Protein AF-A0A093VL85-F1 (afdb_monomer)

Nearest PDB structures (foldseek):
  7b8b-assembly2_B  TM=8.604E-01  e=1.290E-15  Arabidopsis thaliana
  1ib4-assembly2_B  TM=8.233E-01  e=4.290E-10  Aspergillus aculeatus
  2iq7-assembly1_A  TM=7.602E-01  e=1.601E-09  Colletotrichum lupini
  4mxn-assembly2_B  TM=7.550E-01  e=9.659E-07  Parabacteroides merdae ATCC 43184
  4mxn-assembly4_D  TM=7.518E-01  e=1.743E-06  Parabacteroides merdae ATCC 43184

pLDDT: mean 81.7, std 23.19, range [23.86, 98.94]

Sequence (753 aa):
MYWLRNLLPLTICSTAFAAAASKGGVWQKGKVCNVTALGGKRDDVPNILEAFSRCGKDGTIVFPEDQNYWIATRLNPIVSNVVIDWRGVWTFSDALDYWRNHSYPITFQNHHAGFVLTGDHITIEGHGTGQIYGNGNAWYNVEQGVTQPGRPMPFVFWNVSEVLVEDFTVKDPPLWSLNIMNGTNMVFNNITCNATAVNAPYGTNWVQNTDGFDTMDANNIELNGFTYQGGDDCVAIKPRSYNVRVSNVACHGGNGIAIGSLGQYLEDASVKNVVIDNVDIIGYNKDMHNAAYIKTYMGGRVLQRSYESAGLPNGGGWGTVENILFSNFNVQGASAGPAITQDTGDNGTFKGTSLIAISNVAFVNFTGYLNGVSRAASVSCSNVHPCYNIDFQNVDLLPSQNATAYGNVTCSYIESGGVRAMPPGRKRRANAEQPNNTNTDDEGRPSQRRRQSQDNASASDASEDEGHRAPSSTDVMVKKMVRLALSSEYARLPIRRTDISAKVLGEQGARQFKLVFDEAQKVLRHRFGMQMIELPAKEKVTITQRRAAQRVEKPSTATKSWMVMSTLPPSFRTPEILPPSKAPTSFLDSTYTALYTFIISVITLSGGSILEQKLDRYLKRTNIEQYTPIDRTDRLLQRLCKEGYLVRNREMDGGEEVIEYMVGPRGKIEVGESGVSGLVRKVYGRNAPAEGEANDDFEAKLARSVGSRRTVNQPTETTGATAVEESGQNNRQNRRSTRNRGVGDNDDADYRG

Organism: NCBI:txid1077442

Foldseek 3Di:
DDDDDDDDDDDDDPPPPPPPQPCFAWDDDPLEIEGAANDPLDACQVRVQVNCVRNLELHEYEDDQPHEHEHAAADEREHEQYEYNANHEYEYDLPQVCQQVHFDFDLQLRATARYEYAYENYEYHHVQRGEYEQVQLSLLVVCVQPDAHRQHAHEEYAHYENYEYENYEYEQRVAAHYEYHQYEAYEYYQYEYEHDNPPHPQLGASQPRNEYYEYELYEQYEAENYEYEHAAAPYEYWFNYEQYEAEDYEYEFHAAHEDDQAQFAQEARAYDNYEHEAYEQEYHSLGAAENYEYHYAFLDFDQAPRNSQVRGTTGNHAYEYAQEEDENYEHYAYNAYYEYAHHPTDPRPRGQHHRYAYENYEYYAADYEHNQHQHLYEYGHHLNHAAAHYEYENSYYHPGRPHPDHGDYYYYRHDDNRYDYDYHDPPPDDDDDDDDDDDDDDDDDDDDDDDDDDDDDDDDDDDDDDDDDDQDLLNQLLVQVLVLQVLCQLVLAKAFPVNSAPRRQDPPRPVCCVVSQVSNQVCCCPPVQKGKDKFDQPDQDDPVSVVVVVVDPDDDSRGIIIHMDHNDDPVQPDCVNVPAHPPPDPVLSVQLVVVLLVLQLVCLLVVQKDWPVRSLVVCVVVVQNQHGPHGGPVVSVVVCVRSFQKDWDWDQDPNDITIMIGGGRVVCVPCNLPNSLVVVCVVVVHDDDDPPPCPDPVNVVSCVSNPPPPPPDDDDDDDDDDDDDDDDDYDDDDDDDDDDDDDDDDDDDDDDD

Secondary structure (DSSP, 8-state):
------------------------EEEEETTEEEEE---TT-B-HHHHHHHHHHHSEEEEEEE-TT-EEEE-S-B--EEEEEEEEE-SEEEEP--HHHHHHHSEEETGGGEEESBEEEEEEEEEE-TTT-EEE--THHHHHHHTT---TTPEES-EEEEEEEEEEES-EEES-SS-SEEEEEEEEEEEEEEEEE---TTSPTT----TT--SEEEEEEEEEEEEEEEEESSSEEEEE-SSEEEEEEEEEEEESSSEEEEEEESSSSSB--EEEEEEEEEEEE-BTTB---SEEEEEE-SS-EE--SGGGTT-EE---EEEEEEEEEEEEEEEEES-SSEEEEEESSSSTTTT--EEEEEEEEEEEEEEEESS--EEEEEE--SSS-BEEEEEEEEEEESSTT-SSPPEEEEESB-TT-EEEEPPP---PPP-------------------------------------PPPPHHHHHHHHHHHHHHHHHHTT--EEHHHHIIIIITTTGGGGHHHHHHHHHHHHHHHHSEEEEEPPPPP--SHHHHHHHHT-SS--GGG-EEEEEE-S-GGG-STTTS--SSSSSHHHHHHHHHHHHHHHHHHHHTTSEEEHHHHHHHHHHTT-SSB-SSSBHHHHHHHHHHHTSEEEEEEEETTEEEEEEEE-HHHHHHTHHHHHHHHHHHHTTPPPPPTT----HHHHHHHHHHT-----PPP--------------------------------------

Mean predicted aligned error: 18.9 Å

InterPro domains:
  IPR000743 Glycoside hydrolase, family 28 [PF00295] (80-410)
  IPR002190 MAGE homology domain [PF01454] (481-673)
  IPR002190 MAGE homology domain [SM01373] (481-676)
  IPR011050 Pectin lyase fold/virulence factor [SSF51126] (27-424)
  IPR012334 Pectin lyase fold [G3DSA:2.160.20.10] (31-420)
  IPR041898 MAGE homology domain, winged helix WH1 motif [G3DSA:1.10.10.1200] (469-547)
  IPR041899 MAGE homology domain, winged helix WH2 motif [G3DSA:1.10.10.1210] (587-701)

Structure (mmCIF, N/CA/C/O backbone):
data_AF-A0A093VL85-F1
#
_entry.id   AF-A0A093VL85-F1
#
loop_
_atom_site.group_PDB
_atom_site.id
_atom_site.type_symbol
_atom_site.label_atom_id
_atom_site.label_alt_id
_atom_site.label_comp_id
_atom_site.label_asym_id
_atom_site.label_entity_id
_atom_site.label_seq_id
_atom_site.pdbx_PDB_ins_code
_atom_site.Cartn_x
_atom_site.Cartn_y
_atom_site.Cartn_z
_atom_site.occupancy
_atom_site.B_iso_or_equiv
_atom_site.auth_seq_id
_atom_site.auth_comp_id
_atom_site.auth_asym_id
_atom_site.auth_atom_id
_atom_site.pdbx_PDB_model_num
ATOM 1 N N . MET A 1 1 ? -15.412 71.790 -4.815 1.00 33.41 1 MET A N 1
ATOM 2 C CA . MET A 1 1 ? -15.743 72.721 -3.714 1.00 33.41 1 MET A CA 1
ATOM 3 C C . MET A 1 1 ? -16.733 72.026 -2.799 1.00 33.41 1 MET A C 1
ATOM 5 O O . MET A 1 1 ? -17.663 71.426 -3.314 1.00 33.41 1 MET A O 1
ATOM 9 N N . TYR A 1 2 ? -16.448 72.053 -1.494 1.00 36.53 2 TYR A N 1
ATOM 10 C CA . TYR A 1 2 ? -17.306 71.702 -0.356 1.00 36.53 2 TYR A CA 1
ATOM 11 C C . TYR A 1 2 ? -18.806 71.678 -0.653 1.00 36.53 2 TYR A C 1
ATOM 13 O O . TYR A 1 2 ? -19.271 72.648 -1.222 1.00 36.53 2 TYR A O 1
ATOM 21 N N . TRP A 1 3 ? -19.532 70.655 -0.182 1.00 29.45 3 TRP A N 1
ATOM 22 C CA . TRP A 1 3 ? -20.728 70.818 0.664 1.00 29.45 3 TRP A CA 1
ATOM 23 C C . TRP A 1 3 ? -21.102 69.480 1.329 1.00 29.45 3 TRP A C 1
ATOM 25 O O . TRP A 1 3 ? -21.512 68.519 0.687 1.00 29.45 3 TRP A O 1
ATOM 35 N N . LEU A 1 4 ? -20.936 69.455 2.653 1.00 38.03 4 LEU A N 1
ATOM 36 C CA . LEU A 1 4 ? -21.594 68.558 3.600 1.00 38.03 4 LEU A CA 1
ATOM 37 C C . LEU A 1 4 ? -23.066 68.968 3.745 1.00 38.03 4 LEU A C 1
ATOM 39 O O . LEU A 1 4 ? -23.323 70.158 3.919 1.00 38.03 4 LEU A O 1
ATOM 43 N N . ARG A 1 5 ? -23.971 67.979 3.799 1.00 37.41 5 ARG A N 1
ATOM 44 C CA . ARG A 1 5 ? -25.096 67.820 4.756 1.00 37.41 5 ARG A CA 1
ATOM 45 C C . ARG A 1 5 ? -26.275 67.086 4.107 1.00 37.41 5 ARG A C 1
ATOM 47 O O . ARG A 1 5 ? -26.949 67.637 3.248 1.00 37.41 5 ARG A O 1
ATOM 54 N N . ASN A 1 6 ? -26.575 65.882 4.594 1.00 31.45 6 ASN A N 1
ATOM 55 C CA . ASN A 1 6 ? -27.751 65.655 5.444 1.00 31.45 6 ASN A CA 1
ATOM 56 C C . ASN A 1 6 ? -27.790 64.194 5.919 1.00 31.45 6 ASN A C 1
ATOM 58 O O . ASN A 1 6 ? -27.934 63.264 5.133 1.00 31.45 6 ASN A O 1
ATOM 62 N N . LEU A 1 7 ? -27.652 64.031 7.233 1.00 36.12 7 LEU A N 1
ATOM 63 C CA . LEU A 1 7 ? -27.937 62.828 8.009 1.00 36.12 7 LEU A CA 1
ATOM 64 C C . LEU A 1 7 ? -29.182 63.118 8.848 1.00 36.12 7 LEU A C 1
ATOM 66 O O . LEU A 1 7 ? -29.247 64.200 9.430 1.00 36.12 7 LEU A O 1
ATOM 70 N N . LEU A 1 8 ? -30.103 62.152 8.938 1.00 33.00 8 LEU A N 1
ATOM 71 C CA . LEU A 1 8 ? -30.804 61.672 10.148 1.00 33.00 8 LEU A CA 1
ATOM 72 C C . LEU A 1 8 ? -31.817 60.566 9.738 1.00 33.00 8 LEU A C 1
ATOM 74 O O . LEU A 1 8 ? -32.118 60.435 8.553 1.00 33.00 8 LEU A O 1
ATOM 78 N N . PRO A 1 9 ? -32.243 59.680 10.658 1.00 37.94 9 PRO A N 1
ATOM 79 C CA . PRO A 1 9 ? -32.068 58.240 10.497 1.00 37.94 9 PRO A CA 1
ATOM 80 C C . PRO A 1 9 ? -33.404 57.485 10.421 1.00 37.94 9 PRO A C 1
ATOM 82 O O . PRO A 1 9 ? -34.382 57.876 11.052 1.00 37.94 9 PRO A O 1
ATOM 85 N N . LEU A 1 10 ? -33.428 56.346 9.723 1.00 30.89 10 LEU A N 1
ATOM 86 C CA . LEU A 1 10 ? -34.450 55.324 9.949 1.00 30.89 10 LEU A CA 1
ATOM 87 C C . LEU A 1 10 ? -33.812 54.107 10.614 1.00 30.89 10 LEU A C 1
ATOM 89 O O . LEU A 1 10 ? -32.969 53.413 10.050 1.00 30.89 10 LEU A O 1
ATOM 93 N N . THR A 1 11 ? -34.248 53.895 11.847 1.00 40.09 11 THR A N 1
ATOM 94 C CA . THR A 1 11 ? -34.185 52.669 12.631 1.00 40.09 11 THR A CA 1
ATOM 95 C C . THR A 1 11 ? -34.575 51.461 11.782 1.00 40.09 11 THR A C 1
ATOM 97 O O . THR A 1 11 ? -35.747 51.264 11.471 1.00 40.09 11 THR A O 1
ATOM 100 N N . ILE A 1 12 ? -33.599 50.614 11.452 1.00 35.81 12 ILE A N 1
ATOM 101 C CA . ILE A 1 12 ? -33.864 49.242 11.023 1.00 35.81 12 ILE A CA 1
ATOM 102 C C . ILE A 1 12 ? -33.504 48.335 12.190 1.00 35.81 12 ILE A C 1
ATOM 104 O O . ILE A 1 12 ? -32.388 48.330 12.700 1.00 35.81 12 ILE A O 1
ATOM 108 N N . CYS A 1 13 ? -34.536 47.633 12.637 1.00 31.06 13 CYS A N 1
ATOM 109 C CA . CYS A 1 13 ? -34.546 46.661 13.706 1.00 31.06 13 CYS A CA 1
ATOM 110 C C . CYS A 1 13 ? -33.465 45.598 13.453 1.00 31.06 13 CYS A C 1
ATOM 112 O O . CYS A 1 13 ? -33.593 44.779 12.542 1.00 31.06 13 CYS A O 1
ATOM 114 N N . SER A 1 14 ? -32.403 45.613 14.259 1.00 31.41 14 SER A N 1
ATOM 115 C CA . SER A 1 14 ? -31.425 44.531 14.332 1.00 31.41 14 SER A CA 1
ATOM 116 C C . SER A 1 14 ? -32.114 43.295 14.907 1.00 31.41 14 SER A C 1
ATOM 118 O O . SER A 1 14 ? -32.097 43.059 16.114 1.00 31.41 14 SER A O 1
ATOM 120 N N . THR A 1 15 ? -32.742 42.497 14.047 1.00 36.66 15 THR A N 1
ATOM 121 C CA . THR A 1 15 ? -33.015 41.099 14.371 1.00 36.66 15 THR A CA 1
ATOM 122 C C . THR A 1 15 ? -31.668 40.396 14.379 1.00 36.66 15 THR A C 1
ATOM 124 O O . THR A 1 15 ? -31.138 39.970 13.357 1.00 36.66 15 THR A O 1
ATOM 127 N N . ALA A 1 16 ? -31.059 40.347 15.562 1.00 34.50 16 ALA A N 1
ATOM 128 C CA . ALA A 1 16 ? -29.978 39.429 15.835 1.00 34.50 16 ALA A CA 1
ATOM 129 C C . ALA A 1 16 ? -30.532 38.014 15.628 1.00 34.50 16 ALA A C 1
ATOM 131 O O . ALA A 1 16 ? -31.125 37.426 16.531 1.00 34.50 16 ALA A O 1
ATOM 132 N N . PHE A 1 17 ? -30.342 37.461 14.430 1.00 34.59 17 PHE A N 1
ATOM 133 C CA . PHE A 1 17 ? -30.201 36.022 14.290 1.00 34.59 17 PHE A CA 1
ATOM 134 C C . PHE A 1 17 ? -28.934 35.666 15.063 1.00 34.59 17 PHE A C 1
ATOM 136 O O . PHE A 1 17 ? -27.824 35.666 14.535 1.00 34.59 17 PHE A O 1
ATOM 143 N N . ALA A 1 18 ? -29.099 35.422 16.361 1.00 34.16 18 ALA A N 1
ATOM 144 C CA . ALA A 1 18 ? -28.180 34.575 17.080 1.00 34.16 18 ALA A CA 1
ATOM 145 C C . ALA A 1 18 ? -28.209 33.242 16.330 1.00 34.16 18 ALA A C 1
ATOM 147 O O . ALA A 1 18 ? -29.152 32.465 16.471 1.00 34.16 18 ALA A O 1
ATOM 148 N N . ALA A 1 19 ? -27.214 33.019 15.470 1.00 37.97 19 ALA A N 1
ATOM 149 C CA . ALA A 1 19 ? -26.879 31.684 15.026 1.00 37.97 19 ALA A CA 1
ATOM 150 C C . ALA A 1 19 ? -26.625 30.905 16.315 1.00 37.97 19 ALA A C 1
ATOM 152 O O . ALA A 1 19 ? -25.609 31.100 16.986 1.00 37.97 19 ALA A O 1
ATOM 153 N N . ALA A 1 20 ? -27.615 30.118 16.731 1.00 38.44 20 ALA A N 1
ATOM 154 C CA . ALA A 1 20 ? -27.426 29.137 17.768 1.00 38.44 20 ALA A CA 1
ATOM 155 C C . ALA A 1 20 ? -26.298 28.248 17.252 1.00 38.44 20 ALA A C 1
ATOM 157 O O . ALA A 1 20 ? -26.505 27.470 16.326 1.00 38.44 20 ALA A O 1
ATOM 158 N N . ALA A 1 21 ? -25.090 28.442 17.781 1.00 42.44 21 ALA A N 1
ATOM 159 C CA . ALA A 1 21 ? -23.985 27.541 17.537 1.00 42.44 21 ALA A CA 1
ATOM 160 C C . ALA A 1 21 ? -24.482 26.163 17.970 1.00 42.44 21 ALA A C 1
ATOM 162 O O . ALA A 1 21 ? -24.641 25.907 19.170 1.00 42.44 21 ALA A O 1
ATOM 163 N N . SER A 1 22 ? -24.830 25.314 17.001 1.00 48.56 22 SER A N 1
ATOM 164 C CA . SER A 1 22 ? -25.170 23.929 17.274 1.00 48.56 22 SER A CA 1
ATOM 165 C C . SER A 1 22 ? -23.997 23.368 18.060 1.00 48.56 22 SER A C 1
ATOM 167 O O . SER A 1 22 ? -22.851 23.446 17.614 1.00 48.56 22 SER A O 1
ATOM 169 N N . LYS A 1 23 ? -24.250 22.881 19.275 1.00 62.25 23 LYS A N 1
ATOM 170 C CA . LYS A 1 23 ? -23.225 22.164 20.027 1.00 62.25 23 LYS A CA 1
ATOM 171 C C . LYS A 1 23 ? -22.862 20.942 19.179 1.00 62.25 23 LYS A C 1
ATOM 173 O O . LYS A 1 23 ? -23.643 19.998 19.149 1.00 62.25 23 LYS A O 1
ATOM 178 N N . GLY A 1 24 ? -21.748 21.008 18.444 1.00 75.88 24 GLY A N 1
ATOM 179 C CA . GLY A 1 24 ? -21.236 19.875 17.673 1.00 75.88 24 GLY A CA 1
ATOM 180 C C . GLY A 1 24 ? -21.079 18.646 18.569 1.00 75.88 24 GLY A C 1
ATOM 181 O O . GLY A 1 24 ? -20.912 18.781 19.786 1.00 75.88 24 GLY A O 1
ATOM 182 N N . GLY A 1 25 ? -21.188 17.455 17.989 1.00 90.12 25 GLY A N 1
ATOM 183 C CA . GLY A 1 25 ? -21.253 16.207 18.743 1.00 90.12 25 GLY A CA 1
ATOM 184 C C . GLY A 1 25 ? -21.916 15.070 17.972 1.00 90.12 25 GLY A C 1
ATOM 185 O O . GLY A 1 25 ? -22.231 15.197 16.790 1.00 90.12 25 GLY A O 1
ATOM 186 N N . VAL A 1 26 ? -22.129 13.950 18.664 1.00 95.44 26 VAL A N 1
ATOM 187 C CA . VAL A 1 26 ? -22.736 12.737 18.102 1.00 95.44 26 VAL A CA 1
ATOM 188 C C . VAL A 1 26 ? -24.163 12.586 18.609 1.00 95.44 26 VAL A C 1
ATOM 190 O O . VAL A 1 26 ? -24.396 12.413 19.808 1.00 95.44 26 VAL A O 1
ATOM 193 N N . TRP A 1 27 ? -25.125 12.587 17.693 1.00 95.56 27 TRP A N 1
ATOM 194 C CA . TRP A 1 27 ? -26.511 12.246 17.986 1.00 95.56 27 TRP A CA 1
ATOM 195 C C . TRP A 1 27 ? -26.825 10.841 17.476 1.00 95.56 27 TRP A C 1
ATOM 197 O O . TRP A 1 27 ? -26.611 10.536 16.306 1.00 95.56 27 TRP A O 1
ATOM 207 N N . GLN A 1 28 ? -27.349 9.976 18.345 1.00 95.81 28 GLN A N 1
ATOM 208 C CA . GLN A 1 28 ? -27.665 8.591 18.002 1.00 95.81 28 GLN A CA 1
ATOM 209 C C . GLN A 1 28 ? -29.170 8.332 18.080 1.00 95.81 28 GLN A C 1
ATOM 211 O O . GLN A 1 28 ? -29.809 8.617 19.095 1.00 95.81 28 GLN A O 1
ATOM 216 N N . LYS A 1 29 ? -29.722 7.700 17.040 1.00 94.56 29 LYS A N 1
ATOM 217 C CA . LYS A 1 29 ? -31.077 7.136 17.037 1.00 94.56 29 LYS A CA 1
ATOM 218 C C . LYS A 1 29 ? -31.030 5.703 16.519 1.00 94.56 29 LYS A C 1
ATOM 220 O O . LYS A 1 29 ? -30.822 5.457 15.334 1.00 94.56 29 LYS A O 1
ATOM 225 N N . GLY A 1 30 ? -31.232 4.744 17.421 1.00 94.75 30 GLY A N 1
ATOM 226 C CA . GLY A 1 30 ? -31.061 3.326 17.105 1.00 94.75 30 GLY A CA 1
ATOM 227 C C . GLY A 1 30 ? -29.612 3.019 16.714 1.00 94.75 30 GLY A C 1
ATOM 228 O O . GLY A 1 30 ? -28.687 3.324 17.465 1.00 94.75 30 GLY A O 1
ATOM 229 N N . LYS A 1 31 ? -29.423 2.425 15.534 1.00 96.31 31 LYS A N 1
ATOM 230 C CA . LYS A 1 31 ? -28.110 2.086 14.962 1.00 96.31 31 LYS A CA 1
ATOM 231 C C . LYS A 1 31 ? -27.536 3.160 14.034 1.00 96.31 31 LYS A C 1
ATOM 233 O O . LYS A 1 31 ? -26.546 2.905 13.361 1.00 96.31 31 LYS A O 1
ATOM 238 N N . VAL A 1 32 ? -28.139 4.348 14.014 1.00 98.62 32 VAL A N 1
ATOM 239 C CA . VAL A 1 32 ? -27.690 5.477 13.195 1.00 98.62 32 VAL A CA 1
ATOM 240 C C . VAL A 1 32 ? -27.070 6.550 14.086 1.00 98.62 32 VAL A C 1
ATOM 242 O O . VAL A 1 32 ? -27.720 7.014 15.028 1.00 98.62 32 VAL A O 1
ATOM 245 N N . CYS A 1 33 ? -25.837 6.949 13.781 1.00 98.62 33 CYS A N 1
ATOM 246 C CA . CYS A 1 33 ? -25.114 8.036 14.435 1.00 98.62 33 CYS A CA 1
ATOM 247 C C . CYS A 1 33 ? -24.933 9.191 13.446 1.00 98.62 33 CYS A C 1
ATOM 249 O O . CYS A 1 33 ? -24.246 9.036 12.445 1.00 98.62 33 CYS A O 1
ATOM 251 N N . ASN A 1 34 ? -25.526 10.346 13.733 1.00 98.38 34 ASN A N 1
ATOM 252 C CA . ASN A 1 34 ? -25.313 11.580 12.985 1.00 98.38 34 ASN A CA 1
ATOM 253 C C . ASN A 1 34 ? -24.260 12.426 13.711 1.00 98.38 34 ASN A C 1
ATOM 255 O O . ASN A 1 34 ? -24.376 12.653 14.920 1.00 98.38 34 ASN A O 1
ATOM 259 N N . VAL A 1 35 ? -23.220 12.847 12.994 1.00 98.19 35 VAL A N 1
ATOM 260 C CA . VAL A 1 35 ? -22.096 13.593 13.563 1.00 98.19 35 VAL A CA 1
ATOM 261 C C . VAL A 1 35 ? -22.171 15.039 13.096 1.00 98.19 35 VAL A C 1
ATOM 263 O O . VAL A 1 35 ? -22.143 15.309 11.904 1.00 98.19 35 VAL A O 1
ATOM 266 N N . THR A 1 36 ? -22.221 15.992 14.019 1.00 97.75 36 THR A N 1
ATOM 267 C CA . THR A 1 36 ? -22.151 17.428 13.707 1.00 97.75 36 THR A CA 1
ATOM 268 C C . THR A 1 36 ? -20.767 17.948 14.061 1.00 97.75 36 THR A C 1
ATOM 270 O O . THR A 1 36 ? -20.292 17.705 15.176 1.00 97.75 36 THR A O 1
ATOM 273 N N . ALA A 1 37 ? -20.129 18.665 13.137 1.00 97.69 37 ALA A N 1
ATOM 274 C CA . ALA A 1 37 ? -18.799 19.214 13.359 1.00 97.69 37 ALA A CA 1
ATOM 275 C C . ALA A 1 37 ? -18.815 20.238 14.504 1.00 97.69 37 ALA A C 1
ATOM 277 O O . ALA A 1 37 ? -19.776 20.986 14.709 1.00 97.69 37 ALA A O 1
ATOM 278 N N . LEU A 1 38 ? -17.727 20.300 15.267 1.00 96.56 38 LEU A N 1
ATOM 279 C CA . LEU A 1 38 ? -17.540 21.297 16.314 1.00 96.56 38 LEU A CA 1
ATOM 280 C C . LEU A 1 38 ? -17.374 22.698 15.719 1.00 96.56 38 LEU A C 1
ATOM 282 O O . LEU A 1 38 ? -17.750 23.684 16.358 1.00 96.56 38 LEU A O 1
ATOM 286 N N . GLY A 1 39 ? -16.798 22.806 14.523 1.00 94.12 39 GLY A N 1
ATOM 287 C CA . GLY A 1 39 ? -16.468 24.084 13.903 1.00 94.12 39 GLY A CA 1
ATOM 288 C C . GLY A 1 39 ? -15.358 24.847 14.639 1.00 94.12 39 GLY A C 1
ATOM 289 O O . GLY A 1 39 ? -14.909 24.481 15.731 1.00 94.12 39 GLY A O 1
ATOM 290 N N . GLY A 1 40 ? -14.885 25.930 14.015 1.00 93.69 40 GLY A N 1
ATOM 291 C CA . GLY A 1 40 ? -13.822 26.773 14.571 1.00 93.69 40 GLY A CA 1
ATOM 292 C C . GLY A 1 40 ? -12.465 26.069 14.700 1.00 93.69 40 GLY A C 1
ATOM 293 O O . GLY A 1 40 ? -11.735 26.360 15.642 1.00 93.69 40 GLY A O 1
ATOM 294 N N . LYS A 1 41 ? -12.146 25.129 13.791 1.00 95.69 41 LYS A N 1
ATOM 295 C CA . LYS A 1 41 ? -10.915 24.309 13.807 1.00 95.69 41 LYS A CA 1
ATOM 296 C C . LYS A 1 41 ? -10.677 23.555 15.130 1.00 95.69 41 LYS A C 1
ATOM 298 O O . LYS A 1 41 ? -9.538 23.341 15.542 1.00 95.69 41 LYS A O 1
ATOM 303 N N . ARG A 1 42 ? -11.747 23.182 15.833 1.00 97.19 42 ARG A N 1
ATOM 304 C CA . ARG A 1 42 ? -11.664 22.310 17.014 1.00 97.19 42 ARG A CA 1
ATOM 305 C C . ARG A 1 42 ? -11.597 20.858 16.562 1.00 97.19 42 ARG A C 1
ATOM 307 O O . ARG A 1 42 ? -12.303 20.504 15.633 1.00 97.19 42 ARG A O 1
ATOM 314 N N . ASP A 1 43 ? -10.768 20.051 17.218 1.00 98.12 43 ASP A N 1
ATOM 315 C CA . ASP A 1 43 ? -10.546 18.657 16.821 1.00 98.12 43 ASP A CA 1
ATOM 316 C C . ASP A 1 43 ? -11.829 17.817 16.915 1.00 98.12 43 ASP A C 1
ATOM 318 O O . ASP A 1 43 ? -12.355 17.597 18.007 1.00 98.12 43 ASP A O 1
ATOM 322 N N . ASP A 1 44 ? -12.317 17.350 15.768 1.00 98.69 44 ASP A N 1
ATOM 323 C CA . ASP A 1 44 ? -13.530 16.541 15.636 1.00 98.69 44 ASP A CA 1
ATOM 324 C C . ASP A 1 44 ? -13.270 15.038 15.808 1.00 98.69 44 ASP A C 1
ATOM 326 O O . ASP A 1 44 ? -14.215 14.258 15.954 1.00 98.69 44 ASP A O 1
ATOM 330 N N . VAL A 1 45 ? -12.002 14.616 15.848 1.00 98.62 45 VAL A N 1
ATOM 331 C CA . VAL A 1 45 ? -11.611 13.203 15.974 1.00 98.62 45 VAL A CA 1
ATOM 332 C C . VAL A 1 45 ? -12.259 12.499 17.173 1.00 98.62 45 VAL A C 1
ATOM 334 O O . VAL A 1 45 ? -12.755 11.387 16.982 1.00 98.62 45 VAL A O 1
ATOM 337 N N . PRO A 1 46 ? -12.353 13.093 18.382 1.00 98.25 46 PRO A N 1
ATOM 338 C CA . PRO A 1 46 ? -13.058 12.458 19.496 1.00 98.25 46 PRO A CA 1
ATOM 339 C C . PRO A 1 46 ? -14.533 12.150 19.191 1.00 98.25 46 PRO A C 1
ATOM 341 O O . PRO A 1 46 ? -14.999 11.056 19.503 1.00 98.25 46 PRO A O 1
ATOM 344 N N . ASN A 1 47 ? -15.251 13.069 18.533 1.00 97.31 47 ASN A N 1
ATOM 345 C CA . ASN A 1 47 ? -16.654 12.869 18.153 1.00 97.31 47 ASN A CA 1
ATOM 346 C C . ASN A 1 47 ? -16.784 11.803 17.058 1.00 97.31 47 ASN A C 1
ATOM 348 O O . ASN A 1 47 ? -17.670 10.953 17.106 1.00 97.31 47 ASN A O 1
ATOM 352 N N . ILE A 1 48 ? -15.876 11.814 16.084 1.00 98.62 48 ILE A N 1
ATOM 353 C CA . ILE A 1 48 ? -15.822 10.808 15.021 1.00 98.62 48 ILE A CA 1
ATOM 354 C C . ILE A 1 48 ? -15.594 9.411 15.621 1.00 98.62 48 ILE A C 1
ATOM 356 O O . ILE A 1 48 ? -16.343 8.479 15.326 1.00 98.62 48 ILE A O 1
ATOM 360 N N . LEU A 1 49 ? -14.613 9.259 16.516 1.00 98.56 49 LEU A N 1
ATOM 361 C CA . LEU A 1 49 ? -14.330 7.992 17.199 1.00 98.56 49 LEU A CA 1
ATOM 362 C C . LEU A 1 49 ? -15.484 7.542 18.105 1.00 98.56 49 LEU A C 1
ATOM 364 O O . LEU A 1 49 ? -15.764 6.347 18.192 1.00 98.56 49 LEU A O 1
ATOM 368 N N . GLU A 1 50 ? -16.190 8.473 18.749 1.00 98.12 50 GLU A N 1
ATOM 369 C CA . GLU A 1 50 ? -17.407 8.174 19.508 1.00 98.12 50 GLU A CA 1
ATOM 370 C C . GLU A 1 50 ? -18.519 7.620 18.602 1.00 98.12 50 GLU A C 1
ATOM 372 O O . GLU A 1 50 ? -19.166 6.632 18.961 1.00 98.12 50 GLU A O 1
ATOM 377 N N . ALA A 1 51 ? -18.713 8.194 17.411 1.00 98.56 51 ALA A N 1
ATOM 378 C CA . ALA A 1 51 ? -19.678 7.695 16.433 1.00 98.56 51 ALA A CA 1
ATOM 379 C C . ALA A 1 51 ? -19.309 6.292 15.925 1.00 98.56 51 ALA A C 1
ATOM 381 O O . ALA A 1 51 ? -20.167 5.405 15.910 1.00 98.56 51 ALA A O 1
ATOM 382 N N . PHE A 1 52 ? -18.032 6.053 15.605 1.00 98.50 52 PHE A N 1
ATOM 383 C CA . PHE A 1 52 ? -17.532 4.718 15.256 1.00 98.50 52 PHE A CA 1
ATOM 384 C C . PHE A 1 52 ? -17.699 3.712 16.396 1.00 98.50 52 PHE A C 1
ATOM 386 O O . PHE A 1 52 ? -18.117 2.584 16.162 1.00 98.50 52 PHE A O 1
ATOM 393 N N . SER A 1 53 ? -17.460 4.111 17.642 1.00 97.94 53 SER A N 1
ATOM 394 C CA . SER A 1 53 ? -17.664 3.238 18.803 1.00 97.94 53 SER A CA 1
ATOM 395 C C . SER A 1 53 ? -19.136 2.839 18.987 1.00 97.94 53 SER A C 1
ATOM 397 O O . SER A 1 53 ? -19.447 1.689 19.302 1.00 97.94 53 SER A O 1
ATOM 399 N N . ARG A 1 54 ? -20.068 3.772 18.758 1.00 97.88 54 ARG A N 1
ATOM 400 C CA . ARG A 1 54 ? -21.510 3.553 18.970 1.00 97.88 54 ARG A CA 1
ATOM 401 C C . ARG A 1 54 ? -22.209 2.841 17.814 1.00 97.88 54 ARG A C 1
ATOM 403 O O . ARG A 1 54 ? -23.076 2.000 18.057 1.00 97.88 54 ARG A O 1
ATOM 410 N N . CYS A 1 55 ? -21.862 3.199 16.581 1.00 98.50 55 CYS A N 1
ATOM 411 C CA . CYS A 1 55 ? -22.563 2.768 15.371 1.00 98.50 55 CYS A CA 1
ATOM 412 C C . CYS A 1 55 ? -21.663 2.072 14.342 1.00 98.50 55 CYS A C 1
ATOM 414 O O . CYS A 1 55 ? -22.169 1.620 13.323 1.00 98.50 55 CYS A O 1
ATOM 416 N N . GLY A 1 56 ? -20.364 1.909 14.612 1.00 97.81 56 GLY A N 1
ATOM 417 C CA . GLY A 1 56 ? -19.424 1.206 13.730 1.00 97.81 56 GLY A CA 1
ATOM 418 C C . GLY A 1 56 ? -19.597 -0.313 13.688 1.00 97.81 56 GLY A C 1
ATOM 419 O O . GLY A 1 56 ? -18.793 -0.993 13.057 1.00 97.81 56 GLY A O 1
ATOM 420 N N . LYS A 1 57 ? -20.624 -0.849 14.362 1.00 98.31 57 LYS A N 1
ATOM 421 C CA . LYS A 1 57 ? -21.027 -2.249 14.261 1.00 98.31 57 LYS A CA 1
ATOM 422 C C . LYS A 1 57 ? -22.526 -2.404 14.017 1.00 98.31 57 LYS A C 1
ATOM 424 O O . LYS A 1 57 ? -23.332 -2.015 14.879 1.00 98.31 57 LYS A O 1
ATOM 429 N N . ASP A 1 58 ? -22.873 -3.055 12.907 1.00 98.12 58 ASP A N 1
ATOM 430 C CA . ASP A 1 58 ? -24.253 -3.295 12.464 1.00 98.12 58 ASP A CA 1
ATOM 431 C C . ASP A 1 58 ? -25.061 -1.985 12.410 1.00 98.12 58 ASP A C 1
ATOM 433 O O . ASP A 1 58 ? -26.159 -1.891 12.972 1.00 98.12 58 ASP A O 1
ATOM 437 N N . GLY A 1 59 ? -24.468 -0.926 11.854 1.00 98.44 59 GLY A N 1
ATOM 438 C CA . GLY A 1 59 ? -25.020 0.423 11.941 1.00 98.44 59 GLY A CA 1
ATOM 439 C C . GLY A 1 59 ? -24.593 1.368 10.829 1.00 98.44 59 GLY A C 1
ATOM 440 O O . GLY A 1 59 ? -23.879 0.996 9.901 1.00 98.44 59 GLY A O 1
ATOM 441 N N . THR A 1 60 ? -25.076 2.603 10.934 1.00 98.88 60 THR A N 1
ATOM 442 C CA . THR A 1 60 ? -24.840 3.671 9.963 1.00 98.88 60 THR A CA 1
ATOM 443 C C . THR A 1 60 ? -24.255 4.887 10.661 1.00 98.88 60 THR A C 1
ATOM 445 O O . THR A 1 60 ? -24.753 5.317 11.705 1.00 98.88 60 THR A O 1
ATOM 448 N N . ILE A 1 61 ? -23.215 5.467 10.080 1.00 98.88 61 ILE A N 1
ATOM 449 C CA . ILE A 1 61 ? -22.624 6.726 10.528 1.00 98.88 61 ILE A CA 1
ATOM 450 C C . ILE A 1 61 ? -22.837 7.742 9.417 1.00 98.88 61 ILE A C 1
ATOM 452 O O . ILE A 1 61 ? -22.515 7.465 8.268 1.00 98.88 61 ILE A O 1
ATOM 456 N N . VAL A 1 62 ? -23.405 8.892 9.765 1.00 98.81 62 VAL A N 1
ATOM 457 C CA . VAL A 1 62 ? -23.751 9.955 8.823 1.00 98.81 62 VAL A CA 1
ATOM 458 C C . VAL A 1 62 ? -22.896 11.179 9.120 1.00 98.81 62 VAL A C 1
ATOM 460 O O . VAL A 1 62 ? -22.953 11.720 10.230 1.00 98.81 62 VAL A O 1
ATOM 463 N N . PHE A 1 63 ? -22.153 11.626 8.111 1.00 98.69 63 PHE A N 1
ATOM 464 C CA . PHE A 1 63 ? -21.445 12.902 8.079 1.00 98.69 63 PHE A CA 1
ATOM 465 C C . PHE A 1 63 ? -22.177 13.842 7.107 1.00 98.69 63 PHE A C 1
ATOM 467 O O . PHE A 1 63 ? -21.973 13.711 5.899 1.00 98.69 63 PHE A O 1
ATOM 474 N N . PRO A 1 64 ? -23.063 14.743 7.580 1.00 98.12 64 PRO A N 1
ATOM 475 C CA . PRO A 1 64 ? -23.892 15.569 6.702 1.00 98.12 64 PRO A CA 1
ATOM 476 C C . PRO A 1 64 ? -23.092 16.513 5.791 1.00 98.12 64 PRO A C 1
ATOM 478 O O . PRO A 1 64 ? -21.987 16.934 6.122 1.00 98.12 64 PRO A O 1
ATOM 481 N N . GLU A 1 65 ? -23.685 16.856 4.646 1.00 96.62 65 GLU A N 1
ATOM 482 C CA . GLU A 1 65 ? -23.053 17.610 3.549 1.00 96.62 65 GLU A CA 1
ATOM 483 C C . GLU A 1 65 ? -22.597 19.020 3.947 1.00 96.62 65 GLU A C 1
ATOM 485 O O . GLU A 1 65 ? -21.569 19.507 3.487 1.00 96.62 65 GLU A O 1
ATOM 490 N N . ASP A 1 66 ? -23.330 19.672 4.847 1.00 95.31 66 ASP A N 1
ATOM 491 C CA . ASP A 1 66 ? -23.062 21.036 5.307 1.00 95.31 66 ASP A CA 1
ATOM 492 C C . ASP A 1 66 ? -21.977 21.115 6.399 1.00 95.31 66 ASP A C 1
ATOM 494 O O . ASP A 1 66 ? -21.736 22.184 6.967 1.00 95.31 66 ASP A O 1
ATOM 498 N N . GLN A 1 67 ? -21.315 19.995 6.704 1.00 97.75 67 GLN A N 1
ATOM 499 C CA . GLN A 1 67 ? -20.326 19.890 7.771 1.00 97.75 67 GLN A CA 1
ATOM 500 C C . GLN A 1 67 ? -18.895 19.839 7.229 1.00 97.75 67 GLN A C 1
ATOM 502 O O . GLN A 1 67 ? -18.584 19.147 6.258 1.00 97.75 67 GLN A O 1
ATOM 507 N N . ASN A 1 68 ? -17.995 20.530 7.932 1.00 98.19 68 ASN A N 1
ATOM 508 C CA . ASN A 1 68 ? -16.553 20.406 7.749 1.00 98.19 68 ASN A CA 1
ATOM 509 C C . ASN A 1 68 ? -15.899 20.037 9.086 1.00 98.19 68 ASN A C 1
ATOM 511 O O . ASN A 1 68 ? -15.884 20.849 10.015 1.00 98.19 68 ASN A O 1
ATOM 515 N N . TYR A 1 69 ? -15.383 18.814 9.166 1.00 98.69 69 TYR A N 1
ATOM 516 C CA . TYR A 1 69 ? -14.771 18.236 10.356 1.00 98.69 69 TYR A CA 1
ATOM 517 C C . TYR A 1 69 ? -13.279 18.525 10.360 1.00 98.69 69 TYR A C 1
ATOM 519 O O . TYR A 1 69 ? -12.576 18.209 9.401 1.00 98.69 69 TYR A O 1
ATOM 527 N N . TRP A 1 70 ? -12.777 19.104 11.444 1.00 98.69 70 TRP A N 1
ATOM 528 C CA . TRP A 1 70 ? -11.359 19.401 11.576 1.00 98.69 70 TRP A CA 1
ATOM 529 C C . TRP A 1 70 ? -10.629 18.230 12.237 1.00 98.69 70 TRP A C 1
ATOM 531 O O . TRP A 1 70 ? -10.772 17.983 13.432 1.00 98.69 70 TRP A O 1
ATOM 541 N N . ILE A 1 71 ? -9.834 17.510 11.452 1.00 98.75 71 ILE A N 1
ATOM 542 C CA . ILE A 1 71 ? -9.051 16.352 11.880 1.00 98.75 71 ILE A CA 1
ATOM 543 C C . ILE A 1 71 ? -7.701 16.860 12.393 1.00 98.75 71 ILE A C 1
ATOM 545 O O . ILE A 1 71 ? -6.780 17.114 11.610 1.00 98.75 71 ILE A O 1
ATOM 549 N N . ALA A 1 72 ? -7.581 17.075 13.706 1.00 98.12 72 ALA A N 1
ATOM 550 C CA . ALA A 1 72 ? -6.350 17.589 14.314 1.00 98.12 72 ALA A CA 1
ATOM 551 C C . ALA A 1 72 ? -5.485 16.500 14.953 1.00 98.12 72 ALA A C 1
ATOM 553 O O . ALA A 1 72 ? -4.323 16.758 15.263 1.00 98.12 72 ALA A O 1
ATOM 554 N N . THR A 1 73 ? -6.031 15.299 15.140 1.00 98.38 73 THR A N 1
ATOM 555 C CA . THR A 1 73 ? -5.301 14.152 15.677 1.00 98.38 73 THR A CA 1
ATOM 556 C C . THR A 1 73 ? -5.435 12.908 14.800 1.00 98.38 73 THR A C 1
ATOM 558 O O . THR A 1 73 ? -6.338 12.789 13.975 1.00 98.38 73 THR A O 1
ATOM 561 N N . ARG A 1 74 ? -4.485 11.976 14.923 1.00 97.94 74 ARG A N 1
ATOM 562 C CA . ARG A 1 74 ? -4.562 10.685 14.220 1.00 97.94 74 ARG A CA 1
ATOM 563 C C . ARG A 1 74 ? -5.731 9.833 14.732 1.00 97.94 74 ARG A C 1
ATOM 565 O O . ARG A 1 74 ? -6.058 9.891 15.917 1.00 97.94 74 ARG A O 1
ATOM 572 N N . LEU A 1 75 ? -6.305 8.993 13.872 1.00 98.31 75 LEU A N 1
ATOM 573 C CA . LEU A 1 75 ? -7.420 8.112 14.237 1.00 98.31 75 LEU A CA 1
ATOM 574 C C . LEU A 1 75 ? -7.366 6.743 13.551 1.00 98.31 75 LEU A C 1
ATOM 576 O O . LEU A 1 75 ? -6.933 6.628 12.405 1.00 98.31 75 LEU A O 1
ATOM 580 N N . ASN A 1 76 ? -7.816 5.707 14.266 1.00 98.00 76 ASN A N 1
ATOM 581 C CA . ASN A 1 76 ? -7.822 4.325 13.784 1.00 98.00 76 ASN A CA 1
ATOM 582 C C . ASN A 1 76 ? -9.058 3.504 14.220 1.00 98.00 76 ASN A C 1
ATOM 584 O O . ASN A 1 76 ? -8.933 2.572 15.021 1.00 98.00 76 ASN A O 1
ATOM 588 N N . PRO A 1 77 ? -10.274 3.851 13.767 1.00 98.00 77 PRO A N 1
ATOM 589 C CA . PRO A 1 77 ? -11.470 3.089 14.113 1.00 98.00 77 PRO A CA 1
ATOM 590 C C . PRO A 1 77 ? -11.424 1.648 13.578 1.00 98.00 77 PRO A C 1
ATOM 592 O O . PRO A 1 77 ? -10.896 1.375 12.499 1.00 98.00 77 PRO A O 1
ATOM 595 N N . ILE A 1 78 ? -12.040 0.739 14.340 1.00 97.62 78 ILE A N 1
ATOM 596 C CA . ILE A 1 78 ? -12.279 -0.654 13.951 1.00 97.62 78 ILE A CA 1
ATOM 597 C C . ILE A 1 78 ? -13.788 -0.848 13.814 1.00 97.62 78 ILE A C 1
ATOM 599 O O . ILE A 1 78 ? -14.526 -0.579 14.764 1.00 97.62 78 ILE A O 1
ATOM 603 N N . VAL A 1 79 ? -14.239 -1.308 12.651 1.00 98.31 79 VAL A N 1
ATOM 604 C CA . VAL A 1 79 ? -15.661 -1.402 12.296 1.00 98.31 79 VAL A CA 1
ATOM 605 C C . VAL A 1 79 ? -16.029 -2.788 11.765 1.00 98.31 79 VAL A C 1
ATOM 607 O O . VAL A 1 79 ? -15.160 -3.572 11.400 1.00 98.31 79 VAL A O 1
ATOM 610 N N . SER A 1 80 ? -17.316 -3.125 11.750 1.00 98.56 80 SER A N 1
ATOM 611 C CA . SER A 1 80 ? -17.807 -4.352 11.113 1.00 98.56 80 SER A CA 1
ATOM 612 C C . SER A 1 80 ? -19.260 -4.182 10.691 1.00 98.56 80 SER A C 1
ATOM 614 O O . SER A 1 80 ? -20.077 -3.749 11.506 1.00 98.56 80 SER A O 1
ATOM 616 N N . ASN A 1 81 ? -19.593 -4.530 9.449 1.00 98.44 81 ASN A N 1
ATOM 617 C CA . ASN A 1 81 ? -20.947 -4.397 8.907 1.00 98.44 81 ASN A CA 1
ATOM 618 C C . ASN A 1 81 ? -21.501 -2.974 9.117 1.00 98.44 81 ASN A C 1
ATOM 620 O O . ASN A 1 81 ? -22.460 -2.754 9.866 1.00 98.44 81 ASN A O 1
ATOM 624 N N . VAL A 1 82 ? -20.818 -1.989 8.529 1.00 98.81 82 VAL A N 1
ATOM 625 C CA . VAL A 1 82 ? -21.109 -0.560 8.707 1.00 98.81 82 VAL A CA 1
ATOM 626 C C . VAL A 1 82 ? -21.359 0.126 7.369 1.00 98.81 82 VAL A C 1
ATOM 628 O O . VAL A 1 82 ? -20.657 -0.123 6.390 1.00 98.81 82 VAL A O 1
ATOM 631 N N . VAL A 1 83 ? -22.320 1.049 7.363 1.00 98.94 83 VAL A N 1
ATOM 632 C CA . VAL A 1 83 ? -22.494 2.038 6.293 1.00 98.94 83 VAL A CA 1
ATOM 633 C C . VAL A 1 83 ? -22.002 3.394 6.790 1.00 98.94 83 VAL A C 1
ATOM 635 O O . VAL A 1 83 ? -22.436 3.878 7.836 1.00 98.94 83 VAL A O 1
ATOM 638 N N . ILE A 1 84 ? -21.097 4.014 6.050 1.00 98.88 84 ILE A N 1
ATOM 639 C CA . ILE A 1 84 ? -20.597 5.361 6.296 1.00 98.88 84 ILE A CA 1
ATOM 640 C C . ILE A 1 84 ? -21.170 6.257 5.191 1.00 98.88 84 ILE A C 1
ATOM 642 O O . ILE A 1 84 ? -20.610 6.330 4.101 1.00 98.88 84 ILE A O 1
ATOM 646 N N . ASP A 1 85 ? -22.300 6.909 5.476 1.00 98.81 85 ASP A N 1
ATOM 647 C CA . ASP A 1 85 ? -22.900 7.941 4.616 1.00 98.81 85 ASP A CA 1
ATOM 648 C C . ASP A 1 85 ? -22.084 9.227 4.816 1.00 98.81 85 ASP A C 1
ATOM 650 O O . ASP A 1 85 ? -22.214 9.931 5.825 1.00 98.81 85 ASP A O 1
ATOM 654 N N . TRP A 1 86 ? -21.145 9.470 3.905 1.00 98.75 86 TRP A N 1
ATOM 655 C CA . TRP A 1 86 ? -20.084 10.454 4.061 1.00 98.75 86 TRP A CA 1
ATOM 656 C C . TRP A 1 86 ? -20.257 11.597 3.067 1.00 98.75 86 TRP A C 1
ATOM 658 O O . TRP A 1 86 ? -19.583 11.646 2.051 1.00 98.75 86 TRP A O 1
ATOM 668 N N . ARG A 1 87 ? -21.109 12.574 3.382 1.00 98.50 87 ARG A N 1
ATOM 669 C CA . ARG A 1 87 ? -21.360 13.741 2.510 1.00 98.50 87 ARG A CA 1
ATOM 670 C C . ARG A 1 87 ? -20.495 14.949 2.843 1.00 98.50 87 ARG A C 1
ATOM 672 O O . ARG A 1 87 ? -20.252 15.776 1.970 1.00 98.50 87 ARG A O 1
ATOM 679 N N . GLY A 1 88 ? -20.102 15.082 4.108 1.00 98.00 88 GLY A N 1
ATOM 680 C CA . GLY A 1 88 ? -19.317 16.206 4.614 1.00 98.00 88 GLY A CA 1
ATOM 681 C C . GLY A 1 88 ? -17.822 16.103 4.308 1.00 98.00 88 GLY A C 1
ATOM 682 O O . GLY A 1 88 ? -17.308 15.062 3.892 1.00 98.00 88 GLY A O 1
ATOM 683 N N . VAL A 1 89 ? -17.100 17.190 4.578 1.00 98.75 89 VAL A N 1
ATOM 684 C CA . VAL A 1 89 ? -15.656 17.291 4.320 1.00 98.75 89 VAL A CA 1
ATOM 685 C C . VAL A 1 89 ? -14.867 17.019 5.594 1.00 98.75 89 VAL A C 1
ATOM 687 O O . VAL A 1 89 ? -15.117 17.634 6.625 1.00 98.75 89 VAL A O 1
ATOM 690 N N . TRP A 1 90 ? -13.873 16.139 5.536 1.00 98.75 90 TRP A N 1
ATOM 691 C CA . TRP A 1 90 ? -12.883 15.976 6.600 1.00 98.75 90 TRP A CA 1
ATOM 692 C C . TRP A 1 90 ? -11.612 16.737 6.243 1.00 98.75 90 TRP A C 1
ATOM 694 O O . TRP A 1 90 ? -10.850 16.315 5.377 1.00 98.75 90 TRP A O 1
ATOM 704 N N . THR A 1 91 ? -11.372 17.857 6.917 1.00 98.81 91 THR A N 1
ATOM 705 C CA . THR A 1 91 ? -10.181 18.683 6.724 1.00 98.81 91 THR A CA 1
ATOM 706 C C . THR A 1 91 ? -9.094 18.317 7.726 1.00 98.81 91 THR A C 1
ATOM 708 O O . THR A 1 91 ? -9.259 18.526 8.926 1.00 98.81 91 THR A O 1
ATOM 711 N N . PHE A 1 92 ? -7.947 17.845 7.246 1.00 98.75 92 PHE A N 1
ATOM 712 C CA . PHE A 1 92 ? -6.770 17.614 8.081 1.00 98.75 92 PHE A CA 1
ATOM 713 C C . PHE A 1 92 ? -6.120 18.931 8.508 1.00 98.75 92 PHE A C 1
ATOM 715 O O . PHE A 1 92 ? -6.022 19.894 7.739 1.00 98.75 92 PHE A O 1
ATOM 722 N N . SER A 1 93 ? -5.647 18.973 9.753 1.00 98.38 93 SER A N 1
ATOM 723 C CA . SER A 1 93 ? -4.961 20.152 10.267 1.00 98.38 93 SER A CA 1
ATOM 724 C C . SER A 1 93 ? -3.642 20.422 9.540 1.00 98.38 93 SER A C 1
ATOM 726 O O . SER A 1 93 ? -2.915 19.502 9.170 1.00 98.38 93 SER A O 1
ATOM 728 N N . ASP A 1 94 ? -3.303 21.700 9.389 1.00 96.31 94 ASP A N 1
ATOM 729 C CA . ASP A 1 94 ? -2.029 22.209 8.855 1.00 96.31 94 ASP A CA 1
ATOM 730 C C . ASP A 1 94 ? -0.878 22.150 9.881 1.00 96.31 94 ASP A C 1
ATOM 732 O O . ASP A 1 94 ? 0.169 22.770 9.697 1.00 96.31 94 ASP A O 1
ATOM 736 N N . ALA A 1 95 ? -1.033 21.394 10.972 1.00 97.38 95 ALA A N 1
ATOM 737 C CA . ALA A 1 95 ? -0.020 21.252 12.012 1.00 97.38 95 ALA A CA 1
ATOM 738 C C . ALA A 1 95 ? 1.063 20.235 11.601 1.00 97.38 95 ALA A C 1
ATOM 740 O O . ALA A 1 95 ? 1.100 19.107 12.094 1.00 97.38 95 ALA A O 1
ATOM 741 N N . LEU A 1 96 ? 1.956 20.637 10.692 1.00 97.75 96 LEU A N 1
ATOM 742 C CA . LEU A 1 96 ? 3.028 19.789 10.144 1.00 97.75 96 LEU A CA 1
ATOM 743 C C . LEU A 1 96 ? 3.847 19.085 11.242 1.00 97.75 96 LEU A C 1
ATOM 745 O O . LEU A 1 96 ? 4.028 17.867 11.195 1.00 97.75 96 LEU A O 1
ATOM 749 N N . ASP A 1 97 ? 4.281 19.827 12.265 1.00 97.25 97 ASP A N 1
ATOM 750 C CA . ASP A 1 97 ? 5.070 19.279 13.377 1.00 97.25 97 ASP A CA 1
ATOM 751 C C . ASP A 1 97 ? 4.298 18.245 14.201 1.00 97.25 97 ASP A C 1
ATOM 753 O O . ASP A 1 97 ? 4.879 17.261 14.666 1.00 97.25 97 ASP A O 1
ATOM 757 N N . TYR A 1 98 ? 2.985 18.426 14.371 1.00 97.88 98 TYR A N 1
ATOM 758 C CA . TYR A 1 98 ? 2.157 17.417 15.025 1.00 97.88 98 TYR A CA 1
ATOM 759 C C . TYR A 1 98 ? 2.179 16.127 14.204 1.00 97.88 98 TYR A C 1
ATOM 761 O O . TYR A 1 98 ? 2.544 15.076 14.730 1.00 97.88 98 TYR A O 1
ATOM 769 N N . TRP A 1 99 ? 1.862 16.209 12.912 1.00 98.06 99 TRP A N 1
ATOM 770 C CA . TRP A 1 99 ? 1.740 15.035 12.052 1.00 98.06 99 TRP A CA 1
ATOM 771 C C . TRP A 1 99 ? 3.046 14.262 11.885 1.00 98.06 99 TRP A C 1
ATOM 773 O O . TRP A 1 99 ? 3.019 13.031 11.950 1.00 98.06 99 TRP A O 1
ATOM 783 N N . ARG A 1 100 ? 4.191 14.948 11.767 1.00 95.25 100 ARG A N 1
ATOM 784 C CA . ARG A 1 100 ? 5.498 14.270 11.710 1.00 95.25 100 ARG A CA 1
ATOM 785 C C . ARG A 1 100 ? 5.781 13.433 12.954 1.00 95.25 100 ARG A C 1
ATOM 787 O O . ARG A 1 100 ? 6.375 12.366 12.847 1.00 95.25 100 ARG A O 1
ATOM 794 N N . ASN A 1 101 ? 5.345 13.903 14.121 1.00 96.00 101 ASN A N 1
ATOM 795 C CA . ASN A 1 101 ? 5.668 13.283 15.406 1.00 96.00 101 ASN A CA 1
ATOM 796 C C . ASN A 1 101 ? 4.574 12.342 15.939 1.00 96.00 101 ASN A C 1
ATOM 798 O O . ASN A 1 101 ? 4.841 11.547 16.839 1.00 96.00 101 ASN A O 1
ATOM 802 N N . HIS A 1 102 ? 3.348 12.421 15.410 1.00 94.62 102 HIS A N 1
ATOM 803 C CA . HIS A 1 102 ? 2.189 11.720 15.970 1.00 94.62 102 HIS A CA 1
ATOM 804 C C . HIS A 1 102 ? 1.431 10.850 14.969 1.00 94.62 102 HIS A C 1
ATOM 806 O O . HIS A 1 102 ? 0.496 10.176 15.381 1.00 94.62 102 HIS A O 1
ATOM 812 N N . SER A 1 103 ? 1.800 10.801 13.691 1.00 96.12 103 SER A N 1
ATOM 813 C CA . SER A 1 103 ? 1.215 9.856 12.724 1.00 96.12 103 SER A CA 1
ATOM 814 C C . SER A 1 103 ? 1.535 8.388 13.064 1.00 96.12 103 SER A C 1
ATOM 816 O O . SER A 1 103 ? 2.418 8.094 13.874 1.00 96.12 103 SER A O 1
ATOM 818 N N . TYR A 1 104 ? 0.784 7.442 12.495 1.00 97.06 104 TYR A N 1
ATOM 819 C CA . TYR A 1 104 ? 1.087 6.013 12.609 1.00 97.06 104 TYR A CA 1
ATOM 820 C C . TYR A 1 104 ? 2.248 5.660 11.672 1.00 97.06 104 TYR A C 1
ATOM 822 O O . TYR A 1 104 ? 2.114 5.886 10.470 1.00 97.06 104 TYR A O 1
ATOM 830 N N . PRO A 1 105 ? 3.370 5.117 12.173 1.00 95.44 105 PRO A N 1
ATOM 831 C CA . PRO A 1 105 ? 4.480 4.725 11.314 1.00 95.44 105 PRO A CA 1
ATOM 832 C C . PRO A 1 105 ? 4.119 3.489 10.483 1.00 95.44 105 PRO A C 1
ATOM 834 O O . PRO A 1 105 ? 3.558 2.520 10.998 1.00 95.44 105 PRO A O 1
ATOM 837 N N . ILE A 1 106 ? 4.498 3.513 9.209 1.00 93.25 106 ILE A N 1
ATOM 838 C CA . ILE A 1 106 ? 4.382 2.414 8.253 1.00 93.25 106 ILE A CA 1
ATOM 839 C C . ILE A 1 106 ? 5.789 2.045 7.796 1.00 93.25 106 ILE A C 1
ATOM 841 O O . ILE A 1 106 ? 6.510 2.843 7.204 1.00 93.25 106 ILE A O 1
ATOM 845 N N . THR A 1 107 ? 6.198 0.813 8.099 1.00 89.44 107 THR A N 1
ATOM 846 C CA . THR A 1 107 ? 7.561 0.344 7.816 1.00 89.44 107 THR A CA 1
ATOM 847 C C . THR A 1 107 ? 7.871 0.347 6.322 1.00 89.44 107 THR A C 1
ATOM 849 O O . THR A 1 107 ? 8.987 0.688 5.932 1.00 89.44 107 THR A O 1
ATOM 852 N N . PHE A 1 108 ? 6.892 -0.013 5.490 1.00 93.00 108 PHE A N 1
ATOM 853 C CA . PHE A 1 108 ? 7.053 0.017 4.044 1.00 93.00 108 PHE A CA 1
ATOM 854 C C . PHE A 1 108 ? 7.290 1.454 3.576 1.00 93.00 108 PHE A C 1
ATOM 856 O O . PHE A 1 108 ? 6.491 2.346 3.845 1.00 93.00 108 PHE A O 1
ATOM 863 N N . GLN A 1 109 ? 8.427 1.667 2.919 1.00 93.44 109 GLN A N 1
ATOM 864 C CA . GLN A 1 109 ? 8.878 2.955 2.400 1.00 93.44 109 GLN A CA 1
ATOM 865 C C . GLN A 1 109 ? 8.966 4.082 3.443 1.00 93.44 109 GLN A C 1
ATOM 867 O O . GLN A 1 109 ? 8.931 5.250 3.081 1.00 93.44 109 GLN A O 1
ATOM 872 N N . ASN A 1 110 ? 9.136 3.763 4.736 1.00 94.62 110 ASN A N 1
ATOM 873 C CA . ASN A 1 110 ? 9.261 4.775 5.798 1.00 94.62 110 ASN A CA 1
ATOM 874 C C . ASN A 1 110 ? 8.100 5.797 5.773 1.00 94.62 110 ASN A C 1
ATOM 876 O O . ASN A 1 110 ? 8.291 7.010 5.910 1.00 94.62 110 ASN A O 1
ATOM 880 N N . HIS A 1 111 ? 6.894 5.297 5.508 1.00 96.12 111 HIS A N 1
ATOM 881 C CA . HIS A 1 111 ? 5.687 6.097 5.361 1.00 96.12 111 HIS A CA 1
ATOM 882 C C . HIS A 1 111 ? 4.950 6.261 6.683 1.00 96.12 111 HIS A C 1
ATOM 884 O O . HIS A 1 111 ? 5.300 5.687 7.713 1.00 96.12 111 HIS A O 1
ATOM 890 N N . HIS A 1 112 ? 3.940 7.118 6.664 1.00 97.00 112 HIS A N 1
ATOM 891 C CA . HIS A 1 112 ? 3.171 7.490 7.836 1.00 97.00 112 HIS A CA 1
ATOM 892 C C . HIS A 1 112 ? 1.697 7.613 7.462 1.00 97.00 112 HIS A C 1
ATOM 894 O O . HIS A 1 112 ? 1.386 8.020 6.348 1.00 97.00 112 HIS A O 1
ATOM 900 N N . ALA A 1 113 ? 0.785 7.306 8.382 1.00 98.38 113 ALA A N 1
ATOM 901 C CA . ALA A 1 113 ? -0.656 7.451 8.178 1.00 98.38 113 ALA A CA 1
ATOM 902 C C . ALA A 1 113 ? -1.293 8.345 9.245 1.00 98.38 113 ALA A C 1
ATOM 904 O O . ALA A 1 113 ? -0.962 8.261 10.430 1.00 98.38 113 ALA A O 1
ATOM 905 N N . GLY A 1 114 ? -2.223 9.202 8.826 1.00 98.12 114 GLY A N 1
ATOM 906 C CA . GLY A 1 114 ? -3.049 10.011 9.724 1.00 98.12 114 GLY A CA 1
ATOM 907 C C . GLY A 1 114 ? -4.369 9.327 10.086 1.00 98.12 114 GLY A C 1
ATOM 908 O O . GLY A 1 114 ? -4.797 9.395 11.237 1.00 98.12 114 GLY A O 1
ATOM 909 N N . PHE A 1 115 ? -4.967 8.611 9.131 1.00 98.69 115 PHE A N 1
ATOM 910 C CA . PHE A 1 115 ? -6.209 7.861 9.304 1.00 98.69 115 PHE A CA 1
ATOM 911 C C . PHE A 1 115 ? -6.051 6.432 8.786 1.00 98.69 115 PHE A C 1
ATOM 913 O O . PHE A 1 115 ? -5.667 6.224 7.635 1.00 98.69 115 PHE A O 1
ATOM 920 N N . VAL A 1 116 ? -6.360 5.462 9.649 1.00 98.81 116 VAL A N 1
ATOM 921 C CA . VAL A 1 116 ? -6.361 4.031 9.326 1.00 98.81 116 VAL A CA 1
ATOM 922 C C . VAL A 1 116 ? -7.744 3.446 9.602 1.00 98.81 116 VAL A C 1
ATOM 924 O O . VAL A 1 116 ? -8.197 3.463 10.741 1.00 98.81 116 VAL A O 1
ATOM 927 N N . LEU A 1 117 ? -8.418 2.906 8.593 1.00 98.81 117 LEU A N 1
ATOM 928 C CA . LEU A 1 117 ? -9.688 2.204 8.763 1.00 98.81 117 LEU A CA 1
ATOM 929 C C . LEU A 1 117 ? -9.458 0.690 8.738 1.00 98.81 117 LEU A C 1
ATOM 931 O O . LEU A 1 117 ? -8.883 0.165 7.785 1.00 98.81 117 LEU A O 1
ATOM 935 N N . THR A 1 118 ? -9.927 -0.003 9.774 1.00 98.69 118 THR A N 1
ATOM 936 C CA . THR A 1 118 ? -9.801 -1.461 9.930 1.00 98.69 118 THR A CA 1
ATOM 937 C C . THR A 1 118 ? -11.177 -2.089 10.122 1.00 98.69 118 THR A C 1
ATOM 939 O O . THR A 1 118 ? -12.030 -1.492 10.778 1.00 98.69 118 THR A O 1
ATOM 942 N N . GLY A 1 119 ? -11.410 -3.297 9.601 1.00 95.81 119 GLY A N 1
ATOM 943 C CA . GLY A 1 119 ? -12.706 -3.956 9.764 1.00 95.81 119 GLY A CA 1
ATOM 944 C C . GLY A 1 119 ? -13.172 -4.802 8.591 1.00 95.81 119 GLY A C 1
ATOM 945 O O . GLY A 1 119 ? -12.427 -5.060 7.655 1.00 95.81 119 GLY A O 1
ATOM 946 N N . ASP A 1 120 ? -14.433 -5.208 8.626 1.00 98.50 120 ASP A N 1
ATOM 947 C CA . ASP A 1 120 ? -15.053 -6.012 7.572 1.00 98.50 120 AS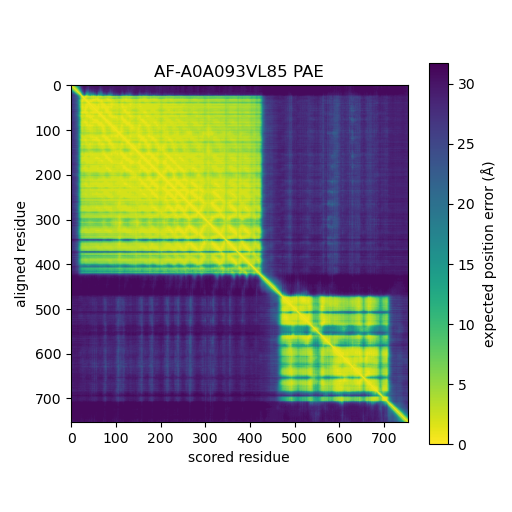P A CA 1
ATOM 948 C C . ASP A 1 120 ? -16.451 -5.504 7.196 1.00 98.50 120 ASP A C 1
ATOM 950 O O . ASP A 1 120 ? -17.108 -4.859 8.010 1.00 98.50 120 ASP A O 1
ATOM 954 N N . HIS A 1 121 ? -16.916 -5.789 5.977 1.00 98.69 121 HIS A N 1
ATOM 955 C CA . HIS A 1 121 ? -18.243 -5.384 5.486 1.00 98.69 121 HIS A CA 1
ATOM 956 C C . HIS A 1 121 ? -18.472 -3.871 5.645 1.00 98.69 121 HIS A C 1
ATOM 958 O O . HIS A 1 121 ? -19.333 -3.417 6.402 1.00 98.69 121 HIS A O 1
ATOM 964 N N . ILE A 1 122 ? -17.641 -3.081 4.968 1.00 98.94 122 ILE A N 1
ATOM 965 C CA . ILE A 1 122 ? -17.631 -1.619 5.063 1.00 98.94 122 ILE A CA 1
ATOM 966 C C . ILE A 1 122 ? -18.203 -1.049 3.770 1.00 98.94 122 ILE A C 1
ATOM 968 O O . ILE A 1 122 ? -17.680 -1.318 2.695 1.00 98.94 122 ILE A O 1
ATOM 972 N N . THR A 1 123 ? -19.243 -0.229 3.867 1.00 98.94 123 THR A N 1
ATOM 973 C CA . THR A 1 123 ? -19.748 0.570 2.742 1.00 98.94 123 THR A CA 1
ATOM 974 C C . THR A 1 123 ? -19.494 2.046 3.021 1.00 98.94 123 THR A C 1
ATOM 976 O O . THR A 1 123 ? -19.847 2.524 4.097 1.00 98.94 123 THR A O 1
ATOM 979 N N . ILE A 1 124 ? -18.877 2.765 2.084 1.00 98.94 124 ILE A N 1
ATOM 980 C CA . ILE A 1 124 ? -18.652 4.215 2.147 1.00 98.94 124 ILE A CA 1
ATOM 981 C C . ILE A 1 124 ? -19.347 4.865 0.956 1.00 98.94 124 ILE A C 1
ATOM 983 O O . ILE A 1 124 ? -18.984 4.604 -0.188 1.00 98.94 124 ILE A O 1
ATOM 987 N N . GLU A 1 125 ? -20.309 5.737 1.239 1.00 98.75 125 GLU A N 1
ATOM 988 C CA . GLU A 1 125 ? -21.100 6.441 0.228 1.00 98.75 125 GLU A CA 1
ATOM 989 C C . GLU A 1 125 ? -20.752 7.932 0.267 1.00 98.75 125 GLU A C 1
ATOM 991 O O . GLU A 1 125 ? -21.145 8.651 1.187 1.00 98.75 125 GLU A O 1
ATOM 996 N N . GLY A 1 126 ? -19.976 8.402 -0.712 1.00 98.44 126 GLY A N 1
ATOM 997 C CA . GLY A 1 126 ? -19.532 9.794 -0.791 1.00 98.44 126 GLY A CA 1
ATOM 998 C C . GLY A 1 126 ? -20.568 10.749 -1.392 1.00 98.44 126 GLY A C 1
ATOM 999 O O . GLY A 1 126 ? -20.516 11.955 -1.159 1.00 98.44 126 GLY A O 1
ATOM 1000 N N . HIS A 1 127 ? -21.530 10.237 -2.167 1.00 97.62 127 HIS A N 1
ATOM 1001 C CA . HIS A 1 127 ? -22.578 11.027 -2.832 1.00 97.62 127 HIS A CA 1
ATOM 1002 C C . HIS A 1 127 ? -22.060 12.207 -3.687 1.00 97.62 127 HIS A C 1
ATOM 1004 O O . HIS A 1 127 ? -22.793 13.164 -3.937 1.00 97.62 127 HIS A O 1
ATOM 1010 N N . GLY A 1 128 ? -20.797 12.167 -4.125 1.00 94.44 128 GLY A N 1
ATOM 1011 C CA . GLY A 1 128 ? -20.163 13.209 -4.937 1.00 94.44 128 GLY A CA 1
ATOM 1012 C C . GLY A 1 128 ? -19.699 14.452 -4.167 1.00 94.44 128 GLY A C 1
ATOM 1013 O O . GLY A 1 128 ? -19.027 15.300 -4.753 1.00 94.44 128 GLY A O 1
ATOM 1014 N N . THR A 1 129 ? -20.013 14.572 -2.874 1.00 97.50 129 THR A N 1
ATOM 1015 C CA . THR A 1 129 ? -19.572 15.686 -2.007 1.00 97.50 129 THR A CA 1
ATOM 1016 C C . THR A 1 129 ? -18.625 15.233 -0.898 1.00 97.50 129 THR A C 1
ATOM 1018 O O . THR A 1 129 ? -17.819 16.025 -0.408 1.00 97.50 129 THR A O 1
ATOM 1021 N N . GLY A 1 130 ? -18.693 13.951 -0.539 1.00 98.31 130 GLY A N 1
ATOM 1022 C CA . GLY A 1 130 ? -17.839 13.280 0.423 1.00 98.31 130 GLY A CA 1
ATOM 1023 C C . GLY A 1 130 ? -16.372 13.419 0.087 1.00 98.31 130 GLY A C 1
ATOM 1024 O O . GLY A 1 130 ? -15.913 13.008 -0.985 1.00 98.31 130 GLY A O 1
ATOM 1025 N N . GLN A 1 131 ? -15.627 14.012 1.016 1.00 98.19 131 GLN A N 1
ATOM 1026 C CA . GLN A 1 131 ? -14.247 14.369 0.748 1.00 98.19 131 GLN A CA 1
ATOM 1027 C C . GLN A 1 131 ? -13.367 14.302 1.990 1.00 98.19 131 GLN A C 1
ATOM 1029 O O . GLN A 1 131 ? -13.725 14.792 3.061 1.00 98.19 131 GLN A O 1
ATOM 1034 N N . ILE A 1 132 ? -12.148 13.804 1.801 1.00 98.88 132 ILE A N 1
ATOM 1035 C CA . ILE A 1 132 ? -11.008 14.154 2.647 1.00 98.88 132 ILE A CA 1
ATOM 1036 C C . ILE A 1 132 ? -10.240 15.291 1.978 1.00 98.88 132 ILE A C 1
ATOM 1038 O O . ILE A 1 132 ? -9.805 15.175 0.834 1.00 98.88 132 ILE A O 1
ATOM 1042 N N . TYR A 1 133 ? -10.054 16.388 2.704 1.00 98.81 133 TYR A N 1
ATOM 1043 C CA . TYR A 1 133 ? -9.167 17.484 2.342 1.00 98.81 133 TYR A CA 1
ATOM 1044 C C . TYR A 1 133 ? -7.909 17.409 3.217 1.00 98.81 133 TYR A C 1
ATOM 1046 O O . TYR A 1 133 ? -7.913 17.793 4.387 1.00 98.81 133 TYR A O 1
ATOM 1054 N N . GLY A 1 134 ? -6.824 16.875 2.659 1.00 98.50 134 GLY A N 1
ATOM 1055 C CA . GLY A 1 134 ? -5.584 16.557 3.370 1.00 98.50 134 GLY A CA 1
ATOM 1056 C C . GLY A 1 134 ? -4.718 17.768 3.734 1.00 98.50 134 GLY A C 1
ATOM 1057 O O . GLY A 1 134 ? -3.757 17.626 4.488 1.00 98.50 134 GLY A O 1
ATOM 1058 N N . ASN A 1 135 ? -5.058 18.959 3.225 1.00 97.75 135 ASN A N 1
ATOM 1059 C CA . ASN A 1 135 ? -4.327 20.209 3.458 1.00 97.75 135 ASN A CA 1
ATOM 1060 C C . ASN A 1 135 ? -2.844 20.151 3.014 1.00 97.75 135 ASN A C 1
ATOM 1062 O O . ASN A 1 135 ? -1.955 20.792 3.579 1.00 97.75 135 ASN A O 1
ATOM 1066 N N . GLY A 1 136 ? -2.583 19.373 1.962 1.00 97.81 136 GLY A N 1
ATOM 1067 C CA . GLY A 1 136 ? -1.272 19.059 1.399 1.00 97.81 136 GLY A CA 1
ATOM 1068 C C . GLY A 1 136 ? -0.482 20.278 0.932 1.00 97.81 136 GLY A C 1
ATOM 1069 O O . GLY A 1 136 ? 0.737 20.293 1.063 1.00 97.81 136 GLY A O 1
ATOM 1070 N N . ASN A 1 137 ? -1.147 21.353 0.494 1.00 97.19 137 ASN A N 1
ATOM 1071 C CA . ASN A 1 137 ? -0.459 22.568 0.046 1.00 97.19 137 ASN A CA 1
ATOM 1072 C C . ASN A 1 137 ? 0.449 23.185 1.123 1.00 97.19 137 ASN A C 1
ATOM 1074 O O . ASN A 1 137 ? 1.485 23.756 0.789 1.00 97.19 137 ASN A O 1
ATOM 1078 N N . ALA A 1 138 ? 0.123 23.025 2.412 1.00 97.19 138 ALA A N 1
ATOM 1079 C CA . ALA A 1 138 ? 1.012 23.434 3.500 1.00 97.19 138 ALA A CA 1
ATOM 1080 C C . ALA A 1 138 ? 2.361 22.687 3.457 1.00 97.19 138 ALA A C 1
ATOM 1082 O O . ALA A 1 138 ? 3.409 23.299 3.654 1.00 97.19 138 ALA A O 1
ATOM 1083 N N . TRP A 1 139 ? 2.344 21.395 3.123 1.00 97.81 139 TRP A N 1
ATOM 1084 C CA . TRP A 1 139 ? 3.538 20.566 2.950 1.00 97.81 139 TRP A CA 1
ATOM 1085 C C . TRP A 1 139 ? 4.293 20.921 1.674 1.00 97.81 139 TRP A C 1
ATOM 1087 O O . TRP A 1 139 ? 5.503 21.141 1.720 1.00 97.81 139 TRP A O 1
ATOM 1097 N N . TYR A 1 140 ? 3.580 21.045 0.551 1.00 98.00 140 TYR A N 1
ATOM 1098 C CA . TYR A 1 140 ? 4.182 21.331 -0.754 1.00 98.00 140 TYR A CA 1
ATOM 1099 C C . TYR A 1 140 ? 4.962 22.653 -0.743 1.00 98.00 140 TYR A C 1
ATOM 1101 O O . TYR A 1 140 ? 6.045 22.737 -1.315 1.00 98.00 140 TYR A O 1
ATOM 1109 N N . ASN A 1 141 ? 4.454 23.673 -0.041 1.00 97.12 141 ASN A N 1
ATOM 1110 C CA . ASN A 1 141 ? 5.119 24.973 0.082 1.00 97.12 141 ASN A CA 1
ATOM 1111 C C . ASN A 1 141 ? 6.434 24.912 0.864 1.00 97.12 141 ASN A C 1
ATOM 1113 O O . ASN A 1 141 ? 7.368 25.648 0.544 1.00 97.12 141 ASN A O 1
ATOM 1117 N N . VAL A 1 142 ? 6.485 24.079 1.907 1.00 96.56 142 VAL A N 1
ATOM 1118 C CA . VAL A 1 142 ? 7.659 23.944 2.779 1.00 96.56 142 VAL A CA 1
ATOM 1119 C C . VAL A 1 142 ? 8.723 23.065 2.125 1.00 96.56 142 VAL A C 1
ATOM 1121 O O . VAL A 1 142 ? 9.909 23.361 2.241 1.00 96.56 142 VAL A O 1
ATOM 1124 N N . GLU A 1 143 ? 8.313 21.996 1.441 1.00 95.88 143 GLU A N 1
ATOM 1125 C CA . GLU A 1 143 ? 9.234 20.979 0.920 1.00 95.88 143 GLU A CA 1
ATOM 1126 C C . GLU A 1 143 ? 9.595 21.157 -0.559 1.00 95.88 143 GLU A C 1
ATOM 1128 O O . GLU A 1 143 ? 10.642 20.677 -0.985 1.00 95.88 143 GLU A O 1
ATOM 1133 N N . GLN A 1 144 ? 8.760 21.843 -1.346 1.00 96.19 144 GLN A N 1
ATOM 1134 C CA . GLN A 1 144 ? 9.036 22.225 -2.738 1.00 96.19 144 GLN A CA 1
ATOM 1135 C C . GLN A 1 144 ? 9.504 21.057 -3.631 1.00 96.19 144 GLN A C 1
ATOM 1137 O O . GLN A 1 144 ? 10.424 21.197 -4.436 1.00 96.19 144 GLN A O 1
ATOM 1142 N N . GL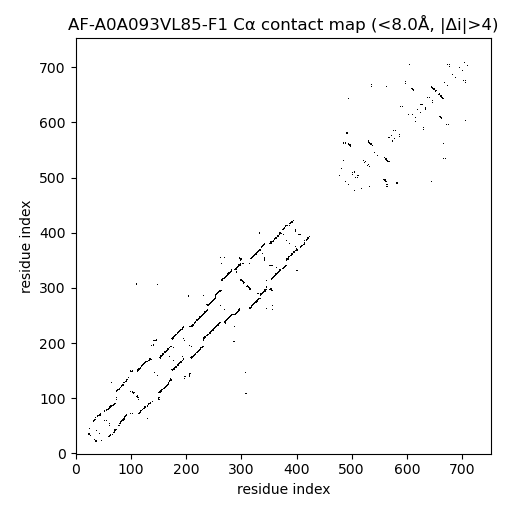Y A 1 145 ? 8.875 19.887 -3.471 1.00 91.94 145 GLY A N 1
ATOM 1143 C CA . GLY A 1 145 ? 9.202 18.658 -4.207 1.00 91.94 145 GLY A CA 1
ATOM 1144 C C . GLY A 1 145 ? 10.283 17.780 -3.562 1.00 91.94 145 GLY A C 1
ATOM 1145 O O . GLY A 1 145 ? 10.507 16.661 -4.015 1.00 91.94 145 GLY A O 1
ATOM 1146 N N . VAL A 1 146 ? 10.929 18.227 -2.478 1.00 94.31 146 VAL A N 1
ATOM 1147 C CA . VAL A 1 146 ? 11.923 17.437 -1.733 1.00 94.31 146 VAL A CA 1
ATOM 1148 C C . VAL A 1 146 ? 11.272 16.776 -0.520 1.00 94.31 146 VAL A C 1
ATOM 1150 O O . VAL A 1 146 ? 11.437 17.216 0.620 1.00 94.31 146 VAL A O 1
ATOM 1153 N N . THR A 1 147 ? 10.540 15.695 -0.780 1.00 93.38 147 THR A N 1
ATOM 1154 C CA . THR A 1 147 ? 9.798 14.952 0.242 1.00 93.38 147 THR A CA 1
ATOM 1155 C C . THR A 1 147 ? 10.647 14.557 1.449 1.00 93.38 147 THR A C 1
ATOM 1157 O O . THR A 1 147 ? 11.731 13.990 1.301 1.00 93.38 147 THR A O 1
ATOM 1160 N N . GLN A 1 148 ? 10.119 14.808 2.651 1.00 93.12 148 GLN A N 1
ATOM 1161 C CA . GLN A 1 148 ? 10.723 14.397 3.922 1.00 93.12 148 GLN A CA 1
ATOM 1162 C C . GLN A 1 148 ? 9.850 13.376 4.680 1.00 93.12 148 GLN A C 1
ATOM 1164 O O . GLN A 1 148 ? 8.627 13.387 4.531 1.00 93.12 148 GLN A O 1
ATOM 1169 N N . PRO A 1 149 ? 10.430 12.534 5.562 1.00 93.00 149 PRO A N 1
ATOM 1170 C CA . PRO A 1 149 ? 9.663 11.600 6.391 1.00 93.00 149 PRO A CA 1
ATOM 1171 C C . PRO A 1 149 ? 8.623 12.290 7.283 1.00 93.00 149 PRO A C 1
ATOM 1173 O O . PRO A 1 149 ? 8.842 13.401 7.774 1.00 93.00 149 PRO A O 1
ATOM 1176 N N . GLY A 1 150 ? 7.510 11.608 7.558 1.00 92.88 150 GLY A N 1
ATOM 1177 C CA . GLY A 1 150 ? 6.482 12.081 8.494 1.00 92.88 150 GLY A CA 1
ATOM 1178 C C . GLY A 1 150 ? 5.279 12.791 7.864 1.00 92.88 150 GLY A C 1
ATOM 1179 O O . GLY A 1 150 ? 4.401 13.232 8.605 1.00 92.88 150 GLY A O 1
ATOM 1180 N N . ARG A 1 151 ? 5.198 12.889 6.528 1.00 96.25 151 ARG A N 1
ATOM 1181 C CA . ARG A 1 151 ? 3.959 13.305 5.847 1.00 96.25 151 ARG A CA 1
ATOM 1182 C C . ARG A 1 151 ? 2.907 12.198 5.989 1.00 96.25 151 ARG A C 1
ATOM 1184 O O . ARG A 1 151 ? 3.192 11.068 5.591 1.00 96.25 151 ARG A O 1
ATOM 1191 N N . PRO A 1 152 ? 1.721 12.465 6.557 1.00 97.62 152 PRO A N 1
ATOM 1192 C CA . PRO A 1 152 ? 0.721 11.426 6.743 1.00 97.62 152 PRO A CA 1
ATOM 1193 C C . PRO A 1 152 ? -0.055 11.174 5.446 1.00 97.62 152 PRO A C 1
ATOM 1195 O O . PRO A 1 152 ? -0.609 12.097 4.853 1.00 97.62 152 PRO A O 1
ATOM 1198 N N . MET A 1 153 ? -0.182 9.909 5.059 1.00 98.56 153 MET A N 1
ATOM 1199 C CA . MET A 1 153 ? -1.249 9.465 4.166 1.00 98.56 153 MET A CA 1
ATOM 1200 C C . MET A 1 153 ? -2.592 9.734 4.854 1.00 98.56 153 MET A C 1
ATOM 1202 O O . MET A 1 153 ? -2.765 9.348 6.021 1.00 98.56 153 MET A O 1
ATOM 1206 N N . PRO A 1 154 ? -3.534 10.417 4.187 1.00 98.38 154 PRO A N 1
ATOM 1207 C CA . PRO A 1 154 ? -4.755 10.866 4.826 1.00 98.38 154 PRO A CA 1
ATOM 1208 C C . PRO A 1 154 ? -5.848 9.791 4.816 1.00 98.38 154 PRO A C 1
ATOM 1210 O O . PRO A 1 154 ? -6.839 9.966 5.518 1.00 98.38 154 PRO A O 1
ATOM 1213 N N . PHE A 1 155 ? -5.682 8.687 4.073 1.00 98.56 155 PHE A N 1
ATOM 1214 C CA . PHE A 1 155 ? -6.630 7.576 4.085 1.00 98.56 155 PHE A CA 1
ATOM 1215 C C . PHE A 1 155 ? -5.965 6.224 3.780 1.00 98.56 155 PHE A C 1
ATOM 1217 O O . PHE A 1 155 ? -5.539 5.960 2.655 1.00 98.56 155 PHE A O 1
ATOM 1224 N N . VAL A 1 156 ? -5.892 5.354 4.790 1.00 98.81 156 VAL A N 1
ATOM 1225 C CA . VAL A 1 156 ? -5.365 3.991 4.655 1.00 98.81 156 VAL A CA 1
ATOM 1226 C C . VAL A 1 156 ? -6.420 2.975 5.075 1.00 98.81 156 VAL A C 1
ATOM 1228 O O . VAL A 1 156 ? -6.912 3.013 6.202 1.00 98.81 156 VAL A O 1
ATOM 1231 N N . PHE A 1 157 ? -6.730 2.027 4.198 1.00 98.88 157 PHE A N 1
ATOM 1232 C CA . PHE A 1 157 ? -7.449 0.810 4.557 1.00 98.88 157 PHE A CA 1
ATOM 1233 C C . PHE A 1 157 ? -6.440 -0.226 5.035 1.00 98.88 157 PHE A C 1
ATOM 1235 O O . PHE A 1 157 ? -5.559 -0.607 4.267 1.00 98.88 157 PHE A O 1
ATOM 1242 N N . TRP A 1 158 ? -6.548 -0.688 6.284 1.00 98.31 158 TRP A N 1
ATOM 1243 C CA . TRP A 1 158 ? -5.602 -1.661 6.830 1.00 98.31 158 TRP A CA 1
ATOM 1244 C C . TRP A 1 158 ? -6.292 -2.817 7.538 1.00 98.31 158 TRP A C 1
ATOM 1246 O O . TRP A 1 158 ? -7.026 -2.598 8.502 1.00 98.31 158 TRP A O 1
ATOM 1256 N N . ASN A 1 159 ? -5.990 -4.046 7.108 1.00 97.50 159 ASN A N 1
ATOM 1257 C CA . ASN A 1 159 ? -6.582 -5.284 7.614 1.00 97.50 159 ASN A CA 1
ATOM 1258 C C . ASN A 1 159 ? -8.096 -5.248 7.405 1.00 97.50 159 ASN A C 1
ATOM 1260 O O . ASN A 1 159 ? -8.865 -5.273 8.370 1.00 97.50 159 ASN A O 1
ATOM 1264 N N . VAL A 1 160 ? -8.500 -5.129 6.139 1.00 97.69 160 VAL A N 1
ATOM 1265 C CA . VAL A 1 160 ? -9.906 -4.992 5.761 1.00 97.69 160 VAL A CA 1
ATOM 1266 C C . VAL A 1 160 ? -10.390 -6.088 4.825 1.00 97.69 160 VAL A C 1
ATOM 1268 O O . VAL A 1 160 ? -9.619 -6.632 4.032 1.00 97.69 160 VAL A O 1
ATOM 1271 N N . SER A 1 161 ? -11.685 -6.389 4.881 1.00 98.12 161 SER A N 1
ATOM 1272 C CA . SER A 1 161 ? -12.325 -7.272 3.905 1.00 98.12 161 SER A CA 1
ATOM 1273 C C . SER A 1 161 ? -13.757 -6.871 3.583 1.00 98.12 161 SER A C 1
ATOM 1275 O O . SER A 1 161 ? -14.449 -6.380 4.468 1.00 98.12 161 SER A O 1
ATOM 1277 N N . GLU A 1 162 ? -14.228 -7.156 2.369 1.00 98.38 162 GLU A N 1
ATOM 1278 C CA . GLU A 1 162 ? -15.598 -6.839 1.929 1.00 98.38 162 GLU A CA 1
ATOM 1279 C C . GLU A 1 162 ? -15.871 -5.330 2.024 1.00 98.38 162 GLU A C 1
ATOM 1281 O O . GLU A 1 162 ? -16.590 -4.858 2.906 1.00 98.38 162 GLU A O 1
ATOM 1286 N N . VAL A 1 163 ? -15.231 -4.552 1.150 1.00 98.94 163 VAL A N 1
ATOM 1287 C CA . VAL A 1 163 ? -15.327 -3.085 1.165 1.00 98.94 163 VAL A CA 1
ATOM 1288 C C . VAL A 1 163 ? -15.914 -2.563 -0.141 1.00 98.94 163 VAL A C 1
ATOM 1290 O O . VAL A 1 163 ? -15.473 -2.955 -1.217 1.00 98.94 163 VAL A O 1
ATOM 1293 N N . LEU A 1 164 ? -16.864 -1.639 -0.039 1.00 98.94 164 LEU A N 1
ATOM 1294 C CA . LEU A 1 164 ? -17.385 -0.846 -1.148 1.00 98.94 164 LEU A CA 1
ATOM 1295 C C . LEU A 1 164 ? -17.173 0.641 -0.843 1.00 98.94 164 LEU A C 1
ATOM 1297 O O . LEU A 1 164 ? -17.562 1.110 0.226 1.00 98.94 164 LEU A O 1
ATOM 1301 N N . VAL A 1 165 ? -16.569 1.377 -1.773 1.00 98.94 165 VAL A N 1
ATOM 1302 C CA . VAL A 1 165 ? -16.411 2.838 -1.700 1.00 98.94 165 VAL A CA 1
ATOM 1303 C C . VAL A 1 165 ? -16.919 3.457 -2.992 1.00 98.94 165 VAL A C 1
ATOM 1305 O O . VAL A 1 165 ? -16.446 3.091 -4.068 1.00 98.94 165 VAL A O 1
ATOM 1308 N N . GLU A 1 166 ? -17.842 4.409 -2.891 1.00 98.69 166 GLU A N 1
ATOM 1309 C CA . GLU A 1 166 ? -18.458 5.051 -4.056 1.00 98.69 166 GLU A CA 1
ATOM 1310 C C . GLU A 1 166 ? -18.437 6.581 -3.957 1.00 98.69 166 GLU A C 1
ATOM 1312 O O . GLU A 1 166 ? -18.649 7.148 -2.884 1.00 98.69 166 GLU A O 1
ATOM 1317 N N . ASP A 1 167 ? -18.202 7.244 -5.094 1.00 98.75 167 ASP A N 1
ATOM 1318 C CA . ASP A 1 167 ? -18.340 8.695 -5.296 1.00 98.75 167 ASP A CA 1
ATOM 1319 C C . ASP A 1 167 ? -17.570 9.556 -4.274 1.00 98.75 167 ASP A C 1
ATOM 1321 O O . ASP A 1 167 ? -18.103 10.525 -3.720 1.00 98.75 167 ASP A O 1
ATOM 1325 N N . PHE A 1 168 ? -16.313 9.194 -4.002 1.00 98.81 168 PHE A N 1
ATOM 1326 C CA . PHE A 1 168 ? -15.499 9.786 -2.935 1.00 98.81 168 PHE A CA 1
ATOM 1327 C C . PHE A 1 168 ? -14.271 10.538 -3.464 1.00 98.81 168 PHE A C 1
ATOM 1329 O O . PHE A 1 168 ? -13.623 10.113 -4.424 1.00 98.81 168 PHE A O 1
ATOM 1336 N N . THR A 1 169 ? -13.906 11.642 -2.802 1.00 98.88 169 THR A N 1
ATOM 1337 C CA . THR A 1 169 ? -12.753 12.470 -3.191 1.00 98.88 169 THR A CA 1
ATOM 1338 C C . THR A 1 169 ? -11.672 12.547 -2.108 1.00 98.88 169 THR A C 1
ATOM 1340 O O . THR A 1 169 ? -11.951 12.842 -0.949 1.00 98.88 169 THR A O 1
ATOM 1343 N N . VAL A 1 170 ? -10.402 12.410 -2.497 1.00 98.88 170 VAL A N 1
ATOM 1344 C CA . VAL A 1 170 ? -9.241 12.811 -1.686 1.00 98.88 170 VAL A CA 1
ATOM 1345 C C . VAL A 1 170 ? -8.558 14.000 -2.357 1.00 98.88 170 VAL A C 1
ATOM 1347 O O . VAL A 1 170 ? -8.046 13.898 -3.469 1.00 98.88 170 VAL A O 1
ATOM 1350 N N . LYS A 1 171 ? -8.555 15.151 -1.687 1.00 98.75 171 LYS A N 1
ATOM 1351 C CA . LYS A 1 171 ? -7.984 16.398 -2.199 1.00 98.75 171 LYS A CA 1
ATOM 1352 C C . LYS A 1 171 ? -6.810 16.862 -1.351 1.00 98.75 171 LYS A C 1
ATOM 1354 O O . LYS A 1 171 ? -6.880 16.839 -0.127 1.00 98.75 171 LYS A O 1
ATOM 1359 N N . ASP A 1 172 ? -5.766 17.326 -2.023 1.00 98.44 172 ASP A N 1
ATOM 1360 C CA . ASP A 1 172 ? -4.499 17.805 -1.483 1.00 98.44 172 ASP A CA 1
ATOM 1361 C C . ASP A 1 172 ? -3.954 16.879 -0.381 1.00 98.44 172 ASP A C 1
ATOM 1363 O O . ASP A 1 172 ? -3.860 17.280 0.780 1.00 98.44 172 ASP A O 1
ATOM 1367 N N . PRO A 1 173 ? -3.638 15.613 -0.697 1.00 98.56 173 PRO A N 1
ATOM 1368 C CA . PRO A 1 173 ? -3.067 14.676 0.264 1.00 98.56 173 PRO A CA 1
ATOM 1369 C C . PRO A 1 173 ? -1.604 15.046 0.596 1.00 98.56 173 PRO A C 1
ATOM 1371 O O . PRO A 1 173 ? -0.828 15.346 -0.310 1.00 98.56 173 PRO A O 1
ATOM 1374 N N . PRO A 1 174 ? -1.156 15.015 1.865 1.00 98.12 174 PRO A N 1
ATOM 1375 C CA . PRO A 1 174 ? 0.249 15.292 2.191 1.00 98.12 174 PRO A CA 1
ATOM 1376 C C . PRO A 1 174 ? 1.250 14.297 1.580 1.00 98.12 174 PRO A C 1
ATOM 1378 O O . PRO A 1 174 ? 2.412 14.642 1.382 1.00 98.12 174 PRO A O 1
ATOM 1381 N N . LEU A 1 175 ? 0.813 13.063 1.322 1.00 98.06 175 LEU A N 1
ATOM 1382 C CA . LEU A 1 175 ? 1.575 11.975 0.700 1.00 98.06 175 LEU A CA 1
ATOM 1383 C C . LEU A 1 175 ? 0.623 11.199 -0.234 1.00 98.06 175 LEU A C 1
ATOM 1385 O O . LEU A 1 175 ? -0.222 11.825 -0.871 1.00 98.06 175 LEU A O 1
ATOM 1389 N N . TRP A 1 176 ? 0.706 9.869 -0.294 1.00 98.44 176 TRP A N 1
ATOM 1390 C CA . TRP A 1 176 ? -0.221 9.014 -1.036 1.00 98.44 176 TRP A CA 1
ATOM 1391 C C . TRP A 1 176 ? -1.662 9.250 -0.593 1.00 98.44 176 TRP A C 1
ATOM 1393 O O . TRP A 1 176 ? -1.920 9.446 0.596 1.00 98.44 176 TRP A O 1
ATOM 1403 N N . SER A 1 177 ? -2.586 9.235 -1.550 1.00 98.50 177 SER A N 1
ATOM 1404 C CA . SER A 1 177 ? -3.973 9.663 -1.361 1.00 98.50 177 SER A CA 1
ATOM 1405 C C . SER A 1 177 ? -4.816 8.579 -0.693 1.00 98.50 177 SER A C 1
ATOM 1407 O O . SER A 1 177 ? -5.355 8.804 0.393 1.00 98.50 177 SER A O 1
ATOM 1409 N N . LEU A 1 178 ? -4.925 7.416 -1.345 1.00 97.81 178 LEU A N 1
ATOM 1410 C CA . LEU A 1 178 ? -5.701 6.263 -0.897 1.00 97.81 178 LEU A CA 1
ATOM 1411 C C . LEU A 1 178 ? -4.838 5.009 -1.023 1.00 97.81 178 LEU A C 1
ATOM 1413 O O . LEU A 1 178 ? -4.404 4.644 -2.114 1.00 97.81 178 LEU A O 1
ATOM 1417 N N . ASN A 1 179 ? -4.601 4.339 0.104 1.00 97.31 179 ASN A N 1
ATOM 1418 C CA . ASN A 1 179 ? -3.757 3.151 0.150 1.00 97.31 179 ASN A CA 1
ATOM 1419 C C . ASN A 1 179 ? -4.482 1.963 0.796 1.00 97.31 179 ASN A C 1
ATOM 1421 O O . ASN A 1 179 ? -5.197 2.121 1.789 1.00 97.31 179 ASN A O 1
ATOM 1425 N N . ILE A 1 180 ? -4.272 0.773 0.239 1.00 98.81 180 ILE A N 1
ATOM 1426 C CA . ILE A 1 180 ? -4.728 -0.501 0.794 1.00 98.81 180 ILE A CA 1
ATOM 1427 C C . ILE A 1 180 ? -3.514 -1.262 1.316 1.00 98.81 180 ILE A C 1
ATOM 1429 O O . ILE A 1 180 ? -2.606 -1.577 0.552 1.00 98.81 180 ILE A O 1
ATOM 1433 N N . MET A 1 181 ? -3.543 -1.620 2.596 1.00 97.81 181 MET A N 1
ATOM 1434 C CA . MET A 1 181 ? -2.560 -2.482 3.245 1.00 97.81 181 MET A CA 1
ATOM 1435 C C . MET A 1 181 ? -3.269 -3.700 3.833 1.00 97.81 181 MET A C 1
ATOM 1437 O O . MET A 1 181 ? -4.005 -3.587 4.808 1.00 97.81 181 MET A O 1
ATOM 1441 N N . ASN A 1 182 ? -3.044 -4.889 3.281 1.00 97.56 182 ASN A N 1
ATOM 1442 C CA . ASN A 1 182 ? -3.743 -6.103 3.715 1.00 97.56 182 ASN A CA 1
ATOM 1443 C C . ASN A 1 182 ? -5.275 -5.975 3.573 1.00 97.56 182 ASN A C 1
ATOM 1445 O O . ASN A 1 182 ? -6.006 -5.862 4.562 1.00 97.56 182 ASN A O 1
ATOM 1449 N N . GLY A 1 183 ? -5.743 -5.942 2.324 1.00 97.31 183 GLY A N 1
ATOM 1450 C CA . GLY A 1 183 ? -7.157 -5.801 1.964 1.00 97.31 183 GLY A CA 1
ATOM 1451 C C . GLY A 1 183 ? -7.648 -6.954 1.091 1.00 97.31 183 GLY A C 1
ATOM 1452 O O . GLY A 1 183 ? -6.903 -7.453 0.249 1.00 97.31 183 GLY A O 1
ATOM 1453 N N . THR A 1 184 ? -8.888 -7.410 1.273 1.00 98.06 184 THR A N 1
ATOM 1454 C CA . THR A 1 184 ? -9.476 -8.478 0.442 1.00 98.06 184 THR A CA 1
ATOM 1455 C C . THR A 1 184 ? -10.905 -8.164 0.014 1.00 98.06 184 THR A C 1
ATOM 1457 O O . THR A 1 184 ? -11.700 -7.746 0.844 1.00 98.06 184 THR A O 1
ATOM 1460 N N . ASN A 1 185 ? -11.256 -8.426 -1.248 1.00 98.50 185 ASN A N 1
ATOM 1461 C CA . ASN A 1 185 ? -12.607 -8.218 -1.790 1.00 98.50 185 ASN A CA 1
ATOM 1462 C C . ASN A 1 185 ? -13.059 -6.762 -1.619 1.00 98.50 185 ASN A C 1
ATOM 1464 O O . ASN A 1 185 ? -13.847 -6.433 -0.731 1.00 98.50 185 ASN A O 1
ATOM 1468 N N . MET A 1 186 ? -12.504 -5.875 -2.443 1.00 98.88 186 MET A N 1
ATOM 1469 C CA . MET A 1 186 ? -12.766 -4.440 -2.345 1.00 98.88 186 MET A CA 1
ATOM 1470 C C . MET A 1 186 ? -13.135 -3.853 -3.703 1.00 98.88 186 MET A C 1
ATOM 1472 O O . MET A 1 186 ? -12.472 -4.145 -4.697 1.00 98.88 186 MET A O 1
ATOM 1476 N N . VAL A 1 187 ? -14.159 -3.004 -3.726 1.00 98.94 187 VAL A N 1
ATOM 1477 C CA . VAL A 1 187 ? -14.654 -2.317 -4.920 1.00 98.94 187 VAL A CA 1
ATOM 1478 C C . VAL A 1 187 ? -14.649 -0.812 -4.680 1.00 98.94 187 VAL A C 1
ATOM 1480 O O . VAL A 1 187 ? -15.139 -0.330 -3.659 1.00 98.94 187 VAL A O 1
ATOM 1483 N N . PHE A 1 188 ? -14.099 -0.077 -5.637 1.00 98.94 188 PHE A N 1
ATOM 1484 C CA . PHE A 1 188 ? -13.993 1.373 -5.627 1.00 98.94 188 PHE A CA 1
ATOM 1485 C C . PHE A 1 188 ? -14.592 1.925 -6.917 1.00 98.94 188 PHE A C 1
ATOM 1487 O O . PHE A 1 188 ? -14.060 1.668 -7.998 1.00 98.94 188 PHE A O 1
ATOM 1494 N N . ASN A 1 189 ? -15.670 2.697 -6.799 1.00 98.88 189 ASN A N 1
ATOM 1495 C CA . ASN A 1 189 ? -16.358 3.311 -7.929 1.00 98.88 189 ASN A CA 1
ATOM 1496 C C . ASN A 1 189 ? -16.277 4.835 -7.849 1.00 98.88 189 ASN A C 1
ATOM 1498 O O . ASN A 1 189 ? -16.562 5.419 -6.805 1.00 98.88 189 ASN A O 1
ATOM 1502 N N . ASN A 1 190 ? -15.950 5.486 -8.967 1.00 98.81 190 ASN A N 1
ATOM 1503 C CA . ASN A 1 190 ? -15.981 6.948 -9.102 1.00 98.81 190 ASN A CA 1
ATOM 1504 C C . ASN A 1 190 ? -15.144 7.671 -8.033 1.00 98.81 190 ASN A C 1
ATOM 1506 O O . ASN A 1 190 ? -15.625 8.549 -7.313 1.00 98.81 190 ASN A O 1
ATOM 1510 N N . ILE A 1 191 ? -13.872 7.295 -7.925 1.00 98.88 191 ILE A N 1
ATOM 1511 C CA . ILE A 1 191 ? -12.942 7.906 -6.974 1.00 98.88 191 ILE A CA 1
ATOM 1512 C C . ILE A 1 191 ? -12.182 9.048 -7.650 1.00 98.88 191 ILE A C 1
ATOM 1514 O O . ILE A 1 191 ? -11.734 8.929 -8.792 1.00 98.88 191 ILE A O 1
ATOM 1518 N N . THR A 1 192 ? -12.007 10.161 -6.938 1.00 98.88 192 THR A N 1
ATOM 1519 C CA . THR A 1 192 ? -11.185 11.288 -7.402 1.00 98.88 192 THR A CA 1
ATOM 1520 C C . THR A 1 192 ? -10.046 11.570 -6.432 1.00 98.88 192 THR A C 1
ATOM 1522 O O . THR A 1 192 ? -10.274 11.801 -5.247 1.00 98.88 192 THR A O 1
ATOM 1525 N N . CYS A 1 193 ? -8.818 11.626 -6.939 1.00 98.81 193 CYS A N 1
ATOM 1526 C CA . CYS A 1 193 ? -7.646 12.084 -6.201 1.00 98.81 193 CYS A CA 1
ATOM 1527 C C . CYS A 1 193 ? -7.057 13.316 -6.891 1.00 98.81 193 CYS A C 1
ATOM 1529 O O . CYS A 1 193 ? -6.765 13.283 -8.084 1.00 98.81 193 CYS A O 1
ATOM 1531 N N . ASN A 1 194 ? -6.892 14.418 -6.161 1.00 98.44 194 ASN A N 1
ATOM 1532 C CA . ASN A 1 194 ? -6.349 15.655 -6.721 1.00 98.44 194 ASN A CA 1
ATOM 1533 C C . ASN A 1 194 ? -5.346 16.290 -5.761 1.00 98.44 194 ASN A C 1
ATOM 1535 O O . ASN A 1 194 ? -5.733 16.689 -4.670 1.00 98.44 194 ASN A O 1
ATOM 1539 N N . ALA A 1 195 ? -4.094 16.429 -6.182 1.00 98.19 195 ALA A N 1
ATOM 1540 C CA . ALA A 1 195 ? -3.063 17.188 -5.493 1.00 98.19 195 ALA A CA 1
ATOM 1541 C C . ALA A 1 195 ? -2.694 18.427 -6.316 1.00 98.19 195 ALA A C 1
ATOM 1543 O O . ALA A 1 195 ? -2.255 18.322 -7.464 1.00 98.19 195 ALA A O 1
ATOM 1544 N N . THR A 1 196 ? -2.849 19.613 -5.729 1.00 95.94 196 THR A N 1
ATOM 1545 C CA . THR A 1 196 ? -2.516 20.880 -6.384 1.00 95.94 196 THR A CA 1
ATOM 1546 C C . THR A 1 196 ? -1.653 21.758 -5.478 1.00 95.94 196 THR A C 1
ATOM 1548 O O . THR A 1 196 ? -2.097 22.264 -4.449 1.00 95.94 196 THR A O 1
ATOM 1551 N N . ALA A 1 197 ? -0.412 22.019 -5.899 1.00 96.06 197 ALA A N 1
ATOM 1552 C CA . ALA A 1 197 ? 0.450 23.017 -5.268 1.00 96.06 197 ALA A CA 1
ATOM 1553 C C . ALA A 1 197 ? 0.232 24.396 -5.904 1.00 96.06 197 ALA A C 1
ATOM 1555 O O . ALA A 1 197 ? 0.834 24.725 -6.924 1.00 96.06 197 ALA A O 1
ATOM 1556 N N . VAL A 1 198 ? -0.620 25.225 -5.298 1.00 94.81 198 VAL A N 1
ATOM 1557 C CA . VAL A 1 198 ? -1.038 26.518 -5.884 1.00 94.81 198 VAL A CA 1
ATOM 1558 C C . VAL A 1 198 ? 0.088 27.551 -5.985 1.00 94.81 198 VAL A C 1
ATOM 1560 O O . VAL A 1 198 ? -0.017 28.492 -6.766 1.00 94.81 198 VAL A O 1
ATOM 1563 N N . ASN A 1 199 ? 1.162 27.382 -5.208 1.00 95.56 199 ASN A N 1
ATOM 1564 C CA . ASN A 1 199 ? 2.320 28.280 -5.216 1.00 95.56 199 ASN A CA 1
ATOM 1565 C C . ASN A 1 199 ? 3.502 27.735 -6.031 1.00 95.56 199 ASN A C 1
ATOM 1567 O O . ASN A 1 199 ? 4.533 28.404 -6.122 1.00 95.56 199 ASN A O 1
ATOM 1571 N N . ALA A 1 200 ? 3.383 26.530 -6.598 1.00 95.88 200 ALA A N 1
ATOM 1572 C CA . ALA A 1 200 ? 4.453 25.940 -7.385 1.00 95.88 200 ALA A CA 1
ATOM 1573 C C . ALA A 1 200 ? 4.629 26.705 -8.709 1.00 95.88 200 ALA A C 1
ATOM 1575 O O . ALA A 1 200 ? 3.644 26.975 -9.404 1.00 95.88 200 ALA A O 1
ATOM 1576 N N . PRO A 1 201 ? 5.868 27.043 -9.106 1.00 95.94 201 PRO A N 1
ATOM 1577 C CA . PRO A 1 201 ? 6.132 27.568 -10.437 1.00 95.94 201 PRO A CA 1
ATOM 1578 C C . PRO A 1 201 ? 5.643 26.611 -11.537 1.00 95.94 201 PRO A C 1
ATOM 1580 O O . PRO A 1 201 ? 5.755 25.389 -11.419 1.00 95.94 201 PRO A O 1
ATOM 1583 N N . TYR A 1 202 ? 5.153 27.161 -12.647 1.00 94.88 202 TYR A N 1
ATOM 1584 C CA . TYR A 1 202 ? 4.758 26.358 -13.807 1.00 94.88 202 TYR A CA 1
ATOM 1585 C C . TYR A 1 202 ? 5.905 25.459 -14.299 1.00 94.88 202 TYR A C 1
ATOM 1587 O O . TYR A 1 202 ? 7.039 25.915 -14.461 1.00 94.88 202 TYR A O 1
ATOM 1595 N N . GLY A 1 203 ? 5.603 24.191 -14.582 1.00 92.94 203 GLY A N 1
ATOM 1596 C CA . GLY A 1 203 ? 6.584 23.185 -14.988 1.00 92.94 203 GLY A CA 1
ATOM 1597 C C . GLY A 1 203 ? 7.393 22.576 -13.841 1.00 92.94 203 GLY A C 1
ATOM 1598 O O . GLY A 1 203 ? 8.352 21.861 -14.116 1.00 92.94 203 GLY A O 1
ATOM 1599 N N . THR A 1 204 ? 7.054 22.869 -12.581 1.00 95.31 204 THR A N 1
ATOM 1600 C CA . THR A 1 204 ? 7.698 22.259 -11.407 1.00 95.31 204 THR A CA 1
ATOM 1601 C C . THR A 1 204 ? 6.732 21.350 -10.657 1.00 95.31 204 THR A C 1
ATOM 1603 O O . THR A 1 204 ? 5.544 21.653 -10.535 1.00 95.31 204 THR A O 1
ATOM 1606 N N . ASN A 1 205 ? 7.253 20.235 -10.148 1.00 95.75 205 ASN A N 1
ATOM 1607 C CA . ASN A 1 205 ? 6.491 19.258 -9.384 1.00 95.75 205 ASN A CA 1
ATOM 1608 C C . ASN A 1 205 ? 6.772 19.428 -7.883 1.00 95.75 205 ASN A C 1
ATOM 1610 O O . ASN A 1 205 ? 7.794 18.975 -7.373 1.00 95.75 205 ASN A O 1
ATOM 1614 N N . TRP A 1 206 ? 5.875 20.116 -7.172 1.00 97.00 206 TRP A N 1
ATOM 1615 C CA . TRP A 1 206 ? 5.917 20.226 -5.703 1.00 97.00 206 TRP A CA 1
ATOM 1616 C C . TRP A 1 206 ? 5.003 19.218 -4.997 1.00 97.00 206 TRP A C 1
ATOM 1618 O O . TRP A 1 206 ? 4.981 19.169 -3.770 1.00 97.00 206 TRP A O 1
ATOM 1628 N N . VAL A 1 207 ? 4.271 18.410 -5.766 1.00 96.94 207 VAL A N 1
ATOM 1629 C CA . VAL A 1 207 ? 3.338 17.383 -5.286 1.00 96.94 207 VAL A CA 1
ATOM 1630 C C . VAL A 1 207 ? 3.928 15.977 -5.472 1.00 96.94 207 VAL A C 1
ATOM 1632 O O . VAL A 1 207 ? 3.213 15.010 -5.706 1.00 96.94 207 VAL A O 1
ATOM 1635 N N . GLN A 1 208 ? 5.253 15.848 -5.365 1.00 94.31 208 GLN A N 1
ATOM 1636 C CA . GLN A 1 208 ? 5.965 14.568 -5.419 1.00 94.31 208 GLN A CA 1
ATOM 1637 C C . GLN A 1 208 ? 5.442 13.599 -4.340 1.00 94.31 208 GLN A C 1
ATOM 1639 O O . GLN A 1 208 ? 5.188 14.012 -3.204 1.00 94.31 208 GLN A O 1
ATOM 1644 N N . ASN A 1 209 ? 5.341 12.307 -4.672 1.00 96.69 209 ASN A N 1
ATOM 1645 C CA . ASN A 1 209 ? 4.800 11.234 -3.826 1.00 96.69 209 ASN A CA 1
ATOM 1646 C C . ASN A 1 209 ? 3.349 11.468 -3.367 1.00 96.69 209 ASN A C 1
ATOM 1648 O O . ASN A 1 209 ? 2.975 11.078 -2.260 1.00 96.69 209 ASN A O 1
ATOM 1652 N N . THR A 1 210 ? 2.543 12.146 -4.189 1.00 98.12 210 THR A N 1
ATOM 1653 C CA . THR A 1 210 ? 1.082 12.215 -4.025 1.00 98.12 210 THR A CA 1
ATOM 1654 C C . THR A 1 210 ? 0.402 11.162 -4.888 1.00 98.12 210 THR A C 1
ATOM 1656 O O . THR A 1 210 ? -0.424 11.471 -5.746 1.00 98.12 210 THR A O 1
ATOM 1659 N N . ASP A 1 211 ? 0.807 9.907 -4.707 1.00 98.69 211 ASP A N 1
ATOM 1660 C CA . ASP A 1 211 ? 0.270 8.767 -5.443 1.00 98.69 211 ASP A CA 1
ATOM 1661 C C . ASP A 1 211 ? -1.262 8.704 -5.276 1.00 98.69 211 ASP A C 1
ATOM 1663 O O . ASP A 1 211 ? -1.819 9.100 -4.243 1.00 98.69 211 ASP A O 1
ATOM 1667 N N . GLY A 1 212 ? -1.969 8.285 -6.323 1.00 98.75 212 GLY A N 1
ATOM 1668 C CA . GLY A 1 212 ? -3.430 8.278 -6.349 1.00 98.75 212 GLY A CA 1
ATOM 1669 C C . GLY A 1 212 ? -4.019 7.092 -5.593 1.00 98.75 212 GLY A C 1
ATOM 1670 O O . GLY A 1 212 ? -4.649 7.262 -4.547 1.00 98.75 212 GLY A O 1
ATOM 1671 N N . PHE A 1 213 ? -3.824 5.897 -6.145 1.00 98.88 213 PHE A N 1
ATOM 1672 C CA . PHE A 1 213 ? -4.362 4.652 -5.607 1.00 98.88 213 PHE A CA 1
ATOM 1673 C C . PHE A 1 213 ? -3.280 3.578 -5.512 1.00 98.88 213 PHE A C 1
ATOM 1675 O O . PHE A 1 213 ? -2.737 3.133 -6.527 1.00 98.88 213 PHE A O 1
ATOM 1682 N N . ASP A 1 214 ? -3.017 3.110 -4.298 1.00 98.81 214 ASP A N 1
ATOM 1683 C CA . ASP A 1 214 ? -1.954 2.151 -4.022 1.00 98.81 214 ASP A CA 1
ATOM 1684 C C . ASP A 1 214 ? -2.489 0.864 -3.394 1.00 98.81 214 ASP A C 1
ATOM 1686 O O . ASP A 1 214 ? -3.304 0.897 -2.468 1.00 98.81 214 ASP A O 1
ATOM 1690 N N . THR A 1 215 ? -1.967 -0.283 -3.832 1.00 98.44 215 THR A N 1
ATOM 1691 C CA . THR A 1 215 ? -2.292 -1.587 -3.234 1.00 98.44 215 THR A CA 1
ATOM 1692 C C . THR A 1 215 ? -1.055 -2.281 -2.695 1.00 98.44 215 THR A C 1
ATOM 1694 O O . THR A 1 215 ? -0.076 -2.437 -3.415 1.00 98.44 215 THR A O 1
ATOM 1697 N N . MET A 1 216 ? -1.112 -2.783 -1.469 1.00 97.69 216 MET A N 1
ATOM 1698 C CA . MET A 1 216 ? -0.090 -3.631 -0.867 1.00 97.69 216 MET A CA 1
ATOM 1699 C C . MET A 1 216 ? -0.766 -4.743 -0.071 1.00 97.69 216 MET A C 1
ATOM 1701 O O . MET A 1 216 ? -1.735 -4.497 0.650 1.00 97.69 216 MET A O 1
ATOM 1705 N N . ASP A 1 217 ? -0.256 -5.971 -0.181 1.00 97.56 217 ASP A N 1
ATOM 1706 C CA . ASP A 1 217 ? -0.860 -7.126 0.494 1.00 97.56 217 ASP A CA 1
ATOM 1707 C C . ASP A 1 217 ? -2.356 -7.290 0.141 1.00 97.56 217 ASP A C 1
ATOM 1709 O O . ASP A 1 217 ? -3.183 -7.640 0.978 1.00 97.56 217 ASP A O 1
ATOM 1713 N N . ALA A 1 218 ? -2.736 -6.972 -1.097 1.00 98.12 218 ALA A N 1
ATOM 1714 C CA . ALA A 1 218 ? -4.133 -6.861 -1.499 1.00 98.12 218 ALA A CA 1
ATOM 1715 C C . ALA A 1 218 ? -4.582 -8.041 -2.372 1.00 98.12 218 ALA A C 1
ATOM 1717 O O . ALA A 1 218 ? -3.829 -8.525 -3.214 1.00 98.12 218 ALA A O 1
ATOM 1718 N N . ASN A 1 219 ? -5.823 -8.497 -2.218 1.00 98.50 219 ASN A N 1
ATOM 1719 C CA . ASN A 1 219 ? -6.375 -9.556 -3.057 1.00 98.50 219 ASN A CA 1
ATOM 1720 C C . ASN A 1 219 ? -7.814 -9.267 -3.490 1.00 98.50 219 ASN A C 1
ATOM 1722 O O . ASN A 1 219 ? -8.660 -8.979 -2.651 1.00 98.50 219 ASN A O 1
ATOM 1726 N N . ASN A 1 220 ? -8.109 -9.449 -4.778 1.00 98.56 220 ASN A N 1
ATOM 1727 C CA . ASN A 1 220 ? -9.438 -9.224 -5.351 1.00 98.56 220 ASN A CA 1
ATOM 1728 C C . ASN A 1 220 ? -9.906 -7.770 -5.163 1.00 98.56 220 ASN A C 1
ATOM 1730 O O . ASN A 1 220 ? -10.776 -7.477 -4.340 1.00 98.56 220 ASN A O 1
ATOM 1734 N N . ILE A 1 221 ? -9.266 -6.868 -5.907 1.00 98.94 221 ILE A N 1
ATOM 1735 C CA . ILE A 1 221 ? -9.517 -5.424 -5.866 1.00 98.94 221 ILE A CA 1
ATOM 1736 C C . ILE A 1 221 ? -10.049 -4.972 -7.222 1.00 98.94 221 ILE A C 1
ATOM 1738 O O . ILE A 1 221 ? -9.440 -5.273 -8.249 1.00 98.94 221 ILE A O 1
ATOM 1742 N N . GLU A 1 222 ? -11.143 -4.220 -7.223 1.00 98.94 222 GLU A N 1
ATOM 1743 C CA . GLU A 1 222 ? -11.703 -3.580 -8.409 1.00 98.94 222 GLU A CA 1
ATOM 1744 C C . GLU A 1 222 ? -11.740 -2.062 -8.218 1.00 98.94 222 GLU A C 1
ATOM 1746 O O . GLU A 1 222 ? -12.337 -1.560 -7.269 1.00 98.94 222 GLU A O 1
ATOM 1751 N N . LEU A 1 223 ? -11.091 -1.332 -9.124 1.00 98.94 223 LEU A N 1
ATOM 1752 C CA . LEU A 1 223 ? -11.157 0.122 -9.224 1.00 98.94 223 LEU A CA 1
ATOM 1753 C C . LEU A 1 223 ? -11.767 0.485 -10.574 1.00 98.94 223 LEU A C 1
ATOM 1755 O O . LEU A 1 223 ? -11.186 0.186 -11.618 1.00 98.94 223 LEU A O 1
ATOM 1759 N N . ASN A 1 224 ? -12.917 1.145 -10.557 1.00 98.88 224 ASN A N 1
ATOM 1760 C CA . ASN A 1 224 ? -13.642 1.514 -11.759 1.00 98.88 224 ASN A CA 1
ATOM 1761 C C . ASN A 1 224 ? -14.068 2.988 -11.725 1.00 98.88 224 ASN A C 1
ATOM 1763 O O . ASN A 1 224 ? -14.771 3.419 -10.817 1.00 98.88 224 ASN A O 1
ATOM 1767 N N . GLY A 1 225 ? -13.676 3.765 -12.735 1.00 98.81 225 GLY A N 1
ATOM 1768 C CA . GLY A 1 225 ? -13.954 5.201 -12.754 1.00 98.81 225 GLY A CA 1
ATOM 1769 C C . GLY A 1 225 ? -13.042 5.934 -11.774 1.00 98.81 225 GLY A C 1
ATOM 1770 O O . GLY A 1 225 ? -13.447 6.274 -10.667 1.00 98.81 225 GLY A O 1
ATOM 1771 N N . PHE A 1 226 ? -11.793 6.164 -12.169 1.00 98.88 226 PHE A N 1
ATOM 1772 C CA . PHE A 1 226 ? -10.812 6.850 -11.329 1.00 98.88 226 PHE A CA 1
ATOM 1773 C C . PHE A 1 226 ? -10.262 8.086 -12.030 1.00 98.88 226 PHE A C 1
ATOM 1775 O O . PHE A 1 226 ? -9.769 7.997 -13.152 1.00 98.88 226 PHE A O 1
ATOM 1782 N N . THR A 1 227 ? -10.325 9.238 -11.367 1.00 98.88 227 THR A N 1
ATOM 1783 C CA . THR A 1 227 ? -9.716 10.478 -11.864 1.00 98.88 227 THR A CA 1
ATOM 1784 C C . THR A 1 227 ? -8.593 10.901 -10.935 1.00 98.88 227 THR A C 1
ATOM 1786 O O . THR A 1 227 ? -8.812 11.145 -9.750 1.00 98.88 227 THR A O 1
ATOM 1789 N N . TYR A 1 228 ? -7.393 11.026 -11.485 1.00 98.88 228 TYR A N 1
ATOM 1790 C CA . TYR A 1 228 ? -6.198 11.435 -10.768 1.00 98.88 228 TYR A CA 1
ATOM 1791 C C . TYR A 1 228 ? -5.632 12.724 -11.350 1.00 98.88 228 TYR A C 1
ATOM 1793 O O . TYR A 1 228 ? -5.468 12.843 -12.563 1.00 98.88 228 TYR A O 1
ATOM 1801 N N . GLN A 1 229 ? -5.256 13.656 -10.481 1.00 98.62 229 GLN A N 1
ATOM 1802 C CA . GLN A 1 229 ? -4.321 14.726 -10.795 1.00 98.62 229 GLN A CA 1
ATOM 1803 C C . GLN A 1 229 ? -3.277 14.811 -9.687 1.00 98.62 229 GLN A C 1
ATOM 1805 O O . GLN A 1 229 ? -3.640 14.992 -8.527 1.00 98.62 229 GLN A O 1
ATOM 1810 N N . GLY A 1 230 ? -1.996 14.742 -10.023 1.00 97.06 230 GLY A N 1
ATOM 1811 C CA . GLY A 1 230 ? -0.930 14.851 -9.031 1.00 97.06 230 GLY A CA 1
ATOM 1812 C C . GLY A 1 230 ? 0.453 14.840 -9.664 1.00 97.06 230 GLY A C 1
ATOM 1813 O O . GLY A 1 230 ? 0.605 15.246 -10.815 1.00 97.06 230 GLY A O 1
ATOM 1814 N N . GLY A 1 231 ? 1.460 14.429 -8.895 1.00 95.94 231 GLY A N 1
ATOM 1815 C CA . GLY A 1 231 ? 2.868 14.470 -9.315 1.00 95.94 231 GLY A CA 1
ATOM 1816 C C . GLY A 1 231 ? 3.632 13.175 -9.101 1.00 95.94 231 GLY A C 1
ATOM 1817 O O . GLY A 1 231 ? 4.859 13.201 -9.081 1.00 95.94 231 GLY A O 1
ATOM 1818 N N . ASP A 1 232 ? 2.948 12.052 -8.903 1.00 97.25 232 ASP A N 1
ATOM 1819 C CA . ASP A 1 232 ? 3.594 10.744 -8.794 1.00 97.25 232 ASP A CA 1
ATOM 1820 C C . ASP A 1 232 ? 2.707 9.652 -9.414 1.00 97.25 232 ASP A C 1
ATOM 1822 O O . ASP A 1 232 ? 1.985 9.927 -10.374 1.00 97.25 232 ASP A O 1
ATOM 1826 N N . ASP A 1 233 ? 2.798 8.403 -8.966 1.00 98.56 233 ASP A N 1
ATOM 1827 C CA . ASP A 1 233 ? 2.044 7.300 -9.558 1.00 98.56 233 ASP A CA 1
ATOM 1828 C C . ASP A 1 233 ? 0.523 7.537 -9.480 1.00 98.56 233 ASP A C 1
ATOM 1830 O O . ASP A 1 233 ? -0.054 7.753 -8.418 1.00 98.56 233 ASP A O 1
ATOM 1834 N N . CYS A 1 234 ? -0.157 7.468 -10.626 1.00 98.69 234 CYS A N 1
ATOM 1835 C CA . CYS A 1 234 ? -1.615 7.566 -10.691 1.00 98.69 234 CYS A CA 1
ATOM 1836 C C . CYS A 1 234 ? -2.251 6.362 -9.982 1.00 98.69 234 CYS A C 1
ATOM 1838 O O . CYS A 1 234 ? -3.080 6.506 -9.086 1.00 98.69 234 CYS A O 1
ATOM 1840 N N . VAL A 1 235 ? -1.793 5.164 -10.345 1.00 98.88 235 VAL A N 1
ATOM 1841 C CA . VAL A 1 235 ? -2.100 3.907 -9.659 1.00 98.88 235 VAL A CA 1
ATOM 1842 C C . VAL A 1 235 ? -0.792 3.152 -9.486 1.00 98.88 235 VAL A C 1
ATOM 1844 O O . VAL A 1 235 ? -0.052 3.012 -10.463 1.00 98.88 235 VAL A O 1
ATOM 1847 N N . ALA A 1 236 ? -0.522 2.632 -8.292 1.00 98.75 236 ALA A N 1
ATOM 1848 C CA . ALA A 1 236 ? 0.657 1.820 -8.024 1.00 98.75 236 ALA A CA 1
ATOM 1849 C C . ALA A 1 236 ? 0.309 0.495 -7.332 1.00 98.75 236 ALA A C 1
ATOM 1851 O O . ALA A 1 236 ? -0.137 0.432 -6.188 1.00 98.75 236 ALA A O 1
ATOM 1852 N N . ILE A 1 237 ? 0.577 -0.608 -8.029 1.00 98.88 237 ILE A N 1
ATOM 1853 C CA . ILE A 1 237 ? 0.394 -1.960 -7.496 1.00 98.88 237 ILE A CA 1
ATOM 1854 C C . ILE A 1 237 ? 1.700 -2.404 -6.829 1.00 98.88 237 ILE A C 1
ATOM 1856 O O . ILE A 1 237 ? 2.668 -2.757 -7.506 1.00 98.88 237 ILE A O 1
ATOM 1860 N N . LYS A 1 238 ? 1.745 -2.344 -5.497 1.00 98.38 238 LYS A N 1
ATOM 1861 C CA . LYS A 1 238 ? 2.904 -2.678 -4.650 1.00 98.38 238 LYS A CA 1
ATOM 1862 C C . LYS A 1 238 ? 2.916 -4.188 -4.298 1.00 98.38 238 LYS A C 1
ATOM 1864 O O . LYS A 1 238 ? 2.005 -4.925 -4.700 1.00 98.38 238 LYS A O 1
ATOM 1869 N N . PRO A 1 239 ? 3.955 -4.684 -3.588 1.00 98.50 239 PRO A N 1
ATOM 1870 C CA . PRO A 1 239 ? 4.142 -6.096 -3.251 1.00 98.50 239 PRO A CA 1
ATOM 1871 C C . PRO A 1 239 ? 2.910 -6.843 -2.734 1.00 98.50 239 PRO A C 1
ATOM 1873 O O . PRO A 1 239 ? 2.104 -6.301 -1.976 1.00 98.50 239 PRO A O 1
ATOM 1876 N N . ARG A 1 240 ? 2.844 -8.133 -3.088 1.00 98.31 240 ARG A N 1
ATOM 1877 C CA . ARG A 1 240 ? 1.857 -9.122 -2.622 1.00 98.31 240 ARG A CA 1
ATOM 1878 C C . ARG A 1 240 ? 0.420 -8.728 -2.959 1.00 98.31 240 ARG A C 1
ATOM 1880 O O . ARG A 1 240 ? -0.495 -8.957 -2.175 1.00 98.31 240 ARG A O 1
ATOM 1887 N N . SER A 1 241 ? 0.248 -8.160 -4.152 1.00 98.62 241 SER A N 1
ATOM 1888 C CA . SER A 1 241 ? -1.051 -7.789 -4.713 1.00 98.62 241 SER A CA 1
ATOM 1889 C C . SER A 1 241 ? -1.490 -8.786 -5.790 1.00 98.62 241 SER A C 1
ATOM 1891 O O . SER A 1 241 ? -0.741 -9.072 -6.728 1.00 98.62 241 SER A O 1
ATOM 1893 N N . TYR A 1 242 ? -2.705 -9.317 -5.667 1.00 98.12 242 TYR A N 1
ATOM 1894 C CA . TYR A 1 242 ? -3.228 -10.393 -6.509 1.00 98.12 242 TYR A CA 1
ATOM 1895 C C . TYR A 1 242 ? -4.650 -10.100 -6.984 1.00 98.12 242 TYR A C 1
ATOM 1897 O O . TYR A 1 242 ? -5.474 -9.618 -6.212 1.00 98.12 242 TYR A O 1
ATOM 1905 N N . ASN A 1 243 ? -4.974 -10.469 -8.224 1.00 98.38 243 ASN A N 1
ATOM 1906 C CA . ASN A 1 243 ? -6.332 -10.338 -8.771 1.00 98.38 243 ASN A CA 1
ATOM 1907 C C . ASN A 1 243 ? -6.831 -8.884 -8.681 1.00 98.38 243 ASN A C 1
ATOM 1909 O O . ASN A 1 243 ? -7.778 -8.580 -7.958 1.00 98.38 243 ASN A O 1
ATOM 1913 N N . VAL A 1 244 ? -6.144 -7.978 -9.375 1.00 98.94 244 VAL A N 1
ATOM 1914 C CA . VAL A 1 244 ? -6.471 -6.546 -9.372 1.00 98.94 244 VAL A CA 1
ATOM 1915 C C . VAL A 1 244 ? -7.008 -6.142 -10.737 1.00 98.94 244 VAL A C 1
ATOM 1917 O O . VAL A 1 244 ? -6.377 -6.404 -11.763 1.00 98.94 244 VAL A O 1
ATOM 1920 N N . ARG A 1 245 ? -8.169 -5.490 -10.756 1.00 98.94 245 ARG A N 1
ATOM 1921 C CA . ARG A 1 245 ? -8.790 -4.944 -11.959 1.00 98.94 245 ARG A CA 1
ATOM 1922 C C . ARG A 1 245 ? -8.925 -3.438 -11.825 1.00 98.94 245 ARG A C 1
ATOM 1924 O O . ARG A 1 245 ? -9.511 -2.952 -10.868 1.00 98.94 245 ARG A O 1
ATOM 1931 N N . VAL A 1 246 ? -8.393 -2.715 -12.798 1.00 98.94 246 VAL A N 1
ATOM 1932 C CA . VAL A 1 246 ? -8.470 -1.258 -12.864 1.00 98.94 246 VAL A CA 1
ATOM 1933 C C . VAL A 1 246 ? -9.049 -0.880 -14.217 1.00 98.94 246 VAL A C 1
ATOM 1935 O O . VAL A 1 246 ? -8.523 -1.308 -15.245 1.00 98.94 246 VAL A O 1
ATOM 1938 N N . SER A 1 247 ? -10.128 -0.103 -14.240 1.00 98.88 247 SER A N 1
ATOM 1939 C CA . SER A 1 247 ? -10.734 0.339 -15.493 1.00 98.88 247 SER A CA 1
ATOM 1940 C C . SER A 1 247 ? -11.302 1.747 -15.460 1.00 98.88 247 SER A C 1
ATOM 1942 O O . SER A 1 247 ? -11.733 2.227 -14.415 1.00 98.88 247 SER A O 1
ATOM 1944 N N . ASN A 1 248 ? -11.363 2.384 -16.633 1.00 98.88 248 ASN A N 1
ATOM 1945 C CA . ASN A 1 248 ? -11.925 3.726 -16.813 1.00 98.88 248 ASN A CA 1
ATOM 1946 C C . ASN A 1 248 ? -11.172 4.760 -15.963 1.00 98.88 248 ASN A C 1
ATOM 1948 O O . ASN A 1 248 ? -11.715 5.322 -15.011 1.00 98.88 248 ASN A O 1
ATOM 1952 N N . VAL A 1 249 ? -9.895 4.965 -16.286 1.00 98.88 249 VAL A N 1
ATOM 1953 C CA . VAL A 1 249 ? -8.992 5.832 -15.518 1.00 98.88 249 VAL A CA 1
ATOM 1954 C C . VAL A 1 249 ? -8.563 7.043 -16.336 1.00 98.88 249 VAL A C 1
ATOM 1956 O O . VAL A 1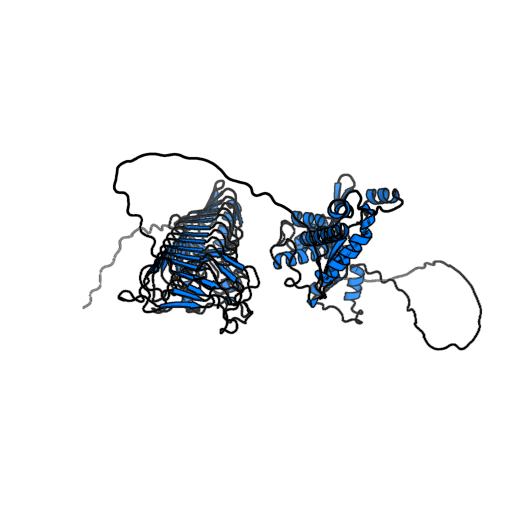 249 ? -8.182 6.890 -17.491 1.00 98.88 249 VAL A O 1
ATOM 1959 N N . ALA A 1 250 ? -8.544 8.224 -15.722 1.00 98.88 250 ALA A N 1
ATOM 1960 C CA . ALA A 1 250 ? -7.936 9.430 -16.275 1.00 98.88 250 ALA A CA 1
ATOM 1961 C C . ALA A 1 250 ? -6.826 9.936 -15.344 1.00 98.88 250 ALA A C 1
ATOM 1963 O O . ALA A 1 250 ? -7.091 10.326 -14.207 1.00 98.88 250 ALA A O 1
ATOM 1964 N N . CYS A 1 251 ? -5.583 9.937 -15.826 1.00 98.81 251 CYS A N 1
ATOM 1965 C CA . CYS A 1 251 ? -4.410 10.396 -15.084 1.00 98.81 251 CYS A CA 1
ATOM 1966 C C . CYS A 1 251 ? -3.890 11.718 -15.662 1.00 98.81 251 CYS A C 1
ATOM 1968 O O . CYS A 1 251 ? -3.448 11.762 -16.811 1.00 98.81 251 CYS A O 1
ATOM 1970 N N . HIS A 1 252 ? -3.885 12.776 -14.853 1.00 98.44 252 HIS A N 1
ATOM 1971 C CA . HIS A 1 252 ? -3.375 14.104 -15.193 1.00 98.44 252 HIS A CA 1
ATOM 1972 C C . HIS A 1 252 ? -2.081 14.400 -14.421 1.00 98.44 252 HIS A C 1
ATOM 1974 O O . HIS A 1 252 ? -2.109 14.661 -13.220 1.00 98.44 252 HIS A O 1
ATOM 1980 N N . GLY A 1 253 ? -0.943 14.410 -15.112 1.00 96.69 253 GLY A N 1
ATOM 1981 C CA . GLY A 1 253 ? 0.363 14.574 -14.459 1.00 96.69 253 GLY A CA 1
ATOM 1982 C C . GLY A 1 253 ? 0.866 13.323 -13.730 1.00 96.69 253 GLY A C 1
ATOM 1983 O O . GLY A 1 253 ? 0.193 12.291 -13.694 1.00 96.69 253 GLY A O 1
ATOM 1984 N N . GLY A 1 254 ? 2.076 13.401 -13.178 1.00 96.44 254 GLY A N 1
ATOM 1985 C CA . GLY A 1 254 ? 2.693 12.340 -12.390 1.00 96.44 254 GLY A CA 1
ATOM 1986 C C . GLY A 1 254 ? 3.477 11.297 -13.189 1.00 96.44 254 GLY A C 1
ATOM 1987 O O . GLY A 1 254 ? 4.065 11.571 -14.235 1.00 96.44 254 GLY A O 1
ATOM 1988 N N . ASN A 1 255 ? 3.533 10.070 -12.676 1.00 96.81 255 ASN A N 1
ATOM 1989 C CA . ASN A 1 255 ? 4.409 9.008 -13.172 1.00 96.81 255 ASN A CA 1
ATOM 1990 C C . ASN A 1 255 ? 3.715 7.967 -14.062 1.00 96.81 255 ASN A C 1
ATOM 1992 O O . ASN A 1 255 ? 4.405 7.156 -14.690 1.00 96.81 255 ASN A O 1
ATOM 1996 N N . GLY A 1 256 ? 2.384 8.030 -14.169 1.00 97.62 256 GLY A N 1
ATOM 1997 C CA . GLY A 1 256 ? 1.556 7.077 -14.909 1.00 97.62 256 GLY A CA 1
ATOM 1998 C C . GLY A 1 256 ? 1.100 5.899 -14.051 1.00 97.62 256 GLY A C 1
ATOM 1999 O O . GLY A 1 256 ? 0.982 6.013 -12.832 1.00 97.62 256 GLY A O 1
ATOM 2000 N N . ILE A 1 257 ? 0.816 4.766 -14.693 1.00 98.75 257 ILE A N 1
ATOM 2001 C CA . ILE A 1 257 ? 0.391 3.535 -14.013 1.00 98.75 257 ILE A CA 1
ATOM 2002 C C . ILE A 1 257 ? 1.605 2.655 -13.700 1.00 98.75 257 ILE A C 1
ATOM 2004 O O . ILE A 1 257 ? 2.330 2.261 -14.615 1.00 98.75 257 ILE A O 1
ATOM 2008 N N . ALA A 1 258 ? 1.803 2.292 -12.436 1.00 98.56 258 ALA A N 1
ATOM 2009 C CA . ALA A 1 258 ? 2.944 1.513 -11.974 1.00 98.56 258 ALA A CA 1
ATOM 2010 C C . ALA A 1 258 ? 2.555 0.116 -11.464 1.00 98.56 258 ALA A C 1
ATOM 2012 O O . ALA A 1 258 ? 1.632 -0.054 -10.669 1.00 98.56 258 ALA A O 1
ATOM 2013 N N . ILE A 1 259 ? 3.350 -0.890 -11.829 1.00 98.81 259 ILE A N 1
ATOM 2014 C CA . ILE A 1 259 ? 3.532 -2.097 -11.016 1.00 98.81 259 ILE A CA 1
ATOM 2015 C C . ILE A 1 259 ? 4.868 -1.934 -10.289 1.00 98.81 259 ILE A C 1
ATOM 2017 O O . ILE A 1 259 ? 5.938 -2.006 -10.903 1.00 98.81 259 ILE A O 1
ATOM 2021 N N . GLY A 1 260 ? 4.802 -1.680 -8.985 1.00 96.62 260 GLY A N 1
ATOM 2022 C CA . GLY A 1 260 ? 5.950 -1.516 -8.105 1.00 96.62 260 GLY A CA 1
ATOM 2023 C C . GLY A 1 260 ? 6.106 -0.130 -7.457 1.00 96.62 260 GLY A C 1
ATOM 2024 O O . GLY A 1 260 ? 5.200 0.695 -7.444 1.00 96.62 260 GLY A O 1
ATOM 2025 N N . SER A 1 261 ? 7.271 0.178 -6.886 1.00 95.69 261 SER A N 1
ATOM 2026 C CA . SER A 1 261 ? 8.491 -0.636 -6.926 1.00 95.69 261 SER A CA 1
ATOM 2027 C C . SER A 1 261 ? 8.332 -1.981 -6.207 1.00 95.69 261 SER A C 1
ATOM 2029 O O . SER A 1 261 ? 7.656 -2.093 -5.188 1.00 95.69 261 SER A O 1
ATOM 2031 N N . LEU A 1 262 ? 8.940 -3.026 -6.769 1.00 98.12 262 LEU A N 1
ATOM 2032 C CA . LEU A 1 262 ? 8.967 -4.373 -6.188 1.00 98.12 262 LEU A CA 1
ATOM 2033 C C . LEU A 1 262 ? 10.398 -4.776 -5.838 1.00 98.12 262 LEU A C 1
ATOM 2035 O O . LEU A 1 262 ? 11.343 -4.339 -6.487 1.00 98.12 262 LEU A O 1
ATOM 2039 N N . GLY A 1 263 ? 10.572 -5.630 -4.832 1.00 95.75 263 GLY A N 1
ATOM 2040 C CA . GLY A 1 263 ? 11.883 -6.164 -4.447 1.00 95.75 263 GLY A CA 1
ATOM 2041 C C . GLY A 1 263 ? 12.762 -5.208 -3.626 1.00 95.75 263 GLY A C 1
ATOM 2042 O O . GLY A 1 263 ? 13.955 -5.462 -3.462 1.00 95.75 263 GLY A O 1
ATOM 2043 N N . GLN A 1 264 ? 12.196 -4.106 -3.119 1.00 94.56 264 GLN A N 1
ATOM 2044 C CA . GLN A 1 264 ? 12.916 -3.131 -2.290 1.00 94.56 264 GLN A CA 1
ATOM 2045 C C . GLN A 1 264 ? 13.432 -3.737 -0.977 1.00 94.56 264 GLN A C 1
ATOM 2047 O O . GLN A 1 264 ? 14.515 -3.382 -0.515 1.00 94.56 264 GLN A O 1
ATOM 2052 N N . TYR A 1 265 ? 12.662 -4.647 -0.386 1.00 93.25 265 TYR A N 1
ATOM 2053 C CA . TYR A 1 265 ? 12.944 -5.273 0.904 1.00 93.25 265 TYR A CA 1
ATOM 2054 C C . TYR A 1 265 ? 13.142 -6.779 0.741 1.00 93.25 265 TYR A C 1
ATOM 2056 O O . TYR A 1 265 ? 12.682 -7.356 -0.240 1.00 93.25 265 TYR A O 1
ATOM 2064 N N . LEU A 1 266 ? 13.820 -7.412 1.705 1.00 92.38 266 LEU A N 1
ATOM 2065 C CA . LEU A 1 266 ? 14.117 -8.853 1.724 1.00 92.38 266 LEU A CA 1
ATOM 2066 C C . LEU A 1 266 ? 12.876 -9.690 2.063 1.00 92.38 266 LEU A C 1
ATOM 2068 O O . LEU A 1 266 ? 12.808 -10.364 3.089 1.00 92.38 266 LEU A O 1
ATOM 2072 N N . GLU A 1 267 ? 11.888 -9.621 1.191 1.00 89.19 267 GLU A N 1
ATOM 2073 C CA . GLU A 1 267 ? 10.617 -10.314 1.299 1.00 89.19 267 GLU A CA 1
ATOM 2074 C C . GLU A 1 267 ? 10.082 -10.653 -0.094 1.00 89.19 267 GLU A C 1
ATOM 2076 O O . GLU A 1 267 ? 10.580 -10.156 -1.110 1.00 89.19 267 GLU A O 1
ATOM 2081 N N . ASP A 1 268 ? 9.058 -11.509 -0.130 1.00 94.19 268 ASP A N 1
ATOM 2082 C CA . ASP A 1 268 ? 8.317 -11.759 -1.360 1.00 94.19 268 ASP A CA 1
ATOM 2083 C C . ASP A 1 268 ? 7.613 -10.476 -1.813 1.00 94.19 268 ASP A C 1
ATOM 2085 O O . ASP A 1 268 ? 6.852 -9.864 -1.061 1.00 94.19 268 ASP A O 1
ATOM 2089 N N . ALA A 1 269 ? 7.862 -10.095 -3.059 1.00 97.25 269 ALA A N 1
ATOM 2090 C CA . ALA A 1 269 ? 7.298 -8.931 -3.716 1.00 97.25 269 ALA A CA 1
ATOM 2091 C C . ALA A 1 269 ? 6.472 -9.305 -4.950 1.00 97.25 269 ALA A C 1
ATOM 2093 O O . ALA A 1 269 ? 6.411 -8.544 -5.915 1.00 97.25 269 ALA A O 1
ATOM 2094 N N . SER A 1 270 ? 5.855 -10.488 -4.929 1.00 98.25 270 SER A N 1
ATOM 2095 C CA . SER A 1 270 ? 5.066 -10.988 -6.050 1.00 98.25 270 SER A CA 1
ATOM 2096 C C . SER A 1 270 ? 3.829 -10.130 -6.335 1.00 98.25 270 SER A C 1
ATOM 2098 O O . SER A 1 270 ? 3.174 -9.640 -5.418 1.00 98.25 270 SER A O 1
ATOM 2100 N N . VAL A 1 271 ? 3.490 -9.985 -7.615 1.00 98.81 271 VAL A N 1
ATOM 2101 C CA . VAL A 1 271 ? 2.254 -9.365 -8.108 1.00 98.81 271 VAL A CA 1
ATOM 2102 C C . VAL A 1 271 ? 1.709 -10.235 -9.232 1.00 98.81 271 VAL A C 1
ATOM 2104 O O . VAL A 1 271 ? 2.438 -10.532 -10.181 1.00 98.81 271 VAL A O 1
ATOM 2107 N N . LYS A 1 272 ? 0.446 -10.669 -9.143 1.00 98.44 272 LYS A N 1
ATOM 2108 C CA . LYS A 1 272 ? -0.139 -11.548 -10.171 1.00 98.44 272 LYS A CA 1
ATOM 2109 C C . LYS A 1 272 ? -1.570 -11.211 -10.535 1.00 98.44 272 LYS A C 1
ATOM 2111 O O . LYS A 1 272 ? -2.342 -10.782 -9.682 1.00 98.44 272 LYS A O 1
ATOM 2116 N N . ASN A 1 273 ? -1.944 -11.543 -11.769 1.00 97.94 273 ASN A N 1
ATOM 2117 C CA . ASN A 1 273 ? -3.312 -11.427 -12.276 1.00 97.94 273 ASN A CA 1
ATOM 2118 C C . ASN A 1 273 ? -3.817 -9.982 -12.179 1.00 97.94 273 ASN A C 1
ATOM 2120 O O . ASN A 1 273 ? -4.733 -9.684 -11.412 1.00 97.94 273 ASN A O 1
ATOM 2124 N N . VAL A 1 274 ? -3.190 -9.083 -12.933 1.00 98.94 274 VAL A N 1
ATOM 2125 C CA . VAL A 1 274 ? -3.568 -7.667 -12.965 1.00 98.94 274 VAL A CA 1
ATOM 2126 C C . VAL A 1 274 ? -4.069 -7.306 -14.355 1.00 98.94 274 VAL A C 1
ATOM 2128 O O . VAL A 1 274 ? -3.408 -7.600 -15.349 1.00 98.94 274 VAL A O 1
ATOM 2131 N N . VAL A 1 275 ? -5.231 -6.663 -14.427 1.00 98.88 275 VAL A N 1
ATOM 2132 C CA . VAL A 1 275 ? -5.800 -6.136 -15.672 1.00 98.88 275 VAL A CA 1
ATOM 2133 C C . VAL A 1 275 ? -6.054 -4.649 -15.498 1.00 98.88 275 VAL A C 1
ATOM 2135 O O . VAL A 1 275 ? -6.797 -4.254 -14.604 1.00 98.88 275 VAL A O 1
ATOM 2138 N N . ILE A 1 276 ? -5.454 -3.842 -16.365 1.00 98.94 276 ILE A N 1
ATOM 2139 C CA . ILE A 1 276 ? -5.617 -2.391 -16.399 1.00 98.94 276 ILE A CA 1
ATOM 2140 C C . ILE A 1 276 ? -6.110 -2.012 -17.788 1.00 98.94 276 ILE A C 1
ATOM 2142 O O . ILE A 1 276 ? -5.404 -2.242 -18.770 1.00 98.94 276 ILE A O 1
ATOM 2146 N N . ASP A 1 277 ? -7.320 -1.471 -17.866 1.00 98.88 277 ASP A N 1
ATOM 2147 C CA . ASP A 1 277 ? -8.036 -1.285 -19.124 1.00 98.88 277 ASP A CA 1
ATOM 2148 C C . ASP A 1 277 ? -8.694 0.093 -19.244 1.00 98.88 277 ASP A C 1
ATOM 2150 O O . ASP A 1 277 ? -9.237 0.614 -18.277 1.00 98.88 277 ASP A O 1
ATOM 2154 N N . ASN A 1 278 ? -8.711 0.655 -20.451 1.00 98.81 278 ASN A N 1
ATOM 2155 C CA . ASN A 1 278 ? -9.340 1.943 -20.755 1.00 98.81 278 ASN A CA 1
ATOM 2156 C C . ASN A 1 278 ? -8.784 3.091 -19.890 1.00 98.81 278 ASN A C 1
ATOM 2158 O O . ASN A 1 278 ? -9.397 3.513 -18.903 1.00 98.81 278 ASN A O 1
ATOM 2162 N N . VAL A 1 279 ? -7.594 3.566 -20.265 1.00 98.94 279 VAL A N 1
ATOM 2163 C CA . VAL A 1 279 ? -6.828 4.562 -19.506 1.00 98.94 279 VAL A CA 1
ATOM 2164 C C . VAL A 1 279 ? -6.452 5.752 -20.383 1.00 98.94 279 VAL A C 1
ATOM 2166 O O . VAL A 1 279 ? -5.791 5.596 -21.411 1.00 98.94 279 VAL A O 1
ATOM 2169 N N . ASP A 1 280 ? -6.796 6.951 -19.928 1.00 98.88 280 ASP A N 1
ATOM 2170 C CA . ASP A 1 280 ? -6.299 8.214 -20.459 1.00 98.88 280 ASP A CA 1
ATOM 2171 C C . ASP A 1 280 ? -5.071 8.671 -19.656 1.00 98.88 280 ASP A C 1
ATOM 2173 O O . ASP A 1 280 ? -5.141 8.925 -18.453 1.00 98.88 280 ASP A O 1
ATOM 2177 N N . ILE A 1 281 ? -3.931 8.799 -20.334 1.00 98.62 281 ILE A N 1
ATOM 2178 C CA . ILE A 1 281 ? -2.688 9.344 -19.783 1.00 98.62 281 ILE A CA 1
ATOM 2179 C C . ILE A 1 281 ? -2.490 10.742 -20.356 1.00 98.62 281 ILE A C 1
ATOM 2181 O O . ILE A 1 281 ? -2.219 10.893 -21.548 1.00 98.62 281 ILE A O 1
ATOM 2185 N N . ILE A 1 282 ? -2.596 11.767 -19.514 1.00 98.25 282 ILE A N 1
ATOM 2186 C CA . ILE A 1 282 ? -2.657 13.163 -19.942 1.00 98.25 282 ILE A CA 1
ATOM 2187 C C . ILE A 1 282 ? -1.551 13.964 -19.251 1.00 98.25 282 ILE A C 1
ATOM 2189 O O . ILE A 1 282 ? -1.478 14.050 -18.025 1.00 98.25 282 ILE A O 1
ATOM 2193 N N . GLY A 1 283 ? -0.689 14.591 -20.050 1.00 96.00 283 GLY A N 1
ATOM 2194 C CA . GLY A 1 283 ? 0.299 15.544 -19.562 1.00 96.00 283 GLY A CA 1
ATOM 2195 C C . GLY A 1 283 ? -0.369 16.753 -18.907 1.00 96.00 283 GLY A C 1
ATOM 2196 O O . GLY A 1 283 ? -1.256 17.376 -19.491 1.00 96.00 283 GLY A O 1
ATOM 2197 N N . TYR A 1 284 ? 0.087 17.122 -17.713 1.00 95.00 284 TYR A N 1
ATOM 2198 C CA . TYR A 1 284 ? -0.405 18.285 -16.975 1.00 95.00 284 TYR A CA 1
ATOM 2199 C C . TYR A 1 284 ? 0.770 19.018 -16.335 1.00 95.00 284 TYR A C 1
ATOM 2201 O O . TYR A 1 284 ? 1.673 18.388 -15.808 1.00 95.00 284 TYR A O 1
ATOM 2209 N N . ASN A 1 285 ? 0.807 20.353 -16.403 1.00 90.75 285 ASN A N 1
ATOM 2210 C CA . ASN A 1 285 ? 1.927 21.146 -15.870 1.00 90.75 285 ASN A CA 1
ATOM 2211 C C . ASN A 1 285 ? 3.321 20.705 -16.393 1.00 90.75 285 ASN A C 1
ATOM 2213 O O . ASN A 1 285 ? 4.307 20.760 -15.666 1.00 90.75 285 ASN A O 1
ATOM 2217 N N . LYS A 1 286 ? 3.407 20.260 -17.661 1.00 90.19 286 LYS A N 1
ATOM 2218 C CA . LYS A 1 286 ? 4.603 19.633 -18.279 1.00 90.19 286 LYS A CA 1
ATOM 2219 C C . LYS A 1 286 ? 5.107 18.367 -17.572 1.00 90.19 286 LYS A C 1
ATOM 2221 O O . LYS A 1 286 ? 6.228 17.935 -17.828 1.00 90.19 286 LYS A O 1
ATOM 2226 N N . ASP A 1 287 ? 4.271 17.773 -16.739 1.00 93.12 287 ASP A N 1
ATOM 2227 C CA . ASP A 1 287 ? 4.550 16.568 -15.987 1.00 93.12 287 ASP A CA 1
ATOM 2228 C C . ASP A 1 287 ? 3.700 15.422 -16.546 1.00 93.12 287 ASP A C 1
ATOM 2230 O O . ASP A 1 287 ? 2.516 15.598 -16.835 1.00 93.12 287 ASP A O 1
ATOM 2234 N N . MET A 1 288 ? 4.357 14.298 -16.808 1.00 95.62 288 MET A N 1
ATOM 2235 C CA . MET A 1 288 ? 3.811 12.964 -17.076 1.00 95.62 288 MET A CA 1
ATOM 2236 C C . MET A 1 288 ? 4.992 12.107 -17.537 1.00 95.62 288 MET A C 1
ATOM 2238 O O . MET A 1 288 ? 5.493 12.272 -18.657 1.00 95.62 288 MET A O 1
ATOM 2242 N N . HIS A 1 289 ? 5.490 11.216 -16.685 1.00 95.00 289 HIS A N 1
ATOM 2243 C CA . HIS A 1 289 ? 6.738 10.505 -16.965 1.00 95.00 289 HIS A CA 1
ATOM 2244 C C . HIS A 1 289 ? 6.546 9.271 -17.848 1.00 95.00 289 HIS A C 1
ATOM 2246 O O . HIS A 1 289 ? 7.266 9.123 -18.835 1.00 95.00 289 HIS A O 1
ATOM 2252 N N . ASN A 1 290 ? 5.587 8.400 -17.535 1.00 95.56 290 ASN A N 1
ATOM 2253 C CA . ASN A 1 290 ? 5.345 7.163 -18.280 1.00 95.56 290 ASN A CA 1
ATOM 2254 C C . ASN A 1 290 ? 3.851 6.994 -18.566 1.00 95.56 290 ASN A C 1
ATOM 2256 O O . ASN A 1 290 ? 3.013 7.526 -17.848 1.00 95.56 290 ASN A O 1
ATOM 2260 N N . ALA A 1 291 ? 3.513 6.205 -19.585 1.00 96.69 291 ALA A N 1
ATOM 2261 C CA . ALA A 1 291 ? 2.142 5.730 -19.764 1.00 96.69 291 ALA A CA 1
ATOM 2262 C C . ALA A 1 291 ? 1.806 4.622 -18.753 1.00 96.69 291 ALA A C 1
ATOM 2264 O O . ALA A 1 291 ? 0.907 4.755 -17.925 1.00 96.69 291 ALA A O 1
ATOM 2265 N N . ALA A 1 292 ? 2.579 3.539 -18.797 1.00 98.25 292 ALA A N 1
ATOM 2266 C CA . ALA A 1 292 ? 2.481 2.416 -17.876 1.00 98.25 292 ALA A CA 1
ATOM 2267 C C . ALA A 1 292 ? 3.861 1.789 -17.699 1.00 98.25 292 ALA A C 1
ATOM 2269 O O . ALA A 1 292 ? 4.637 1.731 -18.657 1.00 98.25 292 ALA A O 1
ATOM 2270 N N . TYR A 1 293 ? 4.191 1.315 -16.502 1.00 98.12 293 TYR A N 1
ATOM 2271 C CA . TYR A 1 293 ? 5.506 0.747 -16.272 1.00 98.12 293 TYR A CA 1
ATOM 2272 C C . TYR A 1 293 ? 5.580 -0.265 -15.129 1.00 98.12 293 TYR A C 1
ATOM 2274 O O . TYR A 1 293 ? 4.856 -0.190 -14.143 1.00 98.12 293 TYR A O 1
ATOM 2282 N N . ILE A 1 294 ? 6.498 -1.220 -15.266 1.00 98.69 294 ILE A N 1
ATOM 2283 C CA . ILE A 1 294 ? 6.860 -2.183 -14.223 1.00 98.69 294 ILE A CA 1
ATOM 2284 C C . ILE A 1 294 ? 8.259 -1.820 -13.726 1.00 98.69 294 ILE A C 1
ATOM 2286 O O . ILE A 1 294 ? 9.200 -1.788 -14.522 1.00 98.69 294 ILE A O 1
ATOM 2290 N N . LYS A 1 295 ? 8.402 -1.548 -12.424 1.00 96.62 295 LYS A N 1
ATOM 2291 C CA . LYS A 1 295 ? 9.681 -1.196 -11.787 1.00 96.62 295 LYS A CA 1
ATOM 2292 C C . LYS A 1 295 ? 10.036 -2.178 -10.673 1.00 96.62 295 LYS A C 1
ATOM 2294 O O . LYS A 1 295 ? 9.317 -2.297 -9.683 1.00 96.62 295 LYS A O 1
ATOM 2299 N N . THR A 1 296 ? 11.179 -2.851 -10.790 1.00 96.56 296 THR A N 1
ATOM 2300 C CA . THR A 1 296 ? 11.720 -3.712 -9.727 1.00 96.56 296 THR A CA 1
ATOM 2301 C C . THR A 1 296 ? 13.122 -3.273 -9.319 1.00 96.56 296 THR A C 1
ATOM 2303 O O . THR A 1 296 ? 13.871 -2.696 -10.112 1.00 96.56 296 THR A O 1
ATOM 2306 N N . TYR A 1 297 ? 13.460 -3.515 -8.055 1.00 94.56 297 TYR A N 1
ATOM 2307 C CA . TYR A 1 297 ? 14.778 -3.266 -7.494 1.00 94.56 297 TYR A CA 1
ATOM 2308 C C . TYR A 1 297 ? 15.805 -4.273 -8.008 1.00 94.56 297 TYR A C 1
ATOM 2310 O O . TYR A 1 297 ? 15.481 -5.422 -8.327 1.00 94.56 297 TYR A O 1
ATOM 2318 N N . MET A 1 298 ? 17.061 -3.837 -8.026 1.00 93.25 298 MET A N 1
ATOM 2319 C CA . MET A 1 298 ? 18.219 -4.702 -8.242 1.00 93.25 298 MET A CA 1
ATOM 2320 C C . MET A 1 298 ? 18.342 -5.777 -7.144 1.00 93.25 298 MET A C 1
ATOM 2322 O O . MET A 1 298 ? 17.788 -5.650 -6.050 1.00 93.25 298 MET A O 1
ATOM 2326 N N . GLY A 1 299 ? 19.065 -6.863 -7.435 1.00 92.19 299 GLY A N 1
ATOM 2327 C CA . GLY A 1 299 ? 19.203 -7.999 -6.514 1.00 92.19 299 GLY A CA 1
ATOM 2328 C C . GLY A 1 299 ? 20.230 -7.786 -5.401 1.00 92.19 299 GLY A C 1
ATOM 2329 O O . GLY A 1 299 ? 20.182 -8.462 -4.378 1.00 92.19 299 GLY A O 1
ATOM 2330 N N . GLY A 1 300 ? 21.158 -6.845 -5.580 1.00 89.00 300 GLY A N 1
ATOM 2331 C CA . GLY A 1 300 ? 22.112 -6.458 -4.544 1.00 89.00 300 GLY A CA 1
ATOM 2332 C C . GLY A 1 300 ? 21.515 -5.470 -3.544 1.00 89.00 300 GLY A C 1
ATOM 2333 O O . GLY A 1 300 ? 20.683 -4.639 -3.898 1.00 89.00 300 GLY A O 1
ATOM 2334 N N . ARG A 1 301 ? 21.975 -5.536 -2.290 1.00 89.38 301 ARG A N 1
ATOM 2335 C CA . ARG A 1 301 ? 21.615 -4.558 -1.258 1.00 89.38 301 ARG A CA 1
ATOM 2336 C C . ARG A 1 301 ? 22.556 -3.368 -1.306 1.00 89.38 301 ARG A C 1
ATOM 2338 O O . ARG A 1 301 ? 23.757 -3.528 -1.095 1.00 89.38 301 ARG A O 1
ATOM 2345 N N . VAL A 1 302 ? 22.005 -2.180 -1.502 1.00 87.75 302 VAL A N 1
ATOM 2346 C CA . VAL A 1 302 ? 22.776 -0.935 -1.580 1.00 87.75 302 VAL A CA 1
ATOM 2347 C C . VAL A 1 302 ? 22.125 0.184 -0.799 1.00 87.75 302 VAL A C 1
ATOM 2349 O O . VAL A 1 302 ? 20.899 0.300 -0.739 1.00 87.75 302 VAL A O 1
ATOM 2352 N N . LEU A 1 303 ? 22.979 1.001 -0.184 1.00 88.12 303 LEU A N 1
ATOM 2353 C CA . LEU A 1 303 ? 22.573 2.164 0.587 1.00 88.12 303 LEU A CA 1
ATOM 2354 C C . LEU A 1 303 ? 21.779 3.124 -0.299 1.00 88.12 303 LEU A C 1
ATOM 2356 O O . LEU A 1 303 ? 22.296 3.637 -1.290 1.00 88.12 303 LEU A O 1
ATOM 2360 N N . GLN A 1 304 ? 20.541 3.400 0.091 1.00 87.56 304 GLN A N 1
ATOM 2361 C CA . GLN A 1 304 ? 19.689 4.341 -0.622 1.00 87.56 304 GLN A CA 1
ATOM 2362 C C . GLN A 1 304 ? 19.670 5.693 0.081 1.00 87.56 304 GLN A C 1
ATOM 2364 O O . GLN A 1 304 ? 19.628 5.776 1.308 1.00 87.56 304 GLN A O 1
ATOM 2369 N N . ARG A 1 305 ? 19.662 6.764 -0.717 1.00 85.75 305 ARG A N 1
ATOM 2370 C CA . ARG A 1 305 ? 19.564 8.144 -0.218 1.00 85.75 305 ARG A CA 1
ATOM 2371 C C . ARG A 1 305 ? 18.123 8.640 -0.083 1.00 85.75 305 ARG A C 1
ATOM 2373 O O . ARG A 1 305 ? 17.912 9.637 0.596 1.00 85.75 305 ARG A O 1
ATOM 2380 N N . SER A 1 306 ? 17.159 7.978 -0.733 1.00 89.12 306 SER A N 1
ATOM 2381 C CA . SER A 1 306 ? 15.739 8.349 -0.645 1.00 89.12 306 SER A CA 1
ATOM 2382 C C . SER A 1 306 ? 15.250 8.268 0.803 1.00 89.12 306 SER A C 1
ATOM 2384 O O . SER A 1 306 ? 15.602 7.332 1.532 1.00 89.12 306 SER A O 1
ATOM 2386 N N . TYR A 1 307 ? 14.397 9.217 1.197 1.00 91.44 307 TYR A N 1
ATOM 2387 C CA . TYR A 1 307 ? 13.728 9.208 2.498 1.00 91.44 307 TYR A CA 1
ATOM 2388 C C . TYR A 1 307 ? 12.919 7.917 2.702 1.00 91.44 307 TYR A C 1
ATOM 2390 O O . TYR A 1 307 ? 12.849 7.415 3.826 1.00 91.44 307 TYR A O 1
ATOM 2398 N N . GLU A 1 308 ? 12.392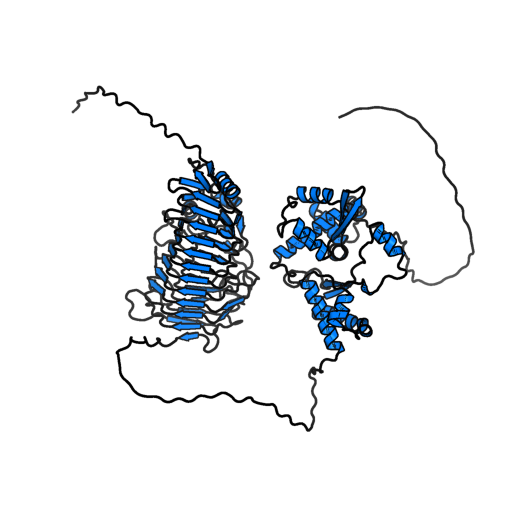 7.343 1.610 1.00 92.19 308 GLU A N 1
ATOM 2399 C CA . GLU A 1 308 ? 11.618 6.096 1.611 1.00 92.19 308 GLU A CA 1
ATOM 2400 C C . GLU A 1 308 ? 12.439 4.910 2.126 1.00 92.19 308 GLU A C 1
ATOM 2402 O O . GLU A 1 308 ? 11.927 3.882 2.556 1.00 92.19 308 GLU A O 1
ATOM 2407 N N . SER A 1 309 ? 13.763 5.030 2.062 1.00 89.62 309 SER A N 1
ATOM 2408 C CA . SER A 1 309 ? 14.679 3.992 2.510 1.00 89.62 309 SER A CA 1
ATOM 2409 C C . SER A 1 309 ? 15.209 4.223 3.920 1.00 89.62 309 SER A C 1
ATOM 2411 O O . SER A 1 309 ? 15.967 3.388 4.399 1.00 89.62 309 SER A O 1
ATOM 2413 N N . ALA A 1 310 ? 14.866 5.340 4.574 1.00 87.00 310 ALA A N 1
ATOM 2414 C CA . ALA A 1 310 ? 15.393 5.734 5.886 1.00 87.00 310 ALA A CA 1
ATOM 2415 C C . ALA A 1 310 ? 16.937 5.688 5.982 1.00 87.00 310 ALA A C 1
ATOM 2417 O O . ALA A 1 310 ? 17.497 5.439 7.049 1.00 87.00 310 ALA A O 1
ATOM 2418 N N . GLY A 1 311 ? 17.638 5.884 4.858 1.00 84.75 311 GLY A N 1
ATOM 2419 C CA . GLY A 1 311 ? 19.095 5.737 4.792 1.00 84.75 311 GLY A CA 1
ATOM 2420 C C . GLY A 1 311 ? 19.595 4.301 4.996 1.00 84.75 311 GLY A C 1
ATOM 2421 O O . GLY A 1 311 ? 20.731 4.114 5.425 1.00 84.75 311 GLY A O 1
ATOM 2422 N N . LEU A 1 312 ? 18.770 3.283 4.733 1.00 87.75 312 LEU A N 1
ATOM 2423 C CA . LEU A 1 312 ? 19.120 1.870 4.885 1.00 87.75 312 LEU A CA 1
ATOM 2424 C C . LEU A 1 312 ? 19.445 1.200 3.537 1.00 87.75 312 LEU A C 1
ATOM 2426 O O . LEU A 1 312 ? 18.983 1.651 2.482 1.00 87.75 312 LEU A O 1
ATOM 2430 N N . PRO A 1 313 ? 20.236 0.107 3.545 1.00 89.56 313 PRO A N 1
ATOM 2431 C CA . PRO A 1 313 ? 20.458 -0.702 2.353 1.00 89.56 313 PRO A CA 1
ATOM 2432 C C . PRO A 1 313 ? 19.208 -1.478 1.920 1.00 89.56 313 PRO A C 1
ATOM 2434 O O . PRO A 1 313 ? 18.754 -2.372 2.647 1.00 89.56 313 PRO A O 1
ATOM 2437 N N . ASN A 1 314 ? 18.741 -1.198 0.702 1.00 91.56 314 ASN A N 1
ATOM 2438 C CA . ASN A 1 314 ? 17.580 -1.821 0.057 1.00 91.56 314 ASN A CA 1
ATOM 2439 C C . ASN A 1 314 ? 17.984 -2.571 -1.222 1.00 91.56 314 ASN A C 1
ATOM 2441 O O . ASN A 1 314 ? 19.098 -2.397 -1.716 1.00 91.56 314 ASN A O 1
ATOM 2445 N N . GLY A 1 315 ? 17.073 -3.394 -1.739 1.00 92.12 315 GLY A N 1
ATOM 2446 C CA . GLY A 1 315 ? 17.284 -4.337 -2.838 1.00 92.12 315 GLY A CA 1
ATOM 2447 C C . GLY A 1 315 ? 17.327 -5.788 -2.354 1.00 92.12 315 GLY A C 1
ATOM 2448 O O . GLY A 1 315 ? 17.344 -6.064 -1.152 1.00 92.12 315 GLY A O 1
ATOM 2449 N N . GLY A 1 316 ? 17.342 -6.727 -3.298 1.00 92.31 316 GLY A N 1
ATOM 2450 C CA . GLY A 1 316 ? 17.419 -8.164 -3.006 1.00 92.31 316 GLY A CA 1
ATOM 2451 C C . GLY A 1 316 ? 16.109 -8.836 -2.594 1.00 92.31 316 GLY A C 1
ATOM 2452 O O . GLY A 1 316 ? 16.130 -10.006 -2.218 1.00 92.31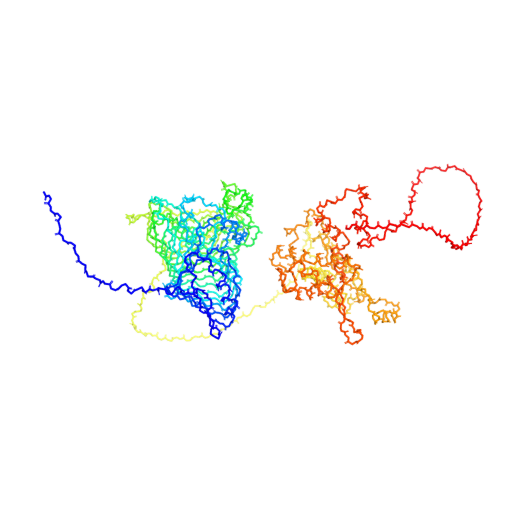 316 GLY A O 1
ATOM 2453 N N . GLY A 1 317 ? 14.973 -8.144 -2.676 1.00 94.00 317 GLY A N 1
ATOM 2454 C CA . GLY A 1 317 ? 13.674 -8.807 -2.609 1.00 94.00 317 GLY A CA 1
ATOM 2455 C C . GLY A 1 317 ? 13.427 -9.693 -3.827 1.00 94.00 317 GLY A C 1
ATOM 2456 O O . GLY A 1 317 ? 13.930 -9.426 -4.921 1.00 94.00 317 GLY A O 1
ATOM 2457 N N . TRP A 1 318 ? 12.652 -10.753 -3.628 1.00 95.12 318 TRP A N 1
ATOM 2458 C CA . TRP A 1 318 ? 12.393 -11.798 -4.622 1.00 95.12 318 TRP A CA 1
ATOM 2459 C C . TRP A 1 318 ? 10.894 -11.940 -4.872 1.00 95.12 318 TRP A C 1
ATOM 2461 O O . TRP A 1 318 ? 10.080 -11.338 -4.182 1.00 95.12 318 TRP A O 1
ATOM 2471 N N . GLY A 1 319 ? 10.513 -12.713 -5.884 1.00 96.12 319 GLY A N 1
ATOM 2472 C CA . GLY A 1 319 ? 9.111 -12.928 -6.222 1.00 96.12 319 GLY A CA 1
ATOM 2473 C C . GLY A 1 319 ? 8.879 -12.946 -7.722 1.00 96.12 319 GLY A C 1
ATOM 2474 O O . GLY A 1 319 ? 9.803 -13.108 -8.520 1.00 96.12 319 GLY A O 1
ATOM 2475 N N . THR A 1 320 ? 7.618 -12.803 -8.107 1.00 97.38 320 THR A N 1
ATOM 2476 C CA . THR A 1 320 ? 7.183 -12.951 -9.497 1.00 97.38 320 THR A CA 1
ATOM 2477 C C . THR A 1 320 ? 6.182 -11.874 -9.886 1.00 97.38 320 THR A C 1
ATOM 2479 O O . THR A 1 320 ? 5.232 -11.627 -9.150 1.00 97.38 320 THR A O 1
ATOM 2482 N N . VAL A 1 321 ? 6.379 -11.262 -11.052 1.00 98.75 321 VAL A N 1
ATOM 2483 C CA . VAL A 1 321 ? 5.373 -10.447 -11.740 1.00 98.75 321 VAL A CA 1
ATOM 2484 C C . VAL A 1 321 ? 4.840 -11.275 -12.893 1.00 98.75 321 VAL A C 1
ATOM 2486 O O . VAL A 1 321 ? 5.587 -11.614 -13.813 1.00 98.75 321 VAL A O 1
ATOM 2489 N N . GLU A 1 322 ? 3.571 -11.656 -12.818 1.00 97.94 322 GLU A N 1
ATOM 2490 C CA . GLU A 1 322 ? 3.010 -12.642 -13.737 1.00 97.94 322 GLU A CA 1
ATOM 2491 C C . GLU A 1 322 ? 1.561 -12.335 -14.104 1.00 97.94 322 GLU A C 1
ATOM 2493 O O . GLU A 1 322 ? 0.756 -11.991 -13.240 1.00 97.94 322 GLU A O 1
ATOM 2498 N N . ASN A 1 323 ? 1.210 -12.547 -15.374 1.00 96.94 323 ASN A N 1
ATOM 2499 C CA . ASN A 1 323 ? -0.154 -12.403 -15.882 1.00 96.94 323 ASN A CA 1
ATOM 2500 C C . ASN A 1 323 ? -0.677 -10.970 -15.690 1.00 96.94 323 ASN A C 1
ATOM 2502 O O . ASN A 1 323 ? -1.592 -10.715 -14.902 1.00 96.94 323 ASN A O 1
ATOM 2506 N N . ILE A 1 324 ? -0.034 -10.035 -16.392 1.00 98.75 324 ILE A N 1
ATOM 2507 C CA . ILE A 1 324 ? -0.344 -8.604 -16.354 1.00 98.75 324 ILE A CA 1
ATOM 2508 C C . ILE A 1 324 ? -0.810 -8.160 -17.740 1.00 98.75 324 ILE A C 1
ATOM 2510 O O . ILE A 1 324 ? -0.095 -8.340 -18.725 1.00 98.75 324 ILE A O 1
ATOM 2514 N N . LEU A 1 325 ? -1.986 -7.548 -17.820 1.00 98.62 325 LEU A N 1
ATOM 2515 C CA . LEU A 1 325 ? -2.515 -6.959 -19.044 1.00 98.62 325 LEU A CA 1
ATOM 2516 C C . LEU A 1 325 ? -2.700 -5.457 -18.854 1.00 98.62 325 LEU A C 1
ATOM 2518 O O . LEU A 1 325 ? -3.479 -5.031 -18.006 1.00 98.62 325 LEU A O 1
ATOM 2522 N N . PHE A 1 326 ? -2.032 -4.674 -19.695 1.00 98.88 326 PHE A N 1
ATOM 2523 C CA . PHE A 1 326 ? -2.339 -3.267 -19.914 1.00 98.88 326 PHE A CA 1
ATOM 2524 C C . PHE A 1 326 ? -3.009 -3.131 -21.278 1.00 98.88 326 PHE A C 1
ATOM 2526 O O . PHE A 1 326 ? -2.397 -3.475 -22.294 1.00 98.88 326 PHE A O 1
ATOM 2533 N N . SER A 1 327 ? -4.243 -2.635 -21.324 1.00 98.69 327 SER A N 1
ATOM 2534 C CA . SER A 1 327 ? -4.993 -2.493 -22.569 1.00 98.69 327 SER A CA 1
ATOM 2535 C C . SER A 1 327 ? -5.693 -1.148 -22.728 1.00 98.69 327 SER A C 1
ATOM 2537 O O . SER A 1 327 ? -6.135 -0.538 -21.762 1.00 98.69 327 SER A O 1
ATOM 2539 N N . ASN A 1 328 ? -5.819 -0.701 -23.981 1.00 98.69 328 ASN A N 1
ATOM 2540 C CA . ASN A 1 328 ? -6.612 0.469 -24.369 1.00 98.69 328 ASN A CA 1
ATOM 2541 C C . ASN A 1 328 ? -6.146 1.762 -23.679 1.00 98.69 328 ASN A C 1
ATOM 2543 O O . ASN A 1 328 ? -6.891 2.396 -22.936 1.00 98.69 328 ASN A O 1
ATOM 2547 N N . PHE A 1 329 ? -4.896 2.143 -23.941 1.00 98.75 329 PHE A N 1
ATOM 2548 C CA . PHE A 1 329 ? -4.290 3.368 -23.424 1.00 98.75 329 PHE A CA 1
ATOM 2549 C C . PHE A 1 329 ? -4.306 4.470 -24.488 1.00 98.75 329 PHE A C 1
ATOM 2551 O O . PHE A 1 329 ? -3.792 4.294 -25.599 1.00 98.75 329 PHE A O 1
ATOM 2558 N N . ASN A 1 330 ? -4.843 5.631 -24.126 1.00 98.50 330 ASN A N 1
ATOM 2559 C CA . ASN A 1 330 ? -4.777 6.859 -24.908 1.00 98.50 330 ASN A CA 1
ATOM 2560 C C . ASN A 1 330 ? -3.777 7.819 -24.250 1.00 98.50 330 ASN A C 1
ATOM 2562 O O . ASN A 1 330 ? -3.994 8.302 -23.142 1.00 98.50 330 ASN A O 1
ATOM 2566 N N . VAL A 1 331 ? -2.652 8.066 -24.916 1.00 97.81 331 VAL A N 1
ATOM 2567 C CA . VAL A 1 331 ? -1.503 8.784 -24.354 1.00 97.81 331 VAL A CA 1
ATOM 2568 C C . VAL A 1 331 ? -1.369 10.160 -24.994 1.00 97.81 331 VAL A C 1
ATOM 2570 O O . VAL A 1 331 ? -1.258 10.287 -26.212 1.00 97.81 331 VAL A O 1
ATOM 2573 N N . GLN A 1 332 ? -1.329 11.203 -24.170 1.00 96.81 332 GLN A N 1
ATOM 2574 C CA . GLN A 1 332 ? -1.244 12.596 -24.599 1.00 96.81 332 GLN A CA 1
ATOM 2575 C C . GLN A 1 332 ? -0.148 13.326 -23.821 1.00 96.81 332 GLN A C 1
ATOM 2577 O O . GLN A 1 332 ? -0.382 13.893 -22.758 1.00 96.81 332 GLN A O 1
ATOM 2582 N N . GLY A 1 333 ? 1.067 13.344 -24.367 1.00 93.75 333 GLY A N 1
ATOM 2583 C CA . GLY A 1 333 ? 2.173 14.133 -23.821 1.00 93.75 333 GLY A CA 1
ATOM 2584 C C . GLY A 1 333 ? 2.918 13.489 -22.647 1.00 93.75 333 GLY A C 1
ATOM 2585 O O . GLY A 1 333 ? 3.475 14.215 -21.828 1.00 93.75 333 GLY A O 1
ATOM 2586 N N . ALA A 1 334 ? 2.968 12.155 -22.574 1.00 95.38 334 ALA A N 1
ATOM 2587 C CA . ALA A 1 334 ? 3.857 11.445 -21.648 1.00 95.38 334 ALA A CA 1
ATOM 2588 C C . ALA A 1 334 ? 5.328 11.470 -22.112 1.00 95.38 334 ALA A C 1
ATOM 2590 O O . ALA A 1 334 ? 5.612 11.563 -23.308 1.00 95.38 334 ALA A O 1
ATOM 2591 N N . SER A 1 335 ? 6.269 11.331 -21.173 1.00 93.69 335 SER A N 1
ATOM 2592 C CA . SER A 1 335 ? 7.720 11.305 -21.445 1.00 93.69 335 SER A CA 1
ATOM 2593 C C . SER A 1 335 ? 8.258 9.925 -21.849 1.00 93.69 335 SER A C 1
ATOM 2595 O O . SER A 1 335 ? 9.424 9.771 -22.223 1.00 93.69 335 SER A O 1
ATOM 2597 N N . ALA A 1 336 ? 7.427 8.894 -21.770 1.00 93.62 336 ALA A N 1
ATOM 2598 C CA . ALA A 1 336 ? 7.725 7.551 -22.230 1.00 93.62 336 ALA A CA 1
ATOM 2599 C C . ALA A 1 336 ? 6.422 6.782 -22.434 1.00 93.62 336 ALA A C 1
ATOM 2601 O O . ALA A 1 336 ? 5.438 7.001 -21.723 1.00 93.62 336 ALA A O 1
ATOM 2602 N N . GLY A 1 337 ? 6.431 5.860 -23.393 1.00 94.75 337 GLY A N 1
ATOM 2603 C CA . GLY A 1 337 ? 5.379 4.857 -23.510 1.00 94.75 337 GLY A CA 1
ATOM 2604 C C . GLY A 1 337 ? 5.532 3.734 -22.474 1.00 94.75 337 GLY A C 1
ATOM 2605 O O . GLY A 1 337 ? 6.070 3.965 -21.387 1.00 94.75 337 GLY A O 1
ATOM 2606 N N . PRO A 1 338 ? 5.071 2.511 -22.785 1.00 96.38 338 PRO A N 1
ATOM 2607 C CA . PRO A 1 338 ? 5.157 1.392 -21.859 1.00 96.38 338 PRO A CA 1
ATOM 2608 C C . PRO A 1 338 ? 6.594 0.976 -21.540 1.00 96.38 338 PRO A C 1
ATOM 2610 O O . PRO A 1 338 ? 7.439 0.891 -22.441 1.00 96.38 338 PRO A O 1
ATOM 2613 N N . ALA A 1 339 ? 6.870 0.668 -20.272 1.00 96.19 339 ALA A N 1
ATOM 2614 C CA . ALA A 1 339 ? 8.213 0.302 -19.839 1.00 96.19 339 ALA A CA 1
ATOM 2615 C C . ALA A 1 339 ? 8.277 -0.871 -18.847 1.00 96.19 339 ALA A C 1
ATOM 2617 O O . ALA A 1 339 ? 7.425 -1.041 -17.983 1.00 96.19 339 ALA A O 1
ATOM 2618 N N . ILE A 1 340 ? 9.352 -1.653 -18.917 1.00 97.56 340 ILE A N 1
ATOM 2619 C CA . ILE A 1 340 ? 9.766 -2.593 -17.870 1.00 97.56 340 ILE A CA 1
ATOM 2620 C C . ILE A 1 340 ? 11.207 -2.255 -17.498 1.00 97.56 340 ILE A C 1
ATOM 2622 O O . ILE A 1 340 ? 12.068 -2.163 -18.375 1.00 97.56 340 ILE A O 1
ATOM 2626 N N . THR A 1 341 ? 11.479 -2.079 -16.208 1.00 95.25 341 THR A N 1
ATOM 2627 C CA . THR A 1 341 ? 12.832 -1.906 -15.677 1.00 95.25 341 THR A CA 1
ATOM 2628 C C . THR A 1 341 ? 13.032 -2.716 -14.402 1.00 95.25 341 THR A C 1
ATOM 2630 O O . THR A 1 341 ? 12.241 -2.640 -13.464 1.00 95.25 341 THR A O 1
ATOM 2633 N N . GLN A 1 342 ? 14.122 -3.477 -14.362 1.00 94.12 342 GLN A N 1
ATOM 2634 C CA . GLN A 1 342 ? 14.541 -4.257 -13.196 1.00 94.12 342 GLN A CA 1
ATOM 2635 C C . GLN A 1 342 ? 15.794 -3.694 -12.505 1.00 94.12 342 GLN A C 1
ATOM 2637 O O . GLN A 1 342 ? 16.472 -4.389 -11.747 1.00 94.12 342 GLN A O 1
ATOM 2642 N N . ASP A 1 343 ? 16.102 -2.425 -12.775 1.00 91.06 343 ASP A N 1
ATOM 2643 C CA . ASP A 1 343 ? 17.344 -1.764 -12.367 1.00 91.06 343 ASP A CA 1
ATOM 2644 C C . ASP A 1 343 ? 17.105 -0.632 -11.353 1.00 91.06 343 ASP A C 1
ATOM 2646 O O . ASP A 1 343 ? 17.887 0.315 -11.265 1.00 91.06 343 ASP A O 1
ATOM 2650 N N . THR A 1 344 ? 16.007 -0.690 -10.592 1.00 89.06 344 THR A N 1
ATOM 2651 C CA . THR A 1 344 ? 15.679 0.360 -9.616 1.00 89.06 344 THR A CA 1
ATOM 2652 C C . THR A 1 344 ? 16.599 0.281 -8.392 1.00 89.06 344 THR A C 1
ATOM 2654 O O . THR A 1 344 ? 16.901 -0.804 -7.894 1.00 89.06 344 THR A O 1
ATOM 2657 N N . GLY A 1 345 ? 17.012 1.449 -7.889 1.00 76.25 345 GLY A N 1
ATOM 2658 C CA . GLY A 1 345 ? 17.654 1.630 -6.585 1.00 76.25 345 GLY A CA 1
ATOM 2659 C C . GLY A 1 345 ? 19.149 1.319 -6.515 1.00 76.25 345 GLY A C 1
ATOM 2660 O O . GLY A 1 345 ? 19.499 0.292 -5.967 1.00 76.25 345 GLY A O 1
ATOM 2661 N N . ASP A 1 346 ? 20.027 2.206 -6.992 1.00 70.69 346 ASP A N 1
ATOM 2662 C CA . ASP A 1 346 ? 21.480 2.336 -6.703 1.00 70.69 346 ASP A CA 1
ATOM 2663 C C . ASP A 1 346 ? 22.048 3.457 -7.616 1.00 70.69 346 ASP A C 1
ATOM 2665 O O . ASP A 1 346 ? 21.305 4.063 -8.387 1.00 70.69 346 ASP A O 1
ATOM 2669 N N . ASN A 1 347 ? 23.368 3.681 -7.620 1.00 68.94 347 ASN A N 1
ATOM 2670 C CA . ASN A 1 347 ? 24.126 4.330 -8.700 1.00 68.94 347 ASN A CA 1
ATOM 2671 C C . ASN A 1 347 ? 24.358 3.432 -9.946 1.00 68.94 347 ASN A C 1
ATOM 2673 O O . ASN A 1 347 ? 25.048 3.855 -10.874 1.00 68.94 347 ASN A O 1
ATOM 2677 N N . GLY A 1 348 ? 23.814 2.206 -9.963 1.00 71.38 348 GLY A N 1
ATOM 2678 C CA . GLY A 1 348 ? 23.928 1.239 -11.061 1.00 71.38 348 GLY A CA 1
ATOM 2679 C C . GLY A 1 348 ? 24.892 0.062 -10.837 1.00 71.38 348 GLY A C 1
ATOM 2680 O O . GLY A 1 348 ? 25.132 -0.680 -11.788 1.00 71.38 348 GLY A O 1
ATOM 2681 N N . THR A 1 349 ? 25.426 -0.156 -9.626 1.00 82.62 349 THR A N 1
ATOM 2682 C CA . THR A 1 349 ? 26.405 -1.229 -9.330 1.00 82.62 349 THR A CA 1
ATOM 2683 C C . THR A 1 349 ? 25.847 -2.629 -9.590 1.00 82.62 349 THR A C 1
ATOM 2685 O O . THR A 1 349 ? 26.558 -3.497 -10.091 1.00 82.62 349 THR A O 1
ATOM 2688 N N . PHE A 1 350 ? 24.570 -2.858 -9.281 1.00 87.19 350 PHE A N 1
ATOM 2689 C CA . PHE A 1 350 ? 23.919 -4.170 -9.387 1.00 87.19 350 PHE A CA 1
ATOM 2690 C C . PHE A 1 350 ? 22.954 -4.278 -10.574 1.00 87.19 350 PHE A C 1
ATOM 2692 O O . PHE A 1 350 ? 21.987 -5.045 -10.532 1.00 87.19 350 PHE A O 1
ATOM 2699 N N . LYS A 1 351 ? 23.202 -3.517 -11.645 1.00 89.25 351 LYS A N 1
ATOM 2700 C CA . LYS A 1 351 ? 22.352 -3.525 -12.840 1.00 89.25 351 LYS A CA 1
ATOM 2701 C C . LYS A 1 351 ? 22.191 -4.944 -13.404 1.00 89.25 351 LYS A C 1
ATOM 2703 O O . LYS A 1 351 ? 23.163 -5.685 -13.535 1.00 89.25 351 LYS A O 1
ATOM 2708 N N . GLY A 1 352 ? 20.966 -5.317 -13.758 1.00 89.94 352 GLY A N 1
ATOM 2709 C CA . GLY A 1 352 ? 20.625 -6.603 -14.355 1.00 89.94 352 GLY A CA 1
ATOM 2710 C C . GLY A 1 352 ? 20.667 -7.777 -13.377 1.00 89.94 352 GLY A C 1
ATOM 2711 O O . GLY A 1 352 ? 20.813 -8.910 -13.823 1.00 89.94 352 GLY A O 1
ATOM 2712 N N . THR A 1 353 ? 20.579 -7.541 -12.064 1.00 93.50 353 THR A N 1
ATOM 2713 C CA . THR A 1 353 ? 20.654 -8.612 -11.045 1.00 93.50 353 THR A CA 1
ATOM 2714 C C . THR A 1 353 ? 19.356 -8.857 -10.281 1.00 93.50 353 THR A C 1
ATOM 2716 O O . THR A 1 353 ? 19.363 -9.624 -9.324 1.00 93.50 353 THR A O 1
ATOM 2719 N N . SER A 1 354 ? 18.249 -8.200 -10.646 1.00 95.12 354 SER A N 1
ATOM 2720 C CA . SER A 1 354 ? 16.980 -8.340 -9.919 1.00 95.12 354 SER A CA 1
ATOM 2721 C C . SER A 1 354 ? 16.575 -9.804 -9.733 1.00 95.12 354 SER A C 1
ATOM 2723 O O . SER A 1 354 ? 16.696 -10.610 -10.659 1.00 95.12 354 SER A O 1
ATOM 2725 N N . LEU A 1 355 ? 16.072 -10.120 -8.537 1.00 95.44 355 LEU A N 1
ATOM 2726 C CA . LEU A 1 355 ? 15.589 -11.453 -8.160 1.00 95.44 355 LEU A CA 1
ATOM 2727 C C . LEU A 1 355 ? 14.081 -11.627 -8.411 1.00 95.44 355 LEU A C 1
ATOM 2729 O O . LEU A 1 355 ? 13.498 -12.641 -8.032 1.00 95.44 355 LEU A O 1
ATOM 2733 N N . ILE A 1 356 ? 13.440 -10.637 -9.035 1.00 96.88 356 ILE A N 1
ATOM 2734 C CA . ILE A 1 356 ? 12.047 -10.726 -9.467 1.00 96.88 356 ILE A CA 1
ATOM 2735 C C . ILE A 1 356 ? 12.006 -11.355 -10.860 1.00 96.88 356 ILE A C 1
ATOM 2737 O O . ILE A 1 356 ? 12.628 -10.839 -11.785 1.00 96.88 356 ILE A O 1
ATOM 2741 N N . ALA A 1 357 ? 11.258 -12.440 -11.039 1.00 95.88 357 ALA A N 1
ATOM 2742 C CA . ALA A 1 357 ? 10.988 -12.968 -12.375 1.00 95.88 357 ALA A CA 1
ATOM 2743 C C . ALA A 1 357 ? 9.764 -12.265 -12.980 1.00 95.88 357 ALA A C 1
ATOM 2745 O O . ALA A 1 357 ? 8.736 -12.144 -12.314 1.00 95.88 357 ALA A O 1
ATOM 2746 N N . ILE A 1 358 ? 9.858 -11.811 -14.232 1.00 97.88 358 ILE A N 1
ATOM 2747 C CA . ILE A 1 358 ? 8.762 -11.136 -14.943 1.00 97.88 358 ILE A CA 1
ATOM 2748 C C . ILE A 1 358 ? 8.360 -11.977 -16.151 1.00 97.88 358 ILE A C 1
ATOM 2750 O O . ILE A 1 358 ? 9.200 -12.280 -16.999 1.00 97.88 358 ILE A O 1
ATOM 2754 N N . SER A 1 359 ? 7.082 -12.342 -16.246 1.00 95.69 359 SER A N 1
ATOM 2755 C CA . SER A 1 359 ? 6.573 -13.110 -17.384 1.00 95.69 359 SER A CA 1
ATOM 2756 C C . SER A 1 359 ? 5.092 -12.875 -17.653 1.00 95.69 359 SER A C 1
ATOM 2758 O O . SER A 1 359 ? 4.369 -12.395 -16.783 1.00 95.69 359 SER A O 1
ATOM 2760 N N . ASN A 1 360 ? 4.627 -13.243 -18.849 1.00 94.50 360 ASN A N 1
ATOM 2761 C CA . ASN A 1 360 ? 3.212 -13.161 -19.234 1.00 94.50 360 ASN A CA 1
ATOM 2762 C C . ASN A 1 360 ? 2.659 -11.733 -19.057 1.00 94.50 360 ASN A C 1
ATOM 2764 O O . ASN A 1 360 ? 1.687 -11.518 -18.331 1.00 94.50 360 ASN A O 1
ATOM 2768 N N . VAL A 1 361 ? 3.318 -10.757 -19.684 1.00 98.25 361 VAL A N 1
ATOM 2769 C CA . VAL A 1 361 ? 2.919 -9.342 -19.650 1.00 98.25 361 VAL A CA 1
ATOM 2770 C C . VAL A 1 361 ? 2.518 -8.912 -21.051 1.00 98.25 361 VAL A C 1
ATOM 2772 O O . VAL A 1 361 ? 3.266 -9.145 -21.994 1.00 98.25 361 VAL A O 1
ATOM 2775 N N . ALA A 1 362 ? 1.373 -8.253 -21.198 1.00 97.25 362 ALA A N 1
ATOM 2776 C CA . ALA A 1 362 ? 0.916 -7.743 -22.483 1.00 97.25 362 ALA A CA 1
ATOM 2777 C C . ALA A 1 362 ? 0.606 -6.243 -22.419 1.00 97.25 362 ALA A C 1
ATOM 2779 O O . ALA A 1 362 ? -0.119 -5.787 -21.535 1.00 97.25 362 ALA A O 1
ATOM 2780 N N . PHE A 1 363 ? 1.120 -5.494 -23.395 1.00 98.06 363 PHE A N 1
ATOM 2781 C CA . PHE A 1 363 ? 0.776 -4.099 -23.663 1.00 98.06 363 PHE A CA 1
ATOM 2782 C C . PHE A 1 363 ? -0.004 -4.030 -24.976 1.00 98.06 363 PHE A C 1
ATOM 2784 O O . PHE A 1 363 ? 0.550 -4.277 -26.052 1.00 98.06 363 PHE A O 1
ATOM 2791 N N . VAL A 1 364 ? -1.298 -3.726 -24.897 1.00 97.50 364 VAL A N 1
ATOM 2792 C CA . VAL A 1 364 ? -2.231 -3.843 -26.023 1.00 97.50 364 VAL A CA 1
ATOM 2793 C C . VAL A 1 364 ? -2.942 -2.519 -26.288 1.00 97.50 364 VAL A C 1
ATOM 2795 O O . VAL A 1 364 ? -3.553 -1.950 -25.394 1.00 97.50 364 VAL A O 1
ATOM 2798 N N . ASN A 1 365 ? -2.945 -2.058 -27.538 1.00 96.81 365 ASN A N 1
ATOM 2799 C CA . ASN A 1 365 ? -3.680 -0.867 -27.971 1.00 96.81 365 ASN A CA 1
ATOM 2800 C C . ASN A 1 365 ? -3.268 0.406 -27.205 1.00 96.81 365 ASN A C 1
ATOM 2802 O O . ASN A 1 365 ? -4.064 0.991 -26.472 1.00 96.81 365 ASN A O 1
ATOM 2806 N N . PHE A 1 366 ? -2.009 0.812 -27.374 1.00 97.06 366 PHE A N 1
ATOM 2807 C CA . PHE A 1 366 ? -1.489 2.094 -26.893 1.00 97.06 366 PHE A CA 1
ATOM 2808 C C . PHE A 1 366 ? -1.445 3.063 -28.069 1.00 97.06 366 PHE A C 1
ATOM 2810 O O . PHE A 1 366 ? -0.750 2.798 -29.045 1.00 97.06 366 PHE A O 1
ATOM 2817 N N . THR A 1 367 ? -2.165 4.176 -27.991 1.00 95.62 367 THR A N 1
ATOM 2818 C CA . THR A 1 367 ? -2.282 5.147 -29.092 1.00 95.62 367 THR A CA 1
ATOM 2819 C C . THR A 1 367 ? -2.056 6.572 -28.601 1.00 95.62 367 THR A C 1
ATOM 2821 O O . THR A 1 367 ? -2.175 6.839 -27.408 1.00 95.62 367 THR A O 1
ATOM 2824 N N . GLY A 1 368 ? -1.710 7.487 -29.509 1.00 94.75 368 GLY A N 1
ATOM 2825 C CA . GLY A 1 368 ? -1.536 8.909 -29.206 1.00 94.75 368 GLY A CA 1
ATOM 2826 C C . GLY A 1 368 ? -0.096 9.388 -29.394 1.00 94.75 368 GLY A C 1
ATOM 2827 O O . GLY A 1 368 ? 0.583 8.973 -30.337 1.00 94.75 368 GLY A O 1
ATOM 2828 N N . TYR A 1 369 ? 0.369 10.300 -28.538 1.00 93.75 369 TYR A N 1
ATOM 2829 C CA . TYR A 1 369 ? 1.669 10.957 -28.689 1.00 93.75 369 TYR A CA 1
ATOM 2830 C C . TYR A 1 369 ? 2.405 11.216 -27.364 1.00 93.75 369 TYR A C 1
ATOM 2832 O O . TYR A 1 369 ? 1.804 11.432 -26.314 1.00 93.75 369 TYR A O 1
ATOM 2840 N N . LEU A 1 370 ? 3.735 11.244 -27.438 1.00 93.81 370 LEU A N 1
ATOM 2841 C CA . LEU A 1 370 ? 4.672 11.585 -26.366 1.00 93.81 370 LEU A CA 1
ATOM 2842 C C . LEU A 1 370 ? 5.051 13.079 -26.403 1.00 93.81 370 LEU A C 1
ATOM 2844 O O . LEU A 1 370 ? 4.626 13.824 -27.285 1.00 93.81 370 LEU A O 1
ATOM 2848 N N . ASN A 1 371 ? 5.847 13.559 -25.448 1.00 91.25 371 ASN A N 1
ATOM 2849 C CA . ASN A 1 371 ? 6.192 14.983 -25.299 1.00 91.25 371 ASN A CA 1
ATOM 2850 C C . ASN A 1 371 ? 7.495 15.436 -26.001 1.00 91.25 371 ASN A C 1
ATOM 2852 O O . ASN A 1 371 ? 8.196 16.316 -25.506 1.00 91.25 371 ASN A O 1
ATOM 2856 N N . GLY A 1 372 ? 7.813 14.888 -27.177 1.00 80.94 372 GLY A N 1
ATOM 2857 C CA . GLY A 1 372 ? 9.026 15.231 -27.941 1.00 80.94 372 GLY A CA 1
ATOM 2858 C C . GLY A 1 372 ? 10.209 14.290 -27.698 1.00 80.94 372 GLY A C 1
ATOM 2859 O O . GLY A 1 372 ? 11.345 14.615 -28.039 1.00 80.94 372 GLY A O 1
ATOM 2860 N N . VAL A 1 373 ? 9.944 13.120 -27.123 1.00 69.62 373 VAL A N 1
ATOM 2861 C CA . VAL A 1 373 ? 10.921 12.092 -26.747 1.00 69.62 373 VAL A CA 1
ATOM 2862 C C . VAL A 1 373 ? 10.745 10.836 -27.592 1.00 69.62 373 VAL A C 1
ATOM 2864 O O . VAL A 1 373 ? 9.638 10.473 -27.984 1.00 69.62 373 VAL A O 1
ATOM 2867 N N . SER A 1 374 ? 11.849 10.144 -27.877 1.00 69.06 374 SER A N 1
ATOM 2868 C CA . SER A 1 374 ? 11.854 9.004 -28.795 1.00 69.06 374 SER A CA 1
ATOM 2869 C C . SER A 1 374 ? 11.599 7.647 -28.134 1.00 69.06 374 SER A C 1
ATOM 2871 O O . SER A 1 374 ? 11.685 6.653 -28.833 1.00 69.06 374 SER A O 1
ATOM 2873 N N . ARG A 1 375 ? 11.291 7.532 -26.834 1.00 84.50 375 ARG A N 1
ATOM 2874 C CA . ARG A 1 375 ? 11.106 6.215 -26.183 1.00 84.50 375 ARG A CA 1
ATOM 2875 C C . ARG A 1 375 ? 9.643 5.758 -26.225 1.00 84.50 375 ARG A C 1
ATOM 2877 O O . ARG A 1 375 ? 8.905 5.934 -25.256 1.00 84.50 375 ARG A O 1
ATOM 2884 N N . ALA A 1 376 ? 9.246 5.154 -27.345 1.00 87.62 376 ALA A N 1
ATOM 2885 C CA . ALA A 1 376 ? 7.897 4.618 -27.549 1.00 87.62 376 ALA A CA 1
ATOM 2886 C C . ALA A 1 376 ? 7.614 3.380 -26.686 1.00 87.62 376 ALA A C 1
ATOM 2888 O O . ALA A 1 376 ? 6.498 3.223 -26.206 1.00 87.62 376 ALA A O 1
ATOM 2889 N N . ALA A 1 377 ? 8.618 2.533 -26.451 1.00 92.44 377 ALA A N 1
ATOM 2890 C CA . ALA A 1 377 ? 8.554 1.444 -25.478 1.00 92.44 377 ALA A CA 1
ATOM 2891 C C . ALA A 1 377 ? 9.964 1.023 -25.037 1.00 92.44 377 ALA A C 1
ATOM 2893 O O . ALA A 1 377 ? 10.934 1.204 -25.780 1.00 92.44 377 ALA A O 1
ATOM 2894 N N . SER A 1 378 ? 10.098 0.442 -23.844 1.00 93.62 378 SER A N 1
ATOM 2895 C CA . SER A 1 378 ? 11.386 -0.100 -23.389 1.00 93.62 378 SER A CA 1
ATOM 2896 C C . SER A 1 378 ? 11.251 -1.288 -22.448 1.00 93.62 378 SER A C 1
ATOM 2898 O O . SER A 1 378 ? 10.489 -1.227 -21.492 1.00 93.62 378 SER A O 1
ATOM 2900 N N . VAL A 1 379 ? 12.058 -2.328 -22.648 1.00 94.69 379 VAL A N 1
ATOM 2901 C CA . VAL A 1 379 ? 12.118 -3.500 -21.763 1.00 94.69 379 VAL A CA 1
ATOM 2902 C C . VAL A 1 379 ? 13.561 -3.734 -21.327 1.00 94.69 379 VAL A C 1
ATOM 2904 O O . VAL A 1 379 ? 14.407 -4.061 -22.151 1.00 94.69 379 VAL A O 1
ATOM 2907 N N . SER A 1 380 ? 13.854 -3.572 -20.037 1.00 93.12 380 SER A N 1
ATOM 2908 C CA . SER A 1 380 ? 15.142 -3.921 -19.428 1.00 93.12 380 SER A CA 1
ATOM 2909 C C . SER A 1 380 ? 14.911 -4.840 -18.236 1.00 93.12 380 SER A C 1
ATOM 2911 O O . SER A 1 380 ? 14.422 -4.397 -17.195 1.00 93.12 380 SER A O 1
ATOM 2913 N N . CYS A 1 381 ? 15.249 -6.114 -18.405 1.00 92.00 381 CYS A N 1
ATOM 2914 C CA . CYS A 1 381 ? 14.990 -7.159 -17.416 1.00 92.00 381 CYS A CA 1
ATOM 2915 C C . CYS A 1 381 ? 16.261 -7.544 -16.628 1.00 92.00 381 CYS A C 1
ATOM 2917 O O . CYS A 1 381 ? 17.197 -6.749 -16.526 1.00 92.00 381 CYS A O 1
ATOM 2919 N N . SER A 1 382 ? 16.294 -8.732 -16.024 1.00 92.12 382 SER A N 1
ATOM 2920 C CA . SER A 1 382 ? 17.414 -9.252 -15.231 1.00 92.12 382 SER A CA 1
ATOM 2921 C C . SER A 1 382 ? 18.213 -10.313 -15.997 1.00 92.12 382 SER A C 1
ATOM 2923 O O . SER A 1 382 ? 17.644 -11.112 -16.723 1.00 92.12 382 SER A O 1
ATOM 2925 N N . ASN A 1 383 ? 19.530 -10.390 -15.797 1.00 90.94 383 ASN A N 1
ATOM 2926 C CA . ASN A 1 383 ? 20.346 -11.523 -16.256 1.00 90.94 383 ASN A CA 1
ATOM 2927 C C . ASN A 1 383 ? 20.170 -12.764 -15.369 1.00 90.94 383 ASN A C 1
ATOM 2929 O O . ASN A 1 383 ? 20.482 -13.871 -15.798 1.00 90.94 383 ASN A O 1
ATOM 2933 N N . VAL A 1 384 ? 19.703 -12.581 -14.129 1.00 90.81 384 VAL A N 1
ATOM 2934 C CA . VAL A 1 384 ? 19.446 -13.677 -13.181 1.00 90.81 384 VAL A CA 1
ATOM 2935 C C . VAL A 1 384 ? 18.128 -14.368 -13.521 1.00 90.81 384 VAL A C 1
ATOM 2937 O O . VAL A 1 384 ? 18.049 -15.595 -13.537 1.00 90.81 384 VAL A O 1
ATOM 2940 N N . HIS A 1 385 ? 17.111 -13.567 -13.843 1.00 88.56 385 HIS A N 1
ATOM 2941 C CA . HIS A 1 385 ? 15.805 -14.024 -14.308 1.00 88.56 385 HIS A CA 1
ATOM 2942 C C . HIS A 1 385 ? 15.388 -13.218 -15.544 1.00 88.56 385 HIS A C 1
ATOM 2944 O O . HIS A 1 385 ? 14.634 -12.250 -15.409 1.00 88.56 385 HIS A O 1
ATOM 2950 N N . PRO A 1 386 ? 15.890 -13.576 -16.741 1.00 89.56 386 PRO A N 1
ATOM 2951 C CA . PRO A 1 386 ? 15.482 -12.912 -17.970 1.00 89.56 386 PRO A CA 1
ATOM 2952 C C . PRO A 1 386 ? 13.970 -13.015 -18.158 1.00 89.56 386 PRO A C 1
ATOM 2954 O O . PRO A 1 386 ? 13.365 -14.058 -17.906 1.00 89.56 386 PRO A O 1
ATOM 2957 N N . CYS A 1 387 ? 13.344 -11.914 -18.566 1.00 91.81 387 CYS A N 1
ATOM 2958 C CA . CYS A 1 387 ? 11.903 -11.908 -18.777 1.00 91.81 387 CYS A CA 1
ATOM 2959 C C . CYS A 1 387 ? 11.530 -12.621 -20.081 1.00 91.81 387 CYS A C 1
ATOM 2961 O O . CYS A 1 387 ? 12.283 -12.600 -21.063 1.00 91.81 387 CYS A O 1
ATOM 2963 N N . TYR A 1 388 ? 10.342 -13.225 -20.089 1.00 89.12 388 TYR A N 1
ATOM 2964 C CA . TYR A 1 388 ? 9.808 -13.967 -21.228 1.00 89.12 388 TYR A CA 1
ATOM 2965 C C . TYR A 1 388 ? 8.289 -13.806 -21.350 1.00 89.12 388 TYR A C 1
ATOM 2967 O O . TYR A 1 388 ? 7.601 -13.462 -20.391 1.00 89.12 388 TYR A O 1
ATOM 2975 N N . ASN A 1 389 ? 7.756 -14.075 -22.543 1.00 90.75 389 ASN A N 1
ATOM 2976 C CA . ASN A 1 389 ? 6.341 -13.888 -22.874 1.00 90.75 389 ASN A CA 1
ATOM 2977 C C . ASN A 1 389 ? 5.841 -12.458 -22.578 1.00 90.75 389 ASN A C 1
ATOM 2979 O O . ASN A 1 389 ? 4.841 -12.258 -21.886 1.00 90.75 389 ASN A O 1
ATOM 2983 N N . ILE A 1 390 ? 6.593 -11.472 -23.072 1.00 95.44 390 ILE A N 1
ATOM 2984 C CA . ILE A 1 390 ? 6.240 -10.053 -23.043 1.00 95.44 390 ILE A CA 1
ATOM 2985 C C . ILE A 1 390 ? 5.741 -9.657 -24.435 1.00 95.44 390 ILE A C 1
ATOM 2987 O O . ILE A 1 390 ? 6.517 -9.620 -25.393 1.00 95.44 390 ILE A O 1
ATOM 2991 N N . ASP A 1 391 ? 4.454 -9.361 -24.557 1.00 92.94 391 ASP A N 1
ATOM 2992 C CA . ASP A 1 391 ? 3.813 -9.101 -25.841 1.00 92.94 391 ASP A CA 1
ATOM 2993 C C . ASP A 1 391 ? 3.432 -7.619 -25.983 1.00 92.94 391 ASP A C 1
ATOM 2995 O O . ASP A 1 391 ? 2.817 -7.017 -25.104 1.00 92.94 391 ASP A O 1
ATOM 2999 N N . PHE A 1 392 ? 3.774 -7.027 -27.127 1.00 94.31 392 PHE A N 1
ATOM 3000 C CA . PHE A 1 392 ? 3.328 -5.694 -27.534 1.00 94.31 392 PHE A CA 1
ATOM 3001 C C . PHE A 1 392 ? 2.414 -5.837 -28.750 1.00 94.31 392 PHE A C 1
ATOM 3003 O O . PHE A 1 392 ? 2.809 -6.418 -29.762 1.00 94.31 392 PHE A O 1
ATOM 3010 N N . GLN A 1 393 ? 1.196 -5.305 -28.677 1.00 92.31 393 GLN A N 1
ATOM 3011 C CA . GLN A 1 393 ? 0.214 -5.378 -29.759 1.00 92.31 393 GLN A CA 1
ATOM 3012 C C . GLN A 1 393 ? -0.430 -4.009 -29.983 1.00 92.31 393 GLN A C 1
ATOM 3014 O O . GLN A 1 393 ? -1.044 -3.469 -29.071 1.00 92.31 393 GLN A O 1
ATOM 3019 N N . ASN A 1 394 ? -0.365 -3.475 -31.206 1.00 90.81 394 ASN A N 1
ATOM 3020 C CA . ASN A 1 394 ? -0.939 -2.165 -31.560 1.00 90.81 394 ASN A CA 1
ATOM 3021 C C . ASN A 1 394 ? -0.449 -1.038 -30.625 1.00 90.81 394 ASN A C 1
ATOM 3023 O O . ASN A 1 394 ? -1.241 -0.380 -29.955 1.00 90.81 394 ASN A O 1
ATOM 3027 N N . VAL A 1 395 ? 0.870 -0.880 -30.512 1.00 91.81 395 VAL A N 1
ATOM 3028 C CA . VAL A 1 395 ? 1.501 0.185 -29.719 1.00 91.81 395 VAL A CA 1
ATOM 3029 C C . VAL A 1 395 ? 1.989 1.249 -30.697 1.00 91.81 395 VAL A C 1
ATOM 3031 O O . VAL A 1 395 ? 3.111 1.201 -31.193 1.00 91.81 395 VAL A O 1
ATOM 3034 N N . ASP A 1 396 ? 1.094 2.184 -30.995 1.00 89.38 396 ASP A N 1
ATOM 3035 C CA . ASP A 1 396 ? 1.206 3.214 -32.022 1.00 89.38 396 ASP A CA 1
ATOM 3036 C C . ASP A 1 396 ? 1.366 4.594 -31.358 1.00 89.38 396 ASP A C 1
ATOM 3038 O O . ASP A 1 396 ? 0.453 5.423 -31.356 1.00 89.38 396 ASP A O 1
ATOM 3042 N N . LEU A 1 397 ? 2.539 4.834 -30.759 1.00 91.38 397 LEU A N 1
ATOM 3043 C CA . LEU A 1 397 ? 2.869 6.092 -30.079 1.00 91.38 397 LEU A CA 1
ATOM 3044 C C . LEU A 1 397 ? 3.802 6.964 -30.923 1.00 91.38 397 LEU A C 1
ATOM 3046 O O . LEU A 1 397 ? 4.933 6.583 -31.243 1.00 91.38 397 LEU A O 1
ATOM 3050 N N . LEU A 1 398 ? 3.335 8.168 -31.250 1.00 91.31 398 LEU A N 1
ATOM 3051 C CA . LEU A 1 398 ? 4.131 9.176 -31.942 1.00 91.31 398 LEU A CA 1
ATOM 3052 C C . LEU A 1 398 ? 5.057 9.905 -30.950 1.00 91.31 398 LEU A C 1
ATOM 3054 O O . LEU A 1 398 ? 4.625 10.229 -29.848 1.00 91.31 398 LEU A O 1
ATOM 3058 N N . PRO A 1 399 ? 6.309 10.237 -31.308 1.00 89.06 399 PRO A N 1
ATOM 3059 C CA . PRO A 1 399 ? 7.218 10.996 -30.441 1.00 89.06 399 PRO A CA 1
ATOM 3060 C C . PRO A 1 399 ? 6.694 12.377 -30.031 1.00 89.06 399 PRO A C 1
ATOM 3062 O O . PRO A 1 399 ? 7.093 12.907 -28.999 1.00 89.06 399 PRO A O 1
ATOM 3065 N N . SER A 1 400 ? 5.834 12.982 -30.851 1.00 90.62 400 SER A N 1
ATOM 3066 C CA . SER A 1 400 ? 5.140 14.242 -30.581 1.00 90.62 400 SER A CA 1
ATOM 3067 C C . SER A 1 400 ? 3.850 14.322 -31.396 1.00 90.62 400 SER A C 1
ATOM 3069 O O . SER A 1 400 ? 3.670 13.562 -32.346 1.00 90.62 400 SER A O 1
ATOM 3071 N N . GLN A 1 401 ? 2.955 15.250 -31.044 1.00 87.19 401 GLN A N 1
ATOM 3072 C CA . GLN A 1 401 ? 1.626 15.384 -31.659 1.00 87.19 401 GLN A CA 1
ATOM 3073 C C . GLN A 1 401 ? 1.652 15.503 -33.194 1.00 87.19 401 GLN A C 1
ATOM 3075 O O . GLN A 1 401 ? 0.746 15.019 -33.862 1.00 87.19 401 GLN A O 1
ATOM 3080 N N . ASN A 1 402 ? 2.700 16.118 -33.750 1.00 86.44 402 ASN A N 1
ATOM 3081 C CA . ASN A 1 402 ? 2.847 16.357 -35.190 1.00 86.44 402 ASN A CA 1
ATOM 3082 C C . ASN A 1 402 ? 3.917 15.466 -35.841 1.00 86.44 402 ASN A C 1
ATOM 3084 O O . ASN A 1 402 ? 4.324 15.719 -36.976 1.00 86.44 402 ASN A O 1
ATOM 3088 N N . ALA A 1 403 ? 4.435 14.467 -35.124 1.00 85.25 403 ALA A N 1
ATOM 3089 C CA . ALA A 1 403 ? 5.433 13.567 -35.679 1.00 85.25 403 ALA A CA 1
ATOM 3090 C C . ALA A 1 403 ? 4.804 12.626 -36.715 1.00 85.25 403 ALA A C 1
ATOM 3092 O O . ALA A 1 403 ? 3.686 12.148 -36.555 1.00 85.25 403 ALA A O 1
ATOM 3093 N N . THR A 1 404 ? 5.554 12.335 -37.774 1.00 78.81 404 THR A N 1
ATOM 3094 C CA . THR A 1 404 ? 5.142 11.426 -38.857 1.00 78.81 404 THR A CA 1
ATOM 3095 C C . THR A 1 404 ? 5.865 10.078 -38.816 1.00 78.81 404 THR A C 1
ATOM 3097 O O . THR A 1 404 ? 5.531 9.180 -39.584 1.00 78.81 404 THR A O 1
ATOM 3100 N N . ALA A 1 405 ? 6.845 9.928 -37.920 1.00 78.12 405 ALA A N 1
ATOM 3101 C CA . ALA A 1 405 ? 7.604 8.704 -37.693 1.00 78.12 405 ALA A CA 1
ATOM 3102 C C . ALA A 1 405 ? 7.454 8.255 -36.236 1.00 78.12 405 ALA A C 1
ATOM 3104 O O . ALA A 1 405 ? 7.389 9.091 -35.335 1.00 78.12 405 ALA A O 1
ATOM 3105 N N . TYR A 1 406 ? 7.412 6.943 -36.015 1.00 75.56 406 TYR A N 1
ATOM 3106 C CA . TYR A 1 406 ? 7.286 6.348 -34.685 1.00 75.56 406 TYR A CA 1
ATOM 3107 C C . TYR A 1 406 ? 8.572 6.483 -33.860 1.00 75.56 406 TYR A C 1
ATOM 3109 O O . TYR A 1 406 ? 9.667 6.638 -34.404 1.00 75.56 406 TYR A O 1
ATOM 3117 N N . GLY A 1 407 ? 8.429 6.425 -32.534 1.00 73.56 407 GLY A N 1
ATOM 3118 C CA . GLY A 1 407 ? 9.566 6.428 -31.616 1.00 73.56 407 GLY A CA 1
ATOM 3119 C C . GLY A 1 407 ? 10.359 5.118 -31.626 1.00 73.56 407 GLY A C 1
ATOM 3120 O O . GLY A 1 407 ? 9.920 4.085 -32.123 1.00 73.56 407 GLY A O 1
ATOM 3121 N N . ASN A 1 408 ? 11.539 5.169 -31.025 1.00 82.88 408 ASN A N 1
ATOM 3122 C CA . ASN A 1 408 ? 12.420 4.037 -30.794 1.00 82.88 408 ASN A CA 1
ATOM 3123 C C . ASN A 1 408 ? 11.844 3.083 -29.737 1.00 82.88 408 ASN A C 1
ATOM 3125 O O . ASN A 1 408 ? 11.256 3.500 -28.733 1.00 82.88 408 ASN A O 1
ATOM 3129 N N . VAL A 1 409 ? 12.121 1.797 -29.938 1.00 85.56 409 VAL A N 1
ATOM 3130 C CA . VAL A 1 409 ? 11.865 0.717 -28.982 1.00 85.56 409 VAL A CA 1
ATOM 3131 C C . VAL A 1 409 ? 13.201 0.105 -28.575 1.00 85.56 409 VAL A C 1
ATOM 3133 O O . VAL A 1 409 ? 14.054 -0.135 -29.430 1.00 85.56 409 VAL A O 1
ATOM 3136 N N . THR A 1 410 ? 13.402 -0.142 -27.281 1.00 86.50 410 THR A N 1
ATOM 3137 C CA . THR A 1 410 ? 14.630 -0.768 -26.765 1.00 86.50 410 THR A CA 1
ATOM 3138 C C . THR A 1 410 ? 14.330 -2.026 -25.957 1.00 86.50 410 THR A C 1
ATOM 3140 O O . THR A 1 410 ? 13.328 -2.104 -25.248 1.00 86.50 410 THR A O 1
ATOM 3143 N N . CYS A 1 411 ? 15.203 -3.031 -26.060 1.00 84.31 411 CYS A N 1
ATOM 3144 C CA . CYS A 1 411 ? 15.111 -4.283 -25.307 1.00 84.31 411 CYS A CA 1
ATOM 3145 C C . CYS A 1 411 ? 16.503 -4.705 -24.807 1.00 84.31 411 CYS A C 1
ATOM 3147 O O . CYS A 1 411 ? 17.461 -4.687 -25.580 1.00 84.31 411 CYS A O 1
ATOM 3149 N N . SER A 1 412 ? 16.615 -5.104 -23.540 1.00 82.94 412 SER A N 1
ATOM 3150 C CA . SER A 1 412 ? 17.841 -5.628 -22.924 1.00 82.94 412 SER A CA 1
ATOM 3151 C C . SER A 1 412 ? 17.539 -6.685 -21.857 1.00 82.94 412 SER A C 1
ATOM 3153 O O . SER A 1 412 ? 16.541 -6.588 -21.144 1.00 82.94 412 SER A O 1
ATOM 3155 N N . TYR A 1 413 ? 18.435 -7.672 -21.727 1.00 75.00 413 TYR A N 1
ATOM 3156 C CA . TYR A 1 413 ? 18.367 -8.753 -20.725 1.00 75.00 413 TYR A CA 1
ATOM 3157 C C . TYR A 1 413 ? 17.108 -9.633 -20.819 1.00 75.00 413 TYR A C 1
ATOM 3159 O O . TYR A 1 413 ? 16.499 -9.986 -19.815 1.00 75.00 413 TYR A O 1
ATOM 3167 N N . ILE A 1 414 ? 16.710 -9.974 -22.044 1.00 81.12 414 ILE A N 1
ATOM 3168 C CA . ILE A 1 414 ? 15.510 -10.767 -22.340 1.00 81.12 414 ILE A CA 1
ATOM 3169 C C . ILE A 1 414 ? 15.886 -12.194 -22.747 1.00 81.12 414 ILE A C 1
ATOM 3171 O O . ILE A 1 414 ? 16.961 -12.406 -23.316 1.00 81.12 414 ILE A O 1
ATOM 3175 N N . GLU A 1 415 ? 15.000 -13.167 -22.515 1.00 75.25 415 GLU A N 1
ATOM 3176 C CA . GLU A 1 415 ? 15.155 -14.476 -23.159 1.00 75.25 415 GLU A CA 1
ATOM 3177 C C . GLU A 1 415 ? 15.047 -14.343 -24.686 1.00 75.25 415 GLU A C 1
ATOM 3179 O O . GLU A 1 415 ? 14.381 -13.446 -25.214 1.00 75.25 415 GLU A O 1
ATOM 3184 N N . SER A 1 416 ? 15.685 -15.256 -25.424 1.00 79.25 416 SER A N 1
ATOM 3185 C CA . SER A 1 416 ? 15.553 -15.303 -26.884 1.00 79.25 416 SER A CA 1
ATOM 3186 C C . SER A 1 416 ? 14.088 -15.528 -27.276 1.00 79.25 416 SER A C 1
ATOM 3188 O O . SER A 1 416 ? 13.480 -16.515 -26.872 1.00 79.25 416 SER A O 1
ATOM 3190 N N . GLY A 1 417 ? 13.505 -14.596 -28.038 1.00 77.25 417 GLY A N 1
ATOM 3191 C CA . GLY A 1 417 ? 12.072 -14.607 -28.364 1.00 77.25 417 GLY A CA 1
ATOM 3192 C C . GLY A 1 417 ? 11.144 -14.253 -27.192 1.00 77.25 417 GLY A C 1
ATOM 3193 O O . GLY A 1 417 ? 9.928 -14.372 -27.330 1.00 77.25 417 GLY A O 1
ATOM 3194 N N . GLY A 1 418 ? 11.697 -13.810 -26.057 1.00 75.44 418 GLY A N 1
ATOM 3195 C CA . GLY A 1 418 ? 10.960 -13.464 -24.842 1.00 75.44 418 GLY A CA 1
ATOM 3196 C C . GLY A 1 418 ? 10.134 -12.181 -24.951 1.00 75.44 418 GLY A C 1
ATOM 3197 O O . GLY A 1 418 ? 9.168 -12.030 -24.208 1.00 75.44 418 GLY A O 1
ATOM 3198 N N . VAL A 1 419 ? 10.467 -11.295 -25.896 1.00 84.69 419 VAL A N 1
ATOM 3199 C CA . VAL A 1 419 ? 9.666 -10.115 -26.255 1.00 84.69 419 VAL A CA 1
ATOM 3200 C C . VAL A 1 419 ? 9.191 -10.256 -27.694 1.00 84.69 419 VAL A C 1
ATOM 3202 O O . VAL A 1 419 ? 10.001 -10.514 -28.588 1.00 84.69 419 VAL A O 1
ATOM 3205 N N . ARG A 1 420 ? 7.890 -10.075 -27.937 1.00 85.81 420 ARG A N 1
ATOM 3206 C CA . ARG A 1 420 ? 7.302 -10.204 -29.275 1.00 85.81 420 ARG A CA 1
ATOM 3207 C C . ARG A 1 420 ? 6.413 -9.013 -29.604 1.00 85.81 420 ARG A C 1
ATOM 3209 O O . ARG A 1 420 ? 5.581 -8.593 -28.806 1.00 85.81 420 ARG A O 1
ATOM 3216 N N . ALA A 1 421 ? 6.565 -8.509 -30.824 1.00 77.56 421 ALA A N 1
ATOM 3217 C CA . ALA A 1 421 ? 5.559 -7.663 -31.445 1.00 77.56 421 ALA A CA 1
ATOM 3218 C C . ALA A 1 421 ? 4.520 -8.574 -32.110 1.00 77.56 421 ALA A C 1
ATOM 3220 O O . ALA A 1 421 ? 4.852 -9.347 -33.012 1.00 77.56 421 ALA A O 1
ATOM 3221 N N . MET A 1 422 ? 3.274 -8.507 -31.655 1.00 63.25 422 MET A N 1
ATOM 3222 C CA . MET A 1 422 ? 2.181 -9.273 -32.245 1.00 63.25 422 MET A CA 1
ATOM 3223 C C . MET A 1 422 ? 1.634 -8.520 -33.464 1.00 63.25 422 MET A C 1
ATOM 3225 O O . MET A 1 422 ? 1.387 -7.313 -33.373 1.00 63.25 422 MET A O 1
ATOM 3229 N N . PRO A 1 423 ? 1.423 -9.192 -34.613 1.00 51.31 423 PRO A N 1
ATOM 3230 C CA . PRO A 1 423 ? 0.819 -8.549 -35.772 1.00 51.31 423 PRO A CA 1
ATOM 3231 C C . PRO A 1 423 ? -0.584 -8.031 -35.412 1.00 51.31 423 PRO A C 1
ATOM 3233 O O . PRO A 1 423 ? -1.283 -8.679 -34.625 1.00 51.31 423 PRO A O 1
ATOM 3236 N N . PRO A 1 424 ? -1.027 -6.895 -35.982 1.00 51.06 424 PRO A N 1
ATOM 3237 C CA . PRO A 1 424 ? -2.337 -6.338 -35.683 1.00 51.06 424 PRO A CA 1
ATOM 3238 C C . PRO A 1 424 ? -3.417 -7.387 -35.942 1.00 51.06 424 PRO A C 1
ATOM 3240 O O . PRO A 1 424 ? -3.601 -7.859 -37.069 1.00 51.06 424 PRO A O 1
ATOM 3243 N N . GLY A 1 425 ? -4.120 -7.780 -34.877 1.00 45.88 425 GLY A N 1
ATOM 3244 C CA . GLY A 1 425 ? -5.232 -8.717 -34.957 1.00 45.88 425 GLY A CA 1
ATOM 3245 C C . GLY A 1 425 ? -6.234 -8.208 -35.986 1.00 45.88 425 GLY A C 1
ATOM 3246 O O . GLY A 1 425 ? -6.775 -7.112 -35.836 1.00 45.88 425 GLY A O 1
ATOM 3247 N N . ARG A 1 426 ? -6.454 -8.976 -37.063 1.00 35.44 426 ARG A N 1
ATOM 3248 C CA . ARG A 1 426 ? -7.469 -8.670 -38.080 1.00 35.44 426 ARG A CA 1
ATOM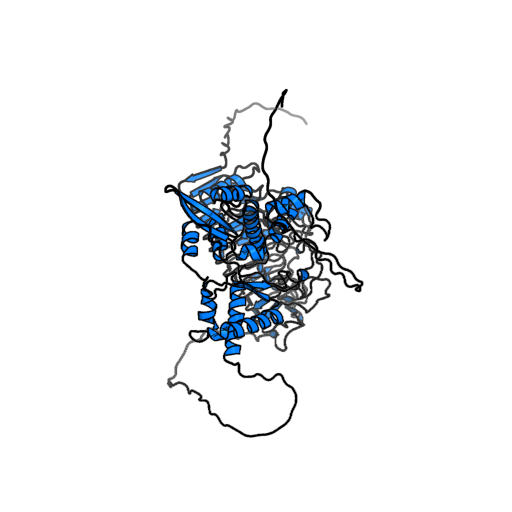 3249 C C . ARG A 1 426 ? -8.780 -8.362 -37.359 1.00 35.44 426 ARG A C 1
ATOM 3251 O O . ARG A 1 426 ? -9.393 -9.270 -36.800 1.00 35.44 426 ARG A O 1
ATOM 3258 N N . LYS A 1 427 ? -9.218 -7.097 -37.399 1.00 32.88 427 LYS A N 1
ATOM 3259 C CA . LYS A 1 427 ? -10.581 -6.705 -37.024 1.00 32.88 427 LYS A CA 1
ATOM 3260 C C . LYS A 1 427 ? -11.530 -7.652 -37.756 1.00 32.88 427 LYS A C 1
ATOM 3262 O O . LYS A 1 427 ? -11.610 -7.608 -38.985 1.00 32.88 427 LYS A O 1
ATOM 3267 N N . ARG A 1 428 ? -12.219 -8.535 -37.025 1.00 33.00 428 ARG A N 1
ATOM 3268 C CA . ARG A 1 428 ? -13.367 -9.267 -37.568 1.00 33.00 428 ARG A CA 1
ATOM 3269 C C . ARG A 1 428 ? -14.392 -8.206 -37.961 1.00 33.00 428 ARG A C 1
ATOM 3271 O O . ARG A 1 428 ? -15.040 -7.619 -37.102 1.00 33.00 428 ARG A O 1
ATOM 3278 N N . ARG A 1 429 ? -14.465 -7.902 -39.260 1.00 30.62 429 ARG A N 1
ATOM 3279 C CA . ARG A 1 429 ? -15.573 -7.144 -39.840 1.00 30.62 429 ARG A CA 1
ATOM 3280 C C . ARG A 1 429 ? -16.863 -7.896 -39.520 1.00 30.62 429 ARG A C 1
ATOM 3282 O O . ARG A 1 429 ? -16.914 -9.116 -39.663 1.00 30.62 429 ARG A O 1
ATOM 3289 N N . ALA A 1 430 ? -17.855 -7.142 -39.063 1.00 30.58 430 ALA A N 1
ATOM 3290 C CA . ALA A 1 430 ? -19.213 -7.602 -38.845 1.00 30.58 430 ALA A CA 1
ATOM 3291 C C . ALA A 1 430 ? -19.775 -8.290 -40.103 1.00 30.58 430 ALA A C 1
ATOM 3293 O O . ALA A 1 430 ? -19.460 -7.898 -41.229 1.00 30.58 430 ALA A O 1
ATOM 3294 N N . ASN A 1 431 ? -20.575 -9.329 -39.860 1.00 28.91 431 ASN A N 1
ATOM 3295 C CA . ASN A 1 431 ? -21.253 -10.167 -40.844 1.00 28.91 431 ASN A CA 1
ATOM 3296 C C . ASN A 1 431 ? -21.997 -9.359 -41.918 1.00 28.91 431 ASN A C 1
ATOM 3298 O O . ASN A 1 431 ? -22.728 -8.425 -41.600 1.00 28.91 431 ASN A O 1
ATOM 3302 N N . ALA A 1 432 ? -21.890 -9.825 -43.162 1.00 28.64 432 ALA A N 1
ATOM 3303 C CA . ALA A 1 432 ? -22.939 -9.695 -44.166 1.00 28.64 432 ALA A CA 1
ATOM 3304 C C . ALA A 1 432 ? -23.569 -11.084 -44.373 1.00 28.64 432 ALA A C 1
ATOM 3306 O O . ALA A 1 432 ? -22.872 -12.100 -44.343 1.00 28.64 432 ALA A O 1
ATOM 3307 N N . GLU A 1 433 ? -24.891 -11.112 -44.497 1.00 29.95 433 GLU A N 1
ATOM 3308 C CA . GLU A 1 433 ? -25.752 -12.294 -44.498 1.00 29.95 433 GLU A CA 1
ATOM 3309 C C . GLU A 1 433 ? -25.662 -13.157 -45.778 1.00 29.95 433 GLU A C 1
ATOM 3311 O O . GLU A 1 433 ? -25.747 -12.629 -46.881 1.00 29.95 433 GLU A O 1
ATOM 3316 N N . GLN A 1 434 ? -25.618 -14.486 -45.552 1.00 25.14 434 GLN A N 1
ATOM 3317 C CA . GLN A 1 434 ? -26.234 -15.619 -46.296 1.00 25.14 434 GLN A CA 1
ATOM 3318 C C . GLN A 1 434 ? -25.831 -15.968 -47.758 1.00 25.14 434 GLN A C 1
ATOM 3320 O O . GLN A 1 434 ? -25.325 -15.105 -48.469 1.00 25.14 434 GLN A O 1
ATOM 3325 N N . PRO A 1 435 ? -26.130 -17.200 -48.279 1.00 38.16 435 PRO A N 1
ATOM 3326 C CA . PRO A 1 435 ? -26.681 -18.428 -47.645 1.00 38.16 435 PRO A CA 1
ATOM 3327 C C . PRO A 1 435 ? -25.959 -19.777 -47.975 1.00 38.16 435 PRO A C 1
ATOM 3329 O O . PRO A 1 435 ? -25.179 -19.879 -48.913 1.00 38.16 435 PRO A O 1
ATOM 3332 N N . ASN A 1 436 ? -26.325 -20.820 -47.204 1.00 26.38 436 ASN A N 1
ATOM 3333 C CA . ASN A 1 436 ? -26.386 -22.281 -47.471 1.00 26.38 436 ASN A CA 1
ATOM 3334 C C . ASN A 1 436 ? -25.273 -23.028 -48.247 1.00 26.38 436 ASN A C 1
ATOM 3336 O O . ASN A 1 436 ? -25.159 -22.869 -49.457 1.00 26.38 436 ASN A O 1
ATOM 3340 N N . ASN A 1 437 ? -24.659 -24.049 -47.614 1.00 27.55 437 ASN A N 1
ATOM 3341 C CA . ASN A 1 437 ? -24.978 -25.466 -47.910 1.00 27.55 437 ASN A CA 1
ATOM 3342 C C . ASN A 1 437 ? -24.276 -26.506 -46.994 1.00 27.55 437 ASN A C 1
ATOM 3344 O O . ASN A 1 437 ? -23.064 -26.475 -46.814 1.00 27.55 437 ASN A O 1
ATOM 3348 N N . THR A 1 438 ? -25.102 -27.447 -46.510 1.00 28.77 438 THR A N 1
ATOM 3349 C CA . THR A 1 438 ? -24.903 -28.903 -46.281 1.00 28.77 438 THR A CA 1
ATOM 3350 C C . THR A 1 438 ? -23.775 -29.470 -45.397 1.00 28.77 438 THR A C 1
ATOM 3352 O O . THR A 1 438 ? -22.610 -29.458 -45.770 1.00 28.77 438 THR A O 1
ATOM 3355 N N . ASN A 1 439 ? -24.219 -30.097 -44.293 1.00 27.67 439 ASN A N 1
ATOM 3356 C CA . ASN A 1 439 ? -23.934 -31.450 -43.764 1.00 27.67 439 ASN A CA 1
ATOM 3357 C C . ASN A 1 439 ? -22.633 -32.172 -44.168 1.00 27.67 439 ASN A C 1
ATOM 3359 O O . ASN A 1 439 ? -22.428 -32.419 -45.350 1.00 27.67 439 ASN A O 1
ATOM 3363 N N . THR A 1 440 ? -21.902 -32.694 -43.171 1.00 29.83 440 THR A N 1
ATOM 3364 C CA . THR A 1 440 ? -21.904 -34.134 -42.804 1.00 29.83 440 THR A CA 1
ATOM 3365 C C . THR A 1 440 ? -21.169 -34.368 -41.479 1.00 29.83 440 THR A C 1
ATOM 3367 O O . THR A 1 440 ? -20.144 -33.743 -41.211 1.00 29.83 440 THR A O 1
ATOM 3370 N N . ASP A 1 441 ? -21.732 -35.281 -40.692 1.00 29.22 441 ASP A N 1
ATOM 3371 C CA . ASP A 1 441 ? -21.262 -35.849 -39.425 1.00 29.22 441 ASP A CA 1
ATOM 3372 C C . ASP A 1 441 ? -19.942 -36.638 -39.556 1.00 29.22 441 ASP A C 1
ATOM 3374 O O . ASP A 1 441 ? -19.687 -37.195 -40.621 1.00 29.22 441 ASP A O 1
ATOM 3378 N N . ASP A 1 442 ? -19.152 -36.745 -38.474 1.00 28.47 442 ASP A N 1
ATOM 3379 C CA . ASP A 1 442 ? -18.785 -38.053 -37.885 1.00 28.47 442 ASP A CA 1
ATOM 3380 C C . ASP A 1 442 ? -18.104 -37.906 -36.502 1.00 28.47 442 ASP A C 1
ATOM 3382 O O . ASP A 1 442 ? -17.301 -37.001 -36.258 1.00 28.47 442 ASP A O 1
ATOM 3386 N N . GLU A 1 443 ? -18.452 -38.814 -35.591 1.00 29.30 443 GLU A N 1
ATOM 3387 C CA . GLU A 1 443 ? -17.988 -38.929 -34.205 1.00 29.30 443 GLU A CA 1
ATOM 3388 C C . GLU A 1 443 ? -16.718 -39.804 -34.067 1.00 29.30 443 GLU A C 1
ATOM 3390 O O . GLU A 1 443 ? -16.401 -40.616 -34.927 1.00 29.30 443 GLU A O 1
ATOM 3395 N N . GLY A 1 444 ? -16.060 -39.758 -32.892 1.00 29.20 444 GLY A N 1
ATOM 3396 C CA . GLY A 1 444 ? -15.548 -41.003 -32.280 1.00 29.20 444 GLY A CA 1
ATOM 3397 C C . GLY A 1 444 ? -14.069 -41.105 -31.855 1.00 29.20 444 GLY A C 1
ATOM 3398 O O . GLY A 1 444 ? -13.277 -41.738 -32.532 1.00 29.20 444 GLY A O 1
ATOM 3399 N N . ARG A 1 445 ? -13.758 -40.573 -30.656 1.00 29.22 445 ARG A N 1
ATOM 3400 C CA . ARG A 1 445 ? -12.996 -41.137 -29.493 1.00 29.22 445 ARG A CA 1
ATOM 3401 C C . ARG A 1 445 ? -11.668 -41.968 -29.624 1.00 29.22 445 ARG A C 1
ATOM 3403 O O . ARG A 1 445 ? -11.340 -42.520 -30.659 1.00 29.22 445 ARG A O 1
ATOM 3410 N N . PRO A 1 446 ? -10.863 -42.069 -28.526 1.00 34.91 446 PRO A N 1
ATOM 3411 C CA . PRO A 1 446 ? -9.389 -42.086 -28.562 1.00 34.91 446 PRO A CA 1
ATOM 3412 C C . PRO A 1 446 ? -8.718 -43.423 -28.162 1.00 34.91 446 PRO A C 1
ATOM 3414 O O . PRO A 1 446 ? -9.289 -44.220 -27.418 1.00 34.91 446 PRO A O 1
ATOM 3417 N N . SER A 1 447 ? -7.449 -43.629 -28.554 1.00 27.78 447 SER A N 1
ATOM 3418 C CA . SER A 1 447 ? -6.657 -44.819 -28.180 1.00 27.78 447 SER A CA 1
ATOM 3419 C C . SER A 1 447 ? -5.652 -44.578 -27.040 1.00 27.78 447 SER A C 1
ATOM 3421 O O . SER A 1 447 ? -4.789 -43.702 -27.124 1.00 27.78 447 SER A O 1
ATOM 3423 N N . GLN A 1 448 ? -5.722 -45.436 -26.019 1.00 28.27 448 GLN A N 1
ATOM 3424 C CA . GLN A 1 448 ? -4.741 -45.641 -24.947 1.00 28.27 448 GLN A CA 1
ATOM 3425 C C . GLN A 1 448 ? -3.427 -46.257 -25.469 1.00 28.27 448 GLN A C 1
ATOM 3427 O O . GLN A 1 448 ? -3.452 -47.154 -26.310 1.00 28.27 448 GLN A O 1
ATOM 3432 N N . ARG A 1 449 ? -2.276 -45.864 -24.899 1.00 27.59 449 ARG A N 1
ATOM 3433 C CA . ARG A 1 449 ? -0.973 -46.524 -25.118 1.00 27.59 449 ARG A CA 1
ATOM 3434 C C . ARG A 1 449 ? -0.518 -47.280 -23.868 1.00 27.59 449 ARG A C 1
ATOM 3436 O O . ARG A 1 449 ? -0.374 -46.706 -22.791 1.00 27.59 449 ARG A O 1
ATOM 3443 N N . ARG A 1 450 ? -0.281 -48.582 -24.049 1.00 24.86 450 ARG A N 1
ATOM 3444 C CA . ARG A 1 450 ? 0.192 -49.567 -23.066 1.00 24.86 450 ARG A CA 1
ATOM 3445 C C . ARG A 1 450 ? 1.711 -49.751 -23.198 1.00 24.86 450 ARG A C 1
ATOM 3447 O O . ARG A 1 450 ? 2.230 -49.814 -24.306 1.00 24.86 450 ARG A O 1
ATOM 3454 N N . ARG A 1 451 ? 2.391 -49.837 -22.047 1.00 25.98 451 ARG A N 1
ATOM 3455 C CA . ARG A 1 451 ? 3.819 -50.168 -21.861 1.00 25.98 451 ARG A CA 1
ATOM 3456 C C . ARG A 1 451 ? 4.157 -51.573 -22.372 1.00 25.98 451 ARG A C 1
ATOM 3458 O O . ARG A 1 451 ? 3.382 -52.499 -22.134 1.00 25.98 451 ARG A O 1
ATOM 3465 N N . GLN A 1 452 ? 5.360 -51.734 -22.922 1.00 27.19 452 GLN A N 1
ATOM 3466 C CA . GLN A 1 452 ? 5.992 -53.033 -23.146 1.00 27.19 452 GLN A CA 1
ATOM 3467 C C . GLN A 1 452 ? 7.452 -52.994 -22.669 1.00 27.19 452 GLN A C 1
ATOM 3469 O O . GLN A 1 452 ? 8.163 -52.018 -22.899 1.00 27.19 452 GLN A O 1
ATOM 3474 N N . SER A 1 453 ? 7.830 -54.035 -21.931 1.00 27.75 453 SER A N 1
ATOM 3475 C CA . SER A 1 453 ? 9.140 -54.328 -21.345 1.00 27.75 453 SER A CA 1
ATOM 3476 C C . SER A 1 453 ? 9.998 -55.165 -22.292 1.00 27.75 453 SER A C 1
ATOM 3478 O O . SER A 1 453 ? 9.447 -56.038 -22.963 1.00 27.75 453 SER A O 1
ATOM 3480 N N . GLN A 1 454 ? 11.323 -55.013 -22.241 1.00 28.80 454 GLN A N 1
ATOM 3481 C CA . GLN A 1 454 ? 12.274 -56.057 -22.637 1.00 28.80 454 GLN A CA 1
ATOM 3482 C C . GLN A 1 454 ? 13.622 -55.861 -21.923 1.00 28.80 454 GLN A C 1
ATOM 3484 O O . GLN A 1 454 ? 14.109 -54.738 -21.814 1.00 28.80 454 GLN A O 1
ATOM 3489 N N . ASP A 1 455 ? 14.164 -56.972 -21.418 1.00 29.52 455 ASP A N 1
ATOM 3490 C CA . ASP A 1 455 ? 15.390 -57.103 -20.623 1.00 29.52 455 ASP A CA 1
ATOM 3491 C C . ASP A 1 455 ? 16.624 -57.496 -21.467 1.00 29.52 455 ASP A C 1
ATOM 3493 O O . ASP A 1 455 ? 16.498 -58.216 -22.455 1.00 29.52 455 ASP A O 1
ATOM 3497 N N . ASN A 1 456 ? 17.796 -57.121 -20.922 1.00 30.08 456 ASN A N 1
ATOM 3498 C CA . ASN A 1 456 ? 19.153 -57.715 -20.975 1.00 30.08 456 ASN A CA 1
ATOM 3499 C C . ASN A 1 456 ? 20.000 -57.713 -22.269 1.00 30.08 456 ASN A C 1
ATOM 3501 O O . ASN A 1 456 ? 19.675 -58.389 -23.236 1.00 30.08 456 ASN A O 1
ATOM 3505 N N . ALA A 1 457 ? 21.222 -57.141 -22.218 1.00 31.25 457 ALA A N 1
ATOM 3506 C CA . ALA A 1 457 ? 22.443 -57.751 -21.639 1.00 31.25 457 ALA A CA 1
ATOM 3507 C C . ALA A 1 457 ? 23.719 -56.867 -21.833 1.00 31.25 457 ALA A C 1
ATOM 3509 O O . ALA A 1 457 ? 23.916 -56.356 -22.927 1.00 31.25 457 ALA A O 1
ATOM 3510 N N . SER A 1 458 ? 24.555 -56.753 -20.773 1.00 29.08 458 SER A N 1
ATOM 3511 C CA . SER A 1 458 ? 26.050 -56.612 -20.652 1.00 29.08 458 SER A CA 1
ATOM 3512 C C . SER A 1 458 ? 26.865 -55.719 -21.635 1.00 29.08 458 SER A C 1
ATOM 3514 O O . SER A 1 458 ? 26.631 -55.784 -22.828 1.00 29.08 458 SER A O 1
ATOM 3516 N N . ALA A 1 459 ? 27.921 -54.954 -21.293 1.00 30.50 459 ALA A N 1
ATOM 3517 C CA . ALA A 1 459 ? 28.999 -55.095 -20.292 1.00 30.50 459 ALA A CA 1
ATOM 3518 C C . ALA A 1 459 ? 29.853 -53.789 -20.151 1.00 30.50 459 ALA A C 1
ATOM 3520 O O . ALA A 1 459 ? 29.975 -53.056 -21.124 1.00 30.50 459 ALA A O 1
ATOM 3521 N N . SER A 1 460 ? 30.474 -53.588 -18.969 1.00 29.06 460 SER A N 1
ATOM 3522 C CA . SER A 1 460 ? 31.712 -52.821 -18.629 1.00 29.06 460 SER A CA 1
ATOM 3523 C C . SER A 1 460 ? 31.949 -51.392 -19.164 1.00 29.06 460 SER A C 1
ATOM 3525 O O . SER A 1 460 ? 32.261 -51.234 -20.337 1.00 29.06 460 SER A O 1
ATOM 3527 N N . ASP A 1 461 ? 32.022 -50.389 -18.277 1.00 29.47 461 ASP A N 1
ATOM 3528 C CA . ASP A 1 461 ? 33.306 -49.843 -17.783 1.00 29.47 461 ASP A CA 1
ATOM 3529 C C . ASP A 1 461 ? 33.090 -48.927 -16.556 1.00 29.47 461 ASP A C 1
ATOM 3531 O O . ASP A 1 461 ? 31.985 -48.437 -16.320 1.00 29.47 461 ASP A O 1
ATOM 3535 N N . ALA A 1 462 ? 34.126 -48.767 -15.738 1.00 33.62 462 ALA A N 1
ATOM 3536 C CA . ALA A 1 462 ? 34.097 -48.146 -14.419 1.00 33.62 462 ALA A CA 1
ATOM 3537 C C . ALA A 1 462 ? 34.381 -46.632 -14.440 1.00 33.62 462 ALA A C 1
ATOM 3539 O O . ALA A 1 462 ? 35.411 -46.200 -14.951 1.00 33.62 462 ALA A O 1
ATOM 3540 N N . SER A 1 463 ? 33.544 -45.845 -13.758 1.00 31.59 463 SER A N 1
ATOM 3541 C CA . SER A 1 463 ? 33.954 -44.620 -13.056 1.00 31.59 463 SER A CA 1
ATOM 3542 C C . SER A 1 463 ? 32.897 -44.206 -12.023 1.00 31.59 463 SER A C 1
ATOM 3544 O O . SER A 1 463 ? 31.713 -44.513 -12.150 1.00 31.59 463 SER A O 1
ATOM 3546 N N . GLU A 1 464 ? 33.374 -43.610 -10.933 1.00 41.22 464 GLU A N 1
ATOM 3547 C CA . GLU A 1 464 ? 32.644 -43.299 -9.704 1.00 41.22 464 GLU A CA 1
ATOM 3548 C C . GLU A 1 464 ? 31.542 -42.252 -9.933 1.00 41.22 464 GLU A C 1
ATOM 3550 O O . GLU A 1 464 ? 31.830 -41.092 -10.219 1.00 41.22 464 GLU A O 1
ATOM 3555 N N . ASP A 1 465 ? 30.283 -42.657 -9.758 1.00 33.12 465 ASP A N 1
ATOM 3556 C CA . ASP A 1 465 ? 29.129 -41.759 -9.662 1.00 33.12 465 ASP A CA 1
ATOM 3557 C C . ASP A 1 465 ? 28.237 -42.206 -8.490 1.00 33.12 465 ASP A C 1
ATOM 3559 O O . ASP A 1 465 ? 28.062 -43.408 -8.246 1.00 33.12 465 ASP A O 1
ATOM 3563 N N . GLU A 1 466 ? 27.712 -41.247 -7.720 1.00 45.06 466 GLU A N 1
ATOM 3564 C CA . GLU A 1 466 ? 26.894 -41.485 -6.524 1.00 45.06 466 GLU A CA 1
ATOM 3565 C C . GLU A 1 466 ? 25.563 -42.162 -6.898 1.00 45.06 466 GLU A C 1
ATOM 3567 O O . GLU A 1 466 ? 24.518 -41.544 -7.126 1.00 45.06 466 GLU A O 1
ATOM 3572 N N . GLY A 1 467 ? 25.613 -43.493 -6.943 1.00 36.03 467 GLY A N 1
ATOM 3573 C CA . GLY A 1 467 ? 24.515 -44.358 -7.336 1.00 36.03 467 GLY A CA 1
ATOM 3574 C C . GLY A 1 467 ? 23.272 -44.203 -6.460 1.00 36.03 467 GLY A C 1
ATOM 3575 O O . GLY A 1 467 ? 23.265 -44.495 -5.260 1.00 36.03 467 GLY A O 1
ATOM 3576 N N . HIS A 1 468 ? 22.168 -43.846 -7.114 1.00 47.44 468 HIS A N 1
ATOM 3577 C CA . HIS A 1 468 ? 20.808 -44.005 -6.615 1.00 47.44 468 HIS A CA 1
ATOM 3578 C C . HIS A 1 468 ? 20.512 -45.485 -6.307 1.00 47.44 468 HIS A C 1
ATOM 3580 O O . HIS A 1 468 ? 20.009 -46.232 -7.146 1.00 47.44 468 HIS A O 1
ATOM 3586 N N . ARG A 1 469 ? 20.784 -45.922 -5.070 1.00 48.41 469 ARG A N 1
ATOM 3587 C CA . ARG A 1 469 ? 20.192 -47.151 -4.520 1.00 48.41 469 ARG A CA 1
ATOM 3588 C C . ARG A 1 469 ? 18.684 -46.953 -4.363 1.00 48.41 469 ARG A C 1
ATOM 3590 O O . ARG A 1 469 ? 18.238 -45.945 -3.811 1.00 48.41 469 ARG A O 1
ATOM 3597 N N . ALA A 1 470 ? 17.897 -47.936 -4.801 1.00 45.47 470 ALA A N 1
ATOM 3598 C CA . ALA A 1 470 ? 16.474 -47.993 -4.478 1.00 45.47 470 ALA A CA 1
ATOM 3599 C C . ALA A 1 470 ? 16.301 -47.912 -2.944 1.00 45.47 470 ALA A C 1
ATOM 3601 O O . ALA A 1 470 ? 16.997 -48.636 -2.226 1.00 45.47 470 ALA A O 1
ATOM 3602 N N . PRO A 1 471 ? 15.438 -47.023 -2.417 1.00 54.81 471 PRO A N 1
ATOM 3603 C CA . PRO A 1 471 ? 15.369 -46.775 -0.982 1.00 54.81 471 PRO A CA 1
ATOM 3604 C C . PRO A 1 471 ? 14.911 -48.034 -0.243 1.00 54.81 471 PRO A C 1
ATOM 3606 O O . PRO A 1 471 ? 13.851 -48.587 -0.543 1.00 54.81 471 PRO A O 1
ATOM 3609 N N . SER A 1 472 ? 15.690 -48.468 0.749 1.00 72.75 472 SER A N 1
ATOM 3610 C CA . SER A 1 472 ? 15.283 -49.551 1.641 1.00 72.75 472 SER A CA 1
ATOM 3611 C C . SER A 1 472 ? 14.048 -49.137 2.451 1.00 72.75 472 SER A C 1
ATOM 3613 O O . SER A 1 472 ? 13.775 -47.947 2.646 1.00 72.75 472 SER A O 1
ATOM 3615 N N . SER A 1 473 ? 13.300 -50.111 2.986 1.00 79.62 473 SER A N 1
ATOM 3616 C CA . SER A 1 473 ? 12.173 -49.826 3.891 1.00 79.62 473 SER A CA 1
ATOM 3617 C C . SER A 1 473 ? 12.593 -48.900 5.044 1.00 79.62 473 SER A C 1
ATOM 3619 O O . SER A 1 473 ? 11.826 -48.022 5.443 1.00 79.62 473 SER A O 1
ATOM 3621 N N . THR A 1 474 ? 13.823 -49.053 5.547 1.00 84.62 474 THR A N 1
ATOM 3622 C CA . THR A 1 474 ? 14.413 -48.209 6.595 1.00 84.62 474 THR A CA 1
ATOM 3623 C C . THR A 1 474 ? 14.651 -46.780 6.115 1.00 84.62 474 THR A C 1
ATOM 3625 O O . THR A 1 474 ? 14.270 -45.849 6.822 1.00 84.62 474 THR A O 1
ATOM 3628 N N . ASP A 1 475 ? 15.167 -46.575 4.900 1.00 87.00 475 ASP A N 1
ATOM 3629 C CA . ASP A 1 475 ? 15.394 -45.232 4.336 1.00 87.00 475 ASP A CA 1
ATOM 3630 C C . ASP A 1 475 ? 14.088 -44.449 4.186 1.00 87.00 475 ASP A C 1
ATOM 3632 O O . ASP A 1 475 ? 14.023 -43.242 4.442 1.00 87.00 475 ASP A O 1
ATOM 3636 N N . VAL A 1 476 ? 13.009 -45.140 3.808 1.00 88.88 476 VAL A N 1
ATOM 3637 C CA . VAL A 1 476 ? 11.670 -44.546 3.743 1.00 88.88 476 VAL A CA 1
ATOM 3638 C C . VAL A 1 476 ? 11.204 -44.109 5.133 1.00 88.88 476 VAL A C 1
ATOM 3640 O O . VAL A 1 476 ? 10.681 -43.000 5.278 1.00 88.88 476 VAL A O 1
ATOM 3643 N N . MET A 1 477 ? 11.413 -44.937 6.161 1.00 91.25 477 MET A N 1
ATOM 3644 C CA . MET A 1 477 ? 11.066 -44.598 7.546 1.00 91.25 477 MET A CA 1
ATOM 3645 C C . MET A 1 477 ? 11.904 -43.434 8.084 1.00 91.25 477 MET A C 1
ATOM 3647 O O . MET A 1 477 ? 11.342 -42.527 8.694 1.00 91.25 477 MET A O 1
ATOM 3651 N N . VAL A 1 478 ? 13.206 -43.382 7.790 1.00 94.25 478 VAL A N 1
ATOM 3652 C CA . VAL A 1 478 ? 14.076 -42.251 8.157 1.00 94.25 478 VAL A CA 1
ATOM 3653 C C . VAL A 1 478 ? 13.572 -40.958 7.512 1.00 94.25 478 VAL A C 1
ATOM 3655 O O . VAL A 1 478 ? 13.349 -39.968 8.208 1.00 94.25 478 VAL A O 1
ATOM 3658 N N . LYS A 1 479 ? 13.270 -40.965 6.206 1.00 92.75 479 LYS A N 1
ATOM 3659 C CA . LYS A 1 479 ? 12.702 -39.791 5.514 1.00 92.75 479 LYS A CA 1
ATOM 3660 C C . LYS A 1 479 ? 11.346 -39.368 6.095 1.00 92.75 479 LYS A C 1
ATOM 3662 O O . LYS A 1 479 ? 11.078 -38.171 6.189 1.00 92.75 479 LYS A O 1
ATOM 3667 N N . LYS A 1 480 ? 10.486 -40.317 6.490 1.00 94.06 480 LYS A N 1
ATOM 3668 C CA . LYS A 1 480 ? 9.211 -40.024 7.172 1.00 94.06 480 LYS A CA 1
ATOM 3669 C C . LYS A 1 480 ? 9.432 -39.399 8.553 1.00 94.06 480 LYS A C 1
ATOM 3671 O O . LYS A 1 480 ? 8.742 -38.439 8.882 1.00 94.06 480 LYS A O 1
ATOM 3676 N N . MET A 1 481 ? 10.396 -39.901 9.327 1.00 95.31 481 MET A N 1
ATOM 3677 C CA . MET A 1 481 ? 10.763 -39.364 10.641 1.00 95.31 481 MET A CA 1
ATOM 3678 C C . MET A 1 481 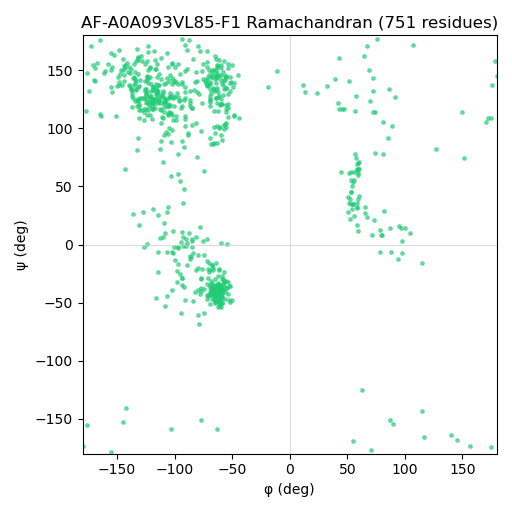? 11.253 -37.915 10.532 1.00 95.31 481 MET A C 1
ATOM 3680 O O . MET A 1 481 ? 10.769 -37.050 11.257 1.00 95.31 481 MET A O 1
ATOM 3684 N N . VAL A 1 482 ? 12.149 -37.634 9.579 1.00 96.19 482 VAL A N 1
ATOM 3685 C CA . VAL A 1 482 ? 12.667 -36.281 9.310 1.00 96.19 482 VAL A CA 1
ATOM 3686 C C . VAL A 1 482 ? 11.540 -35.338 8.882 1.00 96.19 482 VAL A C 1
ATOM 3688 O O . VAL A 1 482 ? 11.426 -34.238 9.414 1.00 96.19 482 VAL A O 1
ATOM 3691 N N . ARG A 1 483 ? 10.649 -35.772 7.979 1.00 95.44 483 ARG A N 1
ATOM 3692 C CA . ARG A 1 483 ? 9.480 -34.971 7.568 1.00 95.44 483 ARG A CA 1
ATOM 3693 C C . ARG A 1 483 ? 8.533 -34.672 8.729 1.00 95.44 483 ARG A C 1
ATOM 3695 O O . ARG A 1 483 ? 8.061 -33.543 8.849 1.00 95.44 483 ARG A O 1
ATOM 3702 N N . LEU A 1 484 ? 8.262 -35.659 9.585 1.00 94.75 484 LEU A N 1
ATOM 3703 C CA . LEU A 1 484 ? 7.463 -35.450 10.792 1.00 94.75 484 LEU A CA 1
ATOM 3704 C C . LEU A 1 484 ? 8.136 -34.423 11.709 1.00 94.75 484 LEU A C 1
ATOM 3706 O O . LEU A 1 484 ? 7.467 -33.502 12.155 1.00 94.75 484 LEU A O 1
ATOM 3710 N N . ALA A 1 485 ? 9.449 -34.532 11.925 1.00 94.88 485 ALA A N 1
ATOM 3711 C CA . ALA A 1 485 ? 10.199 -33.596 12.754 1.00 94.88 485 ALA A CA 1
ATOM 3712 C C . ALA A 1 485 ? 10.118 -32.151 12.228 1.00 94.88 485 ALA A C 1
ATOM 3714 O O . ALA A 1 485 ? 9.684 -31.262 12.957 1.00 94.88 485 ALA A O 1
ATOM 3715 N N . LEU A 1 486 ? 10.450 -31.928 10.952 1.00 91.94 486 LEU A N 1
ATOM 3716 C CA . LEU A 1 486 ? 10.454 -30.591 10.345 1.00 91.94 486 LEU A CA 1
ATOM 3717 C C . LEU A 1 486 ? 9.052 -29.963 10.292 1.00 91.94 486 LEU A C 1
ATOM 3719 O O . LEU A 1 486 ? 8.886 -28.789 10.611 1.00 91.94 486 LEU A O 1
ATOM 3723 N N . SER A 1 487 ? 8.025 -30.742 9.936 1.00 90.56 487 SER A N 1
ATOM 3724 C CA . SER A 1 487 ? 6.641 -30.241 9.900 1.00 90.56 487 SER A CA 1
ATOM 3725 C C . SER A 1 487 ? 6.082 -29.940 11.293 1.00 90.56 487 SER A C 1
ATOM 3727 O O . SER A 1 487 ? 5.349 -28.965 11.465 1.00 90.56 487 SER A O 1
ATOM 3729 N N . SER A 1 488 ? 6.435 -30.746 12.300 1.00 90.62 488 SER A N 1
ATOM 3730 C CA . SER A 1 488 ? 6.084 -30.475 13.693 1.00 90.62 488 SER A CA 1
ATOM 3731 C C . SER A 1 488 ? 6.766 -29.218 14.219 1.00 90.62 488 SER A C 1
ATOM 3733 O O . SER A 1 488 ? 6.112 -28.458 14.927 1.00 90.62 488 SER A O 1
ATOM 3735 N N . GLU A 1 489 ? 8.019 -28.959 13.838 1.00 88.12 489 GLU A N 1
ATOM 3736 C CA . GLU A 1 489 ? 8.709 -27.728 14.227 1.00 88.12 489 GLU A CA 1
ATOM 3737 C C . GLU A 1 489 ? 8.089 -26.494 13.581 1.00 88.12 489 GLU A C 1
ATOM 3739 O O . GLU A 1 489 ? 7.734 -25.548 14.279 1.00 88.12 489 GLU A O 1
ATOM 3744 N N . TYR A 1 490 ? 7.826 -26.557 12.273 1.00 85.62 490 TYR A N 1
ATOM 3745 C CA . TYR A 1 490 ? 7.127 -25.494 11.554 1.00 85.62 490 TYR A CA 1
ATOM 3746 C C . TYR A 1 490 ? 5.772 -25.145 12.199 1.00 85.62 490 TYR A C 1
ATOM 3748 O O . TYR A 1 490 ? 5.396 -23.979 12.293 1.00 85.62 490 TYR A O 1
ATOM 3756 N N . ALA A 1 491 ? 5.044 -26.144 12.708 1.00 85.94 491 ALA A N 1
ATOM 3757 C CA . ALA A 1 491 ? 3.768 -25.955 13.399 1.00 85.94 491 ALA A CA 1
ATOM 3758 C C . ALA A 1 491 ? 3.884 -25.720 14.922 1.00 85.94 491 ALA A C 1
ATOM 3760 O O . ALA A 1 491 ? 2.854 -25.619 15.591 1.00 85.94 491 ALA A O 1
ATOM 3761 N N . ARG A 1 492 ? 5.100 -25.684 15.481 1.00 87.88 492 ARG A N 1
ATOM 3762 C CA . ARG A 1 492 ? 5.400 -25.649 16.924 1.00 87.88 492 ARG A CA 1
ATOM 3763 C C . ARG A 1 492 ? 4.693 -26.735 17.760 1.00 87.88 492 ARG A C 1
ATOM 3765 O O . ARG A 1 492 ? 4.351 -26.529 18.926 1.00 87.88 492 ARG A O 1
ATOM 3772 N N . LEU A 1 493 ? 4.514 -27.931 17.205 1.00 87.94 493 LEU A N 1
ATOM 3773 C CA . LEU A 1 493 ? 3.843 -29.046 17.879 1.00 87.94 493 LEU A CA 1
ATOM 3774 C C . LEU A 1 493 ? 4.835 -30.044 18.500 1.00 87.94 493 LEU A C 1
ATOM 3776 O O . LEU A 1 493 ? 5.818 -30.410 17.858 1.00 87.94 493 LEU A O 1
ATOM 3780 N N . PRO A 1 494 ? 4.561 -30.567 19.711 1.00 88.69 494 PRO A N 1
ATOM 3781 C CA . PRO A 1 494 ? 5.360 -31.643 20.287 1.00 88.69 494 PRO A CA 1
ATOM 3782 C C . PRO A 1 494 ? 5.146 -32.960 19.527 1.00 88.69 494 PRO A C 1
ATOM 3784 O O . PRO A 1 494 ? 4.016 -33.348 19.228 1.00 88.69 494 PRO A O 1
ATOM 3787 N N . ILE A 1 495 ? 6.231 -33.692 19.283 1.00 92.31 495 ILE A N 1
ATOM 3788 C CA . ILE A 1 495 ? 6.243 -34.974 18.569 1.00 92.31 495 ILE A CA 1
ATOM 3789 C C . ILE A 1 495 ? 6.085 -36.102 19.590 1.00 92.31 495 ILE A C 1
ATOM 3791 O O . ILE A 1 495 ? 6.997 -36.349 20.375 1.00 92.31 495 ILE A O 1
ATOM 3795 N N . ARG A 1 496 ? 4.952 -36.811 19.613 1.00 90.56 496 ARG A N 1
ATOM 3796 C CA . ARG A 1 496 ? 4.709 -37.887 20.597 1.00 90.56 496 ARG A CA 1
ATOM 3797 C C . ARG A 1 496 ? 5.202 -39.245 20.096 1.00 90.56 496 ARG A C 1
ATOM 3799 O O . ARG A 1 496 ? 5.148 -39.538 18.901 1.00 90.56 496 ARG A O 1
ATOM 3806 N N . ARG A 1 497 ? 5.602 -40.141 21.010 1.00 88.31 497 ARG A N 1
ATOM 3807 C CA . ARG A 1 497 ? 6.004 -41.524 20.663 1.00 88.31 497 ARG A CA 1
ATOM 3808 C C . ARG A 1 497 ? 4.902 -42.297 19.930 1.00 88.31 497 ARG A C 1
ATOM 3810 O O . ARG A 1 497 ? 5.208 -43.134 19.075 1.00 88.31 497 ARG A O 1
ATOM 3817 N N . THR A 1 498 ? 3.642 -42.008 20.246 1.00 88.12 498 THR A N 1
ATOM 3818 C CA . THR A 1 498 ? 2.458 -42.563 19.575 1.00 88.12 498 THR A CA 1
ATOM 3819 C C . THR A 1 498 ? 2.364 -42.110 18.121 1.00 88.12 498 THR A C 1
ATOM 3821 O O . THR A 1 498 ? 2.150 -42.943 17.245 1.00 88.12 498 THR A O 1
ATOM 3824 N N . ASP A 1 499 ? 2.626 -40.830 17.843 1.00 89.56 499 ASP A N 1
ATOM 3825 C CA . ASP A 1 499 ? 2.579 -40.271 16.488 1.00 89.56 499 ASP A CA 1
ATOM 3826 C C . ASP A 1 499 ? 3.691 -40.846 15.613 1.00 89.56 499 ASP A C 1
ATOM 3828 O O . ASP A 1 499 ? 3.453 -41.186 14.458 1.00 89.56 499 ASP A O 1
ATOM 3832 N N . ILE A 1 500 ? 4.889 -41.029 16.178 1.00 91.19 500 ILE A N 1
ATOM 3833 C CA . ILE A 1 500 ? 6.000 -41.700 15.490 1.00 91.19 500 ILE A CA 1
ATOM 3834 C C . ILE A 1 500 ? 5.621 -43.149 15.156 1.00 91.19 500 ILE A C 1
ATOM 3836 O O . ILE A 1 500 ? 5.851 -43.613 14.042 1.00 91.19 500 ILE A O 1
ATOM 3840 N N . SER A 1 501 ? 4.999 -43.867 16.095 1.00 89.31 501 SER A N 1
ATOM 3841 C CA . SER A 1 501 ? 4.566 -45.248 15.844 1.00 89.31 501 SER A CA 1
ATOM 3842 C C . SER A 1 501 ? 3.544 -45.311 14.709 1.00 89.31 501 SER A C 1
ATOM 3844 O O . SER A 1 501 ? 3.730 -46.079 13.773 1.00 89.31 501 SER A O 1
ATOM 3846 N N . ALA A 1 502 ? 2.522 -44.455 14.745 1.00 88.62 502 ALA A N 1
ATOM 3847 C CA . ALA A 1 502 ? 1.443 -44.459 13.762 1.00 88.62 502 ALA A CA 1
ATOM 3848 C C . ALA A 1 502 ? 1.875 -43.947 12.376 1.00 88.62 502 ALA A C 1
ATOM 3850 O O . ALA A 1 502 ? 1.513 -44.534 11.361 1.00 88.62 502 ALA A O 1
ATOM 3851 N N . LYS A 1 503 ? 2.646 -42.854 12.312 1.00 90.00 503 LYS A N 1
ATOM 3852 C CA . LYS A 1 503 ? 2.943 -42.140 11.054 1.00 90.00 503 LYS A CA 1
ATOM 3853 C C . LYS A 1 503 ? 4.260 -42.558 10.400 1.00 90.00 503 LYS A C 1
ATOM 3855 O O . LYS A 1 503 ? 4.418 -42.387 9.191 1.00 90.00 503 LYS A O 1
ATOM 3860 N N . VAL A 1 504 ? 5.214 -43.070 11.180 1.00 91.06 504 VAL A N 1
ATOM 3861 C CA . VAL A 1 504 ? 6.566 -43.397 10.697 1.00 91.06 504 VAL A CA 1
ATOM 3862 C C . VAL A 1 504 ? 6.774 -44.905 10.618 1.00 91.06 504 VAL A C 1
ATOM 3864 O O . VAL A 1 504 ? 7.156 -45.394 9.559 1.00 91.06 504 VAL A O 1
ATOM 3867 N N . LEU A 1 505 ? 6.515 -45.624 11.714 1.00 87.19 505 LEU A N 1
ATOM 3868 C CA . LEU A 1 505 ? 6.920 -47.027 11.872 1.00 87.19 505 LEU A CA 1
ATOM 3869 C C . LEU A 1 505 ? 5.841 -48.049 11.461 1.00 87.19 505 LEU A C 1
ATOM 3871 O O . LEU A 1 505 ? 6.185 -49.151 11.043 1.00 87.19 505 LEU A O 1
ATOM 3875 N N . GLY A 1 506 ? 4.553 -47.712 11.576 1.00 80.88 506 GLY A N 1
ATOM 3876 C CA . GLY A 1 506 ? 3.443 -48.652 11.361 1.00 80.88 506 GLY A CA 1
ATOM 3877 C C . GLY A 1 506 ? 3.309 -49.710 12.470 1.00 80.88 506 GLY A C 1
ATOM 3878 O O . GLY A 1 506 ? 4.047 -49.693 13.457 1.00 80.88 506 GLY A O 1
ATOM 3879 N N . GLU A 1 507 ? 2.365 -50.646 12.313 1.00 71.44 507 GLU A N 1
ATOM 3880 C CA . GLU A 1 507 ? 1.999 -51.633 13.350 1.00 71.44 507 GLU A CA 1
ATOM 3881 C C . GLU A 1 507 ? 3.147 -52.578 13.753 1.00 71.44 507 GLU A C 1
ATOM 3883 O O . GLU A 1 507 ? 3.261 -52.945 14.921 1.00 71.44 507 GLU A O 1
ATOM 3888 N N . GLN A 1 508 ? 4.046 -52.929 12.824 1.00 65.81 508 GLN A N 1
ATOM 3889 C CA . GLN A 1 508 ? 5.160 -53.859 13.078 1.00 65.81 508 GLN A CA 1
ATOM 3890 C C . GLN A 1 508 ? 6.530 -53.174 13.278 1.00 65.81 508 GLN A C 1
ATOM 3892 O O . GLN A 1 508 ? 7.501 -53.827 13.665 1.00 65.81 508 GLN A O 1
ATOM 3897 N N . GLY A 1 509 ? 6.636 -51.855 13.078 1.00 72.31 509 GLY A N 1
ATOM 3898 C CA . GLY A 1 509 ? 7.920 -51.138 13.065 1.00 72.31 509 GLY A CA 1
ATOM 3899 C C . GLY A 1 509 ? 8.457 -50.704 14.435 1.00 72.31 509 GLY A C 1
ATOM 3900 O O . GLY A 1 509 ? 9.506 -50.064 14.512 1.00 72.31 509 GLY A O 1
ATOM 3901 N N . ALA A 1 510 ? 7.789 -51.041 15.545 1.00 77.25 510 ALA A N 1
ATOM 3902 C CA . ALA A 1 510 ? 8.192 -50.591 16.885 1.00 77.25 510 ALA A CA 1
ATOM 3903 C C . ALA A 1 510 ? 9.632 -50.998 17.264 1.00 77.25 510 ALA A C 1
ATOM 3905 O O . ALA A 1 510 ? 10.329 -50.227 17.928 1.00 77.25 510 ALA A O 1
ATOM 3906 N N . ARG A 1 511 ? 10.095 -52.169 16.797 1.00 82.19 511 ARG A N 1
ATOM 3907 C CA . ARG A 1 511 ? 11.457 -52.691 17.030 1.00 82.19 511 ARG A CA 1
ATOM 3908 C C . ARG A 1 511 ? 12.545 -51.899 16.296 1.00 82.19 511 ARG A C 1
ATOM 3910 O O . ARG A 1 511 ? 13.696 -51.922 16.712 1.00 82.19 511 ARG A O 1
ATOM 3917 N N . GLN A 1 512 ? 12.181 -51.175 15.240 1.00 85.69 512 GLN A N 1
ATOM 3918 C CA . GLN A 1 512 ? 13.108 -50.400 14.411 1.00 85.69 512 GLN A CA 1
ATOM 3919 C C . GLN A 1 512 ? 13.236 -48.941 14.866 1.00 85.69 512 GLN A C 1
ATOM 3921 O O . GLN A 1 512 ? 14.040 -48.203 14.304 1.00 85.69 512 GLN A O 1
ATOM 3926 N N . PHE A 1 513 ? 12.498 -48.524 15.905 1.00 89.81 513 PHE A N 1
ATOM 3927 C CA . PHE A 1 513 ? 12.504 -47.141 16.388 1.00 89.81 513 PHE A CA 1
ATOM 3928 C C . PHE A 1 513 ? 13.911 -46.613 16.654 1.00 89.81 513 PHE A C 1
ATOM 3930 O O . PHE A 1 513 ? 14.227 -45.536 16.175 1.00 89.81 513 PHE A O 1
ATOM 3937 N N . LYS A 1 514 ? 14.751 -47.359 17.386 1.00 91.50 514 LYS A N 1
ATOM 3938 C CA . LYS A 1 514 ? 16.096 -46.889 17.751 1.00 91.50 514 LYS A CA 1
ATOM 3939 C C . LYS A 1 514 ? 16.946 -46.618 16.508 1.00 91.50 514 LYS A C 1
ATOM 3941 O O . LYS A 1 514 ? 17.461 -45.521 16.360 1.00 91.50 514 LYS A O 1
ATOM 3946 N N . LEU A 1 515 ? 16.998 -47.582 15.587 1.00 92.44 515 LEU A N 1
ATOM 3947 C CA . LEU A 1 515 ? 17.737 -47.453 14.331 1.00 92.44 515 LEU A CA 1
ATOM 3948 C C . LEU A 1 515 ? 17.234 -46.264 13.498 1.00 92.44 515 LEU A C 1
ATOM 3950 O O . LEU A 1 515 ? 18.021 -45.421 13.086 1.00 92.44 515 LEU A O 1
ATOM 3954 N N . VAL A 1 516 ? 15.917 -46.166 13.286 1.00 93.44 516 VAL A N 1
ATOM 3955 C CA . VAL A 1 516 ? 15.310 -45.084 12.492 1.00 93.44 516 VAL A CA 1
ATOM 3956 C C . VAL A 1 516 ? 15.509 -43.720 13.156 1.00 93.44 516 VAL A C 1
ATOM 3958 O O . VAL A 1 516 ? 15.767 -42.738 12.465 1.00 93.44 516 VAL A O 1
ATOM 3961 N N . PHE A 1 517 ? 15.394 -43.645 14.482 1.00 95.00 517 PHE A N 1
ATOM 3962 C CA . PHE A 1 517 ? 15.587 -42.419 15.251 1.00 95.00 517 PHE A CA 1
ATOM 3963 C C . PHE A 1 517 ? 17.040 -41.941 15.176 1.00 95.00 517 PHE A C 1
ATOM 3965 O O . PHE A 1 517 ? 17.273 -40.769 14.890 1.00 95.00 517 PHE A O 1
ATOM 3972 N N . ASP A 1 518 ? 18.005 -42.841 15.374 1.00 95.62 518 ASP A N 1
ATOM 3973 C CA . ASP A 1 518 ? 19.432 -42.512 15.351 1.00 95.62 518 ASP A CA 1
ATOM 3974 C C . ASP A 1 518 ? 19.876 -42.046 13.951 1.00 95.62 518 ASP A C 1
ATOM 3976 O O . ASP A 1 518 ? 20.569 -41.033 13.828 1.00 95.62 518 ASP A O 1
ATOM 3980 N N . GLU A 1 519 ? 19.412 -42.703 12.883 1.00 95.50 519 GLU A N 1
ATOM 3981 C CA . GLU A 1 519 ? 19.688 -42.267 11.506 1.00 95.50 519 GLU A CA 1
ATOM 3982 C C . GLU A 1 519 ? 18.979 -40.950 11.151 1.00 95.50 519 GLU A C 1
ATOM 3984 O O . GLU A 1 519 ? 19.580 -40.061 10.545 1.00 95.50 519 GLU A O 1
ATOM 3989 N N . ALA A 1 520 ? 17.730 -40.752 11.585 1.00 96.31 520 ALA A N 1
ATOM 3990 C CA . ALA A 1 520 ? 17.034 -39.481 11.389 1.00 96.31 520 ALA A CA 1
ATOM 3991 C C . ALA A 1 520 ? 17.736 -38.319 12.110 1.00 96.31 520 ALA A C 1
ATOM 3993 O O . ALA A 1 520 ? 17.827 -37.227 11.551 1.00 96.31 520 ALA A O 1
ATOM 3994 N N . GLN A 1 521 ? 18.289 -38.551 13.305 1.00 96.81 521 GLN A N 1
ATOM 3995 C CA . GLN A 1 521 ? 19.084 -37.555 14.028 1.00 96.81 521 GLN A CA 1
ATOM 3996 C C . GLN A 1 521 ? 20.355 -37.163 13.270 1.00 96.81 521 GLN A C 1
ATOM 3998 O O . GLN A 1 521 ? 20.711 -35.985 13.256 1.00 96.81 521 GLN A O 1
ATOM 4003 N N . LYS A 1 522 ? 21.030 -38.111 12.603 1.00 96.00 522 LYS A N 1
ATOM 4004 C CA . LYS A 1 522 ? 22.183 -37.796 11.740 1.00 96.00 522 LYS A CA 1
ATOM 4005 C C . LYS A 1 522 ? 21.772 -36.900 10.575 1.00 96.00 522 LYS A C 1
ATOM 4007 O O . LYS A 1 522 ? 22.432 -35.895 10.323 1.00 96.00 522 LYS A O 1
ATOM 4012 N N . VAL A 1 523 ? 20.662 -37.222 9.906 1.00 96.06 523 VAL A N 1
ATOM 4013 C CA . VAL A 1 523 ? 20.144 -36.422 8.784 1.00 96.06 523 VAL A CA 1
ATOM 4014 C C . VAL A 1 523 ? 19.751 -35.016 9.236 1.00 96.06 523 VAL A C 1
ATOM 4016 O O . VAL A 1 523 ? 20.145 -34.046 8.592 1.00 96.06 523 VAL A O 1
ATOM 4019 N N . LEU A 1 524 ? 19.017 -34.890 10.346 1.00 95.44 524 LEU A N 1
ATOM 4020 C CA . LEU A 1 524 ? 18.622 -33.594 10.904 1.00 95.44 524 LEU A CA 1
ATOM 4021 C C . LEU A 1 524 ? 19.843 -32.730 11.238 1.00 95.44 524 LEU A C 1
ATOM 4023 O O . LEU A 1 524 ? 19.878 -31.562 10.857 1.00 95.44 524 LEU A O 1
ATOM 4027 N N . ARG A 1 525 ? 20.878 -33.303 11.863 1.00 95.12 525 ARG A N 1
ATOM 4028 C CA . ARG A 1 525 ? 22.088 -32.549 12.221 1.00 95.12 525 ARG A CA 1
ATOM 4029 C C . ARG A 1 525 ? 22.895 -32.137 10.999 1.00 95.12 525 ARG A C 1
ATOM 4031 O O . ARG A 1 525 ? 23.229 -30.968 10.863 1.00 95.12 525 ARG A O 1
ATOM 4038 N N . HIS A 1 526 ? 23.193 -33.084 10.110 1.00 92.00 526 HIS A N 1
ATOM 4039 C CA . HIS A 1 526 ? 24.109 -32.850 8.995 1.00 92.00 526 HIS A CA 1
ATOM 4040 C C . HIS A 1 526 ? 23.487 -32.002 7.881 1.00 92.00 526 HIS A C 1
ATOM 4042 O O . HIS A 1 526 ? 24.183 -31.209 7.256 1.00 92.00 526 HIS A O 1
ATOM 4048 N N . ARG A 1 527 ? 22.197 -32.192 7.575 1.00 92.00 527 ARG A N 1
ATOM 4049 C CA . ARG A 1 527 ? 21.551 -31.502 6.444 1.00 92.00 527 ARG A CA 1
ATOM 4050 C C . ARG A 1 527 ? 20.769 -30.266 6.855 1.00 92.00 527 ARG A C 1
ATOM 4052 O O . ARG A 1 527 ? 20.679 -29.336 6.067 1.00 92.00 527 ARG A O 1
ATOM 4059 N N . PHE A 1 528 ? 20.189 -30.271 8.053 1.00 89.00 528 PHE A N 1
ATOM 4060 C CA . PHE A 1 528 ? 19.277 -29.213 8.492 1.00 89.00 528 PHE A CA 1
ATOM 4061 C C . PHE A 1 528 ? 19.823 -28.394 9.664 1.00 89.00 528 PHE A C 1
ATOM 4063 O O . PHE A 1 528 ? 19.191 -27.417 10.050 1.00 89.00 528 PHE A O 1
ATOM 4070 N N . GLY A 1 529 ? 20.965 -28.771 10.255 1.00 91.12 529 GLY A N 1
ATOM 4071 C CA . GLY A 1 529 ? 21.484 -28.095 11.445 1.00 91.12 529 GLY A CA 1
ATOM 4072 C C . GLY A 1 529 ? 20.488 -28.128 12.607 1.00 91.12 529 GLY A C 1
ATOM 4073 O O . GLY A 1 529 ? 20.350 -27.146 13.334 1.00 91.12 529 GLY A O 1
ATOM 4074 N N . MET A 1 530 ? 19.744 -29.227 12.749 1.00 93.06 530 MET A N 1
ATOM 4075 C CA . MET A 1 530 ? 18.700 -29.404 13.757 1.00 93.06 530 MET A CA 1
ATOM 4076 C C . MET A 1 530 ? 18.845 -30.744 14.476 1.00 93.06 530 MET A C 1
ATOM 4078 O O . MET A 1 530 ? 19.473 -31.677 13.982 1.00 93.06 530 MET A O 1
ATOM 4082 N N . GLN A 1 531 ? 18.225 -30.879 15.643 1.00 95.19 531 GLN A N 1
ATOM 4083 C CA . GLN A 1 531 ? 18.115 -32.165 16.325 1.00 95.19 531 GLN A CA 1
ATOM 4084 C C . GLN A 1 531 ? 16.811 -32.286 17.101 1.00 95.19 531 GLN A C 1
ATOM 4086 O O . GLN A 1 531 ? 16.283 -31.303 17.618 1.00 95.19 531 GLN A O 1
ATOM 4091 N N . MET A 1 532 ? 16.317 -33.514 17.230 1.00 95.12 532 MET A N 1
ATOM 4092 C CA . MET A 1 532 ? 15.213 -33.823 18.130 1.00 95.12 532 MET A CA 1
ATOM 4093 C C . MET A 1 532 ? 15.722 -33.921 19.571 1.00 95.12 532 MET A C 1
ATOM 4095 O O . MET A 1 532 ? 16.668 -34.661 19.846 1.00 95.12 532 MET A O 1
ATOM 4099 N N . ILE A 1 533 ? 15.072 -33.223 20.498 1.00 92.75 533 ILE A N 1
ATOM 4100 C CA . ILE A 1 533 ? 15.380 -33.235 21.934 1.00 92.75 533 ILE A CA 1
ATOM 4101 C C . ILE A 1 533 ? 14.164 -33.756 22.693 1.00 92.75 533 ILE A C 1
ATOM 4103 O O . ILE A 1 533 ? 13.033 -33.361 22.412 1.00 92.75 533 ILE A O 1
ATOM 4107 N N . GLU A 1 534 ? 14.387 -34.686 23.625 1.00 92.50 534 GLU A N 1
ATOM 4108 C CA . GLU A 1 534 ? 13.322 -35.231 24.470 1.00 92.50 534 GLU A CA 1
ATOM 4109 C C . GLU A 1 534 ? 12.842 -34.151 25.448 1.00 92.50 534 GLU A C 1
ATOM 4111 O O . GLU A 1 534 ? 13.631 -33.561 26.183 1.00 92.50 534 GLU A O 1
ATOM 4116 N N . LEU A 1 535 ? 11.538 -33.884 25.442 1.00 88.88 535 LEU A N 1
ATOM 4117 C CA . LEU A 1 535 ? 10.909 -32.938 26.352 1.00 88.88 535 LEU A CA 1
ATOM 4118 C C . LEU A 1 535 ? 10.798 -33.549 27.760 1.00 88.88 535 LEU A C 1
ATOM 4120 O O . LEU A 1 535 ? 10.450 -34.730 27.878 1.00 88.88 535 LEU A O 1
ATOM 4124 N N . PRO A 1 536 ? 10.994 -32.758 28.831 1.00 85.38 536 PRO A N 1
ATOM 4125 C CA . PRO A 1 536 ? 10.752 -33.211 30.195 1.00 85.38 536 PRO A CA 1
ATOM 4126 C C . PRO A 1 536 ? 9.324 -33.734 30.380 1.00 85.38 536 PRO A C 1
ATOM 4128 O O . PRO A 1 536 ? 8.363 -33.189 29.827 1.00 85.38 536 PRO A O 1
ATOM 4131 N N . ALA A 1 537 ? 9.164 -34.773 31.201 1.00 75.94 537 ALA A N 1
ATOM 4132 C CA . ALA A 1 537 ? 7.836 -35.249 31.568 1.00 75.94 537 ALA A CA 1
ATOM 4133 C C . ALA A 1 537 ? 7.046 -34.123 32.254 1.00 75.94 537 ALA A C 1
ATOM 4135 O O . ALA A 1 537 ? 7.584 -33.385 33.081 1.00 75.94 537 ALA A O 1
ATOM 4136 N N . LYS A 1 538 ? 5.755 -33.997 31.922 1.00 71.25 538 LYS A N 1
ATOM 4137 C CA . LYS A 1 538 ? 4.871 -33.037 32.593 1.00 71.25 538 LYS A CA 1
ATOM 4138 C C . LYS A 1 538 ? 4.848 -33.329 34.094 1.00 71.25 538 LYS A C 1
ATOM 4140 O O . LYS A 1 538 ? 4.605 -34.470 34.497 1.00 71.25 538 LYS A O 1
ATOM 4145 N N . GLU A 1 539 ? 5.089 -32.302 34.903 1.00 69.25 539 GLU A N 1
ATOM 4146 C CA . GLU A 1 539 ? 5.037 -32.425 36.356 1.00 69.25 539 GLU A CA 1
ATOM 4147 C C . GLU A 1 539 ? 3.619 -32.784 36.804 1.00 69.25 539 GLU A C 1
ATOM 4149 O O . GLU A 1 539 ? 2.625 -32.239 36.321 1.00 69.25 539 GLU A O 1
ATOM 4154 N N . LYS A 1 540 ? 3.530 -33.748 37.719 1.00 68.44 540 LYS A N 1
ATOM 4155 C CA . LYS A 1 540 ? 2.268 -34.217 38.291 1.00 68.44 540 LYS A CA 1
ATOM 4156 C C . LYS A 1 540 ? 2.016 -33.434 39.569 1.00 68.44 540 LYS A C 1
ATOM 4158 O O . LYS A 1 540 ? 2.495 -33.806 40.642 1.00 68.44 540 LYS A O 1
ATOM 4163 N N . VAL A 1 541 ? 1.342 -32.302 39.425 1.00 63.09 541 VAL A N 1
ATOM 4164 C CA . VAL A 1 541 ? 1.261 -31.299 40.495 1.00 63.09 541 VAL A CA 1
ATOM 4165 C C . VAL A 1 541 ? 0.011 -31.494 41.352 1.00 63.09 541 VAL A C 1
ATOM 4167 O O . VAL A 1 541 ? 0.112 -31.404 42.572 1.00 63.09 541 VAL A O 1
ATOM 4170 N N . THR A 1 542 ? -1.102 -31.919 40.748 1.00 65.00 542 THR A N 1
ATOM 4171 C CA . THR A 1 542 ? -2.364 -32.161 41.470 1.00 65.00 542 THR A CA 1
ATOM 4172 C C . THR A 1 542 ? -2.302 -33.394 42.381 1.00 65.00 542 THR A C 1
ATOM 4174 O O . THR A 1 542 ? -1.622 -34.385 42.075 1.00 65.00 542 THR A O 1
ATOM 4177 N N . ILE A 1 543 ? -3.059 -33.387 43.485 1.00 61.31 543 ILE A N 1
ATOM 4178 C CA . ILE A 1 543 ? -3.147 -34.522 44.432 1.00 61.31 543 ILE A CA 1
ATOM 4179 C C . ILE A 1 543 ? -3.591 -35.803 43.707 1.00 61.31 543 ILE A C 1
ATOM 4181 O O . ILE A 1 543 ? -3.043 -36.887 43.928 1.00 61.31 543 ILE A O 1
ATOM 4185 N N . THR A 1 544 ? -4.544 -35.675 42.788 1.00 67.12 544 THR A N 1
ATOM 4186 C CA . THR A 1 544 ? -5.090 -36.766 41.975 1.00 67.12 544 THR A CA 1
ATOM 4187 C C . THR A 1 544 ? -4.035 -37.345 41.030 1.00 67.12 544 THR A C 1
ATOM 4189 O O . THR A 1 544 ? -3.884 -38.565 40.946 1.00 67.12 544 THR A O 1
ATOM 4192 N N . GLN A 1 545 ? -3.236 -36.495 40.372 1.00 68.56 545 GLN A N 1
ATOM 4193 C CA . GLN A 1 545 ? -2.142 -36.937 39.499 1.00 68.56 545 GLN A CA 1
ATOM 4194 C C . GLN A 1 545 ? -0.996 -37.584 40.286 1.00 68.56 545 GLN A C 1
ATOM 4196 O O . GLN A 1 545 ? -0.425 -38.567 39.809 1.00 68.56 545 GLN A O 1
ATOM 4201 N N . ARG A 1 546 ? -0.666 -37.083 41.486 1.00 66.56 546 ARG A N 1
ATOM 4202 C CA . ARG A 1 546 ? 0.357 -37.681 42.365 1.00 66.56 546 ARG A CA 1
ATOM 4203 C C . ARG A 1 546 ? -0.063 -39.069 42.853 1.00 66.56 546 ARG A C 1
ATOM 4205 O O . ARG A 1 546 ? 0.722 -40.008 42.748 1.00 66.56 546 ARG A O 1
ATOM 4212 N N . ARG A 1 547 ? -1.320 -39.233 43.281 1.00 65.06 547 ARG A N 1
ATOM 4213 C CA . ARG A 1 547 ? -1.888 -40.538 43.679 1.00 65.06 547 ARG A CA 1
ATOM 4214 C C . ARG A 1 547 ? -1.971 -41.523 42.507 1.00 65.06 547 ARG A C 1
ATOM 4216 O O . ARG A 1 547 ? -1.657 -42.696 42.678 1.00 65.06 547 ARG A O 1
ATOM 4223 N N . ALA A 1 548 ? -2.333 -41.061 41.307 1.00 64.38 548 ALA A N 1
ATOM 4224 C CA . ALA A 1 548 ? -2.327 -41.893 40.101 1.00 64.38 548 ALA A CA 1
ATOM 4225 C C . ALA A 1 548 ? -0.904 -42.302 39.672 1.00 64.38 548 ALA A C 1
ATOM 4227 O O . ALA A 1 548 ? -0.703 -43.403 39.170 1.00 64.38 548 ALA A O 1
ATOM 4228 N N . ALA A 1 549 ? 0.099 -41.444 39.893 1.00 60.84 549 ALA A N 1
ATOM 4229 C CA . ALA A 1 549 ? 1.502 -41.749 39.612 1.00 60.84 549 ALA A CA 1
ATOM 4230 C C . ALA A 1 549 ? 2.076 -42.837 40.519 1.00 60.84 549 ALA A C 1
ATOM 4232 O O . ALA A 1 549 ? 2.843 -43.664 40.045 1.00 60.84 549 ALA A O 1
ATOM 4233 N N . GLN A 1 550 ? 1.688 -42.837 41.796 1.00 64.19 550 GLN A N 1
ATOM 4234 C CA . GLN A 1 550 ? 2.127 -43.825 42.784 1.00 64.19 550 GLN A CA 1
ATOM 4235 C C . GLN A 1 550 ? 1.586 -45.236 42.504 1.00 64.19 550 GLN A C 1
ATOM 4237 O O . GLN A 1 550 ? 2.135 -46.204 43.012 1.00 64.19 550 GLN A O 1
ATOM 4242 N N . ARG A 1 551 ? 0.537 -45.367 41.678 1.00 66.50 551 ARG A N 1
ATOM 4243 C CA . ARG A 1 551 ? -0.035 -46.659 41.261 1.00 66.50 551 ARG A CA 1
ATOM 4244 C C . ARG A 1 551 ? 0.673 -47.297 40.058 1.00 66.50 551 ARG A C 1
ATOM 4246 O O . ARG A 1 551 ? 0.274 -48.376 39.637 1.00 66.50 551 ARG A O 1
ATOM 4253 N N . VAL A 1 552 ? 1.676 -46.638 39.472 1.00 63.88 552 VAL A N 1
ATOM 4254 C CA . VAL A 1 552 ? 2.366 -47.102 38.258 1.00 63.88 552 VAL A CA 1
ATOM 4255 C C . VAL A 1 552 ? 3.850 -47.320 38.564 1.00 63.88 552 VAL A C 1
ATOM 4257 O O . VAL A 1 552 ? 4.594 -46.358 38.716 1.00 63.88 552 VAL A O 1
ATOM 4260 N N . GLU A 1 553 ? 4.290 -48.581 38.621 1.00 52.22 553 GLU A N 1
ATOM 4261 C CA . GLU A 1 553 ? 5.666 -48.957 39.005 1.00 52.22 553 GLU A CA 1
ATOM 4262 C C . GLU A 1 553 ? 6.746 -48.584 37.968 1.00 52.22 553 GLU A C 1
ATOM 4264 O O . GLU A 1 553 ? 7.909 -48.407 38.329 1.00 52.22 553 GLU A O 1
ATOM 4269 N N . LYS A 1 554 ? 6.394 -48.428 36.679 1.00 56.53 554 LYS A N 1
ATOM 4270 C CA . LYS A 1 554 ? 7.315 -47.976 35.616 1.00 56.53 554 LYS A CA 1
ATOM 4271 C C . LYS A 1 554 ? 6.654 -46.951 34.683 1.00 56.53 554 LYS A C 1
ATOM 4273 O O . LYS A 1 554 ? 5.5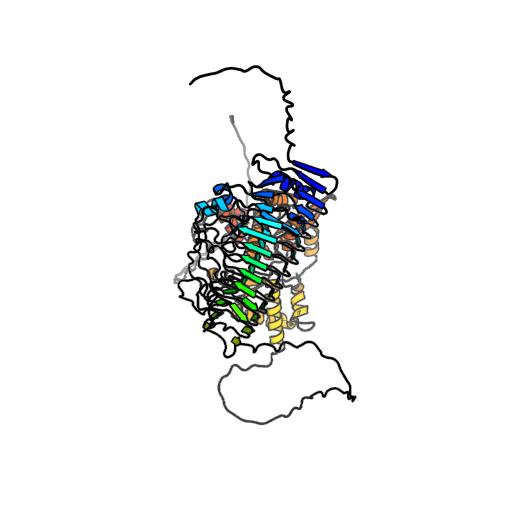95 -47.244 34.127 1.00 56.53 554 LYS A O 1
ATOM 4278 N N . PRO A 1 555 ? 7.267 -45.773 34.443 1.00 59.16 555 PRO A N 1
ATOM 4279 C CA . PRO A 1 555 ? 6.757 -44.821 33.462 1.00 59.16 555 PRO A CA 1
ATOM 4280 C C . PRO A 1 555 ? 6.778 -45.432 32.053 1.00 59.16 555 PRO A C 1
ATOM 4282 O O . PRO A 1 555 ? 7.804 -45.933 31.594 1.00 59.16 555 PRO A O 1
ATOM 4285 N N . SER A 1 556 ? 5.637 -45.396 31.362 1.00 60.22 556 SER A N 1
ATOM 4286 C CA . SER A 1 556 ? 5.503 -45.936 30.005 1.00 60.22 556 SER A CA 1
ATOM 4287 C C . SER A 1 556 ? 6.337 -45.137 28.998 1.00 60.22 556 SER A C 1
ATOM 4289 O O . SER A 1 556 ? 6.267 -43.912 28.949 1.00 60.22 556 SER A O 1
ATOM 4291 N N . THR A 1 557 ? 7.068 -45.819 28.114 1.00 60.19 557 THR A N 1
ATOM 4292 C CA . THR A 1 557 ? 7.782 -45.176 26.994 1.00 60.19 557 THR A CA 1
ATOM 4293 C C . THR A 1 557 ? 6.836 -44.506 25.992 1.00 60.19 557 THR A C 1
ATOM 4295 O O . THR A 1 557 ? 7.271 -43.651 25.220 1.00 60.19 557 THR A O 1
ATOM 4298 N N . ALA A 1 558 ? 5.538 -44.835 26.028 1.00 61.00 558 ALA A N 1
ATOM 4299 C CA . ALA A 1 558 ? 4.505 -44.208 25.206 1.00 61.00 558 ALA A CA 1
ATOM 4300 C C . ALA A 1 558 ? 4.253 -42.731 25.565 1.00 61.00 558 ALA A C 1
ATOM 4302 O O . ALA A 1 558 ? 3.690 -42.004 24.751 1.00 61.00 558 ALA A O 1
ATOM 4303 N N . THR A 1 559 ? 4.686 -42.268 26.746 1.00 68.94 559 THR A N 1
ATOM 4304 C CA . THR A 1 559 ? 4.509 -40.870 27.176 1.00 68.94 559 THR A CA 1
ATOM 4305 C C . THR A 1 559 ? 5.663 -39.955 26.776 1.00 68.94 559 THR A C 1
ATOM 4307 O O . THR A 1 559 ? 5.615 -38.766 27.080 1.00 68.94 559 THR A O 1
ATOM 4310 N N . LYS A 1 560 ? 6.704 -40.483 26.119 1.00 85.19 560 LYS A N 1
ATOM 4311 C CA . LYS A 1 560 ? 7.827 -39.672 25.642 1.00 85.19 560 LYS A CA 1
ATOM 4312 C C . LYS A 1 560 ? 7.394 -38.767 24.491 1.00 85.19 560 LYS A C 1
ATOM 4314 O O . LYS A 1 560 ? 6.651 -39.183 23.594 1.00 85.19 560 LYS A O 1
ATOM 4319 N N . SER A 1 561 ? 7.895 -37.539 24.513 1.00 90.31 561 SER A N 1
ATOM 4320 C CA . SER A 1 561 ? 7.690 -36.554 23.457 1.00 90.31 561 SER A CA 1
ATOM 4321 C C . SER A 1 561 ? 8.978 -35.809 23.163 1.00 90.31 561 SER A C 1
ATOM 4323 O O . SER A 1 561 ? 9.794 -35.620 24.059 1.00 90.31 561 SER A O 1
ATOM 4325 N N . TRP A 1 562 ? 9.128 -35.356 21.927 1.00 93.69 562 TRP A N 1
ATOM 4326 C CA . TRP A 1 562 ? 10.285 -34.611 21.457 1.00 93.69 562 TRP A CA 1
ATOM 4327 C C . TRP A 1 562 ? 9.859 -33.272 20.862 1.00 93.69 562 TRP A C 1
ATOM 4329 O O . TRP A 1 562 ? 8.723 -33.113 20.415 1.00 93.69 562 TRP A O 1
ATOM 4339 N N . MET A 1 563 ? 10.790 -32.331 20.825 1.00 91.81 563 MET A N 1
ATOM 4340 C CA . MET A 1 563 ? 10.729 -31.126 19.996 1.00 91.81 563 MET A CA 1
ATOM 4341 C C . MET A 1 563 ? 11.971 -31.065 19.108 1.00 91.81 563 MET A C 1
ATOM 4343 O O . MET A 1 563 ? 12.930 -31.797 19.361 1.00 91.81 563 MET A O 1
ATOM 4347 N N . VAL A 1 564 ? 11.971 -30.220 18.081 1.00 92.44 564 VAL A N 1
ATOM 4348 C CA . VAL A 1 564 ? 13.161 -29.995 17.256 1.00 92.44 564 VAL A CA 1
ATOM 4349 C C . VAL A 1 564 ? 13.813 -28.692 17.695 1.00 92.44 564 VAL A C 1
ATOM 4351 O O . VAL A 1 564 ? 13.136 -27.724 18.006 1.00 92.44 564 VAL A O 1
ATOM 4354 N N . MET A 1 565 ? 15.139 -28.664 17.755 1.00 89.38 565 MET A N 1
ATOM 4355 C CA . MET A 1 565 ? 15.892 -27.447 18.038 1.00 89.38 565 MET A CA 1
ATOM 4356 C C . MET A 1 565 ? 17.024 -27.273 17.043 1.00 89.38 565 MET A C 1
ATOM 4358 O O . MET A 1 565 ? 17.637 -28.253 16.614 1.00 89.38 565 MET A O 1
ATOM 4362 N N . SER A 1 566 ? 17.333 -26.017 16.727 1.00 89.44 566 SER A N 1
ATOM 4363 C CA . SER A 1 566 ? 18.518 -25.679 15.947 1.00 89.44 566 SER A CA 1
ATOM 4364 C C . SER A 1 566 ? 19.793 -26.007 16.727 1.00 89.44 566 SER A C 1
ATOM 4366 O O . SER A 1 566 ? 19.945 -25.642 17.895 1.00 89.44 566 SER A O 1
ATOM 4368 N N . THR A 1 567 ? 20.725 -26.681 16.061 1.00 91.50 567 THR A N 1
ATOM 4369 C CA . THR A 1 567 ? 22.098 -26.903 16.527 1.00 91.50 567 THR A CA 1
ATOM 4370 C C . THR A 1 567 ? 23.063 -25.856 15.978 1.00 91.50 567 THR A C 1
ATOM 4372 O O . THR A 1 567 ? 24.259 -25.945 16.238 1.00 91.50 567 THR A O 1
ATOM 4375 N N . LEU A 1 568 ? 22.573 -24.871 15.218 1.00 87.06 568 LEU A N 1
ATOM 4376 C CA . LEU A 1 568 ? 23.412 -23.817 14.660 1.00 87.06 568 LEU A CA 1
ATOM 4377 C C . LEU A 1 568 ? 23.974 -22.910 15.774 1.00 87.06 568 LEU A C 1
ATOM 4379 O O . LEU A 1 568 ? 23.295 -22.696 16.790 1.00 87.06 568 LEU A O 1
ATOM 4383 N N . PRO A 1 569 ? 25.189 -22.356 15.612 1.00 86.81 569 PRO A N 1
ATOM 4384 C CA . PRO A 1 569 ? 25.726 -21.330 16.508 1.00 86.81 569 PRO A CA 1
ATOM 4385 C C . PRO A 1 569 ? 24.842 -20.068 16.548 1.00 86.81 569 PRO A C 1
ATOM 4387 O O . PRO A 1 569 ? 24.164 -19.789 15.558 1.00 86.81 569 PRO A O 1
ATOM 4390 N N . PRO A 1 570 ? 24.855 -19.269 17.638 1.00 78.69 570 PRO A N 1
ATOM 4391 C CA . PRO A 1 570 ? 24.002 -18.081 17.781 1.00 78.69 570 PRO A CA 1
ATOM 4392 C C . PRO A 1 570 ? 24.077 -17.087 16.615 1.00 78.69 570 PRO A C 1
ATOM 4394 O O . PRO A 1 570 ? 23.051 -16.538 16.230 1.00 78.69 570 PRO A O 1
ATOM 4397 N N . SER A 1 571 ? 25.254 -16.913 16.006 1.00 81.81 571 SER A N 1
ATOM 4398 C CA . SER A 1 571 ? 25.463 -16.049 14.834 1.00 81.81 571 SER A CA 1
ATOM 4399 C C . SER A 1 571 ? 24.656 -16.463 13.600 1.00 81.81 571 SER A C 1
ATOM 4401 O O . SER A 1 571 ? 24.444 -15.646 12.715 1.00 81.81 571 SER A O 1
ATOM 4403 N N . PHE A 1 572 ? 24.213 -17.721 13.540 1.00 81.12 572 PHE A N 1
ATOM 4404 C CA . PHE A 1 572 ? 23.426 -18.280 12.442 1.00 81.12 572 PHE A CA 1
ATOM 4405 C C . PHE A 1 572 ? 21.972 -18.566 12.843 1.00 81.12 572 PHE A C 1
ATOM 4407 O O . PHE A 1 572 ? 21.221 -19.160 12.075 1.00 81.12 572 PHE A O 1
ATOM 4414 N N . ARG A 1 573 ? 21.554 -18.163 14.050 1.00 80.00 573 ARG A N 1
ATOM 4415 C CA . ARG A 1 573 ? 20.156 -18.251 14.504 1.00 80.00 573 ARG A CA 1
ATOM 4416 C C . ARG A 1 573 ? 19.403 -16.967 14.183 1.00 80.00 573 ARG A C 1
ATOM 4418 O O . ARG A 1 573 ? 18.752 -16.389 15.049 1.00 80.00 573 ARG A O 1
ATOM 4425 N N . THR A 1 574 ? 19.551 -16.504 12.951 1.00 76.19 574 THR A N 1
ATOM 4426 C CA . THR A 1 574 ? 18.874 -15.309 12.462 1.00 76.19 574 THR A CA 1
ATOM 4427 C C . THR A 1 574 ? 17.639 -15.713 11.650 1.00 76.19 574 THR A C 1
ATOM 4429 O O . THR A 1 574 ? 17.627 -16.817 11.092 1.00 76.19 574 THR A O 1
ATOM 4432 N N . PRO A 1 575 ? 16.599 -14.865 11.571 1.00 67.88 575 PRO A N 1
ATOM 4433 C CA . PRO A 1 575 ? 15.395 -15.163 10.791 1.00 67.88 575 PRO A CA 1
ATOM 4434 C C . PRO A 1 575 ? 15.662 -15.451 9.305 1.00 67.88 575 PRO A C 1
ATOM 4436 O O . PRO A 1 575 ? 14.871 -16.135 8.665 1.00 67.88 575 PRO A O 1
ATOM 4439 N N . GLU A 1 576 ? 16.776 -14.960 8.753 1.00 69.12 576 GLU A N 1
ATOM 4440 C CA . GLU A 1 576 ? 17.189 -15.209 7.366 1.00 69.12 576 GLU A CA 1
ATOM 4441 C C . GLU A 1 576 ? 17.651 -16.658 7.136 1.00 69.12 576 GLU A C 1
ATOM 4443 O O . GLU A 1 576 ? 17.535 -17.175 6.028 1.00 69.12 576 GLU A O 1
ATOM 4448 N N . ILE A 1 577 ? 18.179 -17.319 8.173 1.00 74.00 577 ILE A N 1
ATOM 4449 C CA . ILE A 1 577 ? 18.718 -18.689 8.102 1.00 74.00 577 ILE A CA 1
ATOM 4450 C C . ILE A 1 577 ? 17.729 -19.696 8.693 1.00 74.00 577 ILE A C 1
ATOM 4452 O O . ILE A 1 577 ? 17.561 -20.800 8.173 1.00 74.00 577 ILE A O 1
ATOM 4456 N N . LEU A 1 578 ? 17.072 -19.320 9.789 1.00 75.88 578 LEU A N 1
ATOM 4457 C CA . LEU A 1 578 ? 16.010 -20.083 10.429 1.00 75.88 578 LEU A CA 1
ATOM 4458 C C . LEU A 1 578 ? 14.702 -19.311 10.235 1.00 75.88 578 LEU A C 1
ATOM 4460 O O . LEU A 1 578 ? 14.370 -18.478 11.082 1.00 75.88 578 LEU A O 1
ATOM 4464 N N . PRO A 1 579 ? 13.977 -19.555 9.126 1.00 67.19 579 PRO A N 1
ATOM 4465 C CA . PRO A 1 579 ? 12.749 -18.831 8.847 1.00 67.19 579 PRO A CA 1
ATOM 4466 C C . PRO A 1 579 ? 11.729 -19.045 9.972 1.00 67.19 579 PRO A C 1
ATOM 4468 O O . PRO A 1 579 ? 11.753 -20.091 10.638 1.00 67.19 579 PRO A O 1
ATOM 4471 N N . PRO A 1 580 ? 10.827 -18.071 10.188 1.00 64.81 580 PRO A N 1
ATOM 4472 C CA . PRO A 1 580 ? 9.811 -18.173 11.219 1.00 64.81 580 PRO A CA 1
ATOM 4473 C C . PRO A 1 580 ? 8.958 -19.429 11.020 1.00 64.81 580 PRO A C 1
ATOM 4475 O O . PRO A 1 580 ? 8.857 -20.000 9.931 1.00 64.81 580 PRO A O 1
ATOM 4478 N N . SER A 1 581 ? 8.340 -19.863 12.116 1.00 69.19 581 SER A N 1
ATOM 4479 C CA . SER A 1 581 ? 7.383 -20.974 12.121 1.00 69.19 581 SER A CA 1
ATOM 4480 C C . SER A 1 581 ? 6.137 -20.634 11.272 1.00 69.19 581 SER A C 1
ATOM 4482 O O . SER A 1 581 ? 6.161 -19.731 10.449 1.00 69.19 581 SER A O 1
ATOM 4484 N N . LYS A 1 582 ? 4.982 -21.278 11.470 1.00 68.75 582 LYS A N 1
ATOM 4485 C CA . LYS A 1 582 ? 3.708 -20.909 10.803 1.00 68.75 582 LYS A CA 1
ATOM 4486 C C . LYS A 1 582 ? 3.278 -19.422 10.977 1.00 68.75 582 LYS A C 1
ATOM 4488 O O . LYS A 1 582 ? 2.203 -19.037 10.527 1.00 68.75 582 LYS A O 1
ATOM 4493 N N . ALA A 1 583 ? 4.052 -18.594 11.678 1.00 61.34 583 ALA A N 1
ATOM 4494 C CA . ALA A 1 583 ? 3.880 -17.150 11.722 1.00 61.34 583 ALA A CA 1
ATOM 4495 C C . ALA A 1 583 ? 4.213 -16.520 10.347 1.00 61.34 583 ALA A C 1
ATOM 4497 O O . ALA A 1 583 ? 5.273 -16.804 9.794 1.00 61.34 583 ALA A O 1
ATOM 4498 N N . PRO A 1 584 ? 3.346 -15.653 9.792 1.00 56.53 584 PRO A N 1
ATOM 4499 C CA . PRO A 1 584 ? 3.515 -15.133 8.434 1.00 56.53 584 PRO A CA 1
ATOM 4500 C C . PRO A 1 584 ? 4.669 -14.126 8.292 1.00 56.53 584 PRO A C 1
ATOM 4502 O O . PRO A 1 584 ? 5.083 -13.849 7.173 1.00 56.53 584 PRO A O 1
ATOM 4505 N N . THR A 1 585 ? 5.215 -13.596 9.397 1.00 74.31 585 THR A N 1
ATOM 4506 C CA . THR A 1 585 ? 6.345 -12.650 9.383 1.00 74.31 585 THR A CA 1
ATOM 4507 C C . THR A 1 585 ? 7.316 -12.882 10.548 1.00 74.31 585 THR A C 1
ATOM 4509 O O . THR A 1 585 ? 6.929 -13.363 11.617 1.00 74.31 585 THR A O 1
ATOM 4512 N N . SER A 1 586 ? 8.581 -12.480 10.364 1.00 77.19 586 SER A N 1
ATOM 4513 C CA . SER A 1 586 ? 9.613 -12.481 11.421 1.00 77.19 586 SER A CA 1
ATOM 4514 C C . SER A 1 586 ? 9.230 -11.585 12.607 1.00 77.19 586 SER A C 1
ATOM 4516 O O . SER A 1 586 ? 9.488 -11.927 13.763 1.00 77.19 586 SER A O 1
ATOM 4518 N N . PHE A 1 587 ? 8.541 -10.470 12.334 1.00 80.19 587 PHE A N 1
ATOM 4519 C CA . PHE A 1 587 ? 8.004 -9.594 13.372 1.00 80.19 587 PHE A CA 1
ATOM 4520 C C . PHE A 1 587 ? 7.013 -10.343 14.264 1.00 80.19 587 PHE A C 1
ATOM 4522 O O . PHE A 1 587 ? 7.218 -10.394 15.471 1.00 80.19 587 PHE A O 1
ATOM 4529 N N . LEU A 1 588 ? 6.004 -11.004 13.684 1.00 81.88 588 LEU A N 1
ATOM 4530 C CA . LEU A 1 588 ? 5.015 -11.755 14.461 1.00 81.88 588 LEU A CA 1
ATOM 4531 C C . LEU A 1 588 ? 5.642 -12.917 15.238 1.00 81.88 588 LEU A C 1
ATOM 4533 O O . LEU A 1 588 ? 5.252 -13.158 16.379 1.00 81.88 588 LEU A O 1
ATOM 4537 N N . ASP A 1 589 ? 6.626 -13.614 14.666 1.00 83.44 589 ASP A N 1
ATOM 4538 C CA . ASP A 1 589 ? 7.351 -14.688 15.359 1.00 83.44 589 ASP A CA 1
ATOM 4539 C C . ASP A 1 589 ? 8.189 -14.144 16.536 1.00 83.44 589 ASP A C 1
ATOM 4541 O O . ASP A 1 589 ? 8.186 -14.718 17.629 1.00 83.44 589 ASP A O 1
ATOM 4545 N N . SER A 1 590 ? 8.816 -12.975 16.362 1.00 84.38 590 SER A N 1
ATOM 4546 C CA . SER A 1 590 ? 9.557 -12.265 17.414 1.00 84.38 590 SER A CA 1
ATOM 4547 C C . SER A 1 590 ? 8.633 -11.731 18.508 1.00 84.38 590 SER A C 1
ATOM 4549 O O . SER A 1 590 ? 8.928 -11.880 19.693 1.00 84.38 590 SER A O 1
ATOM 4551 N N . THR A 1 591 ? 7.481 -11.164 18.142 1.00 88.00 591 THR A N 1
ATOM 4552 C CA . THR A 1 591 ? 6.449 -10.723 19.086 1.00 88.00 591 THR A CA 1
ATOM 4553 C C . THR A 1 591 ? 5.883 -11.906 19.864 1.00 88.00 591 THR A C 1
ATOM 4555 O O . THR A 1 591 ? 5.710 -11.817 21.079 1.00 88.00 591 THR A O 1
ATOM 4558 N N . TYR A 1 592 ? 5.656 -13.043 19.200 1.00 90.62 592 TYR A N 1
ATOM 4559 C CA . TYR A 1 592 ? 5.186 -14.270 19.845 1.00 90.62 592 TYR A CA 1
ATOM 4560 C C . TYR A 1 592 ? 6.213 -14.776 20.850 1.00 90.62 592 TYR A C 1
ATOM 4562 O O . TYR A 1 592 ? 5.871 -15.071 21.997 1.00 90.62 592 TYR A O 1
ATOM 4570 N N . THR A 1 593 ? 7.481 -14.767 20.436 1.00 90.56 593 THR A N 1
ATOM 4571 C CA . THR A 1 593 ? 8.635 -15.102 21.267 1.00 90.56 593 THR A CA 1
ATOM 4572 C C . THR A 1 593 ? 8.759 -14.206 22.484 1.00 90.56 593 THR A C 1
ATOM 4574 O O . THR A 1 593 ? 8.914 -14.706 23.600 1.00 90.56 593 THR A O 1
ATOM 4577 N N . ALA A 1 594 ? 8.616 -12.895 22.308 1.00 90.25 594 ALA A N 1
ATOM 4578 C CA . ALA A 1 594 ? 8.638 -11.937 23.402 1.00 90.25 594 ALA A CA 1
ATOM 4579 C C . ALA A 1 594 ? 7.498 -12.193 24.400 1.00 90.25 594 ALA A C 1
ATOM 4581 O O . ALA A 1 594 ? 7.744 -12.246 25.606 1.00 90.25 594 ALA A O 1
ATOM 4582 N N . LEU A 1 595 ? 6.273 -12.423 23.914 1.00 93.44 595 LEU A N 1
ATOM 4583 C CA . LEU A 1 595 ? 5.098 -12.651 24.759 1.00 93.44 595 LEU A CA 1
ATOM 4584 C C . LEU A 1 595 ? 5.208 -13.941 25.574 1.00 93.44 595 LEU A C 1
ATOM 4586 O O . LEU A 1 595 ? 5.016 -13.906 26.792 1.00 93.44 595 LEU A O 1
ATOM 4590 N N . TYR A 1 596 ? 5.555 -15.075 24.952 1.00 93.50 596 TYR A N 1
ATOM 4591 C CA . TYR A 1 596 ? 5.704 -16.312 25.723 1.00 93.50 596 TYR A CA 1
ATOM 4592 C C . TYR A 1 596 ? 6.900 -16.244 26.676 1.00 93.50 596 TYR A C 1
ATOM 4594 O O . TYR A 1 596 ? 6.811 -16.760 27.788 1.00 93.50 596 TYR A O 1
ATOM 4602 N N . THR A 1 597 ? 7.993 -15.571 26.294 1.00 94.50 597 THR A N 1
ATOM 4603 C CA . THR A 1 597 ? 9.177 -15.413 27.152 1.00 94.50 597 THR A CA 1
ATOM 4604 C C . THR A 1 597 ? 8.854 -14.551 28.368 1.00 94.50 597 THR A C 1
ATOM 4606 O O . THR A 1 597 ? 9.244 -14.892 29.486 1.00 94.50 597 THR A O 1
ATOM 4609 N N . PHE A 1 598 ? 8.077 -13.482 28.182 1.00 94.50 598 PHE A N 1
ATOM 4610 C CA . PHE A 1 598 ? 7.569 -12.650 29.267 1.00 94.50 598 PHE A CA 1
ATOM 4611 C C . PHE A 1 598 ? 6.673 -13.445 30.227 1.00 94.50 598 PHE A C 1
ATOM 4613 O O . PHE A 1 598 ? 6.946 -13.472 31.427 1.00 94.50 598 PHE A O 1
ATOM 4620 N N . ILE A 1 599 ? 5.657 -14.153 29.718 1.00 94.94 599 ILE A N 1
ATOM 4621 C CA . ILE A 1 599 ? 4.728 -14.930 30.558 1.00 94.94 599 ILE A CA 1
ATOM 4622 C C . ILE A 1 599 ? 5.476 -16.028 31.330 1.00 94.94 599 ILE A C 1
ATOM 4624 O O . ILE A 1 599 ? 5.283 -16.180 32.537 1.00 94.94 599 ILE A O 1
ATOM 4628 N N . ILE A 1 600 ? 6.382 -16.756 30.669 1.00 96.12 600 ILE A N 1
ATOM 4629 C CA . ILE A 1 600 ? 7.227 -17.773 31.313 1.00 96.12 600 ILE A CA 1
ATOM 4630 C C . ILE A 1 600 ? 8.104 -17.147 32.402 1.00 96.12 600 ILE A C 1
ATOM 4632 O O . ILE A 1 600 ? 8.249 -17.733 33.476 1.00 96.12 600 ILE A O 1
ATOM 4636 N N . SER A 1 601 ? 8.649 -15.952 32.171 1.00 94.38 601 SER A N 1
ATOM 4637 C CA . SER A 1 601 ? 9.438 -15.229 33.173 1.00 94.38 601 SER A CA 1
ATOM 4638 C C . SER A 1 601 ? 8.598 -14.842 34.389 1.00 94.38 601 SER A C 1
ATOM 4640 O O . SER A 1 601 ? 9.034 -15.071 35.514 1.00 94.38 601 SER A O 1
ATOM 4642 N N . VAL A 1 602 ? 7.372 -14.342 34.194 1.00 93.69 602 VAL A N 1
ATOM 4643 C CA . VAL A 1 602 ? 6.444 -14.012 35.294 1.00 93.69 602 VAL A CA 1
ATOM 4644 C C . VAL A 1 602 ? 6.117 -15.245 36.139 1.00 93.69 602 VAL A C 1
ATOM 4646 O O . VAL A 1 602 ? 6.153 -15.168 37.368 1.00 93.69 602 VAL A O 1
ATOM 4649 N N . ILE A 1 603 ? 5.837 -16.386 35.501 1.00 93.62 603 ILE A N 1
ATOM 4650 C CA . ILE A 1 603 ? 5.551 -17.651 36.197 1.00 93.62 603 ILE A CA 1
ATOM 4651 C C . ILE A 1 603 ? 6.785 -18.134 36.967 1.00 93.62 603 ILE A C 1
ATOM 4653 O O . ILE A 1 603 ? 6.690 -18.478 38.145 1.00 93.62 603 ILE A O 1
ATOM 4657 N N . THR A 1 604 ? 7.953 -18.124 36.321 1.00 92.00 604 THR A N 1
ATOM 4658 C CA . THR A 1 604 ? 9.212 -18.601 36.913 1.00 92.00 604 THR A CA 1
ATOM 4659 C C . THR A 1 604 ? 9.586 -17.767 38.140 1.00 92.00 604 THR A C 1
ATOM 4661 O O . THR A 1 604 ? 9.796 -18.320 39.216 1.00 92.00 604 THR A O 1
ATOM 4664 N N . LEU A 1 605 ? 9.552 -16.435 38.023 1.00 89.50 605 LEU A N 1
ATOM 4665 C CA . LEU A 1 605 ? 9.844 -15.500 39.118 1.00 89.50 605 LEU A CA 1
ATOM 4666 C C . LEU A 1 605 ? 8.765 -15.483 40.215 1.00 89.50 605 LEU A C 1
ATOM 4668 O O . LEU A 1 605 ? 9.013 -14.993 41.313 1.00 89.50 605 LEU A O 1
ATOM 4672 N N . SER A 1 606 ? 7.576 -16.030 39.943 1.00 88.88 606 SER A N 1
ATOM 4673 C CA . SER A 1 606 ? 6.511 -16.217 40.940 1.00 88.88 606 SER A CA 1
ATOM 4674 C C . SER A 1 606 ? 6.655 -17.505 41.760 1.00 88.88 606 SER A C 1
ATOM 4676 O O . SER A 1 606 ? 5.779 -17.786 42.575 1.00 88.88 606 SER A O 1
ATOM 4678 N N . GLY A 1 607 ? 7.743 -18.264 41.583 1.00 85.12 607 GLY A N 1
ATOM 4679 C CA . GLY A 1 607 ? 7.983 -19.535 42.278 1.00 85.12 607 GLY A CA 1
ATOM 4680 C C . GLY A 1 607 ? 7.667 -20.780 41.443 1.00 85.12 607 GLY A C 1
ATOM 4681 O O . GLY A 1 607 ? 7.579 -21.872 41.997 1.00 85.12 607 GLY A O 1
ATOM 4682 N N . GLY A 1 608 ? 7.502 -20.634 40.123 1.00 85.00 608 GLY A N 1
ATOM 4683 C CA . GLY A 1 608 ? 7.291 -21.738 39.177 1.00 85.00 608 GLY A CA 1
ATOM 4684 C C . GLY A 1 608 ? 5.825 -22.052 38.863 1.00 85.00 608 GLY A C 1
ATOM 4685 O O . GLY A 1 608 ? 5.553 -22.741 37.875 1.00 85.00 608 GLY A O 1
ATOM 4686 N N . SER A 1 609 ? 4.887 -21.504 39.635 1.00 89.69 609 SER A N 1
ATOM 4687 C CA . SER A 1 609 ? 3.450 -21.549 39.362 1.00 89.69 609 SER A CA 1
ATOM 4688 C C . SER A 1 609 ? 2.770 -20.229 39.737 1.00 89.69 609 SER A C 1
ATOM 4690 O O . SER A 1 609 ? 3.291 -19.436 40.527 1.00 89.69 609 SER A O 1
ATOM 4692 N N . ILE A 1 610 ? 1.623 -19.942 39.120 1.00 92.88 610 ILE A N 1
ATOM 4693 C CA . ILE A 1 610 ? 0.855 -18.722 39.380 1.00 92.88 610 ILE A CA 1
ATOM 4694 C C . ILE A 1 610 ? -0.649 -18.967 39.211 1.00 92.88 610 ILE A C 1
ATOM 4696 O O . ILE A 1 610 ? -1.079 -19.602 38.250 1.00 92.88 610 ILE A O 1
ATOM 4700 N N . LEU A 1 611 ? -1.461 -18.427 40.121 1.00 93.56 611 LEU A N 1
ATOM 4701 C CA . LEU A 1 611 ? -2.922 -18.420 39.985 1.00 93.56 611 LEU A CA 1
ATOM 4702 C C . LEU A 1 611 ? -3.358 -17.508 38.830 1.00 93.56 611 LEU A C 1
ATOM 4704 O O . LEU A 1 611 ? -2.775 -16.437 38.650 1.00 93.56 611 LEU A O 1
ATOM 4708 N N . GLU A 1 612 ? -4.410 -17.889 38.099 1.00 93.44 612 GLU A N 1
ATOM 4709 C CA . GLU A 1 612 ? -4.935 -17.128 36.947 1.00 93.44 612 GLU A CA 1
ATOM 4710 C C . GLU A 1 612 ? -5.212 -15.660 37.308 1.00 93.44 612 GLU A C 1
ATOM 4712 O O . GLU A 1 612 ? -4.667 -14.763 36.677 1.00 93.44 612 GLU A O 1
ATOM 4717 N N . GLN A 1 613 ? -5.889 -15.402 38.432 1.00 91.44 613 GLN A N 1
ATOM 4718 C CA . GLN A 1 613 ? -6.165 -14.041 38.918 1.00 91.44 613 GLN A CA 1
ATOM 4719 C C . GLN A 1 613 ? -4.897 -13.191 39.128 1.00 91.44 613 GLN A C 1
ATOM 4721 O O . GLN A 1 613 ? -4.891 -11.973 38.924 1.00 91.44 613 GLN A O 1
ATOM 4726 N N . LYS A 1 614 ? -3.801 -13.822 39.572 1.00 93.88 614 LYS A N 1
ATOM 4727 C CA . LYS A 1 614 ? -2.519 -13.139 39.786 1.00 93.88 614 LYS A CA 1
ATOM 4728 C C . LYS A 1 614 ? -1.807 -12.903 38.453 1.00 93.88 614 LYS A C 1
ATOM 4730 O O . LYS A 1 614 ? -1.219 -11.836 38.285 1.00 93.88 614 LYS A O 1
ATOM 4735 N N . LEU A 1 615 ? -1.887 -13.849 37.514 1.00 93.62 615 LEU A N 1
ATOM 4736 C CA . LEU A 1 615 ? -1.382 -13.678 36.151 1.00 93.62 615 LEU A CA 1
ATOM 4737 C C . LEU A 1 615 ? -2.112 -12.538 35.432 1.00 93.62 615 LEU A C 1
ATOM 4739 O O . LEU A 1 615 ? -1.450 -11.642 34.915 1.00 93.62 615 LEU A O 1
ATOM 4743 N N . ASP A 1 616 ? -3.441 -12.494 35.505 1.00 91.50 616 ASP A N 1
ATOM 4744 C CA . ASP A 1 616 ? -4.265 -11.440 34.905 1.00 91.50 616 ASP A CA 1
ATOM 4745 C C . ASP A 1 616 ? -3.886 -10.052 35.423 1.00 91.50 616 ASP A C 1
ATOM 4747 O O . ASP A 1 616 ? -3.794 -9.091 34.659 1.00 91.50 616 ASP A O 1
ATOM 4751 N N . ARG A 1 617 ? -3.575 -9.932 36.722 1.00 92.00 617 ARG A N 1
ATOM 4752 C CA . ARG A 1 617 ? -3.078 -8.674 37.298 1.00 92.00 617 ARG A CA 1
ATOM 4753 C C . ARG A 1 617 ? -1.744 -8.239 36.678 1.00 92.00 617 ARG A C 1
ATOM 4755 O O . ARG A 1 617 ? -1.541 -7.037 36.505 1.00 92.00 617 ARG A O 1
ATOM 4762 N N . TYR A 1 618 ? -0.835 -9.166 36.367 1.00 92.50 618 TYR A N 1
ATOM 4763 C CA . TYR A 1 618 ? 0.413 -8.833 35.671 1.00 92.50 618 TYR A CA 1
ATOM 4764 C C . TYR A 1 618 ? 0.161 -8.465 34.209 1.00 92.50 618 TYR A C 1
ATOM 4766 O O . TYR A 1 618 ? 0.672 -7.439 33.769 1.00 92.50 618 TYR A O 1
ATOM 4774 N N . LEU A 1 619 ? -0.674 -9.229 33.498 1.00 91.25 619 LEU A N 1
ATOM 4775 C CA . LEU A 1 619 ? -1.040 -8.951 32.106 1.00 91.25 619 LEU A CA 1
ATOM 4776 C C . LEU A 1 619 ? -1.700 -7.574 31.959 1.00 91.25 619 LEU A C 1
ATOM 4778 O O . LEU A 1 619 ? -1.346 -6.820 31.052 1.00 91.25 619 LEU A O 1
ATOM 4782 N N . LYS A 1 620 ? -2.557 -7.198 32.916 1.00 90.56 620 LYS A N 1
ATOM 4783 C CA . LYS A 1 620 ? -3.192 -5.877 32.981 1.00 90.56 620 LYS A CA 1
ATOM 4784 C C . LYS A 1 620 ? -2.197 -4.736 33.172 1.00 90.56 620 LYS A C 1
ATOM 4786 O O . LYS A 1 620 ? -2.353 -3.675 32.587 1.00 90.56 620 LYS A O 1
ATOM 4791 N N . ARG A 1 621 ? -1.146 -4.931 33.974 1.00 89.69 621 ARG A N 1
ATOM 4792 C CA . ARG A 1 621 ? -0.087 -3.913 34.152 1.00 89.69 621 ARG A CA 1
ATOM 4793 C C . ARG A 1 621 ? 0.728 -3.677 32.886 1.00 89.69 621 ARG A C 1
ATOM 4795 O O . ARG A 1 621 ? 1.364 -2.638 32.762 1.00 89.69 621 ARG A O 1
ATOM 4802 N N . THR A 1 622 ? 0.719 -4.645 31.982 1.00 85.62 622 THR A N 1
ATOM 4803 C CA . THR A 1 622 ? 1.371 -4.570 30.676 1.00 85.62 622 THR A CA 1
ATOM 4804 C C . THR A 1 622 ? 0.390 -4.281 29.538 1.00 85.62 622 THR A C 1
ATOM 4806 O O . THR A 1 622 ? 0.784 -4.396 28.385 1.00 85.62 622 THR A O 1
ATOM 4809 N N . ASN A 1 623 ? -0.857 -3.891 29.844 1.00 87.00 623 ASN A N 1
ATOM 4810 C CA . ASN A 1 623 ? -1.920 -3.577 28.878 1.00 87.00 623 ASN A CA 1
ATOM 4811 C C . ASN A 1 623 ? -2.204 -4.707 27.867 1.00 87.00 623 ASN A C 1
ATOM 4813 O O . ASN A 1 623 ? -2.483 -4.441 26.699 1.00 87.00 623 ASN A O 1
ATOM 4817 N N . ILE A 1 624 ? -2.092 -5.970 28.297 1.00 88.69 624 ILE A N 1
ATOM 4818 C CA . ILE A 1 624 ? -2.325 -7.156 27.453 1.00 88.69 624 ILE A CA 1
ATOM 4819 C C . ILE A 1 624 ? -3.330 -8.133 28.073 1.00 88.69 624 ILE A C 1
ATOM 4821 O O . ILE A 1 624 ? -3.258 -9.339 27.850 1.00 88.69 624 ILE A O 1
ATOM 4825 N N . GLU A 1 625 ? -4.265 -7.656 28.891 1.00 86.75 625 GLU A N 1
ATOM 4826 C CA . GLU A 1 625 ? -5.268 -8.502 29.547 1.00 86.75 625 GLU A CA 1
ATOM 4827 C C . GLU A 1 625 ? -6.407 -8.947 28.616 1.00 86.75 625 GLU A C 1
ATOM 4829 O O . GLU A 1 625 ? -6.958 -10.028 28.806 1.00 86.75 625 GLU A O 1
ATOM 4834 N N . GLN A 1 626 ? -6.744 -8.150 27.597 1.00 82.12 626 GLN A N 1
ATOM 4835 C CA . GLN A 1 626 ? -7.798 -8.485 26.625 1.00 82.12 626 GLN A CA 1
ATOM 4836 C C . GLN A 1 626 ? -7.232 -8.877 25.259 1.00 82.12 626 GLN A C 1
ATOM 4838 O O . GLN A 1 626 ? -7.666 -9.867 24.666 1.00 82.12 626 GLN A O 1
ATOM 4843 N N . TYR A 1 627 ? -6.251 -8.116 24.775 1.00 87.19 627 TYR A N 1
ATOM 4844 C CA . TYR A 1 627 ? -5.635 -8.315 23.472 1.00 87.19 627 TYR A CA 1
ATOM 4845 C C . TYR A 1 627 ? -4.119 -8.250 23.585 1.00 87.19 627 TYR A C 1
ATOM 4847 O O . TYR A 1 627 ? -3.559 -7.418 24.293 1.00 87.19 627 TYR A O 1
ATOM 4855 N N . THR A 1 628 ? -3.459 -9.122 22.839 1.00 88.69 628 THR A N 1
ATOM 4856 C CA . THR A 1 628 ? -2.031 -9.031 22.547 1.00 88.69 628 THR A CA 1
ATOM 4857 C C . THR A 1 628 ? -1.860 -8.597 21.091 1.00 88.69 628 THR A C 1
ATOM 4859 O O . THR A 1 628 ? -2.802 -8.742 20.312 1.00 88.69 628 THR A O 1
ATOM 4862 N N . PRO A 1 629 ? -0.667 -8.153 20.663 1.00 83.38 629 PRO A N 1
ATOM 4863 C CA . PRO A 1 629 ? -0.395 -7.867 19.249 1.00 83.38 629 PRO A CA 1
ATOM 4864 C C . PRO A 1 629 ? -0.560 -9.058 18.279 1.00 83.38 629 PRO A C 1
ATOM 4866 O O . PRO A 1 629 ? -0.268 -8.920 17.097 1.00 83.38 629 PRO A O 1
ATOM 4869 N N . ILE A 1 630 ? -0.954 -10.239 18.771 1.00 83.94 630 ILE A N 1
ATOM 4870 C CA . ILE A 1 630 ? -1.084 -11.477 17.991 1.00 83.94 630 ILE A CA 1
ATOM 4871 C C . ILE A 1 630 ? -2.528 -11.960 17.943 1.00 83.94 630 ILE A C 1
ATOM 4873 O O . ILE A 1 630 ? -2.996 -12.385 16.894 1.00 83.94 630 ILE A O 1
ATOM 4877 N N . ASP A 1 631 ? -3.207 -11.962 19.085 1.00 87.25 631 ASP A N 1
ATOM 4878 C CA . ASP A 1 631 ? -4.582 -12.440 19.233 1.00 87.25 631 ASP A CA 1
ATOM 4879 C C . ASP A 1 631 ? -5.144 -11.932 20.570 1.00 87.25 631 ASP A C 1
ATOM 4881 O O . ASP A 1 631 ? -4.420 -11.366 21.402 1.00 87.25 631 ASP A O 1
ATOM 4885 N N . ARG A 1 632 ? -6.421 -12.203 20.826 1.00 92.50 632 ARG A N 1
ATOM 4886 C CA . ARG A 1 632 ? -7.004 -12.124 22.162 1.00 92.50 632 ARG A CA 1
ATOM 4887 C C . ARG A 1 632 ? -6.173 -12.903 23.175 1.00 92.50 632 ARG A C 1
ATOM 4889 O O . ARG A 1 632 ? -5.726 -14.022 22.912 1.00 92.50 632 ARG A O 1
ATOM 4896 N N . THR A 1 633 ? -6.019 -12.343 24.366 1.00 90.81 633 THR A N 1
ATOM 4897 C CA . THR A 1 633 ? -5.160 -12.906 25.414 1.00 90.81 633 THR A CA 1
ATOM 4898 C C . THR A 1 633 ? -5.580 -14.322 25.811 1.00 90.81 633 THR A C 1
ATOM 4900 O O . THR A 1 633 ? -4.729 -15.197 25.968 1.00 90.81 633 THR A O 1
ATOM 4903 N N . ASP A 1 634 ? -6.884 -14.608 25.868 1.00 91.62 634 ASP A N 1
ATOM 4904 C CA . ASP A 1 634 ? -7.394 -15.953 26.155 1.00 91.62 634 ASP A CA 1
ATOM 4905 C C . ASP A 1 634 ? -7.037 -16.969 25.055 1.00 91.62 634 ASP A C 1
ATOM 4907 O O . ASP A 1 634 ? -6.642 -18.104 25.348 1.00 91.62 634 ASP A O 1
ATOM 4911 N N . ARG A 1 635 ? -7.098 -16.553 23.784 1.00 92.88 635 ARG A N 1
ATOM 4912 C CA . ARG A 1 635 ? -6.701 -17.377 22.633 1.00 92.88 635 ARG A CA 1
ATOM 4913 C C . ARG A 1 635 ? -5.199 -17.616 22.604 1.00 92.88 635 ARG A C 1
ATOM 4915 O O . ARG A 1 635 ? -4.774 -18.750 22.367 1.00 92.88 635 ARG A O 1
ATOM 4922 N N . LEU A 1 636 ? -4.402 -16.598 22.931 1.00 93.12 636 LEU A N 1
ATOM 4923 C CA . LEU A 1 636 ? -2.958 -16.731 23.090 1.00 93.12 636 LEU A CA 1
ATOM 4924 C C . LEU A 1 636 ? -2.614 -17.755 24.180 1.00 93.12 636 LEU A C 1
ATOM 4926 O O . LEU A 1 636 ? -1.854 -18.685 23.920 1.00 93.12 636 LEU A O 1
ATOM 4930 N N . LEU A 1 637 ? -3.198 -17.649 25.377 1.00 94.38 637 LEU A N 1
ATOM 4931 C CA . LEU A 1 637 ? -2.934 -18.590 26.474 1.00 94.38 637 LEU A CA 1
ATOM 4932 C C . LEU A 1 637 ? -3.342 -20.029 26.114 1.00 94.38 637 LEU A C 1
ATOM 4934 O O . LEU A 1 637 ? -2.596 -20.974 26.393 1.00 94.38 637 LEU A O 1
ATOM 4938 N N . GLN A 1 638 ? -4.480 -20.212 25.431 1.00 93.88 638 GLN A N 1
ATOM 4939 C CA . GLN A 1 638 ? -4.895 -21.515 24.890 1.00 93.88 638 GLN A CA 1
ATOM 4940 C C . GLN A 1 638 ? -3.873 -22.068 23.890 1.00 93.88 638 GLN A C 1
ATOM 4942 O O . GLN A 1 638 ? -3.509 -23.248 23.950 1.00 93.88 638 GLN A O 1
ATOM 4947 N N . ARG A 1 639 ? -3.379 -21.217 22.985 1.00 92.31 639 ARG A N 1
ATOM 4948 C CA . ARG A 1 639 ? -2.364 -21.578 21.995 1.00 92.31 639 ARG A CA 1
ATOM 4949 C C . ARG A 1 639 ? -1.045 -21.979 22.659 1.00 92.31 639 ARG A C 1
ATOM 4951 O O . ARG A 1 639 ? -0.526 -23.051 22.354 1.00 92.31 639 ARG A O 1
ATOM 4958 N N . LEU A 1 640 ? -0.568 -21.208 23.635 1.00 93.81 640 LEU A N 1
ATOM 4959 C CA . LEU A 1 640 ? 0.642 -21.518 24.405 1.00 93.81 640 LEU A CA 1
ATOM 4960 C C . LEU A 1 640 ? 0.526 -22.845 25.167 1.00 93.81 640 LEU A C 1
ATOM 4962 O O . LEU A 1 640 ? 1.497 -23.602 25.250 1.00 93.81 640 LEU A O 1
ATOM 4966 N N . CYS A 1 641 ? -0.662 -23.179 25.677 1.00 93.06 641 CYS A N 1
ATOM 4967 C CA . CYS A 1 641 ? -0.918 -24.491 26.277 1.00 93.06 641 CYS A CA 1
ATOM 4968 C C . CYS A 1 641 ? -0.856 -25.626 25.241 1.00 93.06 641 CYS A C 1
ATOM 4970 O O . CYS A 1 641 ? -0.293 -26.690 25.513 1.00 93.06 641 CYS A O 1
ATOM 4972 N N . LYS A 1 642 ? -1.416 -25.413 24.042 1.00 90.38 642 LYS A N 1
ATOM 4973 C CA . LYS A 1 642 ? -1.415 -26.393 22.943 1.00 90.38 642 LYS A CA 1
ATOM 4974 C C . LYS A 1 642 ? -0.005 -26.673 22.415 1.00 90.38 642 LYS A C 1
ATOM 4976 O O . LYS A 1 642 ? 0.329 -27.829 22.162 1.00 90.38 642 LYS A O 1
ATOM 4981 N N . GLU A 1 643 ? 0.809 -25.632 22.282 1.00 90.56 643 GLU A N 1
ATOM 4982 C CA . GLU A 1 643 ? 2.200 -25.705 21.812 1.00 90.56 643 GLU A CA 1
ATOM 4983 C C . GLU A 1 643 ? 3.177 -26.163 22.914 1.00 90.56 643 GLU A C 1
ATOM 4985 O O . GLU A 1 643 ? 4.322 -26.517 22.639 1.00 90.56 643 GLU A O 1
ATOM 4990 N N . GLY A 1 644 ? 2.713 -26.250 24.167 1.00 90.19 644 GLY A N 1
ATOM 4991 C CA . GLY A 1 644 ? 3.466 -26.818 25.286 1.00 90.19 644 GLY A CA 1
ATOM 4992 C C . GLY A 1 644 ? 4.377 -25.832 26.020 1.00 90.19 644 GLY A C 1
ATOM 4993 O O . GLY A 1 644 ? 5.218 -26.268 26.810 1.00 90.19 644 GLY A O 1
ATOM 4994 N N . TYR A 1 645 ? 4.205 -24.528 25.788 1.00 93.62 645 TYR A N 1
ATOM 4995 C CA . TYR A 1 645 ? 4.859 -23.459 26.545 1.00 93.62 645 TYR A CA 1
ATOM 4996 C C . TYR A 1 645 ? 4.295 -23.323 27.956 1.00 93.62 645 TYR A C 1
ATOM 4998 O O . TYR A 1 645 ? 5.047 -23.042 28.886 1.00 93.62 645 TYR A O 1
ATOM 5006 N N . LEU A 1 646 ? 2.994 -23.576 28.125 1.00 94.31 646 LEU A N 1
ATOM 5007 C CA . LEU A 1 646 ? 2.285 -23.485 29.400 1.00 94.31 646 LEU A CA 1
ATOM 5008 C C . LEU A 1 646 ? 1.547 -24.786 29.731 1.00 94.31 646 LEU A C 1
ATOM 5010 O O . LEU A 1 646 ? 1.178 -25.568 28.852 1.00 94.31 646 LEU A O 1
ATOM 5014 N N . VAL A 1 647 ? 1.312 -25.011 31.019 1.00 92.38 647 VAL A N 1
ATOM 5015 C CA . VAL A 1 647 ? 0.380 -26.017 31.534 1.00 92.38 647 VAL A CA 1
ATOM 5016 C C . VAL A 1 647 ? -0.658 -25.292 32.376 1.00 92.38 647 VAL A C 1
ATOM 5018 O O . VAL A 1 647 ? -0.301 -24.617 33.335 1.00 92.38 647 VAL A O 1
ATOM 5021 N N . ARG A 1 648 ? -1.931 -25.449 32.008 1.00 92.38 648 ARG A N 1
ATOM 5022 C CA . ARG A 1 648 ? -3.083 -24.941 32.755 1.00 92.38 648 ARG A CA 1
ATOM 5023 C C . ARG A 1 648 ? -3.674 -26.075 33.589 1.00 92.38 648 ARG A C 1
ATOM 5025 O O . ARG A 1 648 ? -4.236 -27.016 33.025 1.00 92.38 648 ARG A O 1
ATOM 5032 N N . ASN A 1 649 ? -3.530 -25.994 34.905 1.00 88.69 649 ASN A N 1
ATOM 5033 C CA . ASN A 1 649 ? -4.149 -26.910 35.856 1.00 88.69 649 ASN A CA 1
ATOM 5034 C C . ASN A 1 649 ? -5.478 -26.337 36.342 1.00 88.69 649 ASN A C 1
ATOM 5036 O O . ASN A 1 649 ? -5.589 -25.142 36.594 1.00 88.69 649 ASN A O 1
ATOM 5040 N N . ARG A 1 650 ? -6.475 -27.213 36.469 1.00 87.69 650 ARG A N 1
ATOM 5041 C CA . ARG A 1 650 ? -7.816 -26.899 36.963 1.00 87.69 650 ARG A CA 1
ATOM 5042 C C . ARG A 1 650 ? -8.104 -27.829 38.133 1.00 87.69 650 ARG A C 1
ATOM 5044 O O . ARG A 1 650 ? -8.142 -29.045 37.931 1.00 87.69 650 ARG A O 1
ATOM 5051 N N . GLU A 1 651 ? -8.287 -27.273 39.320 1.00 83.25 651 GLU A N 1
ATOM 5052 C CA . GLU A 1 651 ? -8.696 -28.006 40.519 1.00 83.25 651 GLU A CA 1
ATOM 5053 C C . GLU A 1 651 ? -10.007 -27.432 41.065 1.00 83.25 651 GLU A C 1
ATOM 5055 O O . GLU A 1 651 ? -10.333 -26.271 40.831 1.00 83.25 651 GLU A O 1
ATOM 5060 N N . MET A 1 652 ? -10.775 -28.273 41.758 1.00 80.19 652 MET A N 1
ATOM 5061 C CA . MET A 1 652 ? -11.974 -27.852 42.481 1.00 80.19 652 MET A CA 1
ATOM 5062 C C . MET A 1 652 ? -11.615 -27.848 43.964 1.00 80.19 652 MET A C 1
ATOM 5064 O O . MET A 1 652 ? -11.346 -28.917 44.516 1.00 80.19 652 MET A O 1
ATOM 5068 N N . ASP A 1 653 ? -11.600 -26.674 44.587 1.00 76.56 653 ASP A N 1
ATOM 5069 C CA . ASP A 1 653 ? -11.342 -26.513 46.019 1.00 76.56 653 ASP A CA 1
ATOM 5070 C C . ASP A 1 653 ? -12.566 -25.872 46.675 1.00 76.56 653 ASP A C 1
ATOM 5072 O O . ASP A 1 653 ? -13.049 -24.834 46.233 1.00 76.56 653 ASP A O 1
ATOM 5076 N N . GLY A 1 654 ? -13.158 -26.547 47.661 1.00 74.56 654 GLY A N 1
ATOM 5077 C CA . GLY A 1 654 ? -14.368 -26.060 48.341 1.00 74.56 654 GLY A CA 1
ATOM 5078 C C . GLY A 1 654 ? -15.611 -25.836 47.456 1.00 74.56 654 GLY A C 1
ATOM 5079 O O . GLY A 1 654 ? -16.576 -25.247 47.929 1.00 74.56 654 GLY A O 1
ATOM 5080 N N . GLY A 1 655 ? -15.618 -26.304 46.201 1.00 77.69 655 GLY A N 1
ATOM 5081 C CA . GLY A 1 655 ? -16.687 -26.054 45.221 1.00 77.69 655 GLY A CA 1
ATOM 5082 C C . GLY A 1 655 ? -16.399 -24.904 44.248 1.00 77.69 655 GLY A C 1
ATOM 5083 O O . GLY A 1 655 ? -17.134 -24.748 43.274 1.00 77.69 655 GLY A O 1
ATOM 5084 N N . GLU A 1 656 ? -15.312 -24.160 44.457 1.00 78.31 656 GLU A N 1
ATOM 5085 C CA . GLU A 1 656 ? -14.825 -23.131 43.541 1.00 78.31 656 GLU A CA 1
ATOM 5086 C C . GLU A 1 656 ? -13.745 -23.686 42.608 1.00 78.31 656 GLU A C 1
ATOM 5088 O O . GLU A 1 656 ? -12.966 -24.580 42.953 1.00 78.31 656 GLU A O 1
ATOM 5093 N N . GLU A 1 657 ? -13.713 -23.160 41.387 1.00 84.44 657 GLU A N 1
ATOM 5094 C CA . GLU A 1 657 ? -12.720 -23.532 40.391 1.00 84.44 657 GLU A CA 1
ATOM 5095 C C . GLU A 1 657 ? -11.440 -22.715 40.588 1.00 84.44 657 GLU A C 1
ATOM 5097 O O . GLU A 1 657 ? -11.429 -21.498 40.403 1.00 84.44 657 GLU A O 1
ATOM 5102 N N . VAL A 1 658 ? -10.338 -23.401 40.892 1.00 87.38 658 VAL A N 1
ATOM 5103 C CA . VAL A 1 658 ? -9.012 -22.795 41.016 1.00 87.38 658 VAL A CA 1
ATOM 5104 C C . VAL A 1 658 ? -8.175 -23.169 39.798 1.00 87.38 658 VAL A C 1
ATOM 5106 O O . VAL A 1 658 ? -7.945 -24.348 39.506 1.00 87.38 658 VAL A O 1
ATOM 5109 N N . ILE A 1 659 ? -7.715 -22.150 39.070 1.00 91.25 659 ILE A N 1
ATOM 5110 C CA . ILE A 1 659 ? -6.880 -22.309 37.877 1.00 91.25 659 ILE A CA 1
ATOM 5111 C C . ILE A 1 659 ? -5.469 -21.810 38.164 1.00 91.25 659 ILE A C 1
ATOM 5113 O O . ILE A 1 659 ? -5.260 -20.669 38.582 1.00 91.25 659 ILE A O 1
ATOM 5117 N N . GLU A 1 660 ? -4.494 -22.663 37.869 1.00 91.81 660 GLU A N 1
ATOM 5118 C CA . GLU A 1 660 ? -3.074 -22.385 38.047 1.00 91.81 660 GLU A CA 1
ATOM 5119 C C . GLU A 1 660 ? -2.310 -22.619 36.737 1.00 91.81 660 GLU A C 1
ATOM 5121 O O . GLU A 1 660 ? -2.494 -23.637 36.061 1.00 91.81 660 GLU A O 1
ATOM 5126 N N . TYR A 1 661 ? -1.434 -21.680 36.379 1.00 94.12 661 TYR A N 1
ATOM 5127 C CA . TYR A 1 661 ? -0.526 -21.791 35.241 1.00 94.12 661 TYR A CA 1
ATOM 5128 C C . TYR A 1 661 ? 0.889 -22.131 35.701 1.00 94.12 661 TYR A C 1
ATOM 5130 O O . TYR A 1 661 ? 1.420 -21.552 36.649 1.00 94.12 661 TYR A O 1
ATOM 5138 N N . MET A 1 662 ? 1.522 -23.041 34.968 1.00 92.88 662 MET A N 1
ATOM 5139 C CA . MET A 1 662 ? 2.912 -23.452 35.157 1.00 92.88 662 MET A CA 1
ATOM 5140 C C . MET A 1 662 ? 3.650 -23.443 33.820 1.00 92.88 662 MET A C 1
ATOM 5142 O O . MET A 1 662 ? 3.034 -23.540 32.753 1.00 92.88 662 MET A O 1
ATOM 5146 N N . VAL A 1 663 ? 4.982 -23.396 33.864 1.00 92.56 663 VAL A N 1
ATOM 5147 C CA . VAL A 1 663 ? 5.808 -23.503 32.654 1.00 92.56 663 VAL A CA 1
ATOM 5148 C C . VAL A 1 663 ? 5.725 -24.925 32.092 1.00 92.56 663 VAL A C 1
ATOM 5150 O O . VAL A 1 663 ? 6.014 -25.911 32.777 1.00 92.56 663 VAL A O 1
ATOM 5153 N N . GLY A 1 664 ? 5.331 -25.040 30.827 1.00 91.44 664 GLY A N 1
ATOM 5154 C CA . GLY A 1 664 ? 5.244 -26.310 30.117 1.00 91.44 664 GLY A CA 1
ATOM 5155 C C . GLY A 1 664 ? 6.602 -26.840 29.642 1.00 91.44 664 GLY A C 1
ATOM 5156 O O . GLY A 1 664 ? 7.593 -26.107 29.632 1.00 91.44 664 GLY A O 1
ATOM 5157 N N . PRO A 1 665 ? 6.678 -28.123 29.234 1.00 90.62 665 PRO A N 1
ATOM 5158 C CA . PRO A 1 665 ? 7.941 -28.760 28.860 1.00 90.62 665 PRO A CA 1
ATOM 5159 C C . PRO A 1 665 ? 8.726 -28.032 27.763 1.00 90.62 665 PRO A C 1
ATOM 5161 O O . PRO A 1 665 ? 9.948 -27.977 27.849 1.00 90.62 665 PRO A O 1
ATOM 5164 N N . ARG A 1 666 ? 8.047 -27.450 26.761 1.00 91.06 666 ARG A N 1
ATOM 5165 C CA . ARG A 1 666 ? 8.706 -26.693 25.682 1.00 91.06 666 ARG A CA 1
ATOM 5166 C C . ARG A 1 666 ? 9.284 -25.380 26.207 1.00 91.06 666 ARG A C 1
ATOM 5168 O O . ARG A 1 666 ? 10.433 -25.066 25.924 1.00 91.06 666 ARG A O 1
ATOM 5175 N N . GLY A 1 667 ? 8.528 -24.667 27.046 1.00 91.62 667 GLY A N 1
ATOM 5176 C CA . GLY A 1 667 ? 8.979 -23.421 27.674 1.00 91.62 667 GLY A CA 1
ATOM 5177 C C . GLY A 1 667 ? 10.221 -23.603 28.552 1.00 91.62 667 GLY A C 1
ATOM 5178 O O . GLY A 1 667 ? 11.118 -22.764 28.530 1.00 91.62 667 GLY A O 1
ATOM 5179 N N . LYS A 1 668 ? 10.326 -24.738 29.258 1.00 91.00 668 LYS A N 1
ATOM 5180 C CA . LYS A 1 668 ? 11.512 -25.082 30.064 1.00 91.00 668 LYS A CA 1
ATOM 5181 C C . LYS A 1 668 ? 12.778 -25.287 29.226 1.00 91.00 668 LYS A C 1
ATOM 5183 O O . LYS A 1 668 ? 13.866 -25.045 29.734 1.00 91.00 668 LYS A O 1
ATOM 5188 N N . ILE A 1 669 ? 12.636 -25.739 27.981 1.00 90.06 669 ILE A N 1
ATOM 5189 C CA . ILE A 1 669 ? 13.760 -26.030 27.084 1.00 90.06 669 ILE A CA 1
ATOM 5190 C C . ILE A 1 669 ? 14.139 -24.808 26.238 1.00 90.06 669 ILE A C 1
ATOM 5192 O O . ILE A 1 669 ? 15.316 -24.477 26.157 1.00 90.06 669 ILE A O 1
ATOM 5196 N N . GLU A 1 670 ? 13.168 -24.130 25.619 1.00 88.69 670 GLU A N 1
ATOM 5197 C CA . GLU A 1 670 ? 13.451 -22.996 24.725 1.00 88.69 670 GLU A CA 1
ATOM 5198 C C . GLU A 1 670 ? 13.796 -21.706 25.467 1.00 88.69 670 GLU A C 1
ATOM 5200 O O . GLU A 1 670 ? 14.681 -20.973 25.033 1.00 88.69 670 GLU A O 1
ATOM 5205 N N . VAL A 1 671 ? 13.096 -21.419 26.569 1.00 92.06 671 VAL A N 1
ATOM 5206 C CA . VAL A 1 671 ? 13.354 -20.223 27.381 1.00 92.06 671 VAL A CA 1
ATOM 5207 C C . VAL A 1 671 ? 14.296 -20.586 28.523 1.00 92.06 671 VAL A C 1
ATOM 5209 O O . VAL A 1 671 ? 15.393 -20.039 28.613 1.00 92.06 671 VAL A O 1
ATOM 5212 N N . GLY A 1 672 ? 13.888 -21.535 29.370 1.00 89.31 672 GLY A N 1
ATOM 5213 C CA . GLY A 1 672 ? 14.688 -22.009 30.503 1.00 89.31 672 GLY A CA 1
ATOM 5214 C C . GLY A 1 672 ? 15.156 -20.900 31.459 1.00 89.31 672 GLY A C 1
ATOM 5215 O O . GLY A 1 672 ? 14.730 -19.747 31.385 1.00 89.31 672 GLY A O 1
ATOM 5216 N N . GLU A 1 673 ? 16.069 -21.241 32.370 1.00 88.44 673 GLU A N 1
ATOM 5217 C CA . GLU A 1 673 ? 16.633 -20.276 33.329 1.00 88.44 673 GLU A CA 1
ATOM 5218 C C . GLU A 1 673 ? 17.426 -19.160 32.627 1.00 88.44 673 GLU A C 1
ATOM 5220 O O . GLU A 1 673 ? 17.383 -17.999 33.041 1.00 88.44 673 GLU A O 1
ATOM 5225 N N . SER A 1 674 ? 18.120 -19.492 31.533 1.00 86.31 674 SER A N 1
ATOM 5226 C CA . SER A 1 674 ? 18.940 -18.556 30.759 1.00 86.31 674 SER A CA 1
ATOM 5227 C C . SER A 1 674 ? 18.111 -17.486 30.054 1.00 86.31 674 SER A C 1
ATOM 5229 O O . SER A 1 674 ? 18.493 -16.318 30.077 1.00 86.31 674 SER A O 1
ATOM 5231 N N . GLY A 1 675 ? 16.976 -17.857 29.455 1.00 88.50 675 GLY A N 1
ATOM 5232 C CA . GLY A 1 675 ? 16.083 -16.925 28.769 1.00 88.50 675 GLY A CA 1
ATOM 5233 C C . GLY A 1 675 ? 15.388 -15.983 29.746 1.00 88.50 675 GLY A C 1
ATOM 5234 O O . GLY A 1 675 ? 15.378 -14.775 29.517 1.00 88.50 675 GLY A O 1
ATOM 5235 N N . VAL A 1 676 ? 14.906 -16.509 30.881 1.00 91.94 676 VAL A N 1
ATOM 5236 C CA . VAL A 1 676 ? 14.331 -15.686 31.962 1.00 91.94 676 VAL A CA 1
ATOM 5237 C C . VAL A 1 676 ? 15.376 -14.709 32.498 1.00 91.94 676 VAL A C 1
ATOM 5239 O O . VAL A 1 676 ? 15.131 -13.506 32.558 1.00 91.94 676 VAL A O 1
ATOM 5242 N N . SER A 1 677 ? 16.576 -15.197 32.818 1.00 89.12 677 SER A N 1
ATOM 5243 C CA . SER A 1 677 ? 17.662 -14.347 33.317 1.00 89.12 677 SER A CA 1
ATOM 5244 C C . SER A 1 677 ? 18.088 -13.294 32.288 1.00 89.12 677 SER A C 1
ATOM 5246 O O . SER A 1 677 ? 18.350 -12.148 32.647 1.00 89.12 677 SER A O 1
ATOM 5248 N N . GLY A 1 678 ? 18.129 -13.655 31.002 1.00 87.75 678 GLY A N 1
ATOM 5249 C CA . GLY A 1 678 ? 18.421 -12.738 29.900 1.00 87.75 678 GLY A CA 1
ATOM 5250 C C . GLY A 1 678 ? 17.389 -11.617 29.775 1.00 87.75 678 GLY A C 1
ATOM 5251 O O . GLY A 1 678 ? 17.773 -10.452 29.661 1.00 87.75 678 GLY A O 1
ATOM 5252 N N . LEU A 1 679 ? 16.096 -11.945 29.869 1.00 89.12 679 LEU A N 1
ATOM 5253 C CA . LEU A 1 679 ? 15.026 -10.947 29.864 1.00 89.12 679 LEU A CA 1
ATOM 5254 C C . LEU A 1 679 ? 15.149 -10.002 31.064 1.00 89.12 679 LEU A C 1
ATOM 5256 O O . LEU A 1 679 ? 15.118 -8.786 30.887 1.00 89.12 679 LEU A O 1
ATOM 5260 N N . VAL A 1 680 ? 15.332 -10.545 32.273 1.00 88.75 680 VAL A N 1
ATOM 5261 C CA . VAL A 1 680 ? 15.454 -9.733 33.493 1.00 88.75 680 VAL A CA 1
ATOM 5262 C C . VAL A 1 680 ? 16.647 -8.780 33.388 1.00 88.75 680 VAL A C 1
ATOM 5264 O O . VAL A 1 680 ? 16.488 -7.586 33.626 1.00 88.75 680 VAL A O 1
ATOM 5267 N N . ARG A 1 681 ? 17.818 -9.248 32.941 1.00 87.44 681 ARG A N 1
ATOM 5268 C CA . ARG A 1 681 ? 18.983 -8.372 32.715 1.00 87.44 681 ARG A CA 1
ATOM 5269 C C . ARG A 1 681 ? 18.665 -7.225 31.762 1.00 87.44 681 ARG A C 1
ATOM 5271 O O . ARG A 1 681 ? 18.962 -6.077 32.081 1.00 87.44 681 ARG A O 1
ATOM 5278 N N . LYS A 1 682 ? 18.010 -7.513 30.633 1.00 85.25 682 LYS A N 1
ATOM 5279 C CA . LYS A 1 682 ? 17.630 -6.489 29.651 1.00 85.25 682 LYS A CA 1
ATOM 5280 C C . LYS A 1 682 ? 16.658 -5.458 30.221 1.00 85.25 682 LYS A C 1
ATOM 5282 O O . LYS A 1 682 ? 16.874 -4.270 30.011 1.00 85.25 682 LYS A O 1
ATOM 5287 N N . VAL A 1 683 ? 15.648 -5.885 30.981 1.00 85.06 683 VAL A N 1
ATOM 5288 C CA . VAL A 1 683 ? 14.673 -4.980 31.620 1.00 85.06 683 VAL A CA 1
ATOM 5289 C C . VAL A 1 683 ? 15.344 -4.046 32.632 1.00 85.06 683 VAL A C 1
ATOM 5291 O O . VAL A 1 683 ? 15.007 -2.869 32.694 1.00 85.06 683 VAL A O 1
ATOM 5294 N N . TYR A 1 684 ? 16.325 -4.543 33.388 1.00 81.19 684 TYR A N 1
ATOM 5295 C CA . TYR A 1 684 ? 17.081 -3.747 34.362 1.00 81.19 684 TYR A CA 1
ATOM 5296 C C . TYR A 1 684 ? 18.312 -3.034 33.762 1.00 81.19 684 TYR A C 1
ATOM 5298 O O . TYR A 1 684 ? 19.129 -2.501 34.512 1.00 81.19 684 TYR A O 1
ATOM 5306 N N . GLY A 1 685 ? 18.473 -3.019 32.431 1.00 77.06 685 GLY A N 1
ATOM 5307 C CA . GLY A 1 685 ? 19.574 -2.323 31.754 1.00 77.06 685 GLY A CA 1
ATOM 5308 C C . GLY A 1 685 ? 20.968 -2.899 32.040 1.00 77.06 685 GLY A C 1
ATOM 5309 O O . GLY A 1 685 ? 21.956 -2.168 32.007 1.00 77.06 685 GLY A O 1
ATOM 5310 N N . ARG A 1 686 ? 21.068 -4.196 32.353 1.00 75.56 686 ARG A N 1
ATOM 5311 C CA . ARG A 1 686 ? 22.329 -4.894 32.653 1.00 75.56 686 ARG A CA 1
ATOM 5312 C C . ARG A 1 686 ? 22.797 -5.739 31.463 1.00 75.56 686 ARG A C 1
ATOM 5314 O O . ARG A 1 686 ? 21.992 -6.358 30.764 1.00 75.56 686 ARG A O 1
ATOM 5321 N N . ASN A 1 687 ? 24.112 -5.793 31.254 1.00 68.12 687 ASN A N 1
ATOM 5322 C CA . ASN A 1 687 ? 24.743 -6.711 30.301 1.00 68.12 687 ASN A CA 1
ATOM 5323 C C . ASN A 1 687 ? 24.955 -8.091 30.940 1.00 68.12 687 ASN A C 1
ATOM 5325 O O . ASN A 1 687 ? 24.945 -8.219 32.162 1.00 68.12 687 ASN A O 1
ATOM 5329 N N . ALA A 1 688 ? 25.122 -9.132 30.118 1.00 63.56 688 ALA A N 1
ATOM 5330 C CA . ALA A 1 688 ? 25.510 -10.443 30.629 1.00 63.56 688 ALA A CA 1
ATOM 5331 C C . ALA A 1 688 ? 26.920 -10.351 31.249 1.00 63.56 688 ALA A C 1
ATOM 5333 O O . ALA A 1 688 ? 27.795 -9.754 30.615 1.00 63.56 688 ALA A O 1
ATOM 5334 N N . PRO A 1 689 ? 27.146 -10.900 32.456 1.00 61.53 689 PRO A N 1
ATOM 5335 C CA . PRO A 1 689 ? 28.470 -10.891 33.070 1.00 61.53 689 PRO A CA 1
ATOM 5336 C C . PRO A 1 689 ? 29.459 -11.704 32.223 1.00 61.53 689 PRO A C 1
ATOM 5338 O O . PRO A 1 689 ? 29.089 -12.733 31.650 1.00 61.53 689 PRO A O 1
ATOM 5341 N N . ALA A 1 690 ? 30.709 -11.243 32.141 1.00 55.19 690 ALA A N 1
ATOM 5342 C CA . ALA A 1 690 ? 31.797 -12.022 31.555 1.00 55.19 690 ALA A CA 1
ATOM 5343 C C . ALA A 1 690 ? 32.056 -13.283 32.402 1.00 55.19 690 ALA A C 1
ATOM 5345 O O . ALA A 1 690 ? 31.816 -13.286 33.614 1.00 55.19 690 ALA A O 1
ATOM 5346 N N . GLU A 1 691 ? 32.527 -14.368 31.778 1.00 47.47 691 GLU A N 1
ATOM 5347 C CA . GLU A 1 691 ? 32.859 -15.602 32.500 1.00 47.47 691 GLU A CA 1
ATOM 5348 C C . GLU A 1 691 ? 33.867 -15.305 33.625 1.00 47.47 691 GLU A C 1
ATOM 5350 O O . GLU A 1 691 ? 34.996 -14.900 33.367 1.00 47.47 691 GLU A O 1
ATOM 5355 N N . GLY A 1 692 ? 33.442 -15.484 34.881 1.00 54.25 692 GLY A N 1
ATOM 5356 C CA . GLY A 1 692 ? 34.269 -15.261 36.075 1.00 54.25 692 GLY A CA 1
ATOM 5357 C C . GLY A 1 692 ? 33.811 -14.127 37.000 1.00 54.25 692 GLY A C 1
ATOM 5358 O O . GLY A 1 692 ? 34.183 -14.132 38.171 1.00 54.25 692 GLY A O 1
ATOM 5359 N N . GLU A 1 693 ? 32.934 -13.222 36.556 1.00 55.53 693 GLU A N 1
ATOM 5360 C CA . GLU A 1 693 ? 32.440 -12.092 37.367 1.00 55.53 693 GLU A CA 1
ATOM 5361 C C . GLU A 1 693 ? 31.014 -12.330 37.894 1.00 55.53 693 GLU A C 1
ATOM 5363 O O . GLU A 1 693 ? 30.077 -11.583 37.631 1.00 55.53 693 GLU A O 1
ATOM 5368 N N . ALA A 1 694 ? 30.812 -13.404 38.657 1.00 57.41 694 ALA A N 1
ATOM 5369 C CA . ALA A 1 694 ? 29.535 -13.662 39.329 1.00 57.41 694 ALA A CA 1
ATOM 5370 C C . ALA A 1 694 ? 29.579 -13.183 40.787 1.00 57.41 694 ALA A C 1
ATOM 5372 O O . ALA A 1 694 ? 29.448 -13.996 41.703 1.00 57.41 694 ALA A O 1
ATOM 5373 N N . ASN A 1 695 ? 29.808 -11.884 41.011 1.00 53.31 695 ASN A N 1
ATOM 5374 C CA . ASN A 1 695 ? 29.825 -11.319 42.366 1.00 53.31 695 ASN A CA 1
ATOM 5375 C C . ASN A 1 695 ? 29.075 -9.982 42.509 1.00 53.31 695 ASN A C 1
ATOM 5377 O O . ASN A 1 695 ? 29.370 -9.201 43.409 1.00 53.31 695 ASN A O 1
ATOM 5381 N N . ASP A 1 696 ? 28.086 -9.732 41.646 1.00 69.75 696 ASP A N 1
ATOM 5382 C CA . ASP A 1 696 ? 27.125 -8.640 41.832 1.00 69.75 696 ASP A CA 1
ATOM 5383 C C . ASP A 1 696 ? 25.896 -9.149 42.621 1.00 69.75 696 ASP A C 1
ATOM 5385 O O . ASP A 1 696 ? 25.363 -10.230 42.343 1.00 69.75 696 ASP A O 1
ATOM 5389 N N . ASP A 1 697 ? 25.427 -8.381 43.611 1.00 78.94 697 ASP A N 1
ATOM 5390 C CA . ASP A 1 697 ? 24.264 -8.708 44.463 1.00 78.94 697 ASP A CA 1
ATOM 5391 C C . ASP A 1 697 ? 23.005 -8.985 43.621 1.00 78.94 697 ASP A C 1
ATOM 5393 O O . ASP A 1 697 ? 22.181 -9.846 43.951 1.00 78.94 697 ASP A O 1
ATOM 5397 N N . PHE A 1 698 ? 22.900 -8.315 42.471 1.00 82.62 698 PHE A N 1
ATOM 5398 C CA . PHE A 1 698 ? 21.857 -8.546 41.479 1.00 82.62 698 PHE A CA 1
ATOM 5399 C C . PHE A 1 698 ? 21.867 -9.979 40.921 1.00 82.62 698 PHE A C 1
ATOM 5401 O O . PHE A 1 698 ? 20.827 -10.638 40.924 1.00 82.62 698 PHE A O 1
ATOM 5408 N N . GLU A 1 699 ? 23.023 -10.497 40.495 1.00 83.56 699 GLU A N 1
ATOM 5409 C CA . GLU A 1 699 ? 23.137 -11.852 39.936 1.00 83.56 699 GLU A CA 1
ATOM 5410 C C . GLU A 1 699 ? 22.851 -12.918 41.002 1.00 83.56 699 GLU A C 1
ATOM 5412 O O . GLU A 1 699 ? 22.180 -13.917 40.735 1.00 83.56 699 GLU A O 1
ATOM 5417 N N . ALA A 1 700 ? 23.262 -12.671 42.250 1.00 79.31 700 ALA A N 1
ATOM 5418 C CA . ALA A 1 700 ? 22.937 -13.546 43.371 1.00 79.31 700 ALA A CA 1
ATOM 5419 C C . ALA A 1 700 ? 21.425 -13.566 43.674 1.00 79.31 700 ALA A C 1
ATOM 5421 O O . ALA A 1 700 ? 20.857 -14.628 43.948 1.00 79.31 700 ALA A O 1
ATOM 5422 N N . LYS A 1 701 ? 20.749 -12.410 43.614 1.00 82.06 701 LYS A N 1
ATOM 5423 C CA . LYS A 1 701 ? 19.284 -12.305 43.760 1.00 82.06 701 LYS A CA 1
ATOM 5424 C C . LYS A 1 701 ? 18.547 -12.971 42.600 1.00 82.06 701 LYS A C 1
ATOM 5426 O O . LYS A 1 701 ? 17.561 -13.673 42.839 1.00 82.06 701 LYS A O 1
ATOM 5431 N N . LEU A 1 702 ? 19.033 -12.798 41.374 1.00 84.62 702 LEU A N 1
ATOM 5432 C CA . LEU A 1 702 ? 18.456 -13.397 40.175 1.00 84.62 702 LEU A CA 1
ATOM 5433 C C . LEU A 1 702 ? 18.554 -14.925 40.216 1.00 84.62 702 LEU A C 1
ATOM 5435 O O . LEU A 1 702 ? 17.537 -15.600 40.077 1.00 84.62 702 LEU A O 1
ATOM 5439 N N . ALA A 1 703 ? 19.732 -15.471 40.527 1.00 82.31 703 ALA A N 1
ATOM 5440 C CA . ALA A 1 703 ? 19.937 -16.914 40.661 1.00 82.31 703 ALA A CA 1
ATOM 5441 C C . ALA A 1 703 ? 19.031 -17.540 41.738 1.00 82.31 703 ALA A C 1
ATOM 5443 O O . ALA A 1 703 ? 18.447 -18.604 41.525 1.00 82.31 703 ALA A O 1
ATOM 5444 N N . ARG A 1 704 ? 18.846 -16.858 42.881 1.00 82.19 704 ARG A N 1
ATOM 5445 C CA . ARG A 1 704 ? 17.897 -17.295 43.923 1.00 82.19 704 ARG A CA 1
ATOM 5446 C C . ARG A 1 704 ? 16.446 -17.280 43.439 1.00 82.19 704 ARG A C 1
ATOM 5448 O O . ARG A 1 704 ? 15.690 -18.176 43.799 1.00 82.19 704 ARG A O 1
ATOM 5455 N N . SER A 1 705 ? 16.070 -16.283 42.640 1.00 81.88 705 SER A N 1
ATOM 5456 C CA . SER A 1 705 ? 14.692 -16.087 42.165 1.00 81.88 705 SER A CA 1
ATOM 5457 C C . SER A 1 705 ? 14.306 -17.036 41.028 1.00 81.88 705 SER A C 1
ATOM 5459 O O . SER A 1 705 ? 13.141 -17.398 40.910 1.00 81.88 705 SER A O 1
ATOM 5461 N N . VAL A 1 706 ? 15.270 -17.453 40.203 1.00 82.12 706 VAL A N 1
ATOM 5462 C CA . VAL A 1 706 ? 15.055 -18.388 39.082 1.00 82.12 706 VAL A CA 1
ATOM 5463 C C . VAL A 1 706 ? 15.154 -19.858 39.531 1.00 82.12 706 VAL A C 1
ATOM 5465 O O . VAL A 1 706 ? 14.693 -20.749 38.824 1.00 82.12 706 VAL A O 1
ATOM 5468 N N . GLY A 1 707 ? 15.652 -20.115 40.748 1.00 68.38 707 GLY A N 1
ATOM 5469 C CA . GLY A 1 707 ? 15.643 -21.442 41.369 1.00 68.38 707 GLY A CA 1
ATOM 5470 C C . GLY A 1 707 ? 16.938 -22.243 41.213 1.00 68.38 707 GLY A C 1
ATOM 5471 O O . GLY A 1 707 ? 16.943 -23.434 41.537 1.00 68.38 707 GLY A O 1
ATOM 5472 N N . SER A 1 708 ? 18.047 -21.618 40.799 1.00 55.06 708 SER A N 1
ATOM 5473 C CA . SER A 1 708 ? 19.345 -22.287 40.667 1.00 55.06 708 SER A CA 1
ATOM 5474 C C . SER A 1 708 ? 19.903 -22.666 42.050 1.00 55.06 708 SER A C 1
ATOM 5476 O O . SER A 1 708 ? 20.687 -21.940 42.667 1.00 55.06 708 SER A O 1
ATOM 5478 N N . ARG A 1 709 ? 19.523 -23.834 42.580 1.00 39.00 709 ARG A N 1
ATOM 5479 C CA . ARG A 1 709 ? 20.268 -24.473 43.674 1.00 39.00 709 ARG A CA 1
ATOM 5480 C C . ARG A 1 709 ? 21.642 -24.860 43.129 1.00 39.00 709 ARG A C 1
ATOM 5482 O O . ARG A 1 709 ? 21.771 -25.883 42.467 1.00 39.00 709 ARG A O 1
ATOM 5489 N N . ARG A 1 710 ? 22.678 -24.069 43.435 1.00 33.59 710 ARG A N 1
ATOM 5490 C CA . ARG A 1 710 ? 24.073 -24.523 43.325 1.00 33.59 710 ARG A CA 1
ATOM 5491 C C . ARG A 1 710 ? 24.216 -25.797 44.163 1.00 33.59 710 ARG A C 1
ATOM 5493 O O . ARG A 1 710 ? 24.259 -25.734 45.390 1.00 33.59 710 ARG A O 1
ATOM 5500 N N . THR A 1 711 ? 24.288 -26.955 43.514 1.00 26.59 711 THR A N 1
ATOM 5501 C CA . THR A 1 711 ? 24.932 -28.132 44.095 1.00 26.59 711 THR A CA 1
ATOM 5502 C C . THR A 1 711 ? 26.397 -27.771 44.287 1.00 26.59 711 THR A C 1
ATOM 5504 O O . THR A 1 711 ? 27.159 -27.708 43.325 1.00 26.59 711 THR A O 1
ATOM 5507 N N . VAL A 1 712 ? 26.772 -27.459 45.524 1.00 26.38 712 VAL A N 1
ATOM 5508 C CA . VAL A 1 712 ? 28.171 -27.376 45.938 1.00 26.38 712 VAL A CA 1
ATOM 5509 C C . VAL A 1 712 ? 28.742 -28.788 45.826 1.00 26.38 712 VAL A C 1
ATOM 5511 O O . VAL A 1 712 ? 28.557 -29.600 46.726 1.00 26.38 712 VAL A O 1
ATOM 5514 N N . ASN A 1 713 ? 29.389 -29.092 44.702 1.00 27.14 713 ASN A N 1
ATOM 5515 C CA . ASN A 1 713 ? 30.350 -30.183 44.628 1.00 27.14 713 ASN A CA 1
ATOM 5516 C C . ASN A 1 713 ? 31.739 -29.574 44.822 1.00 27.14 713 ASN A C 1
ATOM 5518 O O . ASN A 1 713 ? 32.123 -28.635 44.127 1.00 27.14 713 ASN A O 1
ATOM 5522 N N . GLN A 1 714 ? 32.433 -30.094 45.830 1.00 24.78 714 GLN A N 1
ATOM 5523 C CA . GLN A 1 714 ? 33.828 -29.815 46.151 1.00 24.78 714 GLN A CA 1
ATOM 5524 C C . GLN A 1 714 ? 34.752 -30.040 44.936 1.00 24.78 714 GLN A C 1
ATOM 5526 O O . GLN A 1 714 ? 34.409 -30.828 44.051 1.00 24.78 714 GLN A O 1
ATOM 5531 N N . PRO A 1 715 ? 35.923 -29.381 44.893 1.00 28.27 715 PRO A N 1
ATOM 5532 C CA . PRO A 1 715 ? 36.860 -29.520 43.790 1.00 28.27 715 PRO A CA 1
ATOM 5533 C C . PRO A 1 715 ? 37.493 -30.915 43.797 1.00 28.27 715 PRO A C 1
ATOM 5535 O O . PRO A 1 715 ? 38.053 -31.348 44.800 1.00 28.27 715 PRO A O 1
ATOM 5538 N N . THR A 1 716 ? 37.436 -31.604 42.660 1.00 27.00 716 THR A N 1
ATOM 5539 C CA . THR A 1 716 ? 38.344 -32.711 42.354 1.00 27.00 716 THR A CA 1
ATOM 5540 C C . THR A 1 716 ? 39.655 -32.124 41.850 1.00 27.00 716 THR A C 1
ATOM 5542 O O . THR A 1 716 ? 39.729 -31.650 40.716 1.00 27.00 716 THR A O 1
ATOM 5545 N N . GLU A 1 717 ? 40.676 -32.145 42.703 1.00 26.95 717 GLU A N 1
ATOM 5546 C CA . GLU A 1 717 ? 42.071 -31.993 42.301 1.00 26.95 717 GLU A CA 1
ATOM 5547 C C . GLU A 1 717 ? 42.451 -33.119 41.330 1.00 26.95 717 GLU A C 1
ATOM 5549 O O . GLU A 1 717 ? 42.400 -34.303 41.660 1.00 26.95 717 GLU A O 1
ATOM 5554 N N . THR A 1 718 ? 42.856 -32.749 40.120 1.00 27.22 718 THR A N 1
ATOM 5555 C CA . THR A 1 718 ? 43.755 -33.557 39.297 1.00 27.22 718 THR A CA 1
ATOM 5556 C C . THR A 1 718 ? 45.183 -33.239 39.717 1.00 27.22 718 THR A C 1
ATOM 5558 O O . THR A 1 718 ? 45.721 -32.207 39.322 1.00 27.22 718 THR A O 1
ATOM 5561 N N . THR A 1 719 ? 45.816 -34.124 40.484 1.00 28.19 719 THR A N 1
ATOM 5562 C CA . THR A 1 719 ? 47.277 -34.178 40.590 1.00 28.19 719 THR A CA 1
ATOM 5563 C C . THR A 1 719 ? 47.791 -35.346 39.758 1.00 28.19 719 THR A C 1
ATOM 5565 O O . THR A 1 719 ? 47.539 -36.515 40.036 1.00 28.19 719 THR A O 1
ATOM 5568 N N . GLY A 1 720 ? 48.522 -35.012 38.697 1.00 24.39 720 GLY A N 1
ATOM 5569 C CA . GLY A 1 720 ? 49.521 -35.887 38.107 1.00 24.39 720 GLY A CA 1
ATOM 5570 C C . GLY A 1 720 ? 50.891 -35.352 38.493 1.00 24.39 720 GLY A C 1
ATOM 5571 O O . GLY A 1 720 ? 51.385 -34.448 37.831 1.00 24.39 720 GLY A O 1
ATOM 5572 N N . ALA A 1 721 ? 51.481 -35.885 39.560 1.00 27.22 721 ALA A N 1
ATOM 5573 C CA . ALA A 1 721 ? 52.927 -35.913 39.765 1.00 27.22 721 ALA A CA 1
ATOM 5574 C C . ALA A 1 721 ? 53.261 -36.931 40.864 1.00 27.22 721 ALA A C 1
ATOM 5576 O O . ALA A 1 721 ? 52.937 -36.729 42.027 1.00 27.22 721 ALA A O 1
ATOM 5577 N N . THR A 1 722 ? 53.885 -38.026 40.422 1.00 25.70 722 THR A N 1
ATOM 5578 C CA . THR A 1 722 ? 54.909 -38.836 41.107 1.00 25.70 722 THR A CA 1
ATOM 5579 C C . THR A 1 722 ? 54.715 -39.215 42.578 1.00 25.70 722 THR A C 1
ATOM 5581 O O . THR A 1 722 ? 54.792 -38.397 43.487 1.00 25.70 722 THR A O 1
ATOM 5584 N N . ALA A 1 723 ? 54.611 -40.529 42.774 1.00 23.95 723 ALA A N 1
ATOM 5585 C CA . ALA A 1 723 ? 54.792 -41.238 44.030 1.00 23.95 723 ALA A CA 1
ATOM 5586 C C . ALA A 1 723 ? 56.090 -40.861 44.763 1.00 23.95 723 ALA A C 1
ATOM 5588 O O . ALA A 1 723 ? 57.148 -40.884 44.141 1.00 23.95 723 ALA A O 1
ATOM 5589 N N . VAL A 1 724 ? 55.985 -40.652 46.079 1.00 25.89 724 VAL A N 1
ATOM 5590 C CA . VAL A 1 724 ? 56.835 -41.258 47.119 1.00 25.89 724 VAL A CA 1
ATOM 5591 C C . VAL A 1 724 ? 55.949 -41.483 48.361 1.00 25.89 724 VAL A C 1
ATOM 5593 O O . VAL A 1 724 ? 55.085 -40.663 48.657 1.00 25.89 724 VAL A O 1
ATOM 5596 N N . GLU A 1 725 ? 56.137 -42.658 48.967 1.00 23.86 725 GLU A N 1
ATOM 5597 C CA . GLU A 1 725 ? 55.817 -43.176 50.317 1.00 23.86 725 GLU A CA 1
ATOM 5598 C C . GLU A 1 725 ? 55.365 -42.140 51.384 1.00 23.86 725 GLU A C 1
ATOM 5600 O O . GLU A 1 725 ? 55.803 -41.001 51.380 1.00 23.86 725 GLU A O 1
ATOM 5605 N N . GLU A 1 726 ? 54.514 -42.421 52.377 1.00 24.64 726 GLU A N 1
ATOM 5606 C CA . GLU A 1 726 ? 54.448 -43.608 53.234 1.00 24.64 726 GLU A CA 1
ATOM 5607 C C . GLU A 1 726 ? 53.215 -43.516 54.176 1.00 24.64 726 GLU A C 1
ATOM 5609 O O . GLU A 1 726 ? 52.825 -42.435 54.602 1.00 24.64 726 GLU A O 1
ATOM 5614 N N . SER A 1 727 ? 52.634 -44.678 54.502 1.00 24.73 727 SER A N 1
ATOM 5615 C CA . SER A 1 727 ? 51.920 -45.091 55.734 1.00 24.73 727 SER A CA 1
ATOM 5616 C C . SER A 1 727 ? 51.093 -44.111 56.605 1.00 24.73 727 SER A C 1
ATOM 5618 O O . SER A 1 727 ? 51.589 -43.097 57.078 1.00 24.73 727 SER A O 1
ATOM 5620 N N . GLY A 1 728 ? 49.897 -44.556 57.041 1.00 26.44 728 GLY A N 1
ATOM 5621 C CA . GLY A 1 728 ? 49.384 -44.148 58.365 1.00 26.44 728 GLY A CA 1
ATOM 5622 C C . GLY A 1 728 ? 47.870 -44.064 58.593 1.00 26.44 728 GLY A C 1
ATOM 5623 O O . GLY A 1 728 ? 47.326 -42.982 58.730 1.00 26.44 728 GLY A O 1
ATOM 5624 N N . GLN A 1 729 ? 47.212 -45.220 58.714 1.00 28.59 729 GLN A N 1
ATOM 5625 C CA . GLN A 1 729 ? 46.203 -45.547 59.741 1.00 28.59 729 GLN A CA 1
ATOM 5626 C C . GLN A 1 729 ? 45.085 -44.547 60.171 1.00 28.59 729 GLN A C 1
ATOM 5628 O O . GLN A 1 729 ? 45.283 -43.628 60.951 1.00 28.59 729 GLN A O 1
ATOM 5633 N N . ASN A 1 730 ? 43.852 -44.996 59.887 1.00 26.44 730 ASN A N 1
ATOM 5634 C CA . ASN A 1 730 ? 42.768 -45.300 60.846 1.00 26.44 730 ASN A CA 1
ATOM 5635 C C . ASN A 1 730 ? 41.950 -44.198 61.579 1.00 26.44 730 ASN A C 1
ATOM 5637 O O . ASN A 1 730 ? 42.336 -43.677 62.615 1.00 26.44 730 ASN A O 1
ATOM 5641 N N . ASN A 1 731 ? 40.662 -44.193 61.194 1.00 26.52 731 ASN A N 1
ATOM 5642 C CA . ASN A 1 731 ? 39.466 -44.509 62.008 1.00 26.52 731 ASN A CA 1
ATOM 5643 C C . ASN A 1 731 ? 38.746 -43.447 62.872 1.00 26.52 731 ASN A C 1
ATOM 5645 O O . ASN A 1 731 ? 39.313 -42.891 63.801 1.00 26.52 731 ASN A O 1
ATOM 5649 N N . ARG A 1 732 ? 37.400 -43.483 62.713 1.00 27.38 732 ARG A N 1
ATOM 5650 C CA . ARG A 1 732 ? 36.323 -43.252 63.718 1.00 27.38 732 ARG A CA 1
ATOM 5651 C C . ARG A 1 732 ? 36.170 -41.804 64.234 1.00 27.38 732 ARG A C 1
ATOM 5653 O O . ARG A 1 732 ? 37.126 -41.068 64.325 1.00 27.38 732 ARG A O 1
ATOM 5660 N N . GLN A 1 733 ? 35.010 -41.284 64.645 1.00 27.12 733 GLN A N 1
ATOM 5661 C CA . GLN A 1 733 ? 33.631 -41.753 64.815 1.00 27.12 733 GLN A CA 1
ATOM 5662 C C . GLN A 1 733 ? 32.746 -40.514 65.090 1.00 27.12 733 GLN A C 1
ATOM 5664 O O . GLN A 1 733 ? 33.200 -39.558 65.705 1.00 27.12 733 GLN A O 1
ATOM 5669 N N . ASN A 1 734 ? 31.466 -40.597 64.711 1.00 26.70 734 ASN A N 1
ATOM 5670 C CA . ASN A 1 734 ? 30.269 -40.112 65.426 1.00 26.70 734 ASN A CA 1
ATOM 5671 C C . ASN A 1 734 ? 30.431 -39.145 66.627 1.00 26.70 734 ASN A C 1
ATOM 5673 O O . ASN A 1 734 ? 30.937 -39.570 67.661 1.00 26.70 734 ASN A O 1
ATOM 5677 N N . ARG A 1 735 ? 29.670 -38.031 66.640 1.00 26.48 735 ARG A N 1
ATOM 5678 C CA . ARG A 1 735 ? 28.429 -37.910 67.453 1.00 26.48 735 ARG A CA 1
ATOM 5679 C C . ARG A 1 735 ? 27.700 -36.558 67.333 1.00 26.48 735 ARG A C 1
ATOM 5681 O O . ARG A 1 735 ? 28.295 -35.494 67.273 1.00 26.48 735 ARG A O 1
ATOM 5688 N N . ARG A 1 736 ? 26.368 -36.684 67.397 1.00 28.88 736 ARG A N 1
ATOM 5689 C CA . ARG A 1 736 ? 25.313 -35.699 67.715 1.00 28.88 736 ARG A CA 1
ATOM 5690 C C . ARG A 1 736 ? 25.555 -34.904 69.009 1.00 28.88 736 ARG A C 1
ATOM 5692 O O . ARG A 1 736 ? 26.036 -35.496 69.968 1.00 28.88 736 ARG A O 1
ATOM 5699 N N . SER A 1 737 ? 24.984 -33.694 69.089 1.00 26.84 737 SER A N 1
ATOM 5700 C CA . SER A 1 737 ? 24.246 -33.138 70.257 1.00 26.84 737 SER A CA 1
ATOM 5701 C C . SER A 1 737 ? 23.872 -31.667 69.977 1.00 26.84 737 SER A C 1
ATOM 5703 O O . SER A 1 737 ? 24.750 -30.874 69.675 1.00 26.84 737 SER A O 1
ATOM 5705 N N . THR A 1 738 ? 22.599 -31.321 69.749 1.00 27.98 738 THR A N 1
ATOM 5706 C CA . THR A 1 738 ? 21.583 -30.783 70.694 1.00 27.98 738 THR A CA 1
ATOM 5707 C C . THR A 1 738 ? 21.750 -29.328 71.182 1.00 27.98 738 THR A C 1
ATOM 5709 O O . THR A 1 738 ? 22.668 -29.002 71.917 1.00 27.98 738 THR A O 1
ATOM 5712 N N . ARG A 1 739 ? 20.764 -28.506 70.761 1.00 35.38 739 ARG A N 1
ATOM 5713 C CA . ARG A 1 739 ? 20.062 -27.364 71.402 1.00 35.38 739 ARG A CA 1
ATOM 5714 C C . ARG A 1 739 ? 20.619 -26.777 72.710 1.00 35.38 739 ARG A C 1
ATOM 5716 O O . ARG A 1 739 ? 20.702 -27.498 73.696 1.00 35.38 739 ARG A O 1
ATOM 5723 N N . ASN A 1 740 ? 20.637 -25.438 72.790 1.00 26.94 740 ASN A N 1
ATOM 5724 C CA . ASN A 1 740 ? 20.032 -24.739 73.933 1.00 26.94 740 ASN A CA 1
ATOM 5725 C C . ASN A 1 740 ? 19.569 -23.297 73.623 1.00 26.94 740 ASN A C 1
ATOM 5727 O O . ASN A 1 740 ? 20.081 -22.658 72.709 1.00 26.94 740 ASN A O 1
ATOM 5731 N N . ARG A 1 741 ? 18.557 -22.841 74.377 1.00 33.69 741 ARG A N 1
ATOM 5732 C CA . ARG A 1 741 ? 17.915 -21.505 74.400 1.00 33.69 741 ARG A CA 1
ATOM 5733 C C . ARG A 1 741 ? 18.408 -20.692 75.615 1.00 33.69 741 ARG A C 1
ATOM 5735 O O . ARG A 1 741 ? 18.690 -21.292 76.644 1.00 33.69 741 ARG A O 1
ATOM 5742 N N . GLY A 1 742 ? 18.333 -19.361 75.523 1.00 28.25 742 GLY A N 1
ATOM 5743 C CA . GLY A 1 742 ? 18.327 -18.364 76.619 1.00 28.25 742 GLY A CA 1
ATOM 5744 C C . GLY A 1 742 ? 18.430 -16.957 75.995 1.00 28.25 742 GLY A C 1
ATOM 5745 O O . GLY A 1 742 ? 19.348 -16.769 75.209 1.00 28.25 742 GLY A O 1
ATOM 5746 N N . VAL A 1 743 ? 17.397 -16.091 75.991 1.00 31.59 743 VAL A N 1
ATOM 5747 C CA . VAL A 1 743 ? 16.964 -15.115 77.041 1.00 31.59 743 VAL A CA 1
ATOM 5748 C C . VAL A 1 743 ? 18.102 -14.134 77.385 1.00 31.59 743 VAL A C 1
ATOM 5750 O O . VAL A 1 743 ? 19.186 -14.609 77.687 1.00 31.59 743 VAL A O 1
ATOM 5753 N N . GLY A 1 744 ? 17.972 -12.802 77.373 1.00 30.19 744 GLY A N 1
ATOM 5754 C CA . GLY A 1 744 ? 16.847 -11.868 77.214 1.00 30.19 744 GLY A CA 1
ATOM 5755 C C . GLY A 1 744 ? 17.354 -10.407 77.281 1.00 30.19 744 GLY A C 1
ATOM 5756 O O . GLY A 1 744 ? 18.565 -10.217 77.377 1.00 30.19 744 GLY A O 1
ATOM 5757 N N . ASP A 1 745 ? 16.411 -9.450 77.279 1.00 29.56 745 ASP A N 1
ATOM 5758 C CA . ASP A 1 745 ? 16.536 -8.023 77.670 1.00 29.56 745 ASP A CA 1
ATOM 5759 C C . ASP A 1 745 ? 17.316 -7.081 76.722 1.00 29.56 745 ASP A C 1
ATOM 5761 O O . ASP A 1 745 ? 18.343 -7.457 76.172 1.00 29.56 745 ASP A O 1
ATOM 5765 N N . ASN A 1 746 ? 16.966 -5.811 76.493 1.00 31.02 746 ASN A N 1
ATOM 5766 C CA . ASN A 1 746 ? 15.788 -4.955 76.700 1.00 31.02 746 ASN A CA 1
ATOM 5767 C C . ASN A 1 746 ? 16.118 -3.607 75.987 1.00 31.02 746 ASN A C 1
ATOM 5769 O O . ASN A 1 746 ? 17.270 -3.381 75.617 1.00 31.02 746 ASN A O 1
ATOM 5773 N N . ASP A 1 747 ? 15.122 -2.726 75.879 1.00 30.86 747 ASP A N 1
ATOM 5774 C CA . ASP A 1 747 ? 15.224 -1.256 75.748 1.00 30.86 747 ASP A CA 1
ATOM 5775 C C . ASP A 1 747 ? 15.346 -0.590 74.353 1.00 30.86 747 ASP A C 1
ATOM 5777 O O . ASP A 1 747 ? 16.396 -0.479 73.727 1.00 30.86 747 ASP A O 1
ATOM 5781 N N . ASP A 1 748 ? 14.175 -0.076 73.960 1.00 33.56 748 ASP A N 1
ATOM 5782 C CA . ASP A 1 748 ? 13.856 1.347 73.769 1.00 33.56 748 ASP A CA 1
ATOM 5783 C C . ASP A 1 748 ? 14.016 2.092 72.427 1.00 33.56 748 ASP A C 1
ATOM 5785 O O . ASP A 1 748 ? 15.081 2.246 71.837 1.00 33.56 748 ASP A O 1
ATOM 5789 N N . ALA A 1 749 ? 12.865 2.704 72.107 1.00 35.50 749 ALA A N 1
ATOM 5790 C CA . ALA A 1 749 ? 12.644 4.067 71.624 1.00 35.50 749 ALA A CA 1
ATOM 5791 C C . ALA A 1 749 ? 12.758 4.384 70.117 1.00 35.50 749 ALA A C 1
ATOM 5793 O O . ALA A 1 749 ? 13.780 4.804 69.591 1.00 35.50 749 ALA A O 1
ATOM 5794 N N . ASP A 1 750 ? 11.585 4.282 69.487 1.00 39.69 750 ASP A N 1
ATOM 5795 C CA . ASP A 1 750 ? 10.770 5.410 69.003 1.00 39.69 750 ASP A CA 1
ATOM 5796 C C . ASP A 1 750 ? 11.145 6.270 67.770 1.00 39.69 750 ASP A C 1
ATOM 5798 O O . ASP A 1 750 ? 12.190 6.896 67.652 1.00 39.69 750 ASP A O 1
ATOM 5802 N N . TYR A 1 751 ? 10.080 6.415 66.965 1.00 35.69 751 TYR A N 1
ATOM 5803 C CA . TYR A 1 751 ? 9.610 7.555 66.162 1.00 35.69 751 TYR A CA 1
ATOM 5804 C C . TYR A 1 751 ? 10.192 7.894 64.775 1.00 35.69 751 TYR A C 1
ATOM 5806 O O . TYR A 1 751 ? 11.224 8.534 64.634 1.00 35.69 751 TYR A O 1
ATOM 5814 N N . ARG A 1 752 ? 9.345 7.558 63.779 1.00 40.56 752 ARG A N 1
ATOM 5815 C CA . ARG A 1 752 ? 8.655 8.406 62.766 1.00 40.56 752 ARG A CA 1
ATOM 5816 C C . ARG A 1 752 ? 9.485 9.405 61.929 1.00 40.56 752 ARG A C 1
ATOM 5818 O O . ARG A 1 752 ? 10.308 10.140 62.447 1.00 40.56 752 ARG A O 1
ATOM 5825 N N . GLY A 1 753 ? 9.192 9.569 60.637 1.00 43.03 753 GLY A N 1
ATOM 5826 C CA . GLY A 1 753 ? 7.922 9.309 59.938 1.00 43.03 753 GLY A CA 1
ATOM 5827 C C . GLY A 1 753 ? 8.043 9.137 58.436 1.00 43.03 753 GLY A C 1
ATOM 5828 O O . GLY A 1 753 ? 9.180 8.979 57.941 1.00 43.03 753 GLY A O 1
#

Solvent-accessible surface area (backbone atoms only — not comparable to full-atom values): 40261 Å² total; per-residue (Å²): 131,89,83,90,86,89,88,85,86,81,91,73,83,81,76,74,76,71,75,74,75,67,82,38,39,65,48,74,60,90,45,34,23,42,48,44,40,57,48,91,80,38,66,28,44,67,44,52,52,49,33,39,73,72,11,20,56,70,17,30,36,35,33,52,62,94,33,56,29,26,36,65,61,61,49,67,58,69,35,35,47,23,38,35,45,31,28,18,34,39,34,37,54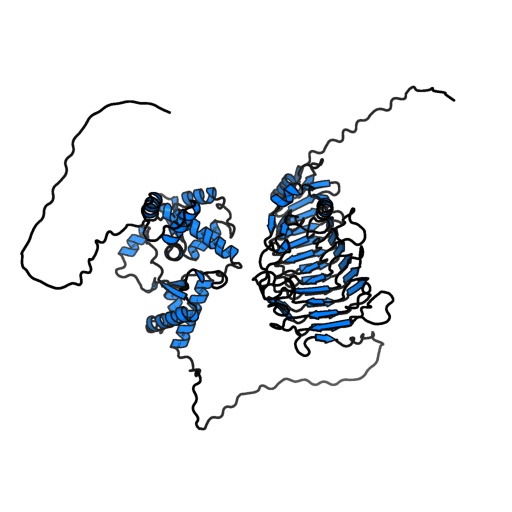,78,52,61,73,55,38,47,75,58,36,48,82,35,82,72,52,44,35,23,30,33,27,39,46,28,34,34,41,38,39,36,42,8,84,71,54,10,27,40,34,32,46,12,43,63,51,25,72,76,41,63,40,57,74,65,72,30,44,29,18,55,36,30,40,39,59,30,34,44,33,42,37,34,29,34,34,39,33,21,31,47,16,40,33,38,37,34,39,38,28,35,46,34,41,38,35,45,38,36,30,40,44,64,48,89,85,50,58,91,69,56,62,28,36,45,56,26,24,28,42,36,34,24,44,23,36,42,36,38,40,38,37,37,41,28,32,30,35,18,34,35,34,26,46,25,34,43,25,33,44,37,39,38,32,50,34,40,31,33,16,12,42,22,36,32,42,30,71,19,14,48,49,86,43,75,24,24,33,35,45,34,40,38,36,44,34,40,36,34,45,34,67,90,29,21,47,24,48,33,37,38,38,24,18,12,28,49,69,33,72,34,85,51,50,48,43,72,65,36,66,30,20,40,4,29,40,39,40,37,45,36,39,41,34,44,33,43,34,42,37,19,57,24,34,46,37,36,38,18,59,40,73,66,99,57,88,42,60,34,38,7,48,46,36,42,34,45,34,36,43,34,40,32,36,51,19,22,64,72,39,51,44,36,30,36,39,34,34,9,71,75,29,46,24,33,54,33,39,40,28,54,70,54,38,21,19,23,87,86,50,91,57,71,32,48,71,50,78,42,46,57,40,91,79,11,63,42,80,48,76,74,74,78,76,80,74,79,86,79,86,84,82,90,83,82,89,83,88,85,86,83,89,87,87,87,88,82,90,84,88,87,83,90,81,89,81,90,85,91,79,96,67,94,73,85,69,80,77,47,78,63,52,53,30,22,54,40,45,44,50,51,47,54,53,27,42,38,66,48,39,69,47,40,45,56,54,45,36,66,74,38,41,41,96,81,28,71,84,46,44,65,63,38,49,57,54,24,40,51,49,31,39,76,75,66,36,23,37,76,43,78,44,61,78,79,80,62,80,50,72,68,46,43,56,57,50,75,74,49,97,66,88,63,74,67,75,44,33,27,42,64,43,76,68,57,58,76,93,55,68,39,61,92,72,49,64,54,45,80,43,96,38,62,66,57,39,49,52,49,50,50,52,53,48,50,54,46,31,55,25,37,63,56,74,45,41,37,44,50,75,60,50,46,56,53,32,47,75,67,72,32,56,65,44,45,104,84,41,44,29,69,59,47,53,52,47,36,37,69,42,25,40,30,38,79,46,79,46,76,56,99,85,44,82,47,47,35,38,30,65,12,43,48,31,52,68,77,38,32,66,66,41,36,51,50,51,52,32,55,76,72,75,45,77,85,69,62,96,87,60,88,79,48,72,65,60,58,51,47,38,63,46,66,61,65,74,79,78,86,71,79,86,81,82,86,81,90,76,80,92,77,89,80,88,84,84,86,82,90,79,90,84,88,85,86,89,88,88,80,90,79,90,84,87,86,83,87,80,87,133

Radius of gyration: 36.72 Å; Cα contacts (8 Å, |Δi|>4): 1644; chains: 1; bounding box: 91×130×126 Å